Protein AF-A0A0U0WDC9-F1 (afdb_monomer)

Radius of gyration: 28.51 Å; Cα contacts (8 Å, |Δi|>4): 1586; chains: 1; bounding box: 62×77×86 Å

Nearest PDB structures (foldseek):
  2x40-assembly1_A  TM=8.647E-01  e=2.430E-45  Thermotoga neapolitana DSM 4359
  2x41-assembly1_A  TM=8.535E-01  e=6.423E-45  Thermotoga neapolitana DSM 4359
  2x42-assembly1_A  TM=8.583E-01  e=1.787E-44  Thermotoga neapolitana DSM 4359
  8va7-assembly1_B  TM=8.628E-01  e=2.831E-44  gut metagenome
  8idz-assembly1_A  TM=8.373E-01  e=2.072E-37  Segatella copri

Sequence (750 aa):
MTDDKMLARIAALLRQAEGTDNPHEADAFMTAAQRLATAASIDLAVARSHAADRSPAQAPTQRTITVGAAGTKGLRTYVQLFVLIAAANDVKCDVASNSTFLYAYGFPEDIDATHALYASLVVQMVRASDAYLASGAHRPTPTITARLNFQLAFGARVGQRLAEARAAGEVIGREARSRGFNVQLAGAMNLARDPRNGRNFEYLSEDPLLTATMAAESVNGIQDNGVISTVKHYSLNCNETNRHFLDAVIDPAAHRESDLLAFEIAIERSRPGAVMTAYNKVNGHYAAANHVLLNEVLKGAWGYRGWVMSDWGATPTWECAPAGLDQECGAQIDAMLWQSEAFGAPLRAAHADGRFADERLSDMVRRILRSIYAVGIDKSRGAVEFDSAAHNEVALRVARQGIVLLTNRGALPIAPESTARIAVIGGYAQLGVPAGFGSSAVVPPGGYAAVIPIGGTGLEAGMRKLYLLPSSPLEELRTRLPHAQIEFDPGASPAEAASAARRADLAIVFAIRAEGEGFDGADLSLPWGQDAVIAAVAAANANTVVVLETGNPVTMPWLDSVNAVLQAWYPGQAGGRAIAEVLTGQVNPSGRLPMTFPVDLAGAPRPRLPGGDEPWGTPTTIAYTEGAEVGYRWFAATGEVPLFAFGHGLSYTGFSYRDLTVTGTDTVTVTFEVVNVGQRFGADVPQLYLTDAPDGPRLRLLGFRRVELAPGESRRVSIEAMGSHPRLDTAVIQTVGAKHWDGFAIASVR

Mean predicted aligned error: 13.14 Å

Structure (mmCIF, N/CA/C/O backbone):
data_AF-A0A0U0WDC9-F1
#
_entry.id   AF-A0A0U0WDC9-F1
#
loop_
_atom_site.group_PDB
_atom_site.id
_atom_site.type_symbol
_atom_site.label_atom_id
_atom_site.label_alt_id
_atom_site.label_comp_id
_atom_site.label_asym_id
_atom_site.label_entity_id
_atom_site.label_seq_id
_atom_site.pdbx_PDB_ins_code
_atom_site.Cartn_x
_atom_site.Cartn_y
_atom_site.Cartn_z
_atom_site.occupancy
_atom_site.B_iso_or_equiv
_atom_site.auth_seq_id
_atom_site.auth_comp_id
_atom_site.auth_asym_id
_atom_site.auth_atom_id
_atom_site.pdbx_PDB_model_num
ATOM 1 N N . MET A 1 1 ? -1.404 -8.280 -48.744 1.00 48.00 1 MET A N 1
ATOM 2 C CA . MET A 1 1 ? -0.611 -7.158 -49.308 1.00 48.00 1 MET A CA 1
ATOM 3 C C . MET A 1 1 ? 0.529 -6.930 -48.330 1.00 48.00 1 MET A C 1
ATOM 5 O O . MET A 1 1 ? 0.253 -7.047 -47.151 1.00 48.00 1 MET A O 1
ATOM 9 N N . THR A 1 2 ? 1.768 -6.699 -48.770 1.00 49.75 2 THR A N 1
ATOM 10 C CA . THR A 1 2 ? 2.880 -6.378 -47.849 1.00 49.75 2 THR A CA 1
ATOM 11 C C . THR A 1 2 ? 2.535 -5.135 -47.021 1.00 49.75 2 THR A C 1
ATOM 13 O O . THR A 1 2 ? 1.951 -4.207 -47.591 1.00 49.75 2 THR A O 1
ATOM 16 N N . ASP A 1 3 ? 2.885 -5.108 -45.732 1.00 62.19 3 ASP A N 1
ATOM 17 C CA . ASP A 1 3 ? 2.488 -4.044 -44.789 1.00 62.19 3 ASP A CA 1
ATOM 18 C C . ASP A 1 3 ? 2.840 -2.638 -45.305 1.00 62.19 3 ASP A C 1
ATOM 20 O O . ASP A 1 3 ? 1.986 -1.752 -45.294 1.00 62.19 3 ASP A O 1
ATOM 24 N N . ASP A 1 4 ? 4.001 -2.473 -45.948 1.00 65.38 4 ASP A N 1
ATOM 25 C CA . ASP A 1 4 ? 4.429 -1.208 -46.572 1.00 65.38 4 ASP A CA 1
ATOM 26 C C . ASP A 1 4 ? 3.496 -0.700 -47.682 1.00 65.38 4 ASP A C 1
ATOM 28 O O . ASP A 1 4 ? 3.264 0.502 -47.823 1.00 65.38 4 ASP A O 1
ATOM 32 N N . LYS A 1 5 ? 2.914 -1.600 -48.488 1.00 68.88 5 LYS A N 1
ATOM 33 C CA . LYS A 1 5 ? 1.978 -1.198 -49.555 1.00 68.88 5 LYS A CA 1
ATOM 34 C C . LYS A 1 5 ? 0.633 -0.768 -48.978 1.00 68.88 5 LYS A C 1
ATOM 36 O O . LYS A 1 5 ? -0.045 0.061 -49.585 1.00 68.88 5 LYS A O 1
ATOM 41 N N . MET A 1 6 ? 0.244 -1.334 -47.835 1.00 76.00 6 MET A N 1
ATOM 42 C CA . MET A 1 6 ? -0.984 -0.958 -47.141 1.00 76.00 6 MET A CA 1
ATOM 43 C C . MET A 1 6 ? -0.809 0.381 -46.419 1.00 76.00 6 MET A C 1
ATOM 45 O O . MET A 1 6 ? -1.636 1.274 -46.593 1.00 76.00 6 MET A O 1
ATOM 49 N N . LEU A 1 7 ? 0.319 0.560 -45.731 1.00 69.62 7 LEU A N 1
ATOM 50 C CA . LEU A 1 7 ? 0.750 1.821 -45.125 1.00 69.62 7 LEU A CA 1
ATOM 51 C C . LEU A 1 7 ? 0.794 2.966 -46.143 1.00 69.62 7 LEU A C 1
ATOM 53 O O . LEU A 1 7 ? 0.174 4.005 -45.922 1.00 69.62 7 LEU A O 1
ATOM 57 N N . ALA A 1 8 ? 1.431 2.764 -47.301 1.00 76.19 8 ALA A N 1
ATOM 58 C CA . ALA A 1 8 ? 1.500 3.778 -48.356 1.00 76.19 8 ALA A CA 1
ATOM 59 C C . ALA A 1 8 ? 0.112 4.171 -48.895 1.00 76.19 8 ALA A C 1
ATOM 61 O O . ALA A 1 8 ? -0.126 5.330 -49.246 1.00 76.19 8 ALA A O 1
ATOM 62 N N . ARG A 1 9 ? -0.818 3.211 -48.944 1.00 74.38 9 ARG A N 1
ATOM 63 C CA . ARG A 1 9 ? -2.188 3.423 -49.420 1.00 74.38 9 ARG A CA 1
ATOM 64 C C . ARG A 1 9 ? -3.047 4.167 -48.399 1.00 74.38 9 ARG A C 1
ATOM 66 O O . ARG A 1 9 ? -3.785 5.066 -48.790 1.00 74.38 9 ARG A O 1
ATOM 73 N N . ILE A 1 10 ? -2.919 3.839 -47.113 1.00 73.88 10 ILE A N 1
ATOM 74 C CA . ILE A 1 10 ? -3.576 4.566 -46.017 1.00 73.88 10 ILE A CA 1
ATOM 75 C C . ILE A 1 10 ? -3.041 6.003 -45.961 1.00 73.88 10 ILE A C 1
ATOM 77 O O . ILE A 1 10 ? -3.824 6.948 -45.953 1.00 73.88 10 ILE A O 1
ATOM 81 N N . ALA A 1 11 ? -1.720 6.185 -46.043 1.00 70.62 11 ALA A N 1
ATOM 82 C CA . ALA A 1 11 ? -1.089 7.502 -46.065 1.00 70.62 11 ALA A CA 1
ATOM 83 C C . ALA A 1 11 ? -1.533 8.360 -47.267 1.00 70.62 11 ALA A C 1
ATOM 85 O O . ALA A 1 11 ? -1.704 9.570 -47.139 1.00 70.62 11 ALA A O 1
ATOM 86 N N . ALA A 1 12 ? -1.757 7.753 -48.438 1.00 76.75 12 ALA A N 1
ATOM 87 C CA . ALA A 1 12 ? -2.273 8.464 -49.608 1.00 76.75 12 ALA A CA 1
ATOM 88 C C . ALA A 1 12 ? -3.714 8.962 -49.413 1.00 76.75 12 ALA A C 1
ATOM 90 O O . ALA A 1 12 ? -4.012 10.089 -49.800 1.00 76.75 12 ALA A O 1
ATOM 91 N N . LEU A 1 13 ? -4.577 8.161 -48.780 1.00 79.81 13 LEU A N 1
ATOM 92 C CA . LEU A 1 13 ? -5.954 8.558 -48.464 1.00 79.81 13 LEU A CA 1
ATOM 93 C C . LEU A 1 13 ? -5.993 9.691 -47.433 1.00 79.81 13 LEU A C 1
ATOM 95 O O . LEU A 1 13 ? -6.772 10.623 -47.587 1.00 79.81 13 LEU A O 1
ATOM 99 N N . LEU A 1 14 ? -5.107 9.657 -46.433 1.00 69.81 14 LEU A N 1
ATOM 100 C CA . LEU A 1 14 ? -4.993 10.735 -45.445 1.00 69.81 14 LEU A CA 1
ATOM 101 C C . LEU A 1 14 ? -4.521 12.047 -46.080 1.00 69.81 14 LEU A C 1
ATOM 103 O O . LEU A 1 14 ? -5.109 13.089 -45.819 1.00 69.81 14 LEU A O 1
ATOM 107 N N . ARG A 1 15 ? -3.554 11.996 -47.006 1.00 78.25 15 ARG A N 1
ATOM 108 C CA . ARG A 1 15 ? -3.148 13.185 -47.779 1.00 78.25 15 ARG A CA 1
ATOM 109 C C . ARG A 1 15 ? -4.271 13.737 -48.658 1.00 78.25 15 ARG A C 1
ATOM 111 O O . ARG A 1 15 ? -4.370 14.945 -48.823 1.00 78.25 15 ARG A O 1
ATOM 118 N N . GLN A 1 16 ? -5.104 12.872 -49.238 1.00 77.94 16 GLN A N 1
ATOM 119 C CA . GLN A 1 16 ? -6.259 13.305 -50.031 1.00 77.94 16 GLN A CA 1
ATOM 120 C C . GLN A 1 16 ? -7.346 13.938 -49.160 1.00 77.94 16 GLN A C 1
ATOM 122 O O . GLN A 1 16 ? -7.944 14.925 -49.578 1.00 77.94 16 GLN A O 1
ATOM 127 N N . ALA A 1 17 ? -7.559 13.417 -47.949 1.00 78.75 17 ALA A N 1
ATOM 128 C CA . ALA A 1 17 ? -8.468 14.016 -46.980 1.00 78.75 17 ALA A CA 1
ATOM 129 C C . ALA A 1 17 ? -8.001 15.401 -46.514 1.00 78.75 17 ALA A C 1
ATOM 131 O O . ALA A 1 17 ? -8.804 16.317 -46.401 1.00 78.75 17 ALA A O 1
ATOM 132 N N . GLU A 1 18 ? -6.701 15.550 -46.264 1.00 78.44 18 GLU A N 1
ATOM 133 C CA . GLU A 1 18 ? -6.097 16.794 -45.775 1.00 78.44 18 GLU A CA 1
ATOM 134 C C . GLU A 1 18 ? -5.911 17.843 -46.889 1.00 78.44 18 GLU A C 1
ATOM 136 O O . GLU A 1 18 ? -5.768 19.027 -46.599 1.00 78.44 18 GLU A O 1
ATOM 141 N N . GLY A 1 19 ? -5.915 17.422 -48.159 1.00 69.12 19 GLY A N 1
ATOM 142 C CA . GLY A 1 19 ? -5.667 18.281 -49.321 1.00 69.12 19 GLY A CA 1
ATOM 143 C C . GLY A 1 19 ? -6.905 18.722 -50.111 1.00 69.12 19 GLY A C 1
ATOM 144 O O . GLY A 1 19 ? -6.735 19.402 -51.122 1.00 69.12 19 GLY A O 1
ATOM 145 N N . THR A 1 20 ? -8.119 18.320 -49.717 1.00 72.31 20 THR A N 1
ATOM 146 C CA . THR A 1 20 ? -9.369 18.739 -50.381 1.00 72.31 20 THR A CA 1
ATOM 147 C C . THR A 1 20 ? -10.113 19.790 -49.558 1.00 72.31 20 THR A C 1
ATOM 149 O O . THR A 1 20 ? -10.287 19.640 -48.352 1.00 72.31 20 THR A O 1
ATOM 152 N N . ASP A 1 21 ? -10.605 20.838 -50.223 1.00 79.00 21 ASP A N 1
ATOM 153 C CA . ASP A 1 21 ? -11.432 21.883 -49.599 1.00 79.00 21 ASP A CA 1
ATOM 154 C C . ASP A 1 21 ? -12.920 21.477 -49.508 1.00 79.00 21 ASP A C 1
ATOM 156 O O . ASP A 1 21 ? -13.745 22.216 -48.964 1.00 79.00 21 ASP A O 1
ATOM 160 N N . ASN A 1 22 ? -13.292 20.311 -50.060 1.00 86.06 22 ASN A N 1
ATOM 161 C CA . ASN A 1 22 ? -14.654 19.784 -50.012 1.00 86.06 22 ASN A CA 1
ATOM 162 C C . ASN A 1 22 ? -14.847 18.890 -48.768 1.00 86.06 22 ASN A C 1
ATOM 164 O O . ASN A 1 22 ? -14.311 17.779 -48.726 1.00 86.06 22 ASN A O 1
ATOM 168 N N . PRO A 1 23 ? -15.660 19.305 -47.777 1.00 69.88 23 PRO A N 1
ATOM 169 C CA . PRO A 1 23 ? -15.787 18.593 -46.504 1.00 69.88 23 PRO A CA 1
ATOM 170 C C . PRO A 1 23 ? -16.372 17.181 -46.651 1.00 69.88 23 PRO A C 1
ATOM 172 O O . PRO A 1 23 ? -16.001 16.280 -45.905 1.00 69.88 23 PRO A O 1
ATOM 175 N N . HIS A 1 24 ? -17.229 16.944 -47.650 1.00 73.69 24 HIS A N 1
ATOM 176 C CA . HIS A 1 24 ? -17.786 15.610 -47.889 1.00 73.69 24 HIS A CA 1
ATOM 177 C C . HIS A 1 24 ? -16.763 14.641 -48.495 1.00 73.69 24 HIS A C 1
ATOM 179 O O . HIS A 1 24 ? -16.823 13.439 -48.237 1.00 73.69 24 HIS A O 1
ATOM 185 N N . GLU A 1 25 ? -15.816 15.148 -49.286 1.00 72.38 25 GLU A N 1
ATOM 186 C CA . GLU A 1 25 ? -14.708 14.343 -49.806 1.00 72.38 25 GLU A CA 1
ATOM 187 C C . GLU A 1 25 ? -13.666 14.075 -48.721 1.00 72.38 25 GLU A C 1
ATOM 189 O O . GLU A 1 25 ? -13.200 12.941 -48.605 1.00 72.38 25 GLU A O 1
ATOM 194 N N . ALA A 1 26 ? -13.359 15.075 -47.887 1.00 73.69 26 ALA A N 1
ATOM 195 C CA . ALA A 1 26 ? -12.461 14.920 -46.746 1.00 73.69 26 ALA A CA 1
ATOM 196 C C . ALA A 1 26 ? -12.947 13.806 -45.803 1.00 73.69 26 ALA A C 1
ATOM 198 O O . ALA A 1 26 ? -12.190 12.883 -45.492 1.00 73.69 26 ALA A O 1
ATOM 199 N N . ASP A 1 27 ? -14.234 13.818 -45.445 1.00 76.44 27 ASP A N 1
ATOM 200 C CA . ASP A 1 27 ? -14.841 12.784 -44.602 1.00 76.44 27 ASP A CA 1
ATOM 201 C C . ASP A 1 27 ? -14.844 11.401 -45.271 1.00 76.44 27 ASP A C 1
ATOM 203 O O . ASP A 1 27 ? -14.582 10.384 -44.616 1.00 76.44 27 ASP A O 1
ATOM 207 N N . ALA A 1 28 ? -15.095 11.334 -46.583 1.00 77.94 28 ALA A N 1
ATOM 208 C CA . ALA A 1 28 ? -15.075 10.077 -47.329 1.00 77.94 28 ALA A CA 1
ATOM 209 C C . ALA A 1 28 ? -13.666 9.459 -47.376 1.00 77.94 28 ALA A C 1
ATOM 211 O O . ALA A 1 28 ? -13.514 8.250 -47.160 1.00 77.94 28 ALA A O 1
ATOM 212 N N . PHE A 1 29 ? -12.629 10.273 -47.600 1.00 84.25 29 PHE A N 1
ATOM 213 C CA . PHE A 1 29 ? -11.236 9.826 -47.599 1.00 84.25 29 PHE A CA 1
ATOM 214 C C . PHE A 1 29 ? -10.748 9.447 -46.194 1.00 84.25 29 PHE A C 1
ATOM 216 O O . PHE A 1 29 ? -10.114 8.398 -46.049 1.00 84.25 29 PHE A O 1
ATOM 223 N N . MET A 1 30 ? -11.109 10.211 -45.154 1.00 80.69 30 MET A N 1
ATOM 224 C CA . MET A 1 30 ? -10.804 9.868 -43.756 1.00 80.69 30 MET A CA 1
ATOM 225 C C . MET A 1 30 ? -11.450 8.548 -43.336 1.00 80.69 30 MET A C 1
ATOM 227 O O . MET A 1 30 ? -10.781 7.680 -42.775 1.00 80.69 30 MET A O 1
ATOM 231 N N . THR A 1 31 ? -12.727 8.353 -43.670 1.00 82.00 31 THR A N 1
ATOM 232 C CA . THR A 1 31 ? -13.459 7.119 -43.349 1.00 82.00 31 THR A CA 1
ATOM 233 C C . THR A 1 31 ? -12.864 5.913 -44.080 1.00 82.00 31 THR A C 1
ATOM 235 O O . THR A 1 31 ? -12.739 4.825 -43.510 1.00 82.00 31 THR A O 1
ATOM 238 N N . ALA A 1 32 ? -12.458 6.087 -45.343 1.00 72.56 32 ALA A N 1
ATOM 239 C CA . ALA A 1 32 ? -11.782 5.044 -46.108 1.00 72.56 32 ALA A CA 1
ATOM 240 C C . ALA A 1 32 ? -10.402 4.700 -45.518 1.00 72.56 32 ALA A C 1
ATOM 242 O O . ALA A 1 32 ? -10.065 3.518 -45.416 1.00 72.56 32 ALA A O 1
ATOM 243 N N . ALA A 1 33 ? -9.634 5.707 -45.086 1.00 73.38 33 ALA A N 1
ATOM 244 C CA . ALA A 1 33 ? -8.344 5.522 -44.427 1.00 73.38 33 ALA A CA 1
ATOM 245 C C . ALA A 1 33 ? -8.488 4.791 -43.085 1.00 73.38 33 ALA A C 1
ATOM 247 O O . ALA A 1 33 ? -7.758 3.834 -42.844 1.00 73.38 33 ALA A O 1
ATOM 248 N N . GLN A 1 34 ? -9.466 5.170 -42.257 1.00 68.31 34 GLN A N 1
ATOM 249 C CA . GLN A 1 34 ? -9.759 4.503 -40.984 1.00 68.31 34 GLN A CA 1
ATOM 250 C C . GLN A 1 34 ? -10.184 3.050 -41.171 1.00 68.31 34 GLN A C 1
ATOM 252 O O . GLN A 1 34 ? -9.642 2.173 -40.508 1.00 68.31 34 GLN A O 1
ATOM 257 N N . ARG A 1 35 ? -11.080 2.756 -42.121 1.00 75.75 35 ARG A N 1
ATOM 258 C CA . ARG A 1 35 ? -11.479 1.366 -42.399 1.00 75.75 35 ARG A CA 1
ATOM 259 C C . ARG A 1 35 ? -10.301 0.495 -42.830 1.00 75.75 35 ARG A C 1
ATOM 261 O O . ARG A 1 35 ? -10.202 -0.645 -42.384 1.00 75.75 35 ARG A O 1
ATOM 268 N N . LEU A 1 36 ? -9.418 1.017 -43.683 1.00 67.00 36 LEU A N 1
ATOM 269 C CA . LEU A 1 36 ? -8.221 0.296 -44.126 1.00 67.00 36 LEU A CA 1
ATOM 270 C C . LEU A 1 36 ? -7.189 0.136 -43.002 1.00 67.00 36 LEU A C 1
ATOM 272 O O . LEU A 1 36 ? -6.607 -0.937 -42.878 1.00 67.00 36 LEU A O 1
ATOM 276 N N . ALA A 1 37 ? -7.004 1.163 -42.172 1.00 62.66 37 ALA A N 1
ATOM 277 C CA . ALA A 1 37 ? -6.127 1.147 -41.004 1.00 62.66 37 ALA A CA 1
ATOM 278 C C . ALA A 1 37 ? -6.579 0.110 -39.964 1.00 62.66 37 ALA A C 1
ATOM 280 O O . ALA A 1 37 ? -5.784 -0.728 -39.544 1.00 62.66 37 ALA A O 1
ATOM 281 N N . THR A 1 38 ? -7.873 0.076 -39.632 1.00 64.06 38 THR A N 1
ATOM 282 C CA . THR A 1 38 ? -8.449 -0.918 -38.716 1.00 64.06 38 THR A CA 1
ATOM 283 C C . THR A 1 38 ? -8.366 -2.335 -39.280 1.00 64.06 38 THR A C 1
ATOM 285 O O . THR A 1 38 ? -7.958 -3.247 -38.568 1.00 64.06 38 THR A O 1
ATOM 288 N N . ALA A 1 39 ? -8.702 -2.534 -40.560 1.00 63.16 39 ALA A N 1
ATOM 289 C CA . ALA A 1 39 ? -8.668 -3.859 -41.187 1.00 63.16 39 ALA A CA 1
ATOM 290 C C . ALA A 1 39 ? -7.250 -4.444 -41.311 1.00 63.16 39 ALA A C 1
ATOM 292 O O . ALA A 1 39 ? -7.102 -5.657 -41.444 1.00 63.16 39 ALA A O 1
ATOM 293 N N . ALA A 1 40 ? -6.225 -3.591 -41.289 1.00 67.56 40 ALA A N 1
ATOM 294 C CA . ALA A 1 40 ? -4.824 -3.983 -41.377 1.00 67.56 40 ALA A CA 1
ATOM 295 C C . ALA A 1 40 ? -4.057 -3.828 -40.051 1.00 67.56 40 ALA A C 1
ATOM 297 O O . ALA A 1 40 ? -2.850 -4.035 -40.042 1.00 67.56 40 ALA A O 1
ATOM 298 N N . SER A 1 41 ? -4.730 -3.458 -38.953 1.00 67.12 41 SER A N 1
ATOM 299 C CA . SER A 1 41 ? -4.109 -3.207 -37.640 1.00 67.12 41 SER A CA 1
ATOM 300 C C . SER A 1 41 ? -2.955 -2.186 -37.672 1.00 67.12 41 SER A C 1
ATOM 302 O O . SER A 1 41 ? 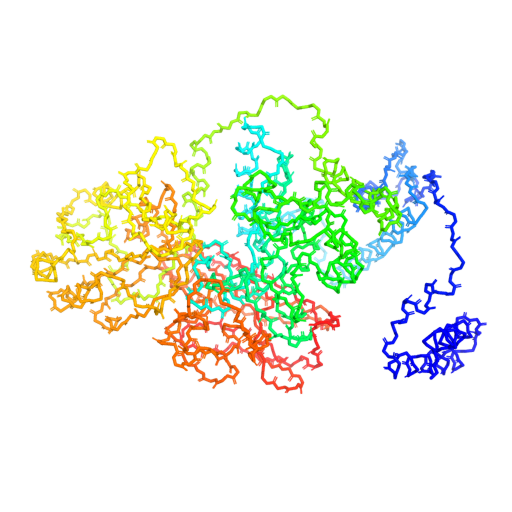-1.994 -2.301 -36.918 1.00 67.12 41 SER A O 1
ATOM 304 N N . ILE A 1 42 ? -3.051 -1.175 -38.541 1.00 64.00 42 ILE A N 1
ATOM 305 C CA . ILE A 1 42 ? -2.052 -0.108 -38.708 1.00 64.00 42 ILE A CA 1
ATOM 306 C C . ILE A 1 42 ? -2.571 1.164 -38.034 1.00 64.00 42 ILE A C 1
ATOM 308 O O . ILE A 1 42 ? -3.665 1.629 -38.346 1.00 64.00 42 ILE A O 1
ATOM 312 N N . ASP A 1 43 ? -1.782 1.755 -37.138 1.00 62.69 43 ASP A N 1
ATOM 313 C CA . ASP A 1 43 ? -2.134 3.006 -36.461 1.00 62.69 43 ASP A CA 1
ATOM 314 C C . ASP A 1 43 ? -2.100 4.210 -37.432 1.00 62.69 43 ASP A C 1
ATOM 316 O O . ASP A 1 43 ? -1.178 4.367 -38.241 1.00 62.69 43 ASP A O 1
ATOM 320 N N . LEU A 1 44 ? -3.110 5.087 -37.366 1.00 54.09 44 LEU A N 1
ATOM 321 C CA . LEU A 1 44 ? -3.208 6.257 -38.248 1.00 54.09 44 LEU A CA 1
ATOM 322 C C . LEU A 1 44 ? -2.079 7.273 -38.035 1.00 54.09 44 LEU A C 1
ATOM 324 O O . LEU A 1 44 ? -1.677 7.931 -38.993 1.00 54.09 44 LEU A O 1
ATOM 328 N N . ALA A 1 45 ? -1.555 7.409 -36.819 1.00 50.09 45 ALA A N 1
ATOM 329 C CA . ALA A 1 45 ? -0.402 8.249 -36.527 1.00 50.09 45 ALA A CA 1
ATOM 330 C C . ALA A 1 45 ? 0.880 7.654 -37.124 1.00 50.09 45 ALA A C 1
ATOM 332 O O . ALA A 1 45 ? 1.701 8.406 -37.645 1.00 50.09 45 ALA A O 1
ATOM 333 N N . VAL A 1 46 ? 1.017 6.322 -37.160 1.00 51.28 46 VAL A N 1
ATOM 334 C CA . VAL A 1 46 ? 2.120 5.649 -37.872 1.00 51.28 46 VAL A CA 1
ATOM 335 C C . VAL A 1 46 ? 2.014 5.910 -39.377 1.00 51.28 46 VAL A C 1
ATOM 337 O O . VAL A 1 46 ? 2.990 6.345 -39.987 1.00 51.28 46 VAL A O 1
ATOM 340 N N . ALA A 1 47 ? 0.822 5.778 -39.970 1.00 57.41 47 ALA A N 1
ATOM 341 C CA . ALA A 1 47 ? 0.596 6.108 -41.383 1.00 57.41 47 ALA A CA 1
ATOM 342 C C . ALA A 1 47 ? 0.831 7.599 -41.705 1.00 57.41 47 ALA A C 1
ATOM 344 O O . ALA A 1 47 ? 1.370 7.919 -42.767 1.00 57.41 47 ALA A O 1
ATOM 345 N N . ARG A 1 48 ? 0.486 8.511 -40.784 1.00 55.22 48 ARG A N 1
ATOM 346 C CA . ARG A 1 48 ? 0.786 9.953 -40.886 1.00 55.22 48 ARG A CA 1
ATOM 347 C C . ARG A 1 48 ? 2.274 10.246 -40.763 1.00 55.22 48 ARG A C 1
ATOM 349 O O . ARG A 1 48 ? 2.805 11.019 -41.551 1.00 55.22 48 ARG A O 1
ATOM 356 N N . SER A 1 49 ? 2.963 9.595 -39.829 1.00 53.19 49 SER A N 1
ATOM 357 C CA . SER A 1 49 ? 4.410 9.747 -39.653 1.00 53.19 49 SER A CA 1
ATOM 358 C C . SER A 1 49 ? 5.184 9.228 -40.866 1.00 53.19 49 SER A C 1
ATOM 360 O O . SER A 1 49 ? 6.199 9.803 -41.241 1.00 53.19 49 SER A O 1
ATOM 362 N N . HIS A 1 50 ? 4.653 8.210 -41.553 1.00 58.12 50 HIS A N 1
ATOM 363 C CA . HIS A 1 50 ? 5.225 7.698 -42.794 1.00 58.12 50 HIS A CA 1
ATOM 364 C C . HIS A 1 50 ? 5.012 8.634 -44.001 1.00 58.12 50 HIS A C 1
ATOM 366 O O . HIS A 1 50 ? 5.673 8.470 -45.025 1.00 58.12 50 HIS A O 1
ATOM 372 N N . ALA A 1 51 ? 4.111 9.620 -43.891 1.00 49.44 51 ALA A N 1
ATOM 373 C CA . ALA A 1 51 ? 3.918 10.687 -44.875 1.00 49.44 51 ALA A CA 1
ATOM 374 C C . ALA A 1 51 ? 4.795 11.926 -44.615 1.00 49.44 51 ALA A C 1
ATOM 376 O O . ALA A 1 51 ? 4.888 12.783 -45.493 1.00 49.44 51 ALA A O 1
ATOM 377 N N . ALA A 1 52 ? 5.417 12.030 -43.438 1.00 48.34 52 ALA A N 1
ATOM 378 C CA . ALA A 1 52 ? 6.288 13.138 -43.085 1.00 48.34 52 ALA A CA 1
ATOM 379 C C . ALA A 1 52 ? 7.734 12.799 -43.472 1.00 48.34 52 ALA A C 1
ATOM 381 O O . ALA A 1 52 ? 8.374 11.949 -42.850 1.00 48.34 52 ALA A O 1
ATOM 382 N N . ASP A 1 53 ? 8.261 13.467 -44.502 1.00 42.75 53 ASP A N 1
ATOM 383 C CA . ASP A 1 53 ? 9.704 13.478 -44.740 1.00 42.75 53 ASP A CA 1
ATOM 384 C C . ASP A 1 53 ? 10.410 13.937 -43.457 1.00 42.75 53 ASP A C 1
ATOM 386 O O . ASP A 1 53 ? 10.014 14.923 -42.832 1.00 42.75 53 ASP A O 1
ATOM 390 N N . ARG A 1 54 ? 11.435 13.181 -43.042 1.00 43.84 54 ARG A N 1
ATOM 391 C CA . ARG A 1 54 ? 12.220 13.428 -41.825 1.00 43.84 54 ARG A CA 1
ATOM 392 C C . ARG A 1 54 ? 12.696 14.882 -41.790 1.00 43.84 54 ARG A C 1
ATOM 394 O O . ARG A 1 54 ? 13.642 15.243 -42.490 1.00 43.84 54 ARG A O 1
ATOM 401 N N . SER A 1 55 ? 12.079 15.697 -40.941 1.00 43.19 55 SER A N 1
ATOM 402 C CA . SER A 1 55 ? 12.550 17.053 -40.679 1.00 43.19 55 SER A CA 1
ATOM 403 C C . SER A 1 55 ? 13.928 17.007 -40.000 1.00 43.19 55 SER A C 1
ATOM 405 O O . SER A 1 55 ? 14.141 16.175 -39.111 1.00 43.19 55 SER A O 1
ATOM 407 N N . PRO A 1 56 ? 14.875 17.883 -40.383 1.00 46.12 56 PRO A N 1
ATOM 408 C CA . PRO A 1 56 ? 16.160 17.978 -39.705 1.00 46.12 56 PRO A CA 1
ATOM 409 C C . PRO A 1 56 ? 15.972 18.352 -38.230 1.00 46.12 56 PRO A C 1
ATOM 411 O O . PRO A 1 56 ? 15.004 19.026 -37.874 1.00 46.12 56 PRO A O 1
ATOM 414 N N . ALA A 1 57 ? 16.921 17.936 -37.383 1.00 46.84 57 ALA A N 1
ATOM 415 C CA . ALA A 1 57 ? 16.948 18.281 -35.963 1.00 46.84 57 ALA A CA 1
ATOM 416 C C . ALA A 1 57 ? 16.747 19.794 -35.772 1.00 46.84 57 ALA A C 1
ATOM 418 O O . ALA A 1 57 ? 17.536 20.601 -36.271 1.00 46.84 57 ALA A O 1
ATOM 419 N N . GLN A 1 58 ? 15.670 20.173 -35.081 1.00 55.12 58 GLN A N 1
ATOM 420 C CA . GLN A 1 58 ? 15.360 21.576 -34.835 1.00 55.12 58 GLN A CA 1
ATOM 421 C C . GLN A 1 58 ? 16.406 22.183 -33.901 1.00 55.12 58 GLN A C 1
ATOM 423 O O . GLN A 1 58 ? 16.876 21.535 -32.969 1.00 55.12 58 GLN A O 1
ATOM 428 N N . ALA A 1 59 ? 16.770 23.437 -34.150 1.00 64.62 59 ALA A N 1
ATOM 429 C CA . ALA A 1 59 ? 17.569 24.230 -33.228 1.00 64.62 59 ALA A CA 1
ATOM 430 C C . ALA A 1 59 ? 16.636 25.068 -32.337 1.00 64.62 59 ALA A C 1
ATOM 432 O O . ALA A 1 59 ? 15.581 25.499 -32.812 1.00 64.62 59 ALA A O 1
ATOM 433 N N . PRO A 1 60 ? 16.997 25.330 -31.069 1.00 72.38 60 PRO A N 1
ATOM 434 C CA . PRO A 1 60 ? 16.242 26.250 -30.230 1.00 72.38 60 PRO A CA 1
ATOM 435 C C . PRO A 1 60 ? 16.233 27.652 -30.852 1.00 72.38 60 PRO A C 1
ATOM 437 O O . PRO A 1 60 ? 17.238 28.129 -31.380 1.00 72.38 60 PRO A O 1
ATOM 440 N N . THR A 1 61 ? 15.082 28.313 -30.787 1.00 87.38 61 THR A N 1
ATOM 441 C CA . THR A 1 61 ? 14.840 29.636 -31.371 1.00 87.38 61 THR A CA 1
ATOM 442 C C . THR A 1 61 ? 14.337 30.610 -30.314 1.00 87.38 61 THR A C 1
ATOM 444 O O . THR A 1 61 ? 13.904 30.207 -29.234 1.00 87.38 61 THR A O 1
ATOM 447 N N . GLN A 1 62 ? 14.398 31.902 -30.631 1.00 92.81 62 GLN A N 1
ATOM 448 C CA . GLN A 1 62 ? 13.778 32.963 -29.847 1.00 92.81 62 GLN A CA 1
ATOM 449 C C . GLN A 1 62 ? 12.572 33.514 -30.613 1.00 92.81 62 GLN A C 1
ATOM 451 O O . GLN A 1 62 ? 12.699 33.858 -31.790 1.00 92.81 62 GLN A O 1
ATOM 456 N N . ARG A 1 63 ? 11.422 33.660 -29.949 1.00 93.00 63 ARG A N 1
ATOM 457 C CA . ARG A 1 63 ? 10.240 34.338 -30.504 1.00 93.00 63 ARG A CA 1
ATOM 458 C C . ARG A 1 63 ? 9.710 35.392 -29.545 1.00 93.00 63 ARG A C 1
ATOM 460 O O . ARG A 1 63 ? 9.668 35.189 -28.336 1.00 93.00 63 ARG A O 1
ATOM 467 N N . THR A 1 64 ? 9.275 36.522 -30.088 1.00 93.81 64 THR A N 1
ATOM 468 C CA . THR A 1 64 ? 8.568 37.543 -29.312 1.00 93.81 64 THR A CA 1
ATOM 469 C C . THR A 1 64 ? 7.085 37.214 -29.287 1.00 93.81 64 THR A C 1
ATOM 471 O O . THR A 1 64 ? 6.454 37.145 -30.339 1.00 93.81 64 THR A O 1
ATOM 474 N N . ILE A 1 65 ? 6.525 37.044 -28.092 1.00 90.56 65 ILE A N 1
ATOM 475 C CA . ILE A 1 65 ? 5.104 36.766 -27.899 1.00 90.56 65 ILE A CA 1
ATOM 476 C C . ILE A 1 65 ? 4.436 37.978 -27.266 1.00 90.56 65 ILE A C 1
ATOM 478 O O . ILE A 1 65 ? 4.772 38.383 -26.152 1.00 90.56 65 ILE A O 1
ATOM 482 N N . THR A 1 66 ? 3.497 38.581 -27.990 1.00 89.31 66 THR A N 1
ATOM 483 C CA . THR A 1 66 ? 2.716 39.719 -27.502 1.00 89.31 66 THR A CA 1
ATOM 484 C C . THR A 1 66 ? 1.561 39.225 -26.641 1.00 89.31 66 THR A C 1
ATOM 486 O O . THR A 1 66 ? 0.692 38.500 -27.108 1.00 89.31 66 THR A O 1
ATOM 489 N N . VAL A 1 67 ? 1.550 39.648 -25.380 1.00 81.50 67 VAL A N 1
ATOM 490 C CA . VAL A 1 67 ? 0.570 39.236 -24.365 1.00 81.50 67 VAL A CA 1
ATOM 491 C C . VAL A 1 67 ? -0.601 40.227 -24.298 1.00 81.50 67 VAL A C 1
ATOM 493 O O . VAL A 1 67 ? -1.725 39.853 -23.975 1.00 81.50 67 VAL A O 1
ATOM 496 N N . GLY A 1 68 ? -0.367 41.504 -24.620 1.00 78.44 68 GLY A N 1
ATOM 497 C CA . GLY A 1 68 ? -1.423 42.516 -24.697 1.00 78.44 68 GLY A CA 1
ATOM 498 C C . GLY A 1 68 ? -0.896 43.948 -24.813 1.00 78.44 68 GLY A C 1
ATOM 499 O O . GLY A 1 68 ? 0.304 44.198 -24.721 1.00 78.44 68 GLY A O 1
ATOM 500 N N . ALA A 1 69 ? -1.798 44.913 -25.013 1.00 77.00 69 ALA A N 1
ATOM 501 C CA . ALA A 1 69 ? -1.436 46.325 -25.148 1.00 77.00 69 ALA A CA 1
ATOM 502 C C . ALA A 1 69 ? -1.028 46.961 -23.802 1.00 77.00 69 ALA A C 1
ATOM 504 O O . ALA A 1 69 ? -1.551 46.601 -22.740 1.00 77.00 69 ALA A O 1
ATOM 505 N N . ALA A 1 70 ? -0.123 47.945 -23.843 1.00 71.44 70 ALA A N 1
ATOM 506 C CA . ALA A 1 70 ? 0.334 48.672 -22.656 1.00 71.44 70 ALA A CA 1
ATOM 507 C C . ALA A 1 70 ? -0.843 49.324 -21.910 1.00 71.44 70 ALA A C 1
ATOM 509 O O . ALA A 1 70 ? -1.717 49.928 -22.524 1.00 71.44 70 ALA A O 1
ATOM 510 N N . GLY A 1 71 ? -0.859 49.210 -20.578 1.00 61.84 71 GLY A N 1
ATOM 511 C CA . GLY A 1 71 ? -1.909 49.796 -19.733 1.00 61.84 71 GLY A CA 1
ATOM 512 C C . GLY A 1 71 ? -3.187 48.957 -19.589 1.00 61.84 71 GLY A C 1
ATOM 513 O O . GLY A 1 71 ? -4.098 49.367 -18.870 1.00 61.84 71 GLY A O 1
ATOM 514 N N . THR A 1 72 ? -3.263 47.770 -20.204 1.00 69.50 72 THR A N 1
ATOM 515 C CA . THR A 1 72 ? -4.438 46.888 -20.093 1.00 69.50 72 THR A CA 1
ATOM 516 C C . THR A 1 72 ? -4.579 46.300 -18.682 1.00 69.50 72 THR A C 1
ATOM 518 O O . THR A 1 72 ? -3.630 45.768 -18.096 1.00 69.50 72 THR A O 1
ATOM 521 N N . LYS A 1 73 ? -5.788 46.364 -18.113 1.00 56.31 73 LYS A N 1
ATOM 522 C CA . LYS A 1 73 ? -6.092 45.838 -16.773 1.00 56.31 73 LYS A CA 1
ATOM 523 C C . LYS A 1 73 ? -5.959 44.306 -16.763 1.00 56.31 73 LYS A C 1
ATOM 525 O O . LYS A 1 73 ? -6.599 43.629 -17.556 1.00 56.31 73 LYS A O 1
ATOM 530 N N . GLY A 1 74 ? -5.137 43.760 -15.861 1.00 62.34 74 GLY A N 1
ATOM 531 C CA . GLY A 1 74 ? -4.884 42.310 -15.753 1.00 62.34 74 GLY A CA 1
ATOM 532 C C . GLY A 1 74 ? -3.698 41.786 -16.575 1.00 62.34 74 GLY A C 1
ATOM 533 O O . GLY A 1 74 ? -3.402 40.597 -16.511 1.00 62.34 74 GLY A O 1
ATOM 534 N N . LEU A 1 75 ? -2.970 42.655 -17.287 1.00 75.25 75 LEU A N 1
ATOM 535 C CA . LEU A 1 75 ? -1.843 42.272 -18.151 1.00 75.25 75 LEU A CA 1
ATOM 536 C C . LEU A 1 75 ? -0.754 41.461 -17.427 1.00 75.25 75 LEU A C 1
ATOM 538 O O . LEU A 1 75 ? -0.272 40.469 -17.960 1.00 75.25 75 LEU A O 1
ATOM 542 N N . ARG A 1 76 ? -0.423 41.806 -16.174 1.00 71.44 76 ARG A N 1
ATOM 543 C CA . ARG A 1 76 ? 0.532 41.023 -15.364 1.00 71.44 76 ARG A CA 1
ATOM 544 C C . ARG A 1 76 ? 0.085 39.577 -15.147 1.00 71.44 76 ARG A C 1
ATOM 546 O O . ARG A 1 76 ? 0.926 38.690 -15.148 1.00 71.44 76 ARG A O 1
ATOM 553 N N . THR A 1 77 ? -1.215 39.337 -14.991 1.00 68.69 77 THR A N 1
ATOM 554 C CA . THR A 1 77 ? -1.774 37.989 -14.818 1.00 68.69 77 THR A CA 1
ATOM 555 C C . THR A 1 77 ? -1.666 37.186 -16.108 1.00 68.69 77 THR A C 1
ATOM 557 O O . THR A 1 77 ? -1.292 36.021 -16.064 1.00 68.69 77 THR A O 1
ATOM 560 N N . TYR A 1 78 ? -1.908 37.817 -17.258 1.00 79.06 78 TYR A N 1
ATOM 561 C CA . TYR A 1 78 ? -1.702 37.188 -18.562 1.00 79.06 78 TYR A CA 1
ATOM 562 C C . TYR A 1 78 ? -0.230 36.846 -18.819 1.00 79.06 78 TYR A C 1
ATOM 564 O O . TYR A 1 78 ? 0.066 35.752 -19.289 1.00 79.06 78 TYR A O 1
ATOM 572 N N . VAL A 1 79 ? 0.695 37.736 -18.450 1.00 82.38 79 VAL A N 1
ATOM 573 C CA . VAL A 1 79 ? 2.138 37.465 -18.549 1.00 82.38 79 VAL A CA 1
ATOM 574 C C . VAL A 1 79 ? 2.540 36.313 -17.632 1.00 82.38 79 VAL A C 1
ATOM 576 O O . VAL A 1 79 ? 3.244 35.409 -18.064 1.00 82.38 79 VAL A O 1
ATOM 579 N N . GLN A 1 80 ? 2.074 36.309 -16.380 1.00 77.50 80 GLN A N 1
ATOM 580 C CA . GLN A 1 80 ? 2.355 35.226 -15.434 1.00 77.50 80 GLN A CA 1
ATOM 581 C C . GLN A 1 80 ? 1.798 33.887 -15.915 1.00 77.50 80 GLN A C 1
ATOM 583 O O . GLN A 1 80 ? 2.492 32.880 -15.822 1.00 77.50 80 GLN A O 1
ATOM 588 N N . LEU A 1 81 ? 0.583 33.880 -16.467 1.00 75.94 81 LEU A N 1
ATOM 589 C CA . LEU A 1 81 ? -0.010 32.690 -17.066 1.00 75.94 81 LEU A CA 1
ATOM 590 C C . LEU A 1 81 ? 0.857 32.168 -18.215 1.00 75.94 81 LEU A C 1
ATOM 592 O O . LEU A 1 81 ? 1.175 30.984 -18.233 1.00 75.94 81 LEU A O 1
ATOM 596 N N . PHE A 1 82 ? 1.293 33.045 -19.126 1.00 84.25 82 PHE A N 1
ATOM 597 C CA . PHE A 1 82 ? 2.179 32.641 -20.216 1.00 84.25 82 PHE A CA 1
ATOM 598 C C . PHE A 1 82 ? 3.492 32.055 -19.690 1.00 84.25 82 PHE A C 1
ATOM 600 O O . PHE A 1 82 ? 3.890 30.982 -20.121 1.00 84.25 82 PHE A O 1
ATOM 607 N N . VAL A 1 83 ? 4.148 32.717 -18.731 1.00 80.06 83 VAL A N 1
ATOM 608 C CA . VAL A 1 83 ? 5.425 32.257 -18.156 1.00 80.06 83 VAL A CA 1
ATOM 609 C C . VAL A 1 83 ? 5.281 30.899 -17.461 1.00 80.06 83 VAL A C 1
ATOM 611 O O . VAL A 1 83 ? 6.175 30.066 -17.569 1.00 80.06 83 VAL A O 1
ATOM 614 N N . LEU A 1 84 ? 4.159 30.649 -16.780 1.00 68.25 84 LEU A N 1
ATOM 615 C CA . LEU A 1 84 ? 3.881 29.357 -16.146 1.00 68.25 84 LEU A CA 1
ATOM 616 C C . LEU A 1 84 ? 3.669 28.244 -17.176 1.00 68.25 84 LEU A C 1
ATOM 618 O O . LEU A 1 84 ? 4.205 27.151 -17.008 1.00 68.25 84 LEU A O 1
ATOM 622 N N . ILE A 1 85 ? 2.925 28.523 -18.249 1.00 64.69 85 ILE A N 1
ATOM 623 C CA . ILE A 1 85 ? 2.726 27.567 -19.345 1.00 64.69 85 ILE A CA 1
ATOM 624 C C . ILE A 1 85 ? 4.059 27.311 -20.052 1.00 64.69 85 ILE A C 1
ATOM 626 O O . ILE A 1 85 ? 4.398 26.162 -20.307 1.00 64.69 85 ILE A O 1
ATOM 630 N N . ALA A 1 86 ? 4.847 28.354 -20.303 1.00 69.12 86 ALA A N 1
ATOM 631 C CA . ALA A 1 86 ? 6.154 28.245 -20.936 1.00 69.12 86 ALA A CA 1
ATOM 632 C C . ALA A 1 86 ? 7.111 27.377 -20.108 1.00 69.12 86 ALA A C 1
ATOM 634 O O . ALA A 1 86 ? 7.712 26.449 -20.638 1.00 69.12 86 ALA A O 1
ATOM 635 N N . ALA A 1 87 ? 7.163 27.590 -18.789 1.00 65.25 87 ALA A N 1
ATOM 636 C CA . ALA A 1 87 ? 7.954 26.763 -17.882 1.00 65.25 87 ALA A CA 1
ATOM 637 C C . ALA A 1 87 ? 7.511 25.289 -17.879 1.00 65.25 87 ALA A C 1
ATOM 639 O O . ALA A 1 87 ? 8.343 24.402 -17.719 1.00 65.25 87 ALA A O 1
ATOM 640 N N . ALA A 1 88 ? 6.217 25.020 -18.076 1.00 50.06 88 ALA A N 1
ATOM 641 C CA . ALA A 1 88 ? 5.682 23.663 -18.170 1.00 50.06 88 ALA A CA 1
ATOM 642 C C . ALA A 1 88 ? 5.980 22.968 -19.513 1.00 50.06 88 ALA A C 1
ATOM 644 O O . ALA A 1 88 ? 5.832 21.751 -19.597 1.00 50.06 88 ALA A O 1
ATOM 645 N N . ASN A 1 89 ? 6.396 23.724 -20.532 1.00 63.28 89 ASN A N 1
ATOM 646 C CA . ASN A 1 89 ? 6.724 23.243 -21.876 1.00 63.28 89 ASN A CA 1
ATOM 647 C C . ASN A 1 89 ? 8.208 23.486 -22.219 1.00 63.28 89 ASN A C 1
ATOM 649 O O . ASN A 1 89 ? 8.550 23.649 -23.380 1.00 63.28 89 ASN A O 1
ATOM 653 N N . ASP A 1 90 ? 9.091 23.578 -21.215 1.00 70.19 90 ASP A N 1
ATOM 654 C CA . ASP A 1 90 ? 10.539 23.797 -21.388 1.00 70.19 90 ASP A CA 1
ATOM 655 C C . ASP A 1 90 ? 10.927 25.065 -22.192 1.00 70.19 90 ASP A C 1
ATOM 657 O O . ASP A 1 90 ? 12.058 25.215 -22.663 1.00 70.19 90 ASP A O 1
ATOM 661 N N . VAL A 1 91 ? 10.019 26.043 -22.275 1.00 76.19 91 VAL A N 1
ATOM 662 C CA . VAL A 1 91 ? 10.242 27.353 -22.894 1.00 76.19 91 VAL A CA 1
ATOM 663 C C . VAL A 1 91 ? 10.644 28.367 -21.824 1.00 76.19 91 VAL A C 1
ATOM 665 O O . VAL A 1 91 ? 9.882 28.703 -20.913 1.00 76.19 91 VAL A O 1
ATOM 668 N N . LYS A 1 92 ? 11.850 28.924 -21.943 1.00 87.69 92 LYS A N 1
ATOM 669 C CA . LYS A 1 92 ? 12.299 30.024 -21.074 1.00 87.69 92 LYS A CA 1
ATOM 670 C C . LYS A 1 92 ? 11.715 31.344 -21.552 1.00 87.69 92 LYS A C 1
ATOM 672 O O . LYS A 1 92 ? 11.542 31.538 -22.748 1.00 87.69 92 LYS A O 1
ATOM 677 N N . CYS A 1 93 ? 11.448 32.264 -20.629 1.00 89.69 93 CYS A N 1
ATOM 678 C CA . CYS A 1 93 ? 10.862 33.560 -20.957 1.00 89.69 93 CYS A CA 1
ATOM 679 C C . CYS A 1 93 ? 11.616 34.717 -20.300 1.00 89.69 93 CYS A C 1
ATOM 681 O O . CYS A 1 93 ? 11.800 34.701 -19.085 1.00 89.69 93 CYS A O 1
ATOM 683 N N . ASP A 1 94 ? 11.925 35.759 -21.075 1.00 90.75 94 ASP A N 1
ATOM 684 C CA . ASP A 1 94 ? 12.284 37.080 -20.549 1.00 90.75 94 ASP A CA 1
ATOM 685 C C . ASP A 1 94 ? 11.111 38.040 -20.736 1.00 90.75 94 ASP A C 1
ATOM 687 O O . ASP A 1 94 ? 10.640 38.279 -21.851 1.00 90.75 94 ASP A O 1
ATOM 691 N N . VAL A 1 95 ? 10.622 38.607 -19.637 1.00 85.00 95 VAL A N 1
ATOM 692 C CA . VAL A 1 95 ? 9.474 39.518 -19.652 1.00 85.00 95 VAL A CA 1
ATOM 693 C C . VAL A 1 95 ? 9.949 40.935 -19.962 1.00 85.00 95 VAL A C 1
ATOM 695 O O . VAL A 1 95 ? 10.813 41.468 -19.265 1.00 85.00 95 VAL A O 1
ATOM 698 N N . ALA A 1 96 ? 9.359 41.580 -20.973 1.00 81.88 96 ALA A N 1
ATOM 699 C CA . ALA A 1 96 ? 9.663 42.978 -21.261 1.00 81.88 96 ALA A CA 1
ATOM 700 C C . ALA A 1 96 ? 9.287 43.878 -20.071 1.00 81.88 96 ALA A C 1
ATOM 702 O O . ALA A 1 96 ? 8.298 43.640 -19.374 1.00 81.88 96 ALA A O 1
ATOM 703 N N . SER A 1 97 ? 10.039 44.959 -19.853 1.00 77.25 97 SER A N 1
ATOM 704 C CA . SER A 1 97 ? 9.863 45.862 -18.701 1.00 77.25 97 SER A CA 1
ATOM 705 C C . SER A 1 97 ? 8.470 46.501 -18.609 1.00 77.25 97 SER A C 1
ATOM 707 O O . SER A 1 97 ? 8.007 46.838 -17.521 1.00 77.25 97 SER A O 1
ATOM 709 N N . ASN A 1 98 ? 7.771 46.626 -19.737 1.00 77.25 98 ASN A N 1
ATOM 710 C CA . ASN A 1 98 ? 6.395 47.117 -19.839 1.00 77.25 98 ASN A CA 1
ATOM 711 C C . ASN A 1 98 ? 5.328 46.001 -19.777 1.00 77.25 98 ASN A C 1
ATOM 713 O O . ASN A 1 98 ? 4.136 46.303 -19.812 1.00 77.25 98 ASN A O 1
ATOM 717 N N . SER A 1 99 ? 5.741 44.733 -19.677 1.00 78.00 99 SER A N 1
ATOM 718 C CA . SER A 1 99 ? 4.888 43.539 -19.586 1.00 78.00 99 SER A CA 1
ATOM 719 C C . SER A 1 99 ? 3.916 43.343 -20.762 1.00 78.00 99 SER A C 1
ATOM 721 O O . SER A 1 99 ? 2.924 42.636 -20.617 1.00 78.00 99 SER A O 1
ATOM 723 N N . THR A 1 100 ? 4.161 43.959 -21.922 1.00 81.75 100 THR A N 1
ATOM 724 C CA . THR A 1 100 ? 3.277 43.834 -23.100 1.00 81.75 100 THR A CA 1
ATOM 725 C C . THR A 1 100 ? 3.640 42.668 -24.007 1.00 81.75 100 THR A C 1
ATOM 727 O O . THR A 1 100 ? 2.790 42.136 -24.721 1.00 81.75 100 THR A O 1
ATOM 730 N N . PHE A 1 101 ? 4.896 42.242 -23.963 1.00 86.38 101 PHE A N 1
ATOM 731 C CA . PHE A 1 101 ? 5.396 41.072 -24.661 1.00 86.38 101 PHE A CA 1
ATOM 732 C C . PHE A 1 101 ? 6.493 40.397 -23.836 1.00 86.38 101 PHE A C 1
ATOM 734 O O . PHE A 1 101 ? 7.024 40.964 -22.877 1.00 86.38 101 PHE A O 1
ATOM 741 N N . LEU A 1 102 ? 6.821 39.172 -24.213 1.00 91.50 102 LEU A N 1
ATOM 742 C CA . LEU A 1 102 ? 7.925 38.400 -23.660 1.00 91.50 102 LEU A CA 1
ATOM 743 C C . LEU A 1 102 ? 8.744 37.789 -24.793 1.00 91.50 102 LEU A C 1
ATOM 745 O O . LEU A 1 102 ? 8.235 37.578 -25.895 1.00 91.50 102 LEU A O 1
ATOM 749 N N . TYR A 1 103 ? 10.012 37.520 -24.521 1.00 93.56 103 TYR A N 1
ATOM 750 C CA . TYR A 1 103 ? 10.870 36.737 -25.399 1.00 93.56 103 TYR A CA 1
ATOM 751 C C . TYR A 1 103 ? 10.858 35.293 -24.915 1.00 93.56 103 TYR A C 1
ATOM 753 O O . TYR A 1 103 ? 11.297 35.027 -23.802 1.00 93.56 103 TYR A O 1
ATOM 761 N N . ALA A 1 104 ? 10.327 34.389 -25.731 1.00 91.81 104 ALA A N 1
ATOM 762 C CA . ALA A 1 104 ? 10.281 32.955 -25.489 1.00 91.81 104 ALA A CA 1
ATOM 763 C C . ALA A 1 104 ? 11.476 32.273 -26.171 1.00 91.81 104 ALA A C 1
ATOM 765 O O . ALA A 1 104 ? 11.721 32.523 -27.351 1.00 91.81 104 ALA A O 1
ATOM 766 N N . TYR A 1 105 ? 12.190 31.411 -25.449 1.00 92.88 105 TYR A N 1
ATOM 767 C CA . TYR A 1 105 ? 13.353 30.662 -25.924 1.00 92.88 105 TYR A CA 1
ATOM 768 C C . TYR A 1 105 ? 13.107 29.161 -25.750 1.00 92.88 105 TYR A C 1
ATOM 770 O O . TYR A 1 105 ? 12.855 28.711 -24.634 1.00 92.88 105 TYR A O 1
ATOM 778 N N . GLY A 1 106 ? 13.206 28.388 -26.827 1.00 85.00 106 GLY A N 1
ATOM 779 C CA . GLY A 1 106 ? 12.903 26.952 -26.828 1.00 85.00 106 GLY A CA 1
ATOM 780 C C . GLY A 1 106 ? 12.837 26.389 -28.245 1.00 85.00 106 GLY A C 1
ATOM 781 O O . GLY A 1 106 ? 13.098 27.114 -29.212 1.00 85.00 106 GLY A O 1
ATOM 782 N N . PHE A 1 107 ? 12.505 25.107 -28.403 1.00 83.56 107 PHE A N 1
ATOM 783 C CA . PHE A 1 107 ? 12.253 24.578 -29.743 1.00 83.56 107 PHE A CA 1
ATOM 784 C C . PHE A 1 107 ? 10.990 25.224 -30.338 1.00 83.56 107 PHE A C 1
ATOM 786 O O . PHE A 1 107 ? 10.066 25.556 -29.592 1.00 83.56 107 PHE A O 1
ATOM 793 N N . PRO A 1 108 ? 10.943 25.449 -31.666 1.00 79.62 108 PRO A N 1
ATOM 794 C CA . PRO A 1 108 ? 9.789 26.048 -32.336 1.00 79.62 108 PRO A CA 1
ATOM 795 C C . PRO A 1 108 ? 8.446 25.430 -31.929 1.00 79.62 108 PRO A C 1
ATOM 797 O O . PRO A 1 108 ? 7.514 26.168 -31.625 1.00 79.62 108 PRO A O 1
ATOM 800 N N . GLU A 1 109 ? 8.382 24.100 -31.855 1.00 67.56 109 GLU A N 1
ATOM 801 C CA . GLU A 1 109 ? 7.170 23.351 -31.506 1.00 67.56 109 GLU A CA 1
ATOM 802 C C . GLU A 1 109 ? 6.731 23.573 -30.053 1.00 67.56 109 GLU A C 1
ATOM 804 O O . GLU A 1 109 ? 5.545 23.770 -29.800 1.00 67.56 109 GLU A O 1
ATOM 809 N N . ASP A 1 110 ? 7.673 23.646 -29.110 1.00 65.00 110 ASP A N 1
ATOM 810 C CA . ASP A 1 110 ? 7.381 23.911 -27.696 1.00 65.00 110 ASP A CA 1
ATOM 811 C C . ASP A 1 110 ? 6.884 25.348 -27.482 1.00 65.00 110 ASP A C 1
ATOM 813 O O . ASP A 1 110 ? 5.969 25.600 -26.690 1.00 65.00 110 ASP A O 1
ATOM 817 N N . ILE A 1 111 ? 7.453 26.311 -28.222 1.00 82.44 111 ILE A N 1
ATOM 818 C CA . ILE A 1 111 ? 6.989 27.705 -28.217 1.00 82.44 111 ILE A CA 1
ATOM 819 C C . ILE A 1 111 ? 5.577 27.796 -28.809 1.00 82.44 111 ILE A C 1
ATOM 821 O O . ILE A 1 111 ? 4.732 28.511 -28.263 1.00 82.44 111 ILE A O 1
ATOM 825 N N . ASP A 1 112 ? 5.301 27.065 -29.889 1.00 78.75 112 ASP A N 1
ATOM 826 C CA . ASP A 1 112 ? 3.988 27.044 -30.534 1.00 78.75 112 ASP A CA 1
ATOM 827 C C . ASP A 1 112 ? 2.928 26.358 -29.661 1.00 78.75 112 ASP A C 1
ATOM 829 O O . ASP A 1 112 ? 1.839 26.909 -29.477 1.00 78.75 112 ASP A O 1
ATOM 833 N N . ALA A 1 113 ? 3.264 25.236 -29.021 1.00 60.38 113 ALA A N 1
ATOM 834 C CA . ALA A 1 113 ? 2.406 24.567 -28.046 1.00 60.38 113 ALA A CA 1
ATOM 835 C C . ALA A 1 113 ? 2.115 25.468 -26.835 1.00 60.38 113 ALA A C 1
ATOM 837 O O . ALA A 1 113 ? 0.956 25.630 -26.441 1.00 60.38 113 ALA A O 1
ATOM 838 N N . THR A 1 114 ? 3.144 26.130 -26.295 1.00 69.56 114 THR A N 1
ATOM 839 C CA . THR A 1 114 ? 3.010 27.116 -25.212 1.00 69.56 114 THR A CA 1
ATOM 840 C C . THR A 1 114 ? 2.039 28.228 -25.598 1.00 69.56 114 THR A C 1
ATOM 842 O O . THR A 1 114 ? 1.144 28.581 -24.826 1.00 69.56 114 THR A O 1
ATOM 845 N N . HIS A 1 115 ? 2.194 28.783 -26.801 1.00 79.56 115 HIS A N 1
ATOM 846 C CA . HIS A 1 115 ? 1.375 29.891 -27.269 1.00 79.56 115 HIS A CA 1
ATOM 847 C C . HIS A 1 115 ? -0.078 29.466 -27.532 1.00 79.56 115 HIS A C 1
ATOM 849 O O . HIS A 1 115 ? -1.001 30.182 -27.138 1.00 79.56 115 HIS A O 1
ATOM 855 N N . ALA A 1 116 ? -0.295 28.285 -28.115 1.00 63.22 116 ALA A N 1
ATOM 856 C CA . ALA A 1 116 ? -1.626 27.730 -28.352 1.00 63.22 116 ALA A CA 1
ATOM 857 C C . ALA A 1 116 ? -2.374 27.434 -27.039 1.00 63.22 116 ALA A C 1
ATOM 859 O O . ALA A 1 116 ? -3.540 27.811 -26.884 1.00 63.22 116 ALA A O 1
ATOM 860 N N . LEU A 1 117 ? -1.694 26.825 -26.061 1.00 53.25 117 LEU A N 1
ATOM 861 C CA . LEU A 1 117 ? -2.244 26.564 -24.728 1.00 53.25 117 LEU A CA 1
ATOM 862 C C . LEU A 1 117 ? -2.584 27.862 -23.996 1.00 53.25 117 LEU A C 1
ATOM 864 O O . LEU A 1 117 ? -3.669 27.987 -23.428 1.00 53.25 117 LEU A O 1
ATOM 868 N N . TYR A 1 118 ? -1.692 28.851 -24.058 1.00 83.56 118 TYR A N 1
ATOM 869 C CA . TYR A 1 118 ? -1.949 30.179 -23.515 1.00 83.56 118 TYR A CA 1
ATOM 870 C C . TYR A 1 118 ? -3.192 30.820 -24.141 1.00 83.56 118 TYR A C 1
ATOM 872 O O . TYR A 1 118 ? -4.084 31.249 -23.409 1.00 83.56 118 TYR A O 1
ATOM 880 N N . ALA A 1 119 ? -3.301 30.838 -25.472 1.00 75.38 119 ALA A N 1
ATOM 881 C CA . ALA A 1 119 ? -4.449 31.419 -26.164 1.00 75.38 119 ALA A CA 1
ATOM 882 C C . ALA A 1 119 ? -5.766 30.723 -25.772 1.00 75.38 119 ALA A C 1
ATOM 884 O O . ALA A 1 119 ? -6.758 31.393 -25.474 1.00 75.38 119 ALA A O 1
ATOM 885 N N . SER A 1 120 ? -5.761 29.389 -25.689 1.00 60.81 120 SER A N 1
ATOM 886 C CA . SER A 1 120 ? -6.919 28.599 -25.253 1.00 60.81 120 SER A CA 1
ATOM 887 C C . SER A 1 120 ? -7.337 28.933 -23.818 1.00 60.81 120 SER A C 1
ATOM 889 O O . SER A 1 120 ? -8.504 29.237 -23.559 1.00 60.81 120 SER A O 1
ATOM 891 N N . LEU A 1 121 ? -6.385 28.954 -22.883 1.00 55.34 121 LEU A N 1
ATOM 892 C CA . LEU A 1 121 ? -6.653 29.235 -21.471 1.00 55.34 121 LEU A CA 1
ATOM 893 C C . LEU A 1 121 ? -7.114 30.676 -21.240 1.00 55.34 121 LEU A C 1
ATOM 895 O O . LEU A 1 121 ? -7.976 30.916 -20.396 1.00 55.34 121 LEU A O 1
ATOM 899 N N . VAL A 1 122 ? -6.610 31.634 -22.019 1.00 71.94 122 VAL A N 1
ATOM 900 C CA . VAL A 1 122 ? -7.097 33.019 -21.995 1.00 71.94 122 VAL A CA 1
ATOM 901 C C . VAL A 1 122 ? -8.551 33.103 -22.447 1.00 71.94 122 VAL A C 1
ATOM 903 O O . VAL A 1 122 ? -9.358 33.733 -21.763 1.00 71.94 122 VAL A O 1
ATOM 906 N N . VAL A 1 123 ? -8.920 32.437 -23.544 1.00 66.38 123 VAL A N 1
ATOM 907 C CA . VAL A 1 123 ? -10.310 32.410 -24.026 1.00 66.38 123 VAL A CA 1
ATOM 908 C C . VAL A 1 123 ? -11.236 31.762 -22.998 1.00 66.38 123 VAL A C 1
ATOM 910 O O . VAL A 1 123 ? -12.315 32.289 -22.726 1.00 66.38 123 VAL A O 1
ATOM 913 N N . GLN A 1 124 ? -10.814 30.660 -22.379 1.00 55.41 124 GLN A N 1
ATOM 914 C CA . GLN A 1 124 ? -11.572 30.004 -21.312 1.00 55.41 124 GLN A CA 1
ATOM 915 C C . GLN A 1 124 ? -11.724 30.908 -20.083 1.00 55.41 124 GLN A C 1
ATOM 917 O O . GLN A 1 124 ? -12.817 31.018 -19.532 1.00 55.41 124 GLN A O 1
ATOM 922 N N . MET A 1 125 ? -10.662 31.616 -19.691 1.00 59.41 125 MET A N 1
ATOM 923 C CA . MET A 1 125 ? -10.688 32.552 -18.567 1.00 59.41 125 MET A CA 1
ATOM 924 C C . MET A 1 125 ? -11.634 33.732 -18.822 1.00 59.41 125 MET A C 1
ATOM 926 O O . MET A 1 125 ? -12.384 34.119 -17.924 1.00 59.41 125 MET A O 1
ATOM 930 N N . VAL A 1 126 ? -11.632 34.287 -20.038 1.00 62.78 126 VAL A N 1
ATOM 931 C CA . VAL A 1 126 ? -12.557 35.356 -20.441 1.00 62.78 126 VAL A CA 1
ATOM 932 C C . VAL A 1 126 ? -13.994 34.841 -20.439 1.00 62.78 126 VAL A C 1
ATOM 934 O O . VAL A 1 126 ? -14.834 35.429 -19.767 1.00 62.78 126 VAL A O 1
ATOM 937 N N . ARG A 1 127 ? -14.269 33.689 -21.065 1.00 53.94 127 ARG A N 1
ATOM 938 C CA . ARG A 1 127 ? -15.614 33.083 -21.093 1.00 53.94 127 ARG A CA 1
ATOM 939 C C . ARG A 1 127 ? -16.145 32.753 -19.699 1.00 53.94 127 ARG A C 1
ATOM 941 O O . ARG A 1 127 ? -17.310 33.013 -19.415 1.00 53.94 127 ARG A O 1
ATOM 948 N N . ALA A 1 128 ? -15.300 32.227 -18.815 1.00 48.41 128 ALA A N 1
ATOM 949 C CA . ALA A 1 128 ? -15.663 31.963 -17.426 1.00 48.41 128 ALA A CA 1
ATOM 950 C C . ALA A 1 128 ? -15.938 33.264 -16.653 1.00 48.41 128 ALA A C 1
ATOM 952 O O . ALA A 1 128 ? -16.860 33.323 -15.839 1.00 48.41 128 ALA A O 1
ATOM 953 N N . SER A 1 129 ? -15.171 34.325 -16.926 1.00 51.31 129 SER A N 1
ATOM 954 C CA . SER A 1 129 ? -15.407 35.647 -16.344 1.00 51.31 129 SER A CA 1
ATOM 955 C C . SER A 1 129 ? -16.707 36.274 -16.857 1.00 51.31 129 SER A C 1
ATOM 957 O O . SER A 1 129 ? -17.451 36.837 -16.057 1.00 51.31 129 SER A O 1
ATOM 959 N N . ASP A 1 130 ? -17.010 36.149 -18.147 1.00 55.38 130 ASP A N 1
ATOM 960 C CA . ASP A 1 130 ? -18.236 36.670 -18.757 1.00 55.38 130 ASP A CA 1
ATOM 961 C C . ASP A 1 130 ? -19.470 35.905 -18.272 1.00 55.38 130 ASP A C 1
ATOM 963 O O . ASP A 1 130 ? -20.460 36.524 -17.888 1.00 55.38 130 ASP A O 1
ATOM 967 N N . ALA A 1 131 ? -19.393 34.573 -18.177 1.00 51.56 131 ALA A N 1
ATOM 968 C CA . ALA A 1 131 ? -20.448 33.740 -17.596 1.00 51.56 131 ALA A CA 1
ATOM 969 C C . ALA A 1 131 ? -20.710 34.097 -16.121 1.00 51.56 131 ALA A C 1
ATOM 971 O O . ALA A 1 131 ? -21.857 34.186 -15.680 1.00 51.56 131 ALA A O 1
ATOM 972 N N . TYR A 1 132 ? -19.646 34.374 -15.363 1.00 50.00 132 TYR A N 1
ATOM 973 C CA . TYR A 1 132 ? -19.751 34.833 -13.982 1.00 50.00 132 TYR A CA 1
ATOM 974 C C . TYR A 1 132 ? -20.382 36.230 -13.876 1.00 50.00 132 TYR A C 1
ATOM 976 O O . TYR A 1 132 ? -21.234 36.451 -13.016 1.00 50.00 132 TYR A O 1
ATOM 984 N N . LEU A 1 133 ? -20.025 37.169 -14.756 1.00 51.41 133 LEU A N 1
ATOM 985 C CA . LEU A 1 133 ? -20.627 38.508 -14.792 1.00 51.41 133 LEU A CA 1
ATOM 986 C C . LEU A 1 133 ? -22.106 38.463 -15.208 1.00 51.41 133 LEU A C 1
ATOM 988 O O . LEU A 1 133 ? -22.935 39.124 -14.576 1.00 51.41 133 LEU A O 1
ATOM 992 N N . ALA A 1 134 ? -22.443 37.637 -16.202 1.00 55.03 134 ALA A N 1
ATOM 993 C CA . ALA A 1 134 ? -23.801 37.435 -16.705 1.00 55.03 134 ALA A CA 1
ATOM 994 C C . ALA A 1 134 ? -24.744 36.795 -15.671 1.00 55.03 134 ALA A C 1
ATOM 996 O O . ALA A 1 134 ? -25.954 36.990 -15.744 1.00 55.03 134 ALA A O 1
ATOM 997 N N . SER A 1 135 ? -24.205 36.087 -14.671 1.00 65.31 135 SER A N 1
ATOM 998 C CA . SER A 1 135 ? -24.994 35.471 -13.593 1.00 65.31 135 SER A CA 1
ATOM 999 C C . SER A 1 135 ? -25.652 36.471 -12.628 1.00 65.31 135 SER A C 1
ATOM 1001 O O . SER A 1 135 ? -26.465 36.078 -11.795 1.00 65.31 135 SER A O 1
ATOM 1003 N N . GLY A 1 136 ? -25.277 37.757 -12.675 1.00 48.78 136 GLY A N 1
ATOM 1004 C CA . GLY A 1 136 ? -25.801 38.786 -11.767 1.00 48.78 136 GLY A CA 1
ATOM 1005 C C . GLY A 1 136 ? -25.316 38.678 -10.312 1.00 48.78 136 GLY A C 1
ATOM 1006 O O . GLY A 1 136 ? -25.633 39.543 -9.501 1.00 48.78 136 GLY A O 1
ATOM 1007 N N . ALA A 1 137 ? -24.493 37.680 -9.972 1.00 52.25 137 ALA A N 1
ATOM 1008 C CA . ALA A 1 137 ? -23.973 37.457 -8.617 1.00 52.25 137 ALA A CA 1
ATOM 1009 C C . ALA A 1 137 ? -22.846 38.429 -8.194 1.00 52.25 137 ALA A C 1
ATOM 1011 O O . ALA A 1 137 ? -22.281 38.299 -7.105 1.00 52.25 137 ALA A O 1
ATOM 1012 N N . HIS A 1 138 ? -22.489 39.408 -9.030 1.00 47.09 138 HIS A N 1
ATOM 1013 C CA . HIS A 1 138 ? -21.403 40.343 -8.747 1.00 47.09 138 HIS A CA 1
ATOM 1014 C C . HIS A 1 138 ? -21.902 41.548 -7.926 1.00 47.09 138 HIS A C 1
ATOM 1016 O O . HIS A 1 138 ? -22.726 42.337 -8.380 1.00 47.09 138 HIS A O 1
ATOM 1022 N N . ARG A 1 139 ? -21.382 41.727 -6.703 1.00 39.81 139 ARG A N 1
ATOM 1023 C CA . ARG A 1 139 ? -21.546 42.976 -5.934 1.00 39.81 139 ARG A CA 1
ATOM 1024 C C . ARG A 1 139 ? -20.373 43.930 -6.201 1.00 39.81 139 ARG A C 1
ATOM 1026 O O . ARG A 1 139 ? -19.237 43.465 -6.312 1.00 39.81 139 ARG A O 1
ATOM 1033 N N . PRO A 1 140 ? -20.600 45.256 -6.261 1.00 48.91 140 PRO A N 1
ATOM 1034 C CA . PRO A 1 140 ? -19.539 46.221 -6.499 1.00 48.91 140 PRO A CA 1
ATOM 1035 C C . PRO A 1 140 ? -18.831 46.544 -5.181 1.00 48.91 140 PRO A C 1
ATOM 1037 O O . PRO A 1 140 ? -19.287 47.389 -4.417 1.00 48.91 140 PRO A O 1
ATOM 1040 N N . THR A 1 141 ? -17.722 45.873 -4.874 1.00 36.28 141 THR A N 1
ATOM 1041 C CA . THR A 1 141 ? -16.688 46.419 -3.969 1.00 36.28 141 THR A CA 1
ATOM 1042 C C . THR A 1 141 ? -15.365 45.651 -4.124 1.00 36.28 141 THR A C 1
ATOM 1044 O O . THR A 1 141 ? -15.358 44.496 -4.553 1.00 36.28 141 THR A O 1
ATOM 1047 N N . PRO A 1 142 ? -14.219 46.311 -3.876 1.00 46.91 142 PRO A N 1
ATOM 1048 C CA . PRO A 1 142 ? -12.930 45.928 -4.423 1.00 46.91 142 PRO A CA 1
ATOM 1049 C C . PRO A 1 142 ? -12.185 45.000 -3.471 1.00 46.91 142 PRO A C 1
ATOM 1051 O O . PRO A 1 142 ? -11.823 45.415 -2.377 1.00 46.91 142 PRO A O 1
ATOM 1054 N N . THR A 1 143 ? -11.874 43.774 -3.886 1.00 37.56 143 THR A N 1
ATOM 1055 C CA . THR A 1 143 ? -10.610 43.121 -3.498 1.00 37.56 143 THR A CA 1
ATOM 1056 C C . THR A 1 143 ? -10.383 41.840 -4.296 1.00 37.56 143 THR A C 1
ATOM 1058 O O . THR A 1 143 ? -11.139 40.875 -4.236 1.00 37.56 143 THR A O 1
ATOM 1061 N N . ILE A 1 144 ? -9.269 41.833 -5.025 1.00 39.41 144 ILE A N 1
ATOM 1062 C CA . ILE A 1 144 ? -8.681 40.709 -5.770 1.00 39.41 144 ILE A CA 1
ATOM 1063 C C . ILE A 1 144 ? -8.342 39.495 -4.865 1.00 39.41 144 ILE A C 1
ATOM 1065 O O . ILE A 1 144 ? -8.075 38.402 -5.357 1.00 39.41 144 ILE A O 1
ATOM 1069 N N . THR A 1 145 ? -8.441 39.646 -3.543 1.00 37.78 145 THR A N 1
ATOM 1070 C CA . THR A 1 145 ? -8.098 38.647 -2.520 1.00 37.78 145 THR A CA 1
ATOM 1071 C C . THR A 1 145 ? -9.064 37.451 -2.457 1.00 37.78 145 THR A C 1
ATOM 1073 O O . THR A 1 145 ? -8.645 36.347 -2.122 1.00 37.78 145 THR A O 1
ATOM 1076 N N . ALA A 1 146 ? -10.333 37.599 -2.861 1.00 32.38 146 ALA A N 1
ATOM 1077 C CA . ALA A 1 146 ? -11.284 36.475 -2.871 1.00 32.38 146 ALA A CA 1
ATOM 1078 C C . ALA A 1 146 ? -11.019 35.457 -4.005 1.00 32.38 146 ALA A C 1
ATOM 1080 O O . ALA A 1 146 ? -11.314 34.271 -3.850 1.00 32.38 146 ALA A O 1
ATOM 1081 N N . ARG A 1 147 ? -10.407 35.889 -5.122 1.00 34.97 147 ARG A N 1
ATOM 1082 C CA . ARG A 1 147 ? -10.045 35.003 -6.250 1.00 34.97 147 ARG A CA 1
ATOM 1083 C C . ARG A 1 147 ? -8.829 34.123 -5.947 1.00 34.97 147 ARG A C 1
ATOM 1085 O O . ARG A 1 147 ? -8.830 32.958 -6.331 1.00 34.97 147 ARG A O 1
ATOM 1092 N N . LEU A 1 148 ? -7.852 34.636 -5.196 1.00 32.59 148 LEU A N 1
ATOM 1093 C CA . LEU A 1 148 ? -6.698 33.855 -4.727 1.00 32.59 148 LEU A CA 1
ATOM 1094 C C . LEU A 1 148 ? -7.092 32.808 -3.673 1.00 32.59 148 LEU A C 1
ATOM 1096 O O . LEU A 1 148 ? -6.599 31.683 -3.719 1.00 32.59 148 LEU A O 1
ATOM 1100 N N . ASN A 1 149 ? -8.044 33.120 -2.789 1.00 31.09 149 ASN A N 1
ATOM 1101 C CA . ASN A 1 149 ? -8.501 32.180 -1.759 1.00 31.09 149 ASN A CA 1
ATOM 1102 C C . ASN A 1 149 ? -9.295 30.990 -2.321 1.00 31.09 149 ASN A C 1
ATOM 1104 O O . ASN A 1 149 ? -9.226 29.904 -1.755 1.00 31.09 149 ASN A O 1
ATOM 1108 N N . PHE A 1 150 ? -10.001 31.136 -3.447 1.00 32.28 150 PHE A N 1
ATOM 1109 C CA . PHE A 1 150 ? -10.687 30.004 -4.082 1.00 32.28 150 PHE A CA 1
ATOM 1110 C C . PHE A 1 150 ? -9.706 29.025 -4.753 1.00 32.28 150 PHE A C 1
ATOM 1112 O O . PHE A 1 150 ? -9.905 27.813 -4.674 1.00 32.28 150 PHE A O 1
ATOM 1119 N N . GLN A 1 151 ? -8.623 29.535 -5.348 1.00 28.91 151 GLN A N 1
ATOM 1120 C CA . GLN A 1 151 ? -7.581 28.729 -5.998 1.00 28.91 151 GLN A CA 1
ATOM 1121 C C . GLN A 1 151 ? -6.645 28.062 -4.974 1.00 28.91 151 GLN A C 1
ATOM 1123 O O . GLN A 1 151 ? -6.380 26.865 -5.087 1.00 28.91 151 GLN A O 1
ATOM 1128 N N . LEU A 1 152 ? -6.260 28.776 -3.906 1.00 29.27 152 LEU A N 1
ATOM 1129 C CA . LEU A 1 152 ? -5.544 28.203 -2.755 1.00 29.27 152 LEU A CA 1
ATOM 1130 C C . LEU A 1 152 ? -6.394 27.159 -2.021 1.00 29.27 152 LEU A C 1
ATOM 1132 O O . LEU A 1 152 ? -5.891 26.102 -1.649 1.00 29.27 152 LEU A O 1
ATOM 1136 N N . ALA A 1 153 ? -7.705 27.386 -1.894 1.00 28.12 153 ALA A N 1
ATOM 1137 C CA . ALA A 1 153 ? -8.600 26.384 -1.337 1.00 28.12 153 ALA A CA 1
ATOM 1138 C C . ALA A 1 153 ? -8.781 25.185 -2.286 1.00 28.12 153 ALA A C 1
ATOM 1140 O O . ALA A 1 153 ? -8.955 24.070 -1.817 1.00 28.12 153 ALA A O 1
ATOM 1141 N N . PHE A 1 154 ? -8.749 25.337 -3.616 1.00 26.53 154 PHE A N 1
ATOM 1142 C CA . PHE A 1 154 ? -8.903 24.197 -4.539 1.00 26.53 154 PHE A CA 1
ATOM 1143 C C . PHE A 1 154 ? -7.727 23.210 -4.427 1.00 26.53 154 PHE A C 1
ATOM 1145 O O . PHE A 1 154 ? -7.974 22.011 -4.278 1.00 26.53 154 PHE A O 1
ATOM 1152 N N . GLY A 1 155 ? -6.492 23.724 -4.334 1.00 25.89 155 GLY A N 1
ATOM 1153 C CA . GLY A 1 155 ? -5.291 22.938 -4.018 1.00 25.89 155 GLY A CA 1
ATOM 1154 C C . GLY A 1 155 ? -5.292 22.361 -2.596 1.00 25.89 155 GLY A C 1
ATOM 1155 O O . GLY A 1 155 ? -5.005 21.181 -2.412 1.00 25.89 155 GLY A O 1
ATOM 1156 N N . ALA A 1 156 ? -5.738 23.133 -1.595 1.00 29.55 156 ALA A N 1
ATOM 1157 C CA . ALA A 1 156 ? -5.865 22.647 -0.216 1.00 29.55 156 ALA A CA 1
ATOM 1158 C C . ALA A 1 156 ? -6.910 21.528 -0.058 1.00 29.55 156 ALA A C 1
ATOM 1160 O O . ALA A 1 156 ? -6.821 20.709 0.851 1.00 29.55 156 ALA A O 1
ATOM 1161 N N . ARG A 1 157 ? -7.920 21.477 -0.937 1.00 39.19 157 ARG A N 1
ATOM 1162 C CA . ARG A 1 157 ? -9.065 20.578 -0.771 1.00 39.19 157 ARG A CA 1
ATOM 1163 C C . ARG A 1 157 ? -8.799 19.168 -1.348 1.00 39.19 157 ARG A C 1
ATOM 1165 O O . ARG A 1 157 ? -9.431 18.244 -0.864 1.00 39.19 157 ARG A O 1
ATOM 1172 N N . VAL A 1 158 ? -7.979 18.990 -2.398 1.00 35.22 158 VAL A N 1
ATOM 1173 C CA . VAL A 1 158 ? -7.576 17.654 -2.942 1.00 35.22 158 VAL A CA 1
ATOM 1174 C C . VAL A 1 158 ? -6.396 17.097 -2.134 1.00 35.22 158 VAL A C 1
ATOM 1176 O O . VAL A 1 158 ? -6.166 15.894 -2.054 1.00 35.22 158 VAL A O 1
ATOM 1179 N N . GLY A 1 159 ? -5.658 18.012 -1.512 1.00 38.84 159 GLY A N 1
ATOM 1180 C CA . GLY A 1 159 ? -4.277 17.817 -1.146 1.00 38.84 159 GLY A CA 1
ATOM 1181 C C . GLY A 1 159 ? -4.005 17.001 0.099 1.00 38.84 159 GLY A C 1
ATOM 1182 O O . GLY A 1 159 ? -2.848 16.722 0.286 1.00 38.84 159 GLY A O 1
ATOM 1183 N N . GLN A 1 160 ? -4.938 16.600 0.966 1.00 50.22 160 GLN A N 1
ATOM 1184 C CA . GLN A 1 160 ? -4.485 16.101 2.278 1.00 50.22 160 GLN A CA 1
ATOM 1185 C C . GLN A 1 160 ? -3.820 14.709 2.238 1.00 50.22 160 GLN A C 1
ATOM 1187 O O . GLN A 1 160 ? -2.657 14.601 2.614 1.00 50.22 160 GLN A O 1
ATOM 1192 N N . ARG A 1 161 ? -4.476 13.671 1.687 1.00 53.44 161 ARG A N 1
ATOM 1193 C CA . ARG A 1 161 ? -3.818 12.354 1.486 1.00 53.44 161 ARG A CA 1
ATOM 1194 C C . ARG A 1 161 ? -2.677 12.418 0.470 1.00 53.44 161 ARG A C 1
ATOM 1196 O O . ARG A 1 161 ? -1.676 11.728 0.620 1.00 53.44 161 ARG A O 1
ATOM 1203 N N . LEU A 1 162 ? -2.824 13.261 -0.552 1.00 52.94 162 LEU A N 1
ATOM 1204 C CA . LEU A 1 162 ? -1.795 13.466 -1.572 1.00 52.94 162 LEU A CA 1
ATOM 1205 C C . LEU A 1 162 ? -0.555 14.159 -0.997 1.00 52.94 162 LEU A C 1
ATOM 1207 O O . LEU A 1 162 ? 0.562 13.731 -1.248 1.00 52.94 162 LEU A O 1
ATOM 1211 N N . ALA A 1 163 ? -0.739 15.172 -0.155 1.00 57.00 163 ALA A N 1
ATOM 1212 C CA . ALA A 1 163 ? 0.332 15.871 0.543 1.00 57.00 163 ALA A CA 1
ATOM 1213 C C . ALA A 1 163 ? 0.979 14.988 1.601 1.00 57.00 163 ALA A C 1
ATOM 1215 O O . ALA A 1 163 ? 2.150 15.176 1.880 1.00 57.00 163 ALA A O 1
ATOM 1216 N N . GLU A 1 164 ? 0.268 14.026 2.185 1.00 67.06 164 GLU A N 1
ATOM 1217 C CA . GLU A 1 164 ? 0.880 13.045 3.085 1.00 67.06 164 GLU A CA 1
ATOM 1218 C C . GLU A 1 164 ? 1.744 12.040 2.334 1.00 67.06 164 GLU A C 1
ATOM 1220 O O . GLU A 1 164 ? 2.874 11.800 2.750 1.00 67.06 164 GLU A O 1
ATOM 1225 N N . ALA A 1 165 ? 1.264 11.508 1.205 1.00 57.09 165 ALA A N 1
ATOM 1226 C CA . ALA A 1 165 ? 2.079 10.673 0.324 1.00 57.09 165 ALA A CA 1
ATOM 1227 C C . ALA A 1 165 ? 3.310 11.442 -0.188 1.00 57.09 165 ALA A C 1
ATOM 1229 O O . ALA A 1 165 ? 4.423 10.912 -0.173 1.00 57.09 165 ALA A O 1
ATOM 1230 N N . ARG A 1 166 ? 3.132 12.720 -0.548 1.00 70.62 166 ARG A N 1
ATOM 1231 C CA . ARG A 1 166 ? 4.227 13.621 -0.921 1.00 70.62 166 ARG A CA 1
ATOM 1232 C C . ARG A 1 166 ? 5.177 13.883 0.241 1.00 70.62 166 ARG A C 1
ATOM 1234 O O . ARG A 1 166 ? 6.373 13.734 0.058 1.00 70.62 166 ARG A O 1
ATOM 1241 N N . ALA A 1 167 ? 4.678 14.199 1.434 1.00 71.62 167 ALA A N 1
ATOM 1242 C CA . ALA A 1 167 ? 5.499 14.448 2.619 1.00 71.62 167 ALA A CA 1
ATOM 1243 C C . ALA A 1 167 ? 6.299 13.203 3.029 1.00 71.62 167 ALA A C 1
ATOM 1245 O O . ALA A 1 167 ? 7.465 13.316 3.401 1.00 71.62 167 ALA A O 1
ATOM 1246 N N . ALA A 1 168 ? 5.713 12.007 2.918 1.00 69.75 168 ALA A N 1
ATOM 1247 C CA . ALA A 1 168 ? 6.441 10.753 3.096 1.00 69.75 168 ALA A CA 1
ATOM 1248 C C . ALA A 1 168 ? 7.547 10.597 2.036 1.00 69.75 168 ALA A C 1
ATOM 1250 O O . ALA A 1 168 ? 8.682 10.261 2.370 1.00 69.75 168 ALA A O 1
ATOM 1251 N N . GLY A 1 169 ? 7.249 10.916 0.771 1.00 65.12 169 GLY A N 1
ATOM 1252 C CA . GLY A 1 169 ? 8.248 10.987 -0.295 1.00 65.12 169 GLY A CA 1
ATOM 1253 C C . GLY A 1 169 ? 9.352 12.018 -0.025 1.00 65.12 169 GLY A C 1
ATOM 1254 O O . GLY A 1 169 ? 10.521 11.737 -0.265 1.00 65.12 169 GLY A O 1
ATOM 1255 N N . GLU A 1 170 ? 9.018 13.184 0.526 1.00 84.50 170 GLU A N 1
ATOM 1256 C CA . GLU A 1 170 ? 9.975 14.237 0.881 1.00 84.50 170 GLU A CA 1
ATOM 1257 C C . GLU A 1 170 ? 10.922 13.795 1.997 1.00 84.50 170 GLU A C 1
ATOM 1259 O O . GLU A 1 170 ? 12.124 14.042 1.902 1.00 84.50 170 GLU A O 1
ATOM 1264 N N . VAL A 1 171 ? 10.404 13.100 3.017 1.00 84.75 171 VAL A N 1
ATOM 1265 C CA . VAL A 1 171 ? 11.212 12.469 4.073 1.00 84.75 171 VAL A CA 1
ATOM 1266 C C . VAL A 1 171 ? 12.208 11.487 3.454 1.00 84.75 171 VAL A C 1
ATOM 1268 O O . VAL A 1 171 ? 13.413 11.614 3.678 1.00 84.75 171 VAL A O 1
ATOM 1271 N N . ILE A 1 172 ? 11.726 10.566 2.611 1.00 83.44 172 ILE A N 1
ATOM 1272 C CA . ILE A 1 172 ? 12.567 9.568 1.933 1.00 83.44 172 ILE A CA 1
ATOM 1273 C C . ILE A 1 172 ? 13.627 10.252 1.064 1.00 83.44 172 ILE A C 1
ATOM 1275 O O . ILE A 1 172 ? 14.811 9.945 1.180 1.00 83.44 172 ILE A O 1
ATOM 1279 N N . GLY A 1 173 ? 13.225 11.199 0.214 1.00 84.31 173 GLY A N 1
ATOM 1280 C CA . GLY A 1 173 ? 14.123 11.906 -0.696 1.00 84.31 173 GLY A CA 1
ATOM 1281 C C . GLY A 1 173 ? 15.182 12.719 0.045 1.00 84.31 173 GLY A C 1
ATOM 1282 O O . GLY A 1 173 ? 16.351 12.704 -0.337 1.00 84.31 173 GLY A O 1
ATOM 1283 N N . ARG A 1 174 ? 14.807 13.391 1.138 1.00 87.88 174 ARG A N 1
ATOM 1284 C CA . ARG A 1 174 ? 15.732 14.185 1.953 1.00 87.88 174 ARG A CA 1
ATOM 1285 C C . ARG A 1 174 ? 16.757 13.317 2.673 1.00 87.88 174 ARG A C 1
ATOM 1287 O O . ARG A 1 174 ? 17.940 13.649 2.642 1.00 87.88 174 ARG A O 1
ATOM 1294 N N . GLU A 1 175 ? 16.336 12.207 3.275 1.00 87.56 175 GLU A N 1
ATOM 1295 C CA . GLU A 1 175 ? 17.262 11.268 3.921 1.00 87.56 175 GLU A CA 1
ATOM 1296 C C . GLU A 1 175 ? 18.147 10.521 2.919 1.00 87.56 175 GLU A C 1
ATOM 1298 O O . GLU A 1 175 ? 19.333 10.297 3.166 1.00 87.56 175 GLU A O 1
ATOM 1303 N N . ALA A 1 176 ? 17.596 10.141 1.764 1.00 87.12 176 ALA A N 1
ATOM 1304 C CA . ALA A 1 176 ? 18.377 9.559 0.681 1.00 87.12 176 ALA A CA 1
ATOM 1305 C C . ALA A 1 176 ? 19.470 10.544 0.241 1.00 87.12 176 ALA A C 1
ATOM 1307 O O . ALA A 1 176 ? 20.652 10.191 0.170 1.00 87.12 176 ALA A O 1
ATOM 1308 N N . ARG A 1 177 ? 19.098 11.816 0.050 1.00 86.00 177 ARG A N 1
ATOM 1309 C CA . ARG A 1 177 ? 20.029 12.876 -0.332 1.00 86.00 177 ARG A CA 1
ATOM 1310 C C . ARG A 1 177 ? 21.093 13.133 0.732 1.00 86.00 177 ARG A C 1
ATOM 1312 O O . ARG A 1 177 ? 22.258 13.287 0.368 1.00 86.00 177 ARG A O 1
ATOM 1319 N N . SER A 1 178 ? 20.728 13.161 2.016 1.00 85.75 178 SER A N 1
ATOM 1320 C CA . SER A 1 178 ? 21.682 13.380 3.113 1.00 85.75 178 SER A CA 1
ATOM 1321 C C . SER A 1 178 ? 22.735 12.271 3.202 1.00 85.75 178 SER A C 1
ATOM 1323 O O . SER A 1 178 ? 23.847 12.510 3.663 1.00 85.75 178 SER A O 1
ATOM 1325 N N . ARG A 1 179 ? 22.407 11.064 2.725 1.00 85.00 179 ARG A N 1
ATOM 1326 C CA . ARG A 1 179 ? 23.303 9.897 2.675 1.00 85.00 179 ARG A CA 1
ATOM 1327 C C . ARG A 1 179 ? 24.038 9.743 1.335 1.00 85.00 179 ARG A C 1
ATOM 1329 O O . ARG A 1 179 ? 24.788 8.789 1.162 1.00 85.00 179 ARG A O 1
ATOM 1336 N N . GLY A 1 180 ? 23.849 10.674 0.398 1.00 85.44 180 GLY A N 1
ATOM 1337 C CA . GLY A 1 180 ? 24.515 10.664 -0.908 1.00 85.44 180 GLY A CA 1
ATOM 1338 C C . GLY A 1 180 ? 23.866 9.758 -1.959 1.00 85.44 180 GLY A C 1
ATOM 1339 O O . GLY A 1 180 ? 24.455 9.559 -3.019 1.00 85.44 180 GLY A O 1
ATOM 1340 N N . PHE A 1 181 ? 22.660 9.234 -1.717 1.00 87.94 181 PHE A N 1
ATOM 1341 C CA . PHE A 1 181 ? 21.931 8.468 -2.726 1.00 87.94 181 PHE A CA 1
ATOM 1342 C C . PHE A 1 181 ? 21.381 9.388 -3.823 1.00 87.94 181 PHE A C 1
ATOM 1344 O O . PHE A 1 181 ? 20.840 10.465 -3.561 1.00 87.94 181 PHE A O 1
ATOM 1351 N N . ASN A 1 182 ? 21.512 8.948 -5.075 1.00 90.19 182 ASN A N 1
ATOM 1352 C CA . ASN A 1 182 ? 21.015 9.671 -6.250 1.00 90.19 182 ASN A CA 1
ATOM 1353 C C . ASN A 1 182 ? 19.741 9.060 -6.834 1.00 90.19 182 ASN A C 1
ATOM 1355 O O . ASN A 1 182 ? 18.990 9.756 -7.514 1.00 90.19 182 ASN A O 1
ATOM 1359 N N . VAL A 1 183 ? 19.502 7.779 -6.563 1.00 91.94 183 VAL A N 1
ATOM 1360 C CA . VAL A 1 183 ? 18.348 7.021 -7.038 1.00 91.94 183 VAL A CA 1
ATOM 1361 C C . VAL A 1 183 ? 17.766 6.269 -5.852 1.00 91.94 183 VAL A C 1
ATOM 1363 O O . VAL A 1 183 ? 18.486 5.546 -5.166 1.00 91.94 183 VAL A O 1
ATOM 1366 N N . GLN A 1 184 ? 16.469 6.438 -5.630 1.00 90.19 184 GLN A N 1
ATOM 1367 C CA . GLN A 1 184 ? 15.683 5.648 -4.705 1.00 90.19 184 GLN A CA 1
ATOM 1368 C C . GLN A 1 184 ? 14.805 4.691 -5.514 1.00 90.19 184 GLN A C 1
ATOM 1370 O O . GLN A 1 184 ? 14.012 5.104 -6.363 1.00 90.19 184 GLN A O 1
ATOM 1375 N N . LEU A 1 185 ? 14.911 3.398 -5.220 1.00 91.62 185 LEU A N 1
ATOM 1376 C CA . LEU A 1 185 ? 14.082 2.356 -5.831 1.00 91.62 185 LEU A CA 1
ATOM 1377 C C . LEU A 1 185 ? 12.718 2.263 -5.136 1.00 91.62 185 LEU A C 1
ATOM 1379 O O . LEU A 1 185 ? 12.311 1.191 -4.686 1.00 91.62 185 LEU A O 1
ATOM 1383 N N . ALA A 1 186 ? 12.054 3.409 -4.997 1.00 80.50 186 ALA A N 1
ATOM 1384 C CA . ALA A 1 186 ? 10.762 3.575 -4.345 1.00 80.50 186 ALA A CA 1
ATOM 1385 C C . ALA A 1 186 ? 9.713 4.024 -5.366 1.00 80.50 186 ALA A C 1
ATOM 1387 O O . ALA A 1 186 ? 9.998 4.831 -6.245 1.00 80.50 186 ALA A O 1
ATOM 1388 N N . GLY A 1 187 ? 8.502 3.492 -5.229 1.00 80.81 187 GLY A N 1
ATOM 1389 C CA . GLY A 1 187 ? 7.459 3.554 -6.257 1.00 80.81 187 GLY A CA 1
ATOM 1390 C C . GLY A 1 187 ? 6.925 2.172 -6.633 1.00 80.81 187 GLY A C 1
ATOM 1391 O O . GLY A 1 187 ? 6.494 1.975 -7.765 1.00 80.81 187 GLY A O 1
ATOM 1392 N N . ALA A 1 188 ? 6.996 1.208 -5.709 1.00 87.62 188 ALA A N 1
ATOM 1393 C CA . ALA A 1 188 ? 6.399 -0.109 -5.874 1.00 87.62 188 ALA A CA 1
ATOM 1394 C C . ALA A 1 188 ? 4.868 0.030 -5.973 1.00 87.62 188 ALA A C 1
ATOM 1396 O O . ALA A 1 188 ? 4.233 0.611 -5.095 1.00 87.62 188 ALA A O 1
ATOM 1397 N N . MET A 1 189 ? 4.292 -0.410 -7.091 1.00 93.19 189 MET A N 1
ATOM 1398 C CA . MET A 1 189 ? 2.923 -0.064 -7.480 1.00 93.19 189 MET A CA 1
ATOM 1399 C C . MET A 1 189 ? 2.252 -1.112 -8.381 1.00 93.19 189 MET A C 1
ATOM 1401 O O . MET A 1 189 ? 1.345 -0.785 -9.145 1.00 93.19 189 MET A O 1
ATOM 1405 N N . ASN A 1 190 ? 2.691 -2.371 -8.319 1.00 97.44 190 ASN A N 1
ATOM 1406 C CA . ASN A 1 190 ? 1.899 -3.465 -8.882 1.00 97.44 190 ASN A CA 1
ATOM 1407 C C . ASN A 1 190 ? 0.540 -3.530 -8.171 1.00 97.44 190 ASN A C 1
ATOM 1409 O O . ASN A 1 190 ? 0.433 -3.177 -6.995 1.00 97.44 190 ASN A O 1
ATOM 1413 N N . LEU A 1 191 ? -0.504 -3.966 -8.878 1.00 96.19 191 LEU A N 1
ATOM 1414 C CA . LEU A 1 191 ? -1.804 -4.142 -8.240 1.00 96.19 191 LEU A CA 1
ATOM 1415 C C . LEU A 1 191 ? -1.752 -5.325 -7.270 1.00 96.19 191 LEU A C 1
ATOM 1417 O O . LEU A 1 191 ? -1.152 -6.361 -7.578 1.00 96.19 191 LEU A O 1
ATOM 1421 N N . ALA A 1 192 ? -2.424 -5.187 -6.125 1.00 93.06 192 ALA A N 1
ATOM 1422 C CA . ALA A 1 192 ? -2.644 -6.271 -5.167 1.00 93.06 192 ALA A CA 1
ATOM 1423 C C . ALA A 1 192 ? -3.640 -7.303 -5.738 1.00 93.06 192 ALA A C 1
ATOM 1425 O O . ALA A 1 192 ? -4.790 -7.395 -5.320 1.00 93.06 192 ALA A O 1
ATOM 1426 N N . ARG A 1 193 ? -3.207 -8.032 -6.774 1.00 94.75 193 ARG A N 1
ATOM 1427 C CA . ARG A 1 193 ? -4.050 -8.904 -7.607 1.00 94.75 193 ARG A CA 1
ATOM 1428 C C . ARG A 1 193 ? -4.335 -10.261 -6.968 1.00 94.75 193 ARG A C 1
ATOM 1430 O O . ARG A 1 193 ? -5.398 -10.833 -7.199 1.00 94.75 193 ARG A O 1
ATOM 1437 N N . ASP A 1 194 ? -3.395 -10.788 -6.191 1.00 95.06 194 ASP A N 1
ATOM 1438 C CA . ASP A 1 194 ? -3.595 -11.981 -5.369 1.00 95.06 194 ASP A CA 1
ATOM 1439 C C . ASP A 1 194 ? -3.395 -11.594 -3.896 1.00 95.06 194 ASP A C 1
ATOM 1441 O O . ASP A 1 194 ? -2.344 -11.037 -3.565 1.00 95.06 194 ASP A O 1
ATOM 1445 N N . PRO A 1 195 ? -4.362 -11.858 -2.995 1.00 93.56 195 PRO A N 1
ATOM 1446 C CA . PRO A 1 195 ? -4.262 -11.467 -1.587 1.00 93.56 195 PRO A CA 1
ATOM 1447 C C . PRO A 1 195 ? -3.186 -12.249 -0.819 1.00 93.56 195 PRO A C 1
ATOM 1449 O O . PRO A 1 195 ? -2.920 -11.943 0.338 1.00 93.56 195 PRO A O 1
ATOM 1452 N N . ARG A 1 196 ? -2.567 -13.263 -1.439 1.00 95.50 196 ARG A N 1
ATOM 1453 C CA . ARG A 1 196 ? -1.434 -14.001 -0.869 1.00 95.50 196 ARG A CA 1
ATOM 1454 C C . ARG A 1 196 ? -0.077 -13.419 -1.235 1.00 95.50 196 ARG A C 1
ATOM 1456 O O . ARG A 1 196 ? 0.914 -13.872 -0.666 1.00 95.50 196 ARG A O 1
ATOM 1463 N N . ASN A 1 197 ? -0.011 -12.489 -2.187 1.00 95.12 197 ASN A N 1
ATOM 1464 C CA . ASN A 1 197 ? 1.261 -11.988 -2.689 1.00 95.12 197 ASN A CA 1
ATOM 1465 C C . ASN A 1 197 ? 2.131 -11.448 -1.546 1.00 95.12 197 ASN A C 1
ATOM 1467 O O . ASN A 1 197 ? 1.713 -10.554 -0.799 1.00 95.12 197 ASN A O 1
ATOM 1471 N N . GLY A 1 198 ? 3.351 -11.977 -1.439 1.00 92.19 198 GLY A N 1
ATOM 1472 C CA . GLY A 1 198 ? 4.300 -11.643 -0.378 1.00 92.19 198 GLY A CA 1
ATOM 1473 C C . GLY A 1 198 ? 4.634 -10.158 -0.278 1.00 92.19 198 GLY A C 1
ATOM 1474 O O . GLY A 1 198 ? 4.973 -9.677 0.801 1.00 92.19 198 GLY A O 1
ATOM 1475 N N . ARG A 1 199 ? 4.499 -9.415 -1.384 1.00 94.12 199 ARG A N 1
ATOM 1476 C CA . ARG A 1 199 ? 4.871 -7.994 -1.494 1.00 94.12 199 ARG A CA 1
ATOM 1477 C C . ARG A 1 199 ? 3.702 -7.019 -1.505 1.00 94.12 199 ARG A C 1
ATOM 1479 O O . ARG A 1 199 ? 3.919 -5.822 -1.646 1.00 94.12 199 ARG A O 1
ATOM 1486 N N . ASN A 1 200 ? 2.471 -7.468 -1.285 1.00 91.75 200 ASN A N 1
ATOM 1487 C CA . ASN A 1 200 ? 1.345 -6.532 -1.194 1.00 91.75 200 ASN A CA 1
ATOM 1488 C C . ASN A 1 200 ? 1.526 -5.481 -0.083 1.00 91.75 200 ASN A C 1
ATOM 1490 O O . ASN A 1 200 ? 1.031 -4.370 -0.236 1.00 91.75 200 ASN A O 1
ATOM 1494 N N . PHE A 1 201 ? 2.284 -5.783 0.982 1.00 88.12 201 PHE A N 1
ATOM 1495 C CA . PHE A 1 201 ? 2.600 -4.826 2.053 1.00 88.12 201 PHE A CA 1
ATOM 1496 C C . PHE A 1 201 ? 3.382 -3.589 1.572 1.00 88.12 201 PHE A C 1
ATOM 1498 O O . PHE A 1 201 ? 3.349 -2.549 2.227 1.00 88.12 201 PHE A O 1
ATOM 1505 N N . GLU A 1 202 ? 4.123 -3.708 0.466 1.00 85.06 202 GLU A N 1
ATOM 1506 C CA . GLU A 1 202 ? 4.870 -2.610 -0.160 1.00 85.06 202 GLU A CA 1
ATOM 1507 C C . GLU A 1 202 ? 4.181 -2.077 -1.425 1.00 85.06 202 GLU A C 1
ATOM 1509 O O . GLU A 1 202 ? 4.693 -1.154 -2.059 1.00 85.06 202 GLU A O 1
ATOM 1514 N N . TYR A 1 203 ? 3.026 -2.640 -1.793 1.00 88.81 203 TYR A N 1
ATOM 1515 C CA . TYR A 1 203 ? 2.155 -2.139 -2.852 1.00 88.81 203 TYR A CA 1
ATOM 1516 C C . TYR A 1 203 ? 1.003 -1.331 -2.252 1.00 88.81 203 TYR A C 1
ATOM 1518 O O . TYR A 1 203 ? 0.780 -1.304 -1.044 1.00 88.81 203 TYR A O 1
ATOM 1526 N N . LEU A 1 204 ? 0.291 -0.598 -3.106 1.00 87.06 204 LEU A N 1
ATOM 1527 C CA . LEU A 1 204 ? -0.631 0.436 -2.641 1.00 87.06 204 LEU A CA 1
ATOM 1528 C C . LEU A 1 204 ? -2.081 -0.027 -2.588 1.00 87.06 204 LEU A C 1
ATOM 1530 O O . LEU A 1 204 ? -2.774 0.299 -1.629 1.00 87.06 204 LEU A O 1
ATOM 1534 N N . SER A 1 205 ? -2.564 -0.714 -3.625 1.00 93.00 205 SER A N 1
ATOM 1535 C CA . SER A 1 205 ? -3.974 -1.080 -3.754 1.00 93.00 205 SER A CA 1
ATOM 1536 C C . SER A 1 205 ? -4.204 -2.119 -4.855 1.00 93.00 205 SER A C 1
ATOM 1538 O O . SER A 1 205 ? -3.367 -2.328 -5.734 1.00 93.00 205 SER A O 1
ATOM 1540 N N . GLU A 1 206 ? -5.376 -2.747 -4.830 1.00 93.69 206 GLU A N 1
ATOM 1541 C CA . GLU A 1 206 ? -5.936 -3.506 -5.954 1.00 93.69 206 GLU A CA 1
ATOM 1542 C C . GLU A 1 206 ? -6.548 -2.613 -7.056 1.00 93.69 206 GLU A C 1
ATOM 1544 O O . GLU A 1 206 ? -6.817 -3.097 -8.153 1.00 93.69 206 GLU A O 1
ATOM 1549 N N . ASP A 1 207 ? -6.752 -1.313 -6.793 1.00 94.38 207 ASP A N 1
ATOM 1550 C CA . ASP A 1 207 ? -7.327 -0.358 -7.745 1.00 94.38 207 ASP A CA 1
ATOM 1551 C C . ASP A 1 207 ? -6.243 0.484 -8.454 1.00 94.38 207 ASP A C 1
ATOM 1553 O O . ASP A 1 207 ? -5.417 1.118 -7.786 1.00 94.38 207 ASP A O 1
ATOM 1557 N N . PRO A 1 208 ? -6.256 0.574 -9.798 1.00 93.56 208 PRO A N 1
ATOM 1558 C CA . PRO A 1 208 ? -5.247 1.318 -10.547 1.00 93.56 208 PRO A CA 1
ATOM 1559 C C . PRO A 1 208 ? -5.253 2.825 -10.286 1.00 93.56 208 PRO A C 1
ATOM 1561 O O . PRO A 1 208 ? -4.180 3.428 -10.259 1.00 93.56 208 PRO A O 1
ATOM 1564 N N . LEU A 1 209 ? -6.414 3.451 -10.059 1.00 88.69 209 LEU A N 1
ATOM 1565 C CA . LEU A 1 209 ? -6.480 4.891 -9.813 1.00 88.69 209 LEU A CA 1
ATOM 1566 C C . LEU A 1 209 ? -5.896 5.228 -8.441 1.00 88.69 209 LEU A C 1
ATOM 1568 O O . LEU A 1 209 ? -5.106 6.172 -8.332 1.00 88.69 209 LEU A O 1
ATOM 1572 N N . LEU A 1 210 ? -6.260 4.468 -7.403 1.00 84.75 210 LEU A N 1
ATOM 1573 C CA . LEU A 1 210 ? -5.707 4.656 -6.060 1.00 84.75 210 LEU A CA 1
ATOM 1574 C C . LEU A 1 210 ? -4.195 4.401 -6.047 1.00 84.75 210 LEU A C 1
ATOM 1576 O O . LEU A 1 210 ? -3.441 5.260 -5.580 1.00 84.75 210 LEU A O 1
ATOM 1580 N N . THR A 1 211 ? -3.755 3.276 -6.617 1.00 89.56 211 THR A N 1
ATOM 1581 C CA . THR A 1 211 ? -2.336 2.915 -6.724 1.00 89.56 211 THR A CA 1
ATOM 1582 C C . THR A 1 211 ? -1.533 4.000 -7.435 1.00 89.56 211 THR A C 1
ATOM 1584 O O . THR A 1 211 ? -0.572 4.525 -6.874 1.00 89.56 211 THR A O 1
ATOM 1587 N N . ALA A 1 212 ? -1.954 4.415 -8.630 1.00 90.88 212 ALA A N 1
ATOM 1588 C CA . ALA A 1 212 ? -1.226 5.415 -9.403 1.00 90.88 212 ALA A CA 1
ATOM 1589 C C . ALA A 1 212 ? -1.170 6.778 -8.713 1.00 90.88 212 ALA A C 1
ATOM 1591 O O . ALA A 1 212 ? -0.134 7.441 -8.704 1.00 90.88 212 ALA A O 1
ATOM 1592 N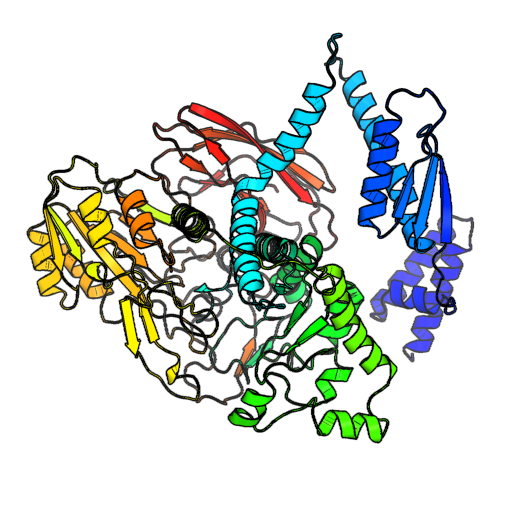 N . THR A 1 213 ? -2.289 7.198 -8.121 1.00 85.12 213 THR A N 1
ATOM 1593 C CA . THR A 1 213 ? -2.403 8.500 -7.464 1.00 85.12 213 THR A CA 1
ATOM 1594 C C . THR A 1 213 ? -1.481 8.594 -6.248 1.00 85.12 213 THR A C 1
ATOM 1596 O O . THR A 1 213 ? -0.793 9.599 -6.080 1.00 85.12 213 THR A O 1
ATOM 1599 N N . MET A 1 214 ? -1.430 7.549 -5.419 1.00 82.56 214 MET A N 1
ATOM 1600 C CA . MET A 1 214 ? -0.564 7.521 -4.237 1.00 82.56 214 MET A CA 1
ATOM 1601 C C . MET A 1 214 ? 0.917 7.368 -4.619 1.00 82.56 214 MET A C 1
ATOM 1603 O O . MET A 1 214 ? 1.766 8.073 -4.067 1.00 82.56 214 MET A O 1
ATOM 1607 N N . ALA A 1 215 ? 1.231 6.513 -5.602 1.00 85.88 215 ALA A N 1
ATOM 1608 C CA . ALA A 1 215 ? 2.596 6.336 -6.104 1.00 85.88 215 ALA A CA 1
ATOM 1609 C C . ALA A 1 215 ? 3.158 7.639 -6.691 1.00 85.88 215 ALA A C 1
ATOM 1611 O O . ALA A 1 215 ? 4.291 8.013 -6.386 1.00 85.88 215 ALA A O 1
ATOM 1612 N N . ALA A 1 216 ? 2.356 8.358 -7.483 1.00 88.75 216 ALA A N 1
ATOM 1613 C CA . ALA A 1 216 ? 2.759 9.605 -8.123 1.00 88.75 216 ALA A CA 1
ATOM 1614 C C . ALA A 1 216 ? 3.188 10.679 -7.112 1.00 88.75 216 ALA A C 1
ATOM 1616 O O . ALA A 1 216 ? 4.198 11.352 -7.311 1.00 88.75 216 ALA A O 1
ATOM 1617 N N . GLU A 1 217 ? 2.459 10.832 -6.007 1.00 86.81 217 GLU A N 1
ATOM 1618 C CA . GLU A 1 217 ? 2.815 11.821 -4.986 1.00 86.81 217 GLU A CA 1
ATOM 1619 C C . GLU A 1 217 ? 4.068 11.433 -4.204 1.00 86.81 217 GLU A C 1
ATOM 1621 O O . GLU A 1 217 ? 4.909 12.293 -3.942 1.00 86.81 217 GLU A O 1
ATOM 1626 N N . SER A 1 218 ? 4.249 10.143 -3.903 1.00 84.25 218 SER A N 1
ATOM 1627 C CA . SER A 1 218 ? 5.496 9.653 -3.306 1.00 84.25 218 SER A CA 1
ATOM 1628 C C . SER A 1 218 ? 6.697 9.923 -4.222 1.00 84.25 218 SER A C 1
ATOM 1630 O O . SER A 1 218 ? 7.705 10.476 -3.777 1.00 84.25 218 SER A O 1
ATOM 1632 N N . VAL A 1 219 ? 6.565 9.629 -5.522 1.00 92.00 219 VAL A N 1
ATOM 1633 C CA . VAL A 1 219 ? 7.577 9.942 -6.544 1.00 92.00 219 VAL A CA 1
ATOM 1634 C C . VAL A 1 219 ? 7.880 11.438 -6.578 1.00 92.00 219 VAL A C 1
ATOM 1636 O O . VAL A 1 219 ? 9.050 11.816 -6.541 1.00 92.00 219 VAL A O 1
ATOM 1639 N N . ASN A 1 220 ? 6.853 12.290 -6.609 1.00 90.94 220 ASN A N 1
ATOM 1640 C CA . ASN A 1 220 ? 7.035 13.740 -6.615 1.00 90.94 220 ASN A CA 1
ATOM 1641 C C . ASN A 1 220 ? 7.802 14.222 -5.375 1.00 90.94 220 ASN A C 1
ATOM 1643 O O . ASN A 1 220 ? 8.772 14.964 -5.515 1.00 90.94 220 ASN A O 1
ATOM 1647 N N . GLY A 1 221 ? 7.428 13.756 -4.179 1.00 85.25 221 GLY A N 1
ATOM 1648 C CA . GLY A 1 221 ? 8.111 14.125 -2.937 1.00 85.25 221 GLY A CA 1
ATOM 1649 C C . GLY A 1 221 ? 9.593 13.733 -2.920 1.00 85.25 221 GLY A C 1
ATOM 1650 O O . GLY A 1 221 ? 10.444 14.517 -2.493 1.00 85.25 221 GLY A O 1
ATOM 1651 N N . ILE A 1 222 ? 9.929 12.551 -3.447 1.00 85.75 222 ILE A N 1
ATOM 1652 C CA . ILE A 1 222 ? 11.324 12.096 -3.564 1.00 85.75 222 ILE A CA 1
ATOM 1653 C C . ILE A 1 222 ? 12.100 12.987 -4.545 1.00 85.75 222 ILE A C 1
ATOM 1655 O O . ILE A 1 222 ? 13.185 13.481 -4.222 1.00 85.75 222 ILE A O 1
ATOM 1659 N N . GLN A 1 223 ? 11.529 13.236 -5.727 1.00 93.19 223 GLN A N 1
ATOM 1660 C CA . GLN A 1 223 ? 12.192 13.974 -6.807 1.00 93.19 223 GLN A CA 1
ATOM 1661 C C . GLN A 1 223 ? 12.406 15.453 -6.506 1.00 93.19 223 GLN A C 1
ATOM 1663 O O . GLN A 1 223 ? 13.452 15.998 -6.867 1.00 93.19 223 GLN A O 1
ATOM 1668 N N . ASP A 1 224 ? 11.499 16.084 -5.763 1.00 91.00 224 ASP A N 1
ATOM 1669 C CA . ASP A 1 224 ? 11.655 17.468 -5.301 1.00 91.00 224 ASP A CA 1
ATOM 1670 C C . ASP A 1 224 ? 12.912 17.676 -4.439 1.00 91.00 224 ASP A C 1
ATOM 1672 O O . ASP A 1 224 ? 13.468 18.776 -4.377 1.00 91.00 224 ASP A O 1
ATOM 1676 N N . ASN A 1 225 ? 13.416 16.609 -3.812 1.00 87.31 225 ASN A N 1
ATOM 1677 C CA . ASN A 1 225 ? 14.625 16.634 -2.991 1.00 87.31 225 ASN A CA 1
ATOM 1678 C C . ASN A 1 225 ? 15.906 16.321 -3.787 1.00 87.31 225 ASN A C 1
ATOM 1680 O O . ASN A 1 225 ? 16.990 16.180 -3.217 1.00 87.31 225 ASN A O 1
ATOM 1684 N N . GLY A 1 226 ? 15.823 16.280 -5.120 1.00 89.75 226 GLY A N 1
ATOM 1685 C CA . GLY A 1 226 ? 16.979 16.040 -5.977 1.00 89.75 226 GLY 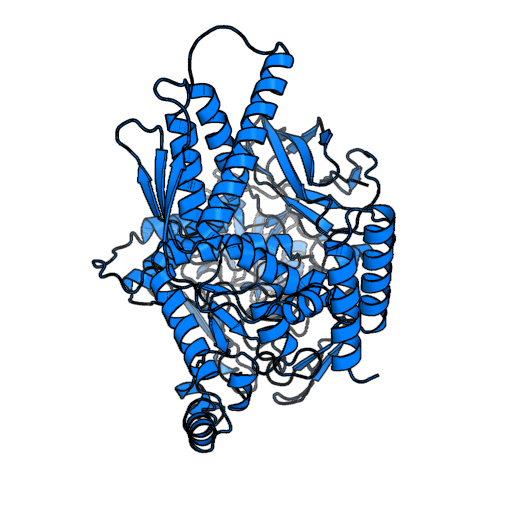A CA 1
ATOM 1686 C C . GLY A 1 226 ? 17.454 14.585 -5.947 1.00 89.75 226 GLY A C 1
ATOM 1687 O O . GLY A 1 226 ? 18.663 14.350 -6.001 1.00 89.75 226 GLY A O 1
ATOM 1688 N N . VAL A 1 227 ? 16.526 13.633 -5.821 1.00 91.25 227 VAL A N 1
ATOM 1689 C CA . VAL A 1 227 ? 16.762 12.181 -5.870 1.00 91.25 227 VAL A CA 1
ATOM 1690 C C . VAL A 1 227 ? 15.823 11.571 -6.905 1.00 91.25 227 VAL A C 1
ATOM 1692 O O . VAL A 1 227 ? 14.637 11.870 -6.911 1.00 91.25 227 VAL A O 1
ATOM 1695 N N . ILE A 1 228 ? 16.321 10.735 -7.811 1.00 94.44 228 ILE A N 1
ATOM 1696 C CA . ILE A 1 228 ? 15.461 10.063 -8.792 1.00 94.44 228 ILE A CA 1
ATOM 1697 C C . ILE A 1 228 ? 14.615 9.006 -8.082 1.00 94.44 228 ILE A C 1
ATOM 1699 O O . ILE A 1 228 ? 15.153 8.203 -7.326 1.00 94.44 228 ILE A O 1
ATOM 1703 N N . SER A 1 229 ? 13.313 8.978 -8.362 1.00 93.44 229 SER A N 1
ATOM 1704 C CA . SER A 1 229 ? 12.422 7.901 -7.925 1.00 93.44 229 SER A CA 1
ATOM 1705 C C . SER A 1 229 ? 12.153 6.904 -9.057 1.00 93.44 229 SER A C 1
ATOM 1707 O O . SER A 1 229 ? 12.335 7.238 -10.234 1.00 93.44 229 SER A O 1
ATOM 1709 N N . THR A 1 230 ? 11.706 5.694 -8.706 1.00 95.06 230 THR A N 1
ATOM 1710 C CA . THR A 1 230 ? 11.580 4.569 -9.645 1.00 95.06 230 THR A CA 1
ATOM 1711 C C . THR A 1 230 ? 10.240 3.861 -9.491 1.00 95.06 230 THR A C 1
ATOM 1713 O O . THR A 1 230 ? 10.035 3.120 -8.528 1.00 95.06 230 THR A O 1
ATOM 1716 N N . VAL A 1 231 ? 9.337 4.026 -10.463 1.00 97.62 231 VAL A N 1
ATOM 1717 C CA . VAL A 1 231 ? 8.100 3.228 -10.474 1.00 97.62 231 VAL A CA 1
ATOM 1718 C C . VAL A 1 231 ? 8.425 1.775 -10.825 1.00 97.62 231 VAL A C 1
ATOM 1720 O O . VAL A 1 231 ? 9.178 1.516 -11.769 1.00 97.62 231 VAL A O 1
ATOM 1723 N N . LYS A 1 232 ? 7.902 0.825 -10.043 1.00 97.00 232 LYS A N 1
ATOM 1724 C CA . LYS A 1 232 ? 8.247 -0.600 -10.152 1.00 97.00 232 LYS A CA 1
ATOM 1725 C C . LYS A 1 232 ? 7.099 -1.521 -9.719 1.00 97.00 232 LYS A C 1
ATOM 1727 O O . LYS A 1 232 ? 6.227 -1.099 -8.974 1.00 97.00 232 LYS A O 1
ATOM 1732 N N . HIS A 1 233 ? 7.034 -2.772 -10.151 1.00 98.44 233 HIS A N 1
ATOM 1733 C CA . HIS A 1 233 ? 7.865 -3.431 -11.161 1.00 98.44 233 HIS A CA 1
ATOM 1734 C C . HIS A 1 233 ? 7.027 -3.581 -12.428 1.00 98.44 233 HIS A C 1
ATOM 1736 O O . HIS A 1 233 ? 5.934 -4.139 -12.387 1.00 98.44 233 HIS A O 1
ATOM 1742 N N . TYR A 1 234 ? 7.504 -3.040 -13.541 1.00 98.50 234 TYR A N 1
ATOM 1743 C CA . TYR A 1 234 ? 6.766 -2.927 -14.794 1.00 98.50 234 TYR A CA 1
ATOM 1744 C C . TYR A 1 234 ? 6.887 -4.221 -15.622 1.00 98.50 234 TYR A C 1
ATOM 1746 O O . TYR A 1 234 ? 7.960 -4.496 -16.156 1.00 98.50 234 TYR A O 1
ATOM 1754 N N . SER A 1 235 ? 5.856 -5.063 -15.748 1.00 96.62 235 SER A N 1
ATOM 1755 C CA . SER A 1 235 ? 4.536 -5.042 -15.085 1.00 96.62 235 SER A CA 1
ATOM 1756 C C . SER A 1 235 ? 4.117 -6.452 -14.618 1.00 96.62 235 SER A C 1
ATOM 1758 O O . SER A 1 235 ? 4.814 -7.430 -14.884 1.00 96.62 235 SER A O 1
ATOM 1760 N N . LEU A 1 236 ? 2.972 -6.560 -13.924 1.00 97.25 236 LEU A N 1
ATOM 1761 C CA . LEU A 1 236 ? 2.346 -7.824 -13.481 1.00 97.25 236 LEU A CA 1
ATOM 1762 C C . LEU A 1 236 ? 3.172 -8.694 -12.515 1.00 97.25 236 LEU A C 1
ATOM 1764 O O . LEU A 1 236 ? 2.930 -9.899 -12.421 1.00 97.25 236 LEU A O 1
ATOM 1768 N N . ASN A 1 237 ? 4.090 -8.092 -11.755 1.00 97.12 237 ASN A N 1
ATOM 1769 C CA . ASN A 1 237 ? 4.810 -8.773 -10.678 1.00 97.12 237 ASN A CA 1
ATOM 1770 C C . ASN A 1 237 ? 3.911 -8.924 -9.438 1.00 97.12 237 ASN A C 1
ATOM 1772 O O . ASN A 1 237 ? 4.061 -8.211 -8.448 1.00 97.12 237 ASN A O 1
ATOM 1776 N N . CYS A 1 238 ? 2.896 -9.778 -9.546 1.00 93.31 238 CYS A N 1
ATOM 1777 C CA . CYS A 1 238 ? 1.835 -9.937 -8.546 1.00 93.31 238 CYS A CA 1
ATOM 1778 C C . CYS A 1 238 ? 1.947 -11.245 -7.746 1.00 93.31 238 CYS A C 1
ATOM 1780 O O . CYS A 1 238 ? 1.018 -11.587 -7.017 1.00 93.31 238 CYS A O 1
ATOM 1782 N N . ASN A 1 239 ? 3.048 -11.979 -7.905 1.00 94.75 239 ASN A N 1
ATOM 1783 C CA . ASN A 1 239 ? 3.332 -13.244 -7.239 1.00 94.75 239 ASN A CA 1
ATOM 1784 C C . ASN A 1 239 ? 4.841 -13.362 -7.038 1.00 94.75 239 ASN A C 1
ATOM 1786 O O . ASN A 1 239 ? 5.602 -13.173 -7.987 1.00 94.75 239 ASN A O 1
ATOM 1790 N N . GLU A 1 240 ? 5.265 -13.737 -5.838 1.00 94.62 240 GLU A N 1
ATOM 1791 C CA . GLU A 1 240 ? 6.673 -14.007 -5.554 1.00 94.62 240 GLU A CA 1
ATOM 1792 C C . GLU A 1 240 ? 7.071 -15.437 -5.933 1.00 94.62 240 GLU A C 1
ATOM 1794 O O . GLU A 1 240 ? 8.206 -15.692 -6.347 1.00 94.62 240 GLU A O 1
ATOM 1799 N N . THR A 1 241 ? 6.124 -16.373 -5.844 1.00 93.69 241 THR A N 1
ATOM 1800 C CA . THR A 1 241 ? 6.343 -17.785 -6.164 1.00 93.69 241 THR A CA 1
ATOM 1801 C C . THR A 1 241 ? 6.824 -17.940 -7.602 1.00 93.69 241 THR A C 1
ATOM 1803 O O . THR A 1 241 ? 6.110 -17.629 -8.553 1.00 93.69 241 THR A O 1
ATOM 1806 N N . ASN A 1 242 ? 8.053 -18.440 -7.768 1.00 92.75 242 ASN A N 1
ATOM 1807 C CA . ASN A 1 242 ? 8.697 -18.620 -9.070 1.00 92.75 242 ASN A CA 1
ATOM 1808 C C . ASN A 1 242 ? 8.705 -17.352 -9.951 1.00 92.75 242 ASN A C 1
ATOM 1810 O O . ASN A 1 242 ? 8.753 -17.470 -11.173 1.00 92.75 242 ASN A O 1
ATOM 1814 N N . ARG A 1 243 ? 8.733 -16.140 -9.372 1.00 94.69 243 ARG A N 1
ATOM 1815 C CA . ARG A 1 243 ? 8.671 -14.857 -10.110 1.00 94.69 243 ARG A CA 1
ATOM 1816 C C . ARG A 1 243 ? 9.665 -14.719 -11.275 1.00 94.69 243 ARG A C 1
ATOM 1818 O O . ARG A 1 243 ? 9.334 -14.125 -12.293 1.00 94.69 243 ARG A O 1
ATOM 1825 N N . HIS A 1 244 ? 10.848 -15.334 -11.184 1.00 92.94 244 HIS A N 1
ATOM 1826 C CA . HIS A 1 244 ? 11.868 -15.350 -12.253 1.00 92.94 244 HIS A CA 1
ATOM 1827 C C . HIS A 1 244 ? 11.551 -16.301 -13.428 1.00 92.94 244 HIS A C 1
ATOM 1829 O O . HIS A 1 244 ? 12.195 -16.254 -14.477 1.00 92.94 244 HIS A O 1
ATOM 1835 N N . PHE A 1 245 ? 10.582 -17.196 -13.260 1.00 94.56 245 PHE A N 1
ATOM 1836 C CA . PHE A 1 245 ? 10.206 -18.238 -14.225 1.00 94.56 245 PHE A CA 1
ATOM 1837 C C . PHE A 1 245 ? 8.713 -18.194 -14.577 1.00 94.56 245 PHE A C 1
ATOM 1839 O O . PHE A 1 245 ? 8.245 -18.981 -15.402 1.00 94.56 245 PHE A O 1
ATOM 1846 N N . LEU A 1 246 ? 7.981 -17.272 -13.955 1.00 96.81 246 LEU A N 1
ATOM 1847 C CA . LEU A 1 246 ? 6.558 -17.066 -14.132 1.00 96.81 246 LEU A CA 1
ATOM 1848 C C . LEU A 1 246 ? 6.269 -16.380 -15.470 1.00 96.81 246 LEU A C 1
ATOM 1850 O O . LEU A 1 246 ? 6.971 -15.449 -15.858 1.00 96.81 246 LEU A O 1
ATOM 1854 N N . ASP A 1 247 ? 5.220 -16.821 -16.160 1.00 98.31 247 ASP A N 1
ATOM 1855 C CA . ASP A 1 247 ? 4.646 -16.159 -17.331 1.00 98.31 247 ASP A CA 1
ATOM 1856 C C . ASP A 1 247 ? 3.208 -15.725 -17.052 1.00 98.31 247 ASP A C 1
ATOM 1858 O O . ASP A 1 247 ? 2.311 -16.559 -16.910 1.00 98.31 247 ASP A O 1
ATOM 1862 N N . ALA A 1 248 ? 3.011 -14.410 -16.945 1.00 98.25 248 ALA A N 1
ATOM 1863 C CA . ALA A 1 248 ? 1.711 -13.790 -16.753 1.00 98.25 248 ALA A CA 1
ATOM 1864 C C . ALA A 1 248 ? 1.044 -13.582 -18.118 1.00 98.25 248 ALA A C 1
ATOM 1866 O O . ALA A 1 248 ? 1.464 -12.735 -18.912 1.00 98.25 248 ALA A O 1
ATOM 1867 N N . VAL A 1 249 ? -0.005 -14.357 -18.383 1.00 98.50 249 VAL A N 1
ATOM 1868 C CA . VAL A 1 249 ? -0.778 -14.300 -19.624 1.00 98.50 249 VAL A CA 1
ATOM 1869 C C . VAL A 1 249 ? -2.047 -13.491 -19.386 1.00 98.50 249 VAL A C 1
ATOM 1871 O O . VAL A 1 249 ? -2.907 -13.892 -18.601 1.00 98.50 249 VAL A O 1
ATOM 1874 N N . ILE A 1 250 ? -2.174 -12.358 -20.072 1.00 98.19 250 ILE A N 1
ATOM 1875 C CA . ILE A 1 250 ? -3.304 -11.433 -19.935 1.00 98.19 250 ILE A CA 1
ATOM 1876 C C . ILE A 1 250 ? -3.718 -10.870 -21.298 1.00 98.19 250 ILE A C 1
ATOM 1878 O O . ILE A 1 250 ? -2.877 -10.580 -22.156 1.00 98.19 250 ILE A O 1
ATOM 1882 N N . ASP A 1 251 ? -5.025 -10.679 -21.477 1.00 97.69 251 ASP A N 1
ATOM 1883 C CA . ASP A 1 251 ? -5.575 -9.965 -22.628 1.00 97.69 251 ASP A CA 1
ATOM 1884 C C . ASP A 1 251 ? -5.018 -8.519 -22.707 1.00 97.69 251 ASP A C 1
ATOM 1886 O O . ASP A 1 251 ? -4.986 -7.816 -21.691 1.00 97.69 251 ASP A O 1
ATOM 1890 N N . PRO A 1 252 ? -4.573 -8.034 -23.883 1.00 93.69 252 PRO A N 1
ATOM 1891 C CA . PRO A 1 252 ? -3.990 -6.698 -24.006 1.00 93.69 252 PRO A CA 1
ATOM 1892 C C . PRO A 1 252 ? -4.914 -5.543 -23.597 1.00 93.69 252 PRO A C 1
ATOM 1894 O O . PRO A 1 252 ? -4.416 -4.549 -23.063 1.00 93.69 252 PRO A O 1
ATOM 1897 N N . ALA A 1 253 ? -6.230 -5.639 -23.823 1.00 90.94 253 ALA A N 1
ATOM 1898 C CA . ALA A 1 253 ? -7.170 -4.601 -23.398 1.00 90.94 253 ALA A CA 1
ATOM 1899 C C . ALA A 1 253 ? -7.325 -4.621 -21.873 1.00 90.94 253 ALA A C 1
ATOM 1901 O O . ALA A 1 253 ? -7.178 -3.589 -21.218 1.00 90.94 253 ALA A O 1
ATOM 1902 N N . ALA A 1 254 ? -7.468 -5.812 -21.291 1.00 94.56 254 ALA A N 1
ATOM 1903 C CA . ALA A 1 254 ? -7.501 -5.977 -19.844 1.00 94.56 254 ALA A CA 1
ATOM 1904 C C . ALA A 1 254 ? -6.229 -5.449 -19.156 1.00 94.56 254 ALA A C 1
ATOM 1906 O O . ALA A 1 254 ? -6.304 -4.779 -18.124 1.00 94.56 254 ALA A O 1
ATOM 1907 N N . HIS A 1 255 ? -5.053 -5.700 -19.738 1.00 96.88 255 HIS A N 1
ATOM 1908 C CA . HIS A 1 255 ? -3.782 -5.192 -19.221 1.00 96.88 255 HIS A CA 1
ATOM 1909 C C . HIS A 1 255 ? -3.723 -3.656 -19.268 1.00 96.88 255 HIS A C 1
ATOM 1911 O O . HIS A 1 255 ? -3.267 -3.031 -18.308 1.00 96.88 255 HIS A O 1
ATOM 1917 N N . ARG A 1 256 ? -4.239 -3.047 -20.349 1.00 93.75 256 ARG A N 1
ATOM 1918 C CA . ARG A 1 256 ? -4.365 -1.588 -20.504 1.00 93.75 256 ARG A CA 1
ATOM 1919 C C . ARG A 1 256 ? -5.325 -0.943 -19.512 1.00 93.75 256 ARG A C 1
ATOM 1921 O O . ARG A 1 256 ? -5.105 0.209 -19.175 1.00 93.75 256 ARG A O 1
ATOM 1928 N N . GLU A 1 257 ? -6.344 -1.655 -19.039 1.00 90.38 257 GLU A N 1
ATOM 1929 C CA . GLU A 1 257 ? -7.347 -1.137 -18.093 1.00 90.38 257 GLU A CA 1
ATOM 1930 C C . GLU A 1 257 ? -7.047 -1.451 -16.613 1.00 90.38 257 GLU A C 1
ATOM 1932 O O . GLU A 1 257 ? -7.785 -1.028 -15.716 1.00 90.38 257 GLU A O 1
ATOM 1937 N N . SER A 1 258 ? -5.960 -2.181 -16.344 1.00 94.69 258 SER A N 1
ATOM 1938 C CA . SER A 1 258 ? -5.527 -2.570 -14.996 1.00 94.69 258 SER A CA 1
ATOM 1939 C C . SER A 1 258 ? -4.097 -2.118 -14.700 1.00 94.69 258 SER A C 1
ATOM 1941 O O . SER A 1 258 ? -3.877 -0.948 -14.393 1.00 94.69 258 SER A O 1
ATOM 1943 N N . ASP A 1 259 ? -3.113 -3.012 -14.773 1.00 97.00 259 ASP A N 1
ATOM 1944 C CA . ASP A 1 259 ? -1.747 -2.732 -14.330 1.00 97.00 259 ASP A CA 1
ATOM 1945 C C . ASP A 1 259 ? -1.080 -1.633 -15.163 1.00 97.00 259 ASP A C 1
ATOM 1947 O O . ASP A 1 259 ? -0.488 -0.715 -14.594 1.00 97.00 259 ASP A O 1
ATOM 1951 N N . LEU A 1 260 ? -1.216 -1.655 -16.496 1.00 97.69 260 LEU A N 1
ATOM 1952 C CA . LEU A 1 260 ? -0.647 -0.593 -17.332 1.00 97.69 260 LEU A CA 1
ATOM 1953 C C . LEU A 1 260 ? -1.331 0.750 -17.086 1.00 97.69 260 LEU A C 1
ATOM 1955 O O . LEU A 1 260 ? -0.637 1.762 -17.087 1.00 97.69 260 LEU A O 1
ATOM 1959 N N . LEU A 1 261 ? -2.642 0.766 -16.811 1.00 95.06 261 LEU A N 1
ATOM 1960 C CA . LEU A 1 261 ? -3.355 1.997 -16.462 1.00 95.06 261 LEU A CA 1
ATOM 1961 C C . LEU A 1 261 ? -2.742 2.650 -15.222 1.00 95.06 261 LEU A C 1
ATOM 1963 O O . LEU A 1 261 ? -2.561 3.866 -15.186 1.00 95.06 261 LEU A O 1
ATOM 1967 N N . ALA A 1 262 ? -2.391 1.844 -14.214 1.00 93.94 262 ALA A N 1
ATOM 1968 C CA . ALA A 1 262 ? -1.760 2.358 -13.008 1.00 93.94 262 ALA A CA 1
ATOM 1969 C C . ALA A 1 262 ? -0.419 3.040 -13.335 1.00 93.94 262 ALA A C 1
ATOM 1971 O O . ALA A 1 262 ? -0.205 4.198 -12.966 1.00 93.94 262 ALA A O 1
ATOM 1972 N N . PHE A 1 263 ? 0.469 2.355 -14.066 1.00 98.19 263 PHE A N 1
ATOM 1973 C CA . PHE A 1 263 ? 1.770 2.912 -14.457 1.00 98.19 263 PHE A CA 1
ATOM 1974 C C . PHE A 1 263 ? 1.636 4.154 -15.342 1.00 98.19 263 PHE A C 1
ATOM 1976 O O . PHE A 1 263 ? 2.348 5.131 -15.113 1.00 98.19 263 PHE A O 1
ATOM 1983 N N . GLU A 1 264 ? 0.718 4.146 -16.307 1.00 96.50 264 GLU A N 1
ATOM 1984 C CA . GLU A 1 264 ? 0.465 5.279 -17.199 1.00 96.50 264 GLU A CA 1
ATOM 1985 C C . GLU A 1 264 ? 0.057 6.524 -16.404 1.00 96.50 264 GLU A C 1
ATOM 1987 O O . GLU A 1 264 ? 0.726 7.555 -16.488 1.00 96.50 264 GLU A O 1
ATOM 1992 N N . ILE A 1 265 ? -0.963 6.406 -15.542 1.00 89.69 265 ILE A N 1
ATOM 1993 C CA . ILE A 1 265 ? -1.437 7.514 -14.701 1.00 89.69 265 ILE A CA 1
ATOM 1994 C C . ILE A 1 265 ? -0.309 8.025 -13.791 1.00 89.69 265 ILE A C 1
ATOM 1996 O O . ILE A 1 265 ? -0.149 9.237 -13.619 1.00 89.69 265 ILE A O 1
ATOM 2000 N N . ALA A 1 266 ? 0.491 7.132 -13.198 1.00 90.19 266 ALA A N 1
ATOM 2001 C CA . ALA A 1 266 ? 1.594 7.542 -12.330 1.00 90.19 266 ALA A CA 1
ATOM 2002 C C . ALA A 1 266 ? 2.693 8.286 -13.102 1.00 90.19 266 ALA A C 1
ATOM 2004 O O . ALA A 1 266 ? 3.216 9.294 -12.612 1.00 90.19 266 ALA A O 1
ATOM 2005 N N . ILE A 1 267 ? 3.021 7.829 -14.314 1.00 95.69 267 ILE A N 1
ATOM 2006 C CA . ILE A 1 267 ? 4.009 8.458 -15.196 1.00 95.69 267 ILE A CA 1
ATOM 2007 C C . ILE A 1 267 ? 3.532 9.834 -15.660 1.00 95.69 267 ILE A C 1
ATOM 2009 O O . ILE A 1 267 ? 4.302 10.794 -15.581 1.00 95.69 267 ILE A O 1
ATOM 2013 N N . GLU A 1 268 ? 2.276 9.957 -16.084 1.00 90.88 268 GLU A N 1
ATOM 2014 C CA . GLU A 1 268 ? 1.683 11.231 -16.507 1.00 90.88 268 GLU A CA 1
ATOM 2015 C C . GLU A 1 268 ? 1.706 12.266 -15.370 1.00 90.88 268 GLU A C 1
ATOM 2017 O O . GLU A 1 268 ? 2.034 13.435 -15.590 1.00 90.88 268 GLU A O 1
ATOM 2022 N N . ARG A 1 269 ? 1.413 11.832 -14.136 1.00 87.50 269 ARG A N 1
ATOM 2023 C CA . ARG A 1 269 ? 1.307 12.715 -12.962 1.00 87.50 269 ARG A CA 1
ATOM 2024 C C . ARG A 1 269 ? 2.637 13.086 -12.318 1.00 87.50 269 ARG A C 1
ATOM 2026 O O . ARG A 1 269 ? 2.735 14.170 -11.745 1.00 87.50 269 ARG A O 1
ATOM 2033 N N . SER A 1 270 ? 3.631 12.200 -12.356 1.00 89.19 270 SER A N 1
ATOM 2034 C CA . SER A 1 270 ? 4.868 12.378 -11.576 1.00 89.19 270 SER A CA 1
ATOM 2035 C C . SER A 1 270 ? 6.161 12.335 -12.382 1.00 89.19 270 SER A C 1
ATOM 2037 O O . SER A 1 270 ? 7.212 12.727 -11.876 1.00 89.19 270 SER A O 1
ATOM 2039 N N . ARG A 1 271 ? 6.097 11.910 -13.653 1.00 95.62 271 ARG A N 1
ATOM 2040 C CA . ARG A 1 271 ? 7.240 11.832 -14.579 1.00 95.62 271 ARG A CA 1
ATOM 2041 C C . ARG A 1 271 ? 8.479 11.218 -13.900 1.00 95.62 271 ARG A C 1
ATOM 2043 O O . ARG A 1 271 ? 9.510 11.893 -13.818 1.00 95.62 271 ARG A O 1
ATOM 2050 N N . PRO A 1 272 ? 8.386 9.973 -13.388 1.00 96.62 272 PRO A N 1
ATOM 2051 C CA . PRO A 1 272 ? 9.464 9.348 -12.633 1.00 96.62 272 PRO A CA 1
ATOM 2052 C C . PRO A 1 272 ? 10.745 9.308 -13.466 1.00 96.62 272 PRO A C 1
ATOM 2054 O O . PRO A 1 272 ? 10.706 9.052 -14.673 1.00 96.62 272 PRO A O 1
ATOM 2057 N N . GLY A 1 273 ? 11.892 9.552 -12.838 1.00 96.94 273 GLY A N 1
ATOM 2058 C CA . GLY A 1 273 ? 13.183 9.546 -13.519 1.00 96.94 273 GLY A CA 1
ATOM 2059 C C . GLY A 1 273 ? 13.562 8.162 -14.047 1.00 96.94 273 GLY A C 1
ATOM 2060 O O . GLY A 1 273 ? 14.237 8.097 -15.078 1.00 96.94 273 GLY A O 1
ATOM 2061 N N . ALA A 1 274 ? 13.073 7.096 -13.406 1.00 98.25 274 ALA A N 1
ATOM 2062 C CA . ALA A 1 274 ? 13.259 5.721 -13.850 1.00 98.25 274 ALA A CA 1
ATOM 2063 C C . ALA A 1 274 ? 11.990 4.853 -13.753 1.00 98.25 274 ALA A C 1
ATOM 2065 O O . ALA A 1 274 ? 11.094 5.102 -12.942 1.00 98.25 274 ALA A O 1
ATOM 2066 N N . VAL A 1 275 ? 11.964 3.792 -14.559 1.00 98.75 275 VAL A N 1
ATOM 2067 C CA . VAL A 1 275 ? 11.039 2.652 -14.463 1.00 98.75 275 VAL A CA 1
ATOM 2068 C C . VAL A 1 275 ? 11.875 1.392 -14.271 1.00 98.75 275 VAL A C 1
ATOM 2070 O O . VAL A 1 275 ? 12.834 1.183 -15.011 1.00 98.75 275 VAL A O 1
ATOM 2073 N N . MET A 1 276 ? 11.513 0.537 -13.318 1.00 98.81 276 MET A N 1
ATOM 2074 C CA . MET A 1 276 ? 12.135 -0.780 -13.154 1.00 98.81 276 MET A CA 1
ATOM 2075 C C . MET A 1 276 ? 11.218 -1.864 -13.703 1.00 98.81 276 MET A C 1
ATOM 2077 O O . MET A 1 276 ? 10.033 -1.897 -13.370 1.00 98.81 276 MET A O 1
ATOM 2081 N N . THR A 1 277 ? 11.763 -2.740 -14.541 1.00 98.56 277 THR A N 1
ATOM 2082 C CA . THR A 1 277 ? 11.030 -3.884 -15.104 1.00 98.56 277 THR A CA 1
ATOM 2083 C C . THR A 1 277 ? 10.794 -4.976 -14.067 1.00 98.56 277 THR A C 1
ATOM 2085 O O . THR A 1 277 ? 11.509 -5.062 -13.078 1.00 98.56 277 THR A O 1
ATOM 2088 N N . ALA A 1 278 ? 9.760 -5.785 -14.274 1.00 98.25 278 ALA A N 1
ATOM 2089 C CA . ALA A 1 278 ? 9.478 -6.961 -13.461 1.00 98.25 278 ALA A CA 1
ATOM 2090 C C . ALA A 1 278 ? 10.413 -8.144 -13.764 1.00 98.25 278 ALA A C 1
ATOM 2092 O O . ALA A 1 278 ? 11.054 -8.198 -14.814 1.00 98.25 278 ALA A O 1
ATOM 2093 N N . TYR A 1 279 ? 10.441 -9.121 -12.853 1.00 97.25 279 TYR A N 1
ATOM 2094 C CA . TYR A 1 279 ? 11.142 -10.394 -13.048 1.00 97.25 279 TYR A CA 1
ATOM 2095 C C . TYR A 1 279 ? 10.470 -11.301 -14.074 1.00 97.25 279 TYR A C 1
ATOM 2097 O O . TYR A 1 279 ? 11.142 -11.951 -14.874 1.00 97.25 279 TYR A O 1
ATOM 2105 N N . ASN A 1 280 ? 9.144 -11.376 -14.013 1.00 98.12 280 ASN A N 1
ATOM 2106 C CA . ASN A 1 280 ? 8.360 -12.351 -14.750 1.00 98.12 280 ASN A CA 1
ATOM 2107 C C . ASN A 1 280 ? 8.322 -12.062 -16.253 1.00 98.12 280 ASN A C 1
ATOM 2109 O O . ASN A 1 280 ? 8.633 -10.972 -16.750 1.00 98.12 280 ASN A O 1
ATOM 2113 N N . LYS A 1 281 ? 7.880 -13.073 -16.994 1.00 98.62 281 LYS A N 1
ATOM 2114 C CA . LYS A 1 281 ? 7.410 -12.903 -18.360 1.00 98.62 281 LYS A CA 1
ATOM 2115 C C . LYS A 1 281 ? 5.997 -12.331 -18.356 1.00 98.62 281 LYS A C 1
ATOM 2117 O O . LYS A 1 281 ? 5.215 -12.560 -17.430 1.00 98.62 281 LYS A O 1
ATOM 2122 N N . VAL A 1 282 ? 5.691 -11.583 -19.405 1.00 98.50 282 VAL A N 1
ATOM 2123 C CA . VAL A 1 282 ? 4.349 -11.117 -19.738 1.00 98.50 282 VAL A CA 1
ATOM 2124 C C . VAL A 1 282 ? 4.074 -11.539 -21.171 1.00 98.50 282 VAL A C 1
ATOM 2126 O O . VAL A 1 282 ? 4.804 -11.132 -22.081 1.00 98.50 282 VAL A O 1
ATOM 2129 N N . ASN A 1 283 ? 3.035 -12.351 -21.364 1.00 98.19 283 ASN A N 1
ATOM 2130 C CA . ASN A 1 283 ? 2.654 -12.907 -22.662 1.00 98.19 283 ASN A CA 1
ATOM 2131 C C . ASN A 1 283 ? 3.852 -13.538 -23.411 1.00 98.19 283 ASN A C 1
ATOM 2133 O O . ASN A 1 283 ? 4.083 -13.260 -24.587 1.00 98.19 283 ASN A O 1
ATOM 2137 N N . GLY A 1 284 ? 4.640 -14.365 -22.714 1.00 97.19 284 GLY A N 1
ATOM 2138 C CA . GLY A 1 284 ? 5.730 -15.162 -23.288 1.00 97.19 284 GLY A CA 1
ATOM 2139 C C . GLY A 1 284 ? 7.119 -14.511 -23.293 1.00 97.19 284 GLY A C 1
ATOM 2140 O O . GLY A 1 284 ? 8.113 -15.212 -23.501 1.00 97.19 284 GLY A O 1
ATOM 2141 N N . HIS A 1 285 ? 7.234 -13.210 -23.008 1.00 97.81 285 HIS A N 1
ATOM 2142 C CA . HIS A 1 285 ? 8.514 -12.487 -23.004 1.00 97.81 285 HIS A CA 1
ATOM 2143 C C . HIS A 1 285 ? 8.845 -11.922 -21.626 1.00 97.81 285 HIS A C 1
ATOM 2145 O O . HIS A 1 285 ? 8.001 -11.268 -21.017 1.00 97.81 285 HIS A O 1
ATOM 2151 N N . TYR A 1 286 ? 10.086 -12.111 -21.161 1.00 98.25 286 TYR A N 1
ATOM 2152 C CA . TYR A 1 286 ? 10.600 -11.458 -19.948 1.00 98.25 286 TYR A CA 1
ATOM 2153 C C . TYR A 1 286 ? 10.385 -9.951 -20.022 1.00 98.25 286 TYR A C 1
ATOM 2155 O O . TYR A 1 286 ? 10.667 -9.370 -21.068 1.00 98.25 286 TYR A O 1
ATOM 2163 N N . ALA A 1 287 ? 9.922 -9.313 -18.944 1.00 98.25 287 ALA A N 1
ATOM 2164 C CA . ALA A 1 287 ? 9.584 -7.889 -18.976 1.00 98.25 287 ALA A CA 1
ATOM 2165 C C . ALA A 1 287 ? 10.764 -7.007 -19.436 1.00 98.25 287 ALA A C 1
ATOM 2167 O O . ALA A 1 287 ? 10.577 -6.112 -20.258 1.00 98.25 287 ALA A O 1
ATOM 2168 N N . ALA A 1 288 ? 11.991 -7.329 -19.010 1.00 97.62 288 ALA A N 1
ATOM 2169 C CA . ALA A 1 288 ? 13.224 -6.668 -19.452 1.00 97.62 288 ALA A CA 1
ATOM 2170 C C . ALA A 1 288 ? 13.563 -6.866 -20.947 1.00 97.62 288 ALA A C 1
ATOM 2172 O O . ALA A 1 288 ? 14.299 -6.071 -21.528 1.00 97.62 288 ALA A O 1
ATOM 2173 N N . ALA A 1 289 ? 13.016 -7.906 -21.581 1.00 97.62 289 ALA A N 1
ATOM 2174 C CA . ALA A 1 289 ? 13.201 -8.242 -22.993 1.00 97.62 289 ALA A CA 1
ATOM 2175 C C . ALA A 1 289 ? 11.918 -8.052 -23.829 1.00 97.62 289 ALA A C 1
ATOM 2177 O O . ALA A 1 289 ? 11.850 -8.496 -24.978 1.00 97.62 289 ALA A O 1
ATOM 2178 N N . ASN A 1 290 ? 10.878 -7.426 -23.271 1.00 98.38 290 ASN A N 1
ATOM 2179 C CA . ASN A 1 290 ? 9.577 -7.313 -23.919 1.00 98.38 290 ASN A CA 1
ATOM 2180 C C . ASN A 1 290 ? 9.492 -6.025 -24.754 1.00 98.38 290 ASN A C 1
ATOM 2182 O O . ASN A 1 290 ? 9.177 -4.951 -24.241 1.00 98.38 290 ASN A O 1
ATOM 2186 N N . HIS A 1 291 ? 9.755 -6.148 -26.059 1.00 97.69 291 HIS A N 1
ATOM 2187 C CA . HIS A 1 291 ? 9.745 -5.025 -27.005 1.00 97.69 291 HIS A CA 1
ATOM 2188 C C . HIS A 1 291 ? 8.419 -4.251 -27.013 1.00 97.69 291 HIS A C 1
ATOM 2190 O O . HIS A 1 291 ? 8.426 -3.019 -27.035 1.00 97.69 291 HIS A O 1
ATOM 2196 N N . VAL A 1 292 ? 7.290 -4.961 -26.944 1.00 97.12 292 VAL A N 1
ATOM 2197 C CA . VAL A 1 292 ? 5.957 -4.346 -26.944 1.00 97.12 292 VAL A CA 1
ATOM 2198 C C . VAL A 1 292 ? 5.776 -3.482 -25.697 1.00 97.12 292 VAL A C 1
ATOM 2200 O O . VAL A 1 292 ? 5.385 -2.322 -25.798 1.00 97.12 292 VAL A O 1
ATOM 2203 N N . LEU A 1 293 ? 6.116 -3.999 -24.513 1.00 98.00 293 LEU A N 1
ATOM 2204 C CA . LEU A 1 293 ? 5.981 -3.230 -23.273 1.00 98.00 293 LEU A CA 1
ATOM 2205 C C . LEU A 1 293 ? 6.931 -2.028 -23.230 1.00 98.00 293 LEU A C 1
ATOM 2207 O O . LEU A 1 293 ? 6.510 -0.918 -22.908 1.00 98.00 293 LEU A O 1
ATOM 2211 N N . LEU A 1 294 ? 8.212 -2.227 -23.544 1.00 98.62 294 LEU A N 1
ATOM 2212 C CA . LEU A 1 294 ? 9.222 -1.195 -23.312 1.00 98.62 294 LEU A CA 1
ATOM 2213 C C . LEU A 1 294 ? 9.291 -0.162 -24.439 1.00 98.62 294 LEU A C 1
ATOM 2215 O O . LEU A 1 294 ? 9.319 1.039 -24.168 1.00 98.62 294 LEU A O 1
ATOM 2219 N N . ASN A 1 295 ? 9.333 -0.601 -25.697 1.00 97.69 295 ASN A N 1
ATOM 2220 C CA . ASN A 1 295 ? 9.497 0.306 -26.829 1.00 97.69 295 ASN A CA 1
ATOM 2221 C C . ASN A 1 295 ? 8.156 0.803 -27.365 1.00 97.69 295 ASN A C 1
ATOM 2223 O O . ASN A 1 295 ? 7.998 2.011 -27.519 1.00 97.69 295 ASN A O 1
ATOM 2227 N N . GLU A 1 296 ? 7.196 -0.085 -27.633 1.00 96.88 296 GLU A N 1
ATOM 2228 C CA . GLU A 1 296 ? 5.932 0.321 -28.262 1.00 96.88 296 GLU A CA 1
ATOM 2229 C C . GLU A 1 296 ? 5.006 1.046 -27.280 1.00 96.88 296 GLU A C 1
ATOM 2231 O O . GLU A 1 296 ? 4.503 2.122 -27.599 1.00 96.88 296 GLU A O 1
ATOM 2236 N N . VAL A 1 297 ? 4.813 0.506 -26.072 1.00 97.12 297 VAL A N 1
ATOM 2237 C CA . VAL A 1 297 ? 3.911 1.088 -25.065 1.00 97.12 297 VAL A CA 1
ATOM 2238 C C . VAL A 1 297 ? 4.603 2.199 -24.276 1.00 97.12 297 VAL A C 1
ATOM 2240 O O . VAL A 1 297 ? 4.237 3.366 -24.411 1.00 97.12 297 VAL A O 1
ATOM 2243 N N . LEU A 1 298 ? 5.617 1.866 -23.471 1.00 98.00 298 LEU A N 1
ATOM 2244 C CA . LEU A 1 298 ? 6.208 2.811 -22.521 1.00 98.00 298 LEU A CA 1
ATOM 2245 C C . LEU A 1 298 ? 6.921 3.980 -23.221 1.00 98.00 298 LEU A C 1
ATOM 2247 O O . LEU A 1 298 ? 6.648 5.147 -22.940 1.00 98.00 298 LEU A O 1
ATOM 2251 N N . LYS A 1 299 ? 7.858 3.694 -24.130 1.00 96.31 299 LYS A N 1
ATOM 2252 C CA . LYS A 1 299 ? 8.656 4.738 -24.798 1.00 96.31 299 LYS A CA 1
ATOM 2253 C C . LYS A 1 299 ? 7.942 5.367 -25.994 1.00 96.31 299 LYS A C 1
ATOM 2255 O O . LYS A 1 299 ? 8.139 6.557 -26.235 1.00 96.31 299 LYS A O 1
ATOM 2260 N N . GLY A 1 300 ? 7.159 4.577 -26.726 1.00 95.31 300 GLY A N 1
ATOM 2261 C CA . GLY A 1 300 ? 6.406 4.985 -27.906 1.00 95.31 300 GLY A CA 1
ATOM 2262 C C . GLY A 1 300 ? 5.099 5.672 -27.532 1.00 95.31 300 GLY A C 1
ATOM 2263 O O . GLY A 1 300 ? 5.039 6.898 -27.497 1.00 95.31 300 GLY A O 1
ATOM 2264 N N . ALA A 1 301 ? 4.066 4.884 -27.233 1.00 89.81 301 ALA A N 1
ATOM 2265 C CA . ALA A 1 301 ? 2.704 5.364 -27.012 1.00 89.81 301 ALA A CA 1
ATOM 2266 C C . ALA A 1 301 ? 2.592 6.362 -25.848 1.00 89.81 301 ALA A C 1
ATOM 2268 O O . ALA A 1 301 ? 1.907 7.373 -25.981 1.00 89.81 301 ALA A O 1
ATOM 2269 N N . TRP A 1 302 ? 3.280 6.119 -24.729 1.00 93.06 302 TRP A N 1
ATOM 2270 C CA . TRP A 1 302 ? 3.262 7.028 -23.572 1.00 93.06 302 TRP A CA 1
ATOM 2271 C C . TRP A 1 302 ? 4.317 8.134 -23.652 1.00 93.06 302 TRP A C 1
ATOM 2273 O O . TRP A 1 302 ? 4.317 9.058 -22.839 1.00 93.06 302 TRP A O 1
ATOM 2283 N N . GLY A 1 303 ? 5.255 8.044 -24.601 1.00 94.12 303 GLY A N 1
ATOM 2284 C CA . GLY A 1 303 ? 6.329 9.023 -24.748 1.00 94.12 303 GLY A CA 1
ATOM 2285 C C . GLY A 1 303 ? 7.237 9.139 -23.518 1.00 94.12 303 GLY A C 1
ATOM 2286 O O . GLY A 1 303 ? 7.796 10.214 -23.277 1.00 94.12 303 GLY A O 1
ATOM 2287 N N . TYR A 1 304 ? 7.387 8.074 -22.717 1.00 97.00 304 TYR A N 1
ATOM 2288 C CA . TYR A 1 304 ? 8.169 8.116 -21.482 1.00 97.00 304 TYR A CA 1
ATOM 2289 C C . TYR A 1 304 ? 9.620 8.536 -21.747 1.00 97.00 304 TYR A C 1
ATOM 2291 O O . TYR A 1 304 ? 10.323 7.966 -22.590 1.00 97.00 304 TYR A O 1
ATOM 2299 N N . ARG A 1 305 ? 10.081 9.558 -21.015 1.00 94.50 305 ARG A N 1
ATOM 2300 C CA . ARG A 1 305 ? 11.383 10.213 -21.239 1.00 94.50 305 ARG A CA 1
ATOM 2301 C C . ARG A 1 305 ? 12.492 9.766 -20.289 1.00 94.50 305 ARG A C 1
ATOM 2303 O O . ARG A 1 305 ? 13.649 10.077 -20.560 1.00 94.50 305 ARG A O 1
ATOM 2310 N N . GLY A 1 306 ? 12.159 9.093 -19.188 1.00 95.81 306 GLY A N 1
ATOM 2311 C CA . GLY A 1 306 ? 13.161 8.530 -18.284 1.00 95.81 306 GLY A CA 1
ATOM 2312 C C . GLY A 1 306 ? 13.816 7.271 -18.856 1.00 95.81 306 GLY A C 1
ATOM 2313 O O . GLY A 1 306 ? 13.622 6.934 -20.034 1.00 95.81 306 GLY A O 1
ATOM 2314 N N . TRP A 1 307 ? 14.607 6.590 -18.027 1.00 98.12 307 TRP A N 1
ATOM 2315 C CA . TRP A 1 307 ? 15.262 5.339 -18.413 1.00 98.12 307 TRP A CA 1
ATOM 2316 C C . TRP A 1 307 ? 14.584 4.124 -17.785 1.00 98.12 307 TRP A C 1
ATOM 2318 O O . TRP A 1 307 ? 13.917 4.218 -16.755 1.00 98.12 307 TRP A O 1
ATOM 2328 N N . VAL A 1 308 ? 14.768 2.981 -18.434 1.00 98.75 308 VAL A N 1
ATOM 2329 C CA . VAL A 1 308 ? 14.280 1.684 -17.976 1.00 98.75 308 VAL A CA 1
ATOM 2330 C C . VAL A 1 308 ? 15.442 0.885 -17.399 1.00 98.75 308 VAL A C 1
ATOM 2332 O O . VAL A 1 308 ? 16.435 0.655 -18.090 1.00 98.75 308 VAL A O 1
ATOM 2335 N N . MET A 1 309 ? 15.314 0.442 -16.154 1.00 98.38 309 MET A N 1
ATOM 2336 C CA . MET A 1 309 ? 16.271 -0.445 -15.496 1.00 98.38 309 MET A CA 1
ATOM 2337 C C . MET A 1 309 ? 15.694 -1.844 -15.263 1.00 98.38 309 MET A C 1
ATOM 2339 O O . MET A 1 309 ? 14.473 -2.030 -15.233 1.00 98.38 309 MET A O 1
ATOM 2343 N N . SER A 1 310 ? 16.566 -2.837 -15.110 1.00 97.56 310 SER A N 1
ATOM 2344 C CA . SER A 1 310 ? 16.154 -4.190 -14.744 1.00 97.56 310 SER A CA 1
ATOM 2345 C C . SER A 1 310 ? 15.909 -4.288 -13.244 1.00 97.56 310 SER A C 1
ATOM 2347 O O . SER A 1 310 ? 16.432 -3.488 -12.468 1.00 97.56 310 SER A O 1
ATOM 2349 N N . ASP A 1 311 ? 15.141 -5.288 -12.832 1.00 95.75 311 ASP A N 1
ATOM 2350 C CA . ASP A 1 311 ? 15.289 -5.824 -11.481 1.00 95.75 311 ASP A CA 1
ATOM 2351 C C . ASP A 1 311 ? 16.575 -6.686 -11.383 1.00 95.75 311 ASP A C 1
ATOM 2353 O O . ASP A 1 311 ? 17.235 -6.949 -12.400 1.00 95.75 311 ASP A O 1
ATOM 2357 N N . TRP A 1 312 ? 16.955 -7.106 -10.175 1.00 91.94 312 TRP A N 1
ATOM 2358 C CA . TRP A 1 312 ? 18.208 -7.834 -9.894 1.00 91.94 312 TRP A CA 1
ATOM 2359 C C . TRP A 1 312 ? 18.191 -9.279 -10.409 1.00 91.94 312 TRP A C 1
ATOM 2361 O O . TRP A 1 312 ? 17.557 -10.159 -9.829 1.00 91.94 312 TRP A O 1
ATOM 2371 N N . GLY A 1 313 ? 18.916 -9.566 -11.486 1.00 90.12 313 GLY A N 1
ATOM 2372 C CA . GLY A 1 313 ? 18.877 -10.867 -12.157 1.00 90.12 313 GLY A CA 1
ATOM 2373 C C . GLY A 1 313 ? 17.751 -10.986 -13.178 1.00 90.12 313 GLY A C 1
ATOM 2374 O O . GLY A 1 313 ? 17.470 -12.079 -13.666 1.00 90.12 313 GLY A O 1
ATOM 2375 N N . ALA A 1 314 ? 17.099 -9.872 -13.524 1.00 94.25 314 ALA A N 1
ATOM 2376 C CA . ALA A 1 314 ? 16.045 -9.829 -14.537 1.00 94.25 314 ALA A CA 1
ATOM 2377 C C . ALA A 1 314 ? 16.572 -9.570 -15.962 1.00 94.25 314 ALA A C 1
ATOM 2379 O O . ALA A 1 314 ? 15.772 -9.390 -16.877 1.00 94.25 314 ALA A O 1
ATOM 2380 N N . THR A 1 315 ? 17.895 -9.555 -16.173 1.00 94.75 315 THR A N 1
ATOM 2381 C CA . THR A 1 315 ? 18.516 -9.336 -17.493 1.00 94.75 315 THR A CA 1
ATOM 2382 C C . THR A 1 315 ? 19.112 -10.643 -18.030 1.00 94.75 315 THR A C 1
ATOM 2384 O O . THR A 1 315 ? 20.308 -10.892 -17.880 1.00 94.75 315 THR A O 1
ATOM 2387 N N . PRO A 1 316 ? 18.308 -11.521 -18.661 1.00 89.62 316 PRO A N 1
ATOM 2388 C CA . PRO A 1 316 ? 18.783 -12.842 -19.070 1.00 89.62 316 PRO A CA 1
ATOM 2389 C C . PRO A 1 316 ? 19.828 -12.791 -20.191 1.00 89.62 316 PRO A C 1
ATOM 2391 O O . PRO A 1 316 ? 20.639 -13.704 -20.315 1.00 89.62 316 PRO A O 1
ATOM 2394 N N . THR A 1 317 ? 19.785 -11.767 -21.049 1.00 94.25 317 THR A N 1
ATOM 2395 C CA . THR A 1 317 ? 20.627 -11.673 -22.251 1.00 94.25 317 THR A CA 1
ATOM 2396 C C . THR A 1 317 ? 20.874 -10.216 -22.662 1.00 94.25 317 THR A C 1
ATOM 2398 O O . THR A 1 317 ? 20.137 -9.315 -22.252 1.00 94.25 317 THR A O 1
ATOM 2401 N N . TRP A 1 318 ? 21.899 -9.960 -23.486 1.00 95.75 318 TRP A N 1
ATOM 2402 C CA . TRP A 1 318 ? 22.210 -8.602 -23.967 1.00 95.75 318 TRP A CA 1
ATOM 2403 C C . TRP A 1 318 ? 21.120 -8.065 -24.909 1.00 95.75 318 TRP A C 1
ATOM 2405 O O . TRP A 1 318 ? 20.960 -6.852 -25.040 1.00 95.75 318 TRP A O 1
ATOM 2415 N N . GLU A 1 319 ? 20.320 -8.954 -25.505 1.00 96.69 319 GLU A N 1
ATOM 2416 C CA . GLU A 1 319 ? 19.172 -8.652 -26.359 1.00 96.69 319 GLU A CA 1
ATOM 2417 C C . GLU A 1 319 ? 18.061 -7.871 -25.624 1.00 96.69 319 GLU A C 1
ATOM 2419 O O . GLU A 1 319 ? 17.200 -7.268 -26.268 1.00 96.69 319 GLU A O 1
ATOM 2424 N N . CYS A 1 320 ? 18.115 -7.766 -24.290 1.00 97.62 320 CYS A N 1
ATOM 2425 C CA . CYS A 1 320 ? 17.274 -6.829 -23.536 1.00 97.62 320 CYS A CA 1
ATOM 2426 C C . CYS A 1 320 ? 17.537 -5.361 -23.941 1.00 97.62 320 CYS A C 1
ATOM 2428 O O . CYS A 1 320 ? 16.613 -4.545 -23.962 1.00 97.62 320 CYS A O 1
ATOM 2430 N N . ALA A 1 321 ? 18.774 -5.011 -24.325 1.00 97.94 321 ALA A N 1
ATOM 2431 C CA . ALA A 1 321 ? 19.136 -3.653 -24.741 1.00 97.94 321 ALA A CA 1
ATOM 2432 C C . ALA A 1 321 ? 18.342 -3.176 -25.973 1.00 97.94 321 ALA A C 1
ATOM 2434 O O . ALA A 1 321 ? 17.657 -2.148 -25.874 1.00 97.94 321 ALA A O 1
ATOM 2435 N N . PRO A 1 322 ? 18.360 -3.882 -27.127 1.00 97.44 322 PRO A N 1
ATOM 2436 C CA . PRO A 1 322 ? 17.521 -3.516 -28.267 1.00 97.44 322 PRO A CA 1
ATOM 2437 C C . PRO A 1 322 ? 16.015 -3.675 -27.985 1.00 97.44 322 PRO A C 1
ATOM 2439 O O . PRO A 1 322 ? 15.215 -2.954 -28.582 1.00 97.44 322 PRO A O 1
ATOM 2442 N N . ALA A 1 323 ? 15.610 -4.533 -27.040 1.00 97.62 323 ALA A N 1
ATOM 2443 C CA . ALA A 1 323 ? 14.211 -4.653 -26.617 1.00 97.62 323 ALA A CA 1
ATOM 2444 C C . ALA A 1 323 ? 13.690 -3.451 -25.805 1.00 97.62 323 ALA A C 1
ATOM 2446 O O . ALA A 1 323 ? 12.484 -3.327 -25.629 1.00 97.62 323 ALA A O 1
ATOM 2447 N N . GLY A 1 324 ? 14.566 -2.541 -25.366 1.00 97.94 324 GLY A N 1
ATOM 2448 C CA . GLY A 1 324 ? 14.181 -1.280 -24.727 1.00 97.94 324 GLY A CA 1
ATOM 2449 C C . GLY A 1 324 ? 14.720 -1.085 -23.311 1.00 97.94 324 GLY A C 1
ATOM 2450 O O . GLY A 1 324 ? 14.506 -0.012 -22.748 1.00 97.94 324 GLY A O 1
ATOM 2451 N N . LEU A 1 325 ? 15.459 -2.042 -22.746 1.00 98.62 325 LEU A N 1
ATOM 2452 C CA . LEU A 1 325 ? 16.126 -1.886 -21.451 1.00 98.62 325 LEU A CA 1
ATOM 2453 C C . LEU A 1 325 ? 17.326 -0.934 -21.562 1.00 98.62 325 LEU A C 1
ATOM 2455 O O . LEU A 1 325 ? 18.161 -1.102 -22.449 1.00 98.62 325 LEU A O 1
ATOM 2459 N N . ASP A 1 326 ? 17.423 0.067 -20.684 1.00 98.56 326 ASP A N 1
ATOM 2460 C CA . ASP A 1 326 ? 18.500 1.070 -20.703 1.00 98.56 326 ASP A CA 1
ATOM 2461 C C . ASP A 1 326 ? 19.632 0.777 -19.712 1.00 98.56 326 ASP A C 1
ATOM 2463 O O . ASP A 1 326 ? 20.757 1.228 -19.921 1.00 98.56 326 ASP A O 1
ATOM 2467 N N . GLN A 1 327 ? 19.351 0.024 -18.649 1.00 97.56 327 GLN A N 1
ATOM 2468 C CA . GLN A 1 327 ? 20.316 -0.303 -17.605 1.00 97.56 327 GLN A CA 1
ATOM 2469 C C . GLN A 1 327 ? 20.072 -1.712 -17.053 1.00 97.56 327 GLN A C 1
ATOM 2471 O O . GLN A 1 327 ? 18.972 -2.017 -16.598 1.00 97.56 327 GLN A O 1
ATOM 2476 N N . GLU A 1 328 ? 21.115 -2.539 -17.037 1.00 95.12 328 GLU A N 1
ATOM 2477 C CA . GLU A 1 328 ? 21.175 -3.732 -16.189 1.00 95.12 328 GLU A CA 1
ATOM 2478 C C . GLU A 1 328 ? 21.531 -3.290 -14.762 1.00 95.12 328 GLU A C 1
ATOM 2480 O O . GLU A 1 328 ? 22.542 -2.614 -14.539 1.00 95.12 328 GLU A O 1
ATOM 2485 N N . CYS A 1 329 ? 20.680 -3.630 -13.799 1.00 92.56 329 CYS A N 1
ATOM 2486 C CA . CYS A 1 329 ? 20.916 -3.408 -12.378 1.00 92.56 329 CYS A CA 1
ATOM 2487 C C . CYS A 1 329 ? 21.371 -4.701 -11.713 1.00 92.56 329 CYS A C 1
ATOM 2489 O O . CYS A 1 329 ? 20.940 -5.780 -12.087 1.00 92.56 329 CYS A O 1
ATOM 2491 N N . GLY A 1 330 ? 22.222 -4.570 -10.696 1.00 84.56 330 GLY A N 1
ATOM 2492 C CA . GLY A 1 330 ? 22.640 -5.708 -9.887 1.00 84.56 330 GLY A CA 1
ATOM 2493 C C . GLY A 1 330 ? 23.823 -6.510 -10.406 1.00 84.56 330 GLY A C 1
ATOM 2494 O O . GLY A 1 330 ? 24.190 -7.457 -9.729 1.00 84.56 330 GLY A O 1
ATOM 2495 N N . ALA A 1 331 ? 24.479 -6.094 -11.495 1.00 78.81 331 ALA A N 1
ATOM 2496 C CA . ALA A 1 331 ? 25.588 -6.793 -12.164 1.00 78.81 331 ALA A CA 1
ATOM 2497 C C . ALA A 1 331 ? 26.545 -7.598 -11.252 1.00 78.81 331 ALA A C 1
ATOM 2499 O O . ALA A 1 331 ? 26.857 -8.745 -11.556 1.00 78.81 331 ALA A O 1
ATOM 2500 N N . GLN A 1 332 ? 27.004 -7.055 -10.115 1.00 77.31 332 GLN A N 1
ATOM 2501 C CA . GLN A 1 332 ? 27.885 -7.800 -9.197 1.00 77.31 332 GLN A CA 1
ATOM 2502 C C . GLN A 1 332 ? 27.177 -8.950 -8.466 1.00 77.31 332 GLN A C 1
ATOM 2504 O O . GLN A 1 332 ? 27.742 -10.031 -8.302 1.00 77.31 332 GLN A O 1
ATOM 2509 N N . ILE A 1 333 ? 25.955 -8.703 -7.993 1.00 79.06 333 ILE A N 1
ATOM 2510 C CA . ILE A 1 333 ? 25.109 -9.719 -7.360 1.00 79.06 333 ILE A CA 1
ATOM 2511 C C . ILE A 1 333 ? 24.649 -10.720 -8.419 1.00 79.06 333 ILE A C 1
ATOM 2513 O O . ILE A 1 333 ? 24.630 -11.917 -8.148 1.00 79.06 333 ILE A O 1
ATOM 2517 N N . ASP A 1 334 ? 24.379 -10.258 -9.635 1.00 83.00 334 ASP A N 1
ATOM 2518 C CA . ASP A 1 334 ? 23.927 -11.100 -10.733 1.00 83.00 334 ASP A CA 1
ATOM 2519 C C . ASP A 1 334 ? 25.027 -12.036 -11.220 1.00 83.00 334 ASP A C 1
ATOM 2521 O O . ASP A 1 334 ? 24.795 -13.231 -11.390 1.00 83.00 334 ASP A O 1
ATOM 2525 N N . ALA A 1 335 ? 26.265 -11.557 -11.305 1.00 81.06 335 ALA A N 1
ATOM 2526 C CA . ALA A 1 335 ? 27.414 -12.414 -11.559 1.00 81.06 335 ALA A CA 1
ATOM 2527 C C . ALA A 1 335 ? 27.586 -13.489 -10.468 1.00 81.06 335 ALA A C 1
ATOM 2529 O O . ALA A 1 335 ? 27.983 -14.616 -10.764 1.00 81.06 335 ALA A O 1
ATOM 2530 N N . MET A 1 336 ? 27.270 -13.168 -9.209 1.00 80.38 336 MET A N 1
ATOM 2531 C CA . MET A 1 336 ? 27.385 -14.105 -8.088 1.00 80.38 336 MET A CA 1
ATOM 2532 C C . MET A 1 336 ? 26.247 -15.136 -8.051 1.00 80.38 336 MET A C 1
ATOM 2534 O O . MET A 1 336 ? 26.509 -16.319 -7.836 1.00 80.38 336 MET A O 1
ATOM 2538 N N . LEU A 1 337 ? 24.998 -14.699 -8.218 1.00 78.81 337 LEU A N 1
ATOM 2539 C CA . LEU A 1 337 ? 23.803 -15.533 -8.048 1.00 78.81 337 LEU A CA 1
ATOM 2540 C C . LEU A 1 337 ? 23.354 -16.202 -9.350 1.00 78.81 337 LEU A C 1
ATOM 2542 O O . LEU A 1 337 ? 22.907 -17.346 -9.328 1.00 78.81 337 LEU A O 1
ATOM 2546 N N . TRP A 1 338 ? 23.496 -15.501 -10.472 1.00 80.94 338 TRP A N 1
ATOM 2547 C CA . TRP A 1 338 ? 22.976 -15.891 -11.785 1.00 80.94 338 TRP A CA 1
ATOM 2548 C C . TRP A 1 338 ? 24.077 -16.198 -12.803 1.00 80.94 338 TRP A C 1
ATOM 2550 O O . TRP A 1 338 ? 23.775 -16.665 -13.898 1.00 80.94 338 TRP A O 1
ATOM 2560 N N . GLN A 1 339 ? 25.346 -15.952 -12.455 1.00 82.31 339 GLN A N 1
ATOM 2561 C CA . GLN A 1 339 ? 26.501 -16.114 -13.348 1.00 82.31 339 GLN A CA 1
ATOM 2562 C C . GLN A 1 339 ? 26.323 -15.369 -14.681 1.00 82.31 339 GLN A C 1
ATOM 2564 O O . GLN A 1 339 ? 26.793 -15.817 -15.727 1.00 82.31 339 GLN A O 1
ATOM 2569 N N . SER A 1 340 ? 25.640 -14.222 -14.630 1.00 80.56 340 SER A N 1
ATOM 2570 C CA . SER A 1 340 ? 25.300 -13.401 -15.790 1.00 80.56 340 SER A CA 1
ATOM 2571 C C . SER A 1 340 ? 25.643 -11.935 -15.534 1.00 80.56 340 SER A C 1
ATOM 2573 O O . SER A 1 340 ? 25.412 -11.416 -14.447 1.00 80.56 340 SER A O 1
ATOM 2575 N N . GLU A 1 341 ? 26.198 -11.287 -16.556 1.00 89.00 341 GLU A N 1
ATOM 2576 C CA . GLU A 1 341 ? 26.384 -9.834 -16.653 1.00 89.00 341 GLU A CA 1
ATOM 2577 C C . GLU A 1 341 ? 26.155 -9.458 -18.123 1.00 89.00 341 GLU A C 1
ATOM 2579 O O . GLU A 1 341 ? 27.088 -9.358 -18.931 1.00 89.00 341 GLU A O 1
ATOM 2584 N N . ALA A 1 342 ? 24.887 -9.369 -18.513 1.00 92.62 342 ALA A N 1
ATOM 2585 C CA . ALA A 1 342 ? 24.472 -9.304 -19.908 1.00 92.62 342 ALA A CA 1
ATOM 2586 C C . ALA A 1 342 ? 24.956 -8.024 -20.609 1.00 92.62 342 ALA A C 1
ATOM 2588 O O . ALA A 1 342 ? 25.370 -8.064 -21.772 1.00 92.62 342 ALA A O 1
ATOM 2589 N N . PHE A 1 343 ? 24.955 -6.890 -19.907 1.00 94.75 343 PHE A N 1
ATOM 2590 C CA . PHE A 1 343 ? 25.433 -5.597 -20.406 1.00 94.75 343 PHE A CA 1
ATOM 2591 C C . PHE A 1 343 ? 26.941 -5.393 -20.177 1.00 94.75 343 PHE A C 1
ATOM 2593 O O . PHE A 1 343 ? 27.494 -4.348 -20.526 1.00 94.75 343 PHE A O 1
ATOM 2600 N N . GLY A 1 344 ? 27.628 -6.414 -19.656 1.00 92.56 344 GLY A N 1
ATOM 2601 C CA . GLY A 1 344 ? 29.078 -6.483 -19.545 1.00 92.56 344 GLY A CA 1
ATOM 2602 C C . GLY A 1 344 ? 29.749 -6.914 -20.853 1.00 92.56 344 GLY A C 1
ATOM 2603 O O . GLY A 1 344 ? 29.667 -6.250 -21.889 1.00 92.56 344 GLY A O 1
ATOM 2604 N N . ALA A 1 345 ? 30.489 -8.025 -20.806 1.00 93.94 345 ALA A N 1
ATOM 2605 C CA . ALA A 1 345 ? 31.204 -8.553 -21.971 1.00 93.94 345 ALA A CA 1
ATOM 2606 C C . ALA A 1 345 ? 30.292 -8.926 -23.165 1.00 93.94 345 ALA A C 1
ATOM 2608 O O . ALA A 1 345 ? 30.683 -8.612 -24.293 1.00 93.94 345 ALA A O 1
ATOM 2609 N N . PRO A 1 346 ? 29.096 -9.527 -22.975 1.00 95.56 346 PRO A N 1
ATOM 2610 C CA . PRO A 1 346 ? 28.226 -9.907 -24.089 1.00 95.56 346 PRO A CA 1
ATOM 2611 C C . PRO A 1 346 ? 27.742 -8.712 -24.922 1.00 95.56 346 PRO A C 1
ATOM 2613 O O . PRO A 1 346 ? 27.893 -8.730 -26.143 1.00 95.56 346 PRO A O 1
ATOM 2616 N N . LEU A 1 347 ? 27.242 -7.643 -24.287 1.00 96.12 347 LEU A N 1
ATOM 2617 C CA . LEU A 1 347 ? 26.824 -6.430 -25.002 1.00 96.12 347 LEU A CA 1
ATOM 2618 C C . LEU A 1 347 ? 28.001 -5.735 -25.701 1.00 96.12 347 LEU A C 1
ATOM 2620 O O . LEU A 1 347 ? 27.851 -5.285 -26.836 1.00 96.12 347 LEU A O 1
ATOM 2624 N N . ARG A 1 348 ? 29.188 -5.695 -25.073 1.00 96.44 348 ARG A N 1
ATOM 2625 C CA . ARG A 1 348 ? 30.405 -5.166 -25.718 1.00 96.44 348 ARG A CA 1
ATOM 2626 C C . ARG A 1 348 ? 30.779 -5.950 -26.978 1.00 96.44 348 ARG A C 1
ATOM 2628 O O . ARG A 1 348 ? 31.134 -5.336 -27.978 1.00 96.44 348 ARG A O 1
ATOM 2635 N N . ALA A 1 349 ? 30.679 -7.278 -26.947 1.00 97.44 349 ALA A N 1
ATOM 2636 C CA . ALA A 1 349 ? 30.925 -8.113 -28.122 1.00 97.44 349 ALA A CA 1
ATOM 2637 C C . ALA A 1 349 ? 29.859 -7.891 -29.208 1.00 97.44 349 ALA A C 1
ATOM 2639 O O . ALA A 1 349 ? 30.193 -7.708 -30.373 1.00 97.44 349 ALA A O 1
ATOM 2640 N N . ALA A 1 350 ? 28.578 -7.827 -28.830 1.00 97.19 350 ALA A N 1
ATOM 2641 C CA . ALA A 1 350 ? 27.495 -7.539 -29.769 1.00 97.19 350 ALA A CA 1
ATOM 2642 C C . ALA A 1 350 ? 27.653 -6.169 -30.449 1.00 97.19 350 ALA A C 1
ATOM 2644 O O . ALA A 1 350 ? 27.381 -6.048 -31.642 1.00 97.19 350 ALA A O 1
ATOM 2645 N N . HIS A 1 351 ? 28.127 -5.158 -29.718 1.00 96.62 351 HIS A N 1
ATOM 2646 C CA . HIS A 1 351 ? 28.468 -3.845 -30.268 1.00 96.62 351 HIS A CA 1
ATOM 2647 C C . HIS A 1 351 ? 29.659 -3.914 -31.232 1.00 96.62 351 HIS A C 1
ATOM 2649 O O . HIS A 1 351 ? 29.536 -3.476 -32.373 1.00 96.62 351 HIS A O 1
ATOM 2655 N N . ALA A 1 352 ? 30.770 -4.540 -30.825 1.00 96.81 352 ALA A N 1
ATOM 2656 C CA . ALA A 1 352 ? 31.972 -4.671 -31.654 1.00 96.81 352 ALA A CA 1
ATOM 2657 C C . ALA A 1 352 ? 31.724 -5.429 -32.974 1.00 96.81 352 ALA A C 1
ATOM 2659 O O . ALA A 1 352 ? 32.302 -5.079 -34.002 1.00 96.81 352 ALA A O 1
ATOM 2660 N N . ASP A 1 353 ? 30.830 -6.421 -32.955 1.00 96.31 353 ASP A N 1
ATOM 2661 C CA . ASP A 1 353 ? 30.456 -7.220 -34.128 1.00 96.31 353 ASP A CA 1
ATOM 2662 C C . ASP A 1 353 ? 29.328 -6.579 -34.971 1.00 96.31 353 ASP A C 1
ATOM 2664 O O . ASP A 1 353 ? 28.839 -7.194 -35.920 1.00 96.31 353 ASP A O 1
ATOM 2668 N N . GLY A 1 354 ? 28.864 -5.370 -34.623 1.00 94.88 354 GLY A N 1
ATOM 2669 C CA . GLY A 1 354 ? 27.824 -4.636 -35.360 1.00 94.88 354 GLY A CA 1
ATOM 2670 C C . GLY A 1 354 ? 26.388 -5.142 -35.158 1.00 94.88 354 GLY A C 1
ATOM 2671 O O . GLY A 1 354 ? 25.487 -4.750 -35.897 1.00 94.88 354 GLY A O 1
ATOM 2672 N N . ARG A 1 355 ? 26.145 -6.005 -34.162 1.00 96.25 355 ARG A N 1
ATOM 2673 C CA . ARG A 1 355 ? 24.808 -6.527 -33.803 1.00 96.25 355 ARG A CA 1
ATOM 2674 C C . ARG A 1 355 ? 24.021 -5.597 -32.874 1.00 96.25 355 ARG A C 1
ATOM 2676 O O . ARG A 1 355 ? 22.827 -5.811 -32.676 1.00 96.25 355 ARG A O 1
ATOM 2683 N N . PHE A 1 356 ? 24.666 -4.576 -32.312 1.00 97.38 356 PHE A N 1
ATOM 2684 C CA . PHE A 1 356 ? 24.042 -3.568 -31.460 1.00 97.38 356 PHE A CA 1
ATOM 2685 C C . PHE A 1 356 ? 24.385 -2.153 -31.943 1.00 97.38 356 PHE A C 1
ATOM 2687 O O . PHE A 1 356 ? 25.555 -1.825 -32.113 1.00 97.38 356 PHE A O 1
ATOM 2694 N N . ALA A 1 357 ? 23.359 -1.332 -32.176 1.00 94.94 357 ALA A N 1
ATOM 2695 C CA . ALA A 1 357 ? 23.488 -0.042 -32.852 1.00 94.94 357 ALA A CA 1
ATOM 2696 C C . ALA A 1 357 ? 23.939 1.103 -31.923 1.00 94.94 357 ALA A C 1
ATOM 2698 O O . ALA A 1 357 ? 23.453 1.228 -30.792 1.00 94.94 357 ALA A O 1
ATOM 2699 N N . ASP A 1 358 ? 24.787 1.998 -32.442 1.00 94.62 358 ASP A N 1
ATOM 2700 C CA . ASP A 1 358 ? 25.274 3.197 -31.741 1.00 94.62 358 ASP A CA 1
ATOM 2701 C C . ASP A 1 358 ? 24.137 4.141 -31.330 1.00 94.62 358 ASP A C 1
ATOM 2703 O O . ASP A 1 358 ? 24.174 4.759 -30.259 1.00 94.62 358 ASP A O 1
ATOM 2707 N N . GLU A 1 359 ? 23.089 4.240 -32.151 1.00 96.19 359 GLU A N 1
ATOM 2708 C CA . GLU A 1 359 ? 21.918 5.068 -31.872 1.00 96.19 359 GLU A CA 1
ATOM 2709 C C . GLU A 1 359 ? 21.179 4.576 -30.630 1.00 96.19 359 GLU A C 1
ATOM 2711 O O . GLU A 1 359 ? 20.742 5.387 -29.807 1.00 96.19 359 GLU A O 1
ATOM 2716 N N . ARG A 1 360 ? 21.069 3.250 -30.465 1.00 96.19 360 ARG A N 1
ATOM 2717 C CA . ARG A 1 360 ? 20.409 2.656 -29.304 1.00 96.19 360 ARG A CA 1
ATOM 2718 C C . ARG A 1 360 ? 21.238 2.878 -28.046 1.00 96.19 360 ARG A C 1
ATOM 2720 O O . ARG A 1 360 ? 20.676 3.325 -27.051 1.00 96.19 360 ARG A O 1
ATOM 2727 N N . LEU A 1 361 ? 22.554 2.660 -28.103 1.00 95.50 361 LEU A N 1
ATOM 2728 C CA . LEU A 1 361 ? 23.454 2.965 -26.985 1.00 95.50 361 LEU A CA 1
ATOM 2729 C C . LEU A 1 361 ? 23.362 4.444 -26.574 1.00 95.50 361 LEU A C 1
ATOM 2731 O O . LEU A 1 361 ? 23.238 4.769 -25.392 1.00 95.50 361 LEU A O 1
ATOM 2735 N N . SER A 1 362 ? 23.360 5.345 -27.558 1.00 96.50 362 SER A N 1
ATOM 2736 C CA . SER A 1 362 ? 23.230 6.787 -27.332 1.00 96.50 362 SER A CA 1
ATOM 2737 C C . SER A 1 362 ? 21.890 7.157 -26.692 1.00 96.50 362 SER A C 1
ATOM 2739 O O . SER A 1 362 ? 21.850 8.024 -25.821 1.00 96.50 362 SER A O 1
ATOM 2741 N N . ASP A 1 363 ? 20.790 6.512 -27.093 1.00 97.31 363 ASP A N 1
ATOM 2742 C CA . ASP A 1 363 ? 19.476 6.693 -26.466 1.00 97.31 363 ASP A CA 1
ATOM 2743 C C . ASP A 1 363 ? 19.463 6.230 -25.000 1.00 97.31 363 ASP A C 1
ATOM 2745 O O . ASP A 1 363 ? 18.999 6.982 -24.141 1.00 97.31 363 ASP A O 1
ATOM 2749 N N . MET A 1 364 ? 20.038 5.058 -24.695 1.00 97.94 364 MET A N 1
ATOM 2750 C CA . MET A 1 364 ? 20.154 4.539 -23.319 1.00 97.94 364 MET A CA 1
ATOM 2751 C C . MET A 1 364 ? 20.844 5.554 -22.406 1.00 97.94 364 MET A C 1
ATOM 2753 O O . MET A 1 364 ? 20.299 5.963 -21.378 1.00 97.94 364 MET A O 1
ATOM 2757 N N . VAL A 1 365 ? 22.023 6.024 -22.823 1.00 97.12 365 VAL A N 1
ATOM 2758 C CA . VAL A 1 365 ? 22.816 6.992 -22.057 1.00 97.12 365 VAL A CA 1
ATOM 2759 C C . VAL A 1 365 ? 22.090 8.335 -21.951 1.00 97.12 365 VAL A C 1
ATOM 2761 O O . VAL A 1 365 ? 22.045 8.928 -20.871 1.00 97.12 365 VAL A O 1
ATOM 2764 N N . ARG A 1 366 ? 21.469 8.813 -23.038 1.00 97.44 366 ARG A N 1
ATOM 2765 C CA . ARG A 1 366 ? 20.717 10.077 -23.039 1.00 97.44 366 ARG A CA 1
ATOM 2766 C C . ARG A 1 366 ? 19.567 10.053 -22.037 1.00 97.44 366 ARG A C 1
ATOM 2768 O O . ARG A 1 366 ? 19.373 11.053 -21.352 1.00 97.44 366 ARG A O 1
ATOM 2775 N N . ARG A 1 367 ? 18.824 8.950 -21.927 1.00 97.94 367 ARG A N 1
ATOM 2776 C CA . ARG A 1 367 ? 17.709 8.807 -20.973 1.00 97.94 367 ARG A CA 1
ATOM 2777 C C . ARG A 1 367 ? 18.178 8.888 -19.524 1.00 97.94 367 ARG A C 1
ATOM 2779 O O . ARG A 1 367 ? 17.583 9.621 -18.736 1.00 97.94 367 ARG A O 1
ATOM 2786 N N . ILE A 1 368 ? 19.283 8.214 -19.201 1.00 96.75 368 ILE A N 1
ATOM 2787 C CA . ILE A 1 368 ? 19.897 8.266 -17.866 1.00 96.75 368 ILE A CA 1
ATOM 2788 C C . ILE A 1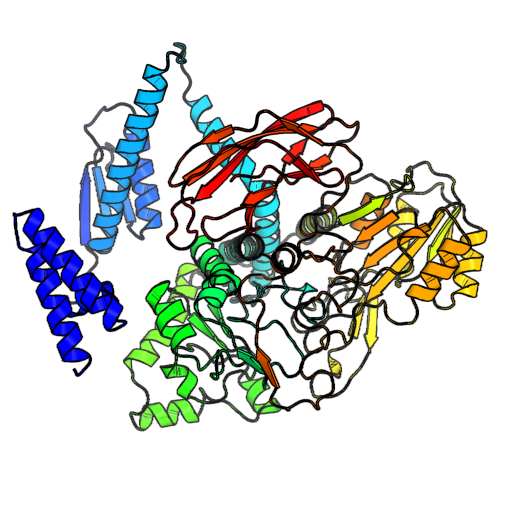 368 ? 20.331 9.702 -17.543 1.00 96.75 368 ILE A C 1
ATOM 2790 O O . ILE A 1 368 ? 19.912 10.274 -16.534 1.00 96.75 368 ILE A O 1
ATOM 2794 N N . LEU A 1 369 ? 21.112 10.325 -18.433 1.00 94.69 369 LEU A N 1
ATOM 2795 C CA . LEU A 1 369 ? 21.593 11.695 -18.244 1.00 94.69 369 LEU A CA 1
ATOM 2796 C C . LEU A 1 369 ? 20.435 12.693 -18.145 1.00 94.69 369 LEU A C 1
ATOM 2798 O O . LEU A 1 369 ? 20.434 13.543 -17.258 1.00 94.69 369 LEU A O 1
ATOM 2802 N N . ARG A 1 370 ? 19.413 12.570 -19.000 1.00 95.50 370 ARG A N 1
ATOM 2803 C CA . ARG A 1 370 ? 18.214 13.416 -18.952 1.00 95.50 370 ARG A CA 1
ATOM 2804 C C . ARG A 1 370 ? 17.577 13.377 -17.572 1.00 95.50 370 ARG A C 1
ATOM 2806 O O . ARG A 1 370 ? 17.240 14.434 -17.050 1.00 95.50 370 ARG A O 1
ATOM 2813 N N . SER A 1 371 ? 17.396 12.196 -16.982 1.00 93.69 371 SER A N 1
ATOM 2814 C CA . SER A 1 371 ? 16.775 12.078 -15.660 1.00 93.69 371 SER A CA 1
ATOM 2815 C C . SER A 1 371 ? 17.639 12.681 -14.551 1.00 93.69 371 SER A C 1
ATOM 2817 O O . SER A 1 371 ? 17.104 13.350 -13.667 1.00 93.69 371 SER A O 1
ATOM 2819 N N . ILE A 1 372 ? 18.966 12.539 -14.641 1.00 90.75 372 ILE A N 1
ATOM 2820 C CA . ILE A 1 372 ? 19.928 13.199 -13.740 1.00 90.75 372 ILE A CA 1
ATOM 2821 C C . ILE A 1 372 ? 19.767 14.727 -13.798 1.00 90.75 372 ILE A C 1
ATOM 2823 O O . ILE A 1 372 ? 19.632 15.369 -12.753 1.00 90.75 372 ILE A O 1
ATOM 2827 N N . TYR A 1 373 ? 19.724 15.306 -15.003 1.00 93.19 373 TYR A N 1
ATOM 2828 C CA . TYR A 1 373 ? 19.555 16.751 -15.199 1.00 93.19 373 TYR A CA 1
ATOM 2829 C C . TYR A 1 373 ? 18.159 17.247 -14.803 1.00 93.19 373 TYR A C 1
ATOM 2831 O O . TYR A 1 373 ? 18.034 18.303 -14.184 1.00 93.19 373 TYR A O 1
ATOM 2839 N N . ALA A 1 374 ? 17.106 16.488 -15.119 1.00 90.81 374 ALA A N 1
ATOM 2840 C CA . ALA A 1 374 ? 15.722 16.860 -14.824 1.00 90.81 374 ALA A CA 1
ATOM 2841 C C . ALA A 1 374 ? 15.468 16.996 -13.315 1.00 90.81 374 ALA A C 1
ATOM 2843 O O . ALA A 1 374 ? 14.782 17.919 -12.883 1.00 90.81 374 ALA A O 1
ATOM 2844 N N . VAL A 1 375 ? 16.070 16.117 -12.510 1.00 88.94 375 VAL A N 1
ATOM 2845 C CA . VAL A 1 375 ? 15.994 16.155 -11.038 1.00 88.94 375 VAL A CA 1
ATOM 2846 C C . VAL A 1 375 ? 17.071 17.084 -10.432 1.00 88.94 375 VAL A C 1
ATOM 2848 O O . VAL A 1 375 ? 17.050 17.435 -9.248 1.00 88.94 375 VAL A O 1
ATOM 2851 N N . GLY A 1 376 ? 18.006 17.568 -11.255 1.00 89.06 376 GLY A N 1
ATOM 2852 C CA . GLY A 1 376 ? 19.041 18.524 -10.868 1.00 89.06 376 GLY A CA 1
ATOM 2853 C C . GLY A 1 376 ? 20.106 17.922 -9.954 1.00 89.06 376 GLY A C 1
ATOM 2854 O O . GLY A 1 376 ? 20.541 18.596 -9.011 1.00 89.06 376 GLY A O 1
ATOM 2855 N N . ILE A 1 377 ? 20.461 16.654 -10.190 1.00 88.06 377 ILE A N 1
ATOM 2856 C CA . ILE A 1 377 ? 21.537 15.927 -9.496 1.00 88.06 377 ILE A CA 1
ATOM 2857 C C . ILE A 1 377 ? 22.913 16.452 -9.919 1.00 88.06 377 ILE A C 1
ATOM 2859 O O . ILE A 1 377 ? 23.820 16.505 -9.095 1.00 88.06 377 ILE A O 1
ATOM 2863 N N . ASP A 1 378 ? 23.044 16.901 -11.168 1.00 87.38 378 ASP A N 1
ATOM 2864 C CA . ASP A 1 378 ? 24.249 17.503 -11.755 1.00 87.38 378 ASP A CA 1
ATOM 2865 C C . ASP A 1 378 ? 24.698 18.799 -11.061 1.00 87.38 378 ASP A C 1
ATOM 2867 O O . ASP A 1 378 ? 25.858 19.203 -11.146 1.00 87.38 378 ASP A O 1
ATOM 2871 N N . LYS A 1 379 ? 23.778 19.468 -10.364 1.00 84.94 379 LYS A N 1
ATOM 2872 C CA . LYS A 1 379 ? 24.052 20.721 -9.667 1.00 84.94 379 LYS A CA 1
ATOM 2873 C C . LYS A 1 379 ? 24.720 20.434 -8.327 1.00 84.94 379 LYS A C 1
ATOM 2875 O O . LYS A 1 379 ? 24.181 19.690 -7.505 1.00 84.94 379 LYS A O 1
ATOM 2880 N N . SER A 1 380 ? 25.846 21.104 -8.070 1.00 72.62 380 SER A N 1
ATOM 2881 C CA . SER A 1 380 ? 26.455 21.125 -6.738 1.00 72.62 380 SER A CA 1
ATOM 2882 C C . SER A 1 380 ? 25.458 21.696 -5.729 1.00 72.62 380 SER A C 1
ATOM 2884 O O . SER A 1 380 ? 24.926 22.794 -5.910 1.00 72.62 380 SER A O 1
ATOM 2886 N N . ARG A 1 381 ? 25.178 20.928 -4.677 1.00 70.50 381 ARG A N 1
ATOM 2887 C CA . ARG A 1 381 ? 24.343 21.334 -3.545 1.00 70.50 381 ARG A CA 1
ATOM 2888 C C . ARG A 1 381 ? 25.122 21.036 -2.268 1.00 70.50 381 ARG A C 1
ATOM 2890 O O . ARG A 1 381 ? 25.841 20.040 -2.217 1.00 70.50 381 ARG A O 1
ATOM 2897 N N . GLY A 1 382 ? 24.991 21.900 -1.263 1.00 70.25 382 GLY A N 1
ATOM 2898 C CA . GLY A 1 382 ? 25.585 21.664 0.054 1.00 70.25 382 GLY A CA 1
ATOM 2899 C C . GLY A 1 382 ? 25.028 20.402 0.719 1.00 70.25 382 GLY A C 1
ATOM 2900 O O . GLY A 1 382 ? 24.013 19.858 0.274 1.00 70.25 382 GLY A O 1
ATOM 2901 N N . ALA A 1 383 ? 25.691 19.950 1.785 1.00 72.75 383 ALA A N 1
ATOM 2902 C CA . ALA A 1 383 ? 25.184 18.862 2.616 1.00 72.75 383 ALA A CA 1
ATOM 2903 C C . ALA A 1 383 ? 23.757 19.180 3.093 1.00 72.75 383 ALA A C 1
ATOM 2905 O O . ALA A 1 383 ? 23.458 20.313 3.479 1.00 72.75 383 ALA A O 1
ATOM 2906 N N . VAL A 1 384 ? 22.876 18.183 3.019 1.00 78.62 384 VAL A N 1
ATOM 2907 C CA . VAL A 1 384 ? 21.484 18.306 3.452 1.00 78.62 384 VAL A CA 1
ATOM 2908 C C . VAL A 1 384 ? 21.368 17.649 4.815 1.00 78.62 384 VAL A C 1
ATOM 2910 O O . VAL A 1 384 ? 21.449 16.431 4.917 1.00 78.62 384 VAL A O 1
ATOM 2913 N N . GLU A 1 385 ? 21.174 18.457 5.850 1.00 83.38 385 GLU A N 1
ATOM 2914 C CA . GLU A 1 385 ? 20.775 17.972 7.170 1.00 83.38 385 GLU A CA 1
ATOM 2915 C C . GLU A 1 385 ? 19.261 17.722 7.204 1.00 83.38 385 GLU A C 1
ATOM 2917 O O . GLU A 1 385 ? 18.486 18.339 6.456 1.00 83.38 385 GLU A O 1
ATOM 2922 N N . PHE A 1 386 ? 18.826 16.832 8.094 1.00 82.88 386 PHE A N 1
ATOM 2923 C CA . PHE A 1 386 ? 17.410 16.570 8.326 1.00 82.88 386 PHE A CA 1
ATOM 2924 C C . PHE A 1 386 ? 17.085 16.446 9.813 1.00 82.88 386 PHE A C 1
ATOM 2926 O O . PHE A 1 386 ? 17.916 16.041 10.622 1.00 82.88 386 PHE A O 1
ATOM 2933 N N . ASP A 1 387 ? 15.848 16.792 10.165 1.00 87.81 387 ASP A N 1
ATOM 2934 C CA . ASP A 1 387 ? 15.327 16.650 11.521 1.00 87.81 387 ASP A CA 1
ATOM 2935 C C . ASP A 1 387 ? 14.633 15.289 11.655 1.00 87.81 387 ASP A C 1
ATOM 2937 O O . ASP A 1 387 ? 13.523 15.076 11.160 1.00 87.81 387 ASP A O 1
ATOM 2941 N N . SER A 1 388 ? 15.304 14.361 12.340 1.00 85.25 388 SER A N 1
ATOM 2942 C CA . SER A 1 388 ? 14.787 13.010 12.575 1.00 85.25 388 SER A CA 1
ATOM 2943 C C . SER A 1 388 ? 13.473 13.007 13.365 1.00 85.25 388 SER A C 1
ATOM 2945 O O . SER A 1 388 ? 12.624 12.148 13.128 1.00 85.25 388 SER A O 1
ATOM 2947 N N . ALA A 1 389 ? 13.269 13.960 14.281 1.00 88.19 389 ALA A N 1
ATOM 2948 C CA . ALA A 1 389 ? 12.034 14.049 15.054 1.00 88.19 389 ALA A CA 1
ATOM 2949 C C . ALA A 1 389 ? 10.873 14.530 14.172 1.00 88.19 389 ALA A C 1
ATOM 2951 O O . ALA A 1 389 ? 9.789 13.946 14.211 1.00 88.19 389 ALA A O 1
ATOM 2952 N N . ALA A 1 390 ? 11.112 15.528 13.317 1.00 88.00 390 ALA A N 1
ATOM 2953 C CA . ALA A 1 390 ? 10.112 15.995 12.356 1.00 88.00 390 ALA A CA 1
ATOM 2954 C C . ALA A 1 390 ? 9.718 14.899 11.350 1.00 88.00 390 ALA A C 1
ATOM 2956 O O . ALA A 1 390 ? 8.534 14.722 11.059 1.00 88.00 390 ALA A O 1
ATOM 2957 N N . HIS A 1 391 ? 10.689 14.123 10.858 1.00 88.25 391 HIS A N 1
ATOM 2958 C CA . HIS A 1 391 ? 10.430 12.973 9.986 1.00 88.25 391 HIS A CA 1
ATOM 2959 C C . HIS A 1 391 ? 9.607 11.892 10.704 1.00 88.25 391 HIS A C 1
ATOM 2961 O O . HIS A 1 391 ? 8.642 11.367 10.146 1.00 88.25 391 HIS A O 1
ATOM 2967 N N . ASN A 1 392 ? 9.925 11.609 11.971 1.00 86.31 392 ASN A N 1
ATOM 2968 C CA . ASN A 1 392 ? 9.170 10.653 12.776 1.00 86.31 392 ASN A CA 1
ATOM 2969 C C . ASN A 1 392 ? 7.710 11.090 13.003 1.00 86.31 392 ASN A C 1
ATOM 2971 O O . ASN A 1 392 ? 6.813 10.250 13.007 1.00 86.31 392 ASN A O 1
ATOM 2975 N N . GLU A 1 393 ? 7.436 12.391 13.128 1.00 89.12 393 GLU A N 1
ATOM 2976 C CA . GLU A 1 393 ? 6.061 12.906 13.218 1.00 89.12 393 GLU A CA 1
ATOM 2977 C C . GLU A 1 393 ? 5.279 12.766 11.897 1.00 89.12 393 GLU A C 1
ATOM 2979 O O . GLU A 1 393 ? 4.054 12.608 11.917 1.00 89.12 393 GLU A O 1
ATOM 2984 N N . VAL A 1 394 ? 5.953 12.772 10.739 1.00 84.56 394 VAL A N 1
ATOM 2985 C CA . VAL A 1 394 ? 5.322 12.397 9.458 1.00 84.56 394 VAL A CA 1
ATOM 2986 C C . VAL A 1 394 ? 4.978 10.908 9.459 1.00 84.56 394 VAL A C 1
ATOM 2988 O O . VAL A 1 394 ? 3.828 10.566 9.188 1.00 84.56 394 VAL A O 1
ATOM 2991 N N . ALA A 1 395 ? 5.917 10.036 9.843 1.00 82.50 395 ALA A N 1
ATOM 2992 C CA . ALA A 1 395 ? 5.676 8.592 9.934 1.00 82.50 395 ALA A CA 1
ATOM 2993 C C . ALA A 1 395 ? 4.505 8.261 10.878 1.00 82.50 395 ALA A C 1
ATOM 2995 O O . ALA A 1 395 ? 3.602 7.505 10.523 1.00 82.50 395 ALA A O 1
ATOM 2996 N N . LEU A 1 396 ? 4.463 8.902 12.048 1.00 89.00 396 LEU A N 1
ATOM 2997 C CA . LEU A 1 396 ? 3.376 8.760 13.014 1.00 89.00 396 LEU A CA 1
ATOM 2998 C C . LEU A 1 396 ? 2.023 9.196 12.438 1.00 89.00 396 LEU A C 1
ATOM 3000 O O . LEU A 1 396 ? 1.007 8.538 12.656 1.00 89.00 396 LEU A O 1
ATOM 3004 N N . ARG A 1 397 ? 1.989 10.305 11.694 1.00 89.06 397 ARG A N 1
ATOM 3005 C CA . ARG A 1 397 ? 0.766 10.791 11.044 1.00 89.06 397 ARG A CA 1
ATOM 3006 C C . ARG A 1 397 ? 0.270 9.825 9.974 1.00 89.06 397 ARG A C 1
ATOM 3008 O O . ARG A 1 397 ? -0.927 9.556 9.942 1.00 89.06 397 ARG A O 1
ATOM 3015 N N . VAL A 1 398 ? 1.168 9.283 9.152 1.00 84.12 398 VAL A N 1
ATOM 3016 C CA . VAL A 1 398 ? 0.826 8.267 8.145 1.00 84.12 398 VAL A CA 1
ATOM 3017 C C . VAL A 1 398 ? 0.253 7.021 8.823 1.00 84.12 398 VAL A C 1
ATOM 3019 O O . VAL A 1 398 ? -0.827 6.578 8.444 1.00 84.12 398 VAL A O 1
ATOM 3022 N N . ALA A 1 399 ? 0.890 6.522 9.888 1.00 85.88 399 ALA A N 1
ATOM 3023 C CA . ALA A 1 399 ? 0.390 5.374 10.647 1.00 85.88 399 ALA A CA 1
ATOM 3024 C C . ALA A 1 399 ? -1.016 5.628 11.226 1.00 85.88 399 ALA A C 1
ATOM 3026 O O . ALA A 1 399 ? -1.938 4.851 10.983 1.00 85.88 399 ALA A O 1
ATOM 3027 N N . ARG A 1 400 ? -1.225 6.767 11.904 1.00 91.81 400 ARG A N 1
ATOM 3028 C CA . ARG A 1 400 ? -2.536 7.184 12.449 1.00 91.81 400 ARG A CA 1
ATOM 3029 C C . ARG A 1 400 ? -3.652 7.176 11.402 1.00 91.81 400 ARG A C 1
ATOM 3031 O O . ARG A 1 400 ? -4.792 6.841 11.715 1.00 91.81 400 ARG A O 1
ATOM 3038 N N . GLN A 1 401 ? -3.340 7.593 10.178 1.00 89.56 401 GLN A N 1
ATOM 3039 C CA . GLN A 1 401 ? -4.320 7.720 9.101 1.00 89.56 401 GLN A CA 1
ATOM 3040 C C . GLN A 1 401 ? -4.479 6.461 8.248 1.00 89.56 401 GLN A C 1
ATOM 3042 O O . GLN A 1 401 ? -5.496 6.327 7.565 1.00 89.56 401 GLN A O 1
ATOM 3047 N N . GLY A 1 402 ? -3.495 5.560 8.281 1.00 86.69 402 GLY A N 1
ATOM 3048 C CA . GLY A 1 402 ? -3.528 4.260 7.616 1.00 86.69 402 GLY A CA 1
ATOM 3049 C C . GLY A 1 402 ? -4.269 3.186 8.412 1.00 86.69 402 GLY A C 1
ATOM 3050 O O . GLY A 1 402 ? -4.855 2.289 7.808 1.00 86.69 402 GLY A O 1
ATOM 3051 N N . ILE A 1 403 ? -4.300 3.296 9.746 1.00 95.19 403 ILE A N 1
ATOM 3052 C CA . ILE A 1 403 ? -5.033 2.369 10.619 1.00 95.19 403 ILE A CA 1
ATOM 3053 C C . ILE A 1 403 ? -6.533 2.370 10.270 1.00 95.19 403 ILE A C 1
ATOM 3055 O O . ILE A 1 403 ? -7.193 3.418 10.263 1.00 95.19 403 ILE A O 1
ATOM 3059 N N . VAL A 1 404 ? -7.082 1.178 10.017 1.00 95.69 404 VAL A N 1
ATOM 3060 C CA . VAL A 1 404 ? -8.488 0.962 9.646 1.00 95.69 404 VAL A CA 1
ATOM 3061 C C . VAL A 1 404 ? -9.221 0.270 10.788 1.00 95.69 404 VAL A C 1
ATOM 3063 O O . VAL A 1 404 ? -8.857 -0.828 11.201 1.00 95.69 404 VAL A O 1
ATOM 3066 N N . LEU A 1 405 ? -10.295 0.881 11.285 1.00 98.38 405 LEU A N 1
ATOM 3067 C CA . LEU A 1 405 ? -11.213 0.207 12.200 1.00 98.38 405 LEU A CA 1
ATOM 3068 C C . LEU A 1 405 ? -12.183 -0.647 11.375 1.00 98.38 405 LEU A C 1
ATOM 3070 O O . LEU A 1 405 ? -13.010 -0.100 10.653 1.00 98.38 405 LEU A O 1
ATOM 3074 N N . LEU A 1 406 ? -12.067 -1.972 11.440 1.00 95.19 406 LEU A N 1
ATOM 3075 C CA . LEU A 1 406 ? -12.861 -2.886 10.611 1.00 95.19 406 LEU A CA 1
ATOM 3076 C C . LEU A 1 406 ? -14.238 -3.156 11.217 1.00 95.19 406 LEU A C 1
ATOM 3078 O O . LEU A 1 406 ? -15.251 -3.083 10.527 1.00 95.19 406 LEU A O 1
ATOM 3082 N N . THR A 1 407 ? -14.289 -3.419 12.518 1.00 97.19 407 THR A N 1
ATOM 3083 C CA . THR A 1 407 ? -15.540 -3.580 13.265 1.00 97.19 407 THR A CA 1
ATOM 3084 C C . THR A 1 407 ? -15.399 -2.966 14.649 1.00 97.19 407 THR A C 1
ATOM 3086 O O . THR A 1 407 ? -14.298 -2.923 15.202 1.00 97.19 407 THR A O 1
ATOM 3089 N N . ASN A 1 408 ? -16.502 -2.459 15.199 1.00 97.88 408 ASN A N 1
ATOM 3090 C CA . ASN A 1 408 ? -16.567 -1.947 16.564 1.00 97.88 408 ASN A CA 1
ATOM 3091 C C . ASN A 1 408 ? -18.003 -2.007 17.103 1.00 97.88 408 ASN A C 1
ATOM 3093 O O . ASN A 1 408 ? -18.863 -1.220 16.717 1.00 97.88 408 ASN A O 1
ATOM 3097 N N . ARG A 1 409 ? -18.240 -2.920 18.041 1.00 96.44 409 ARG A N 1
ATOM 3098 C CA . ARG A 1 409 ? -19.500 -3.174 18.751 1.00 96.44 409 ARG A CA 1
ATOM 3099 C C . ARG A 1 409 ? -19.508 -2.485 20.125 1.00 96.44 409 ARG A C 1
ATOM 3101 O O . ARG A 1 409 ? -20.041 -3.015 21.092 1.00 96.44 409 ARG A O 1
ATOM 3108 N N . GLY A 1 410 ? -18.879 -1.308 20.213 1.00 92.75 410 GLY A N 1
ATOM 3109 C CA . GLY A 1 410 ? -18.849 -0.459 21.411 1.00 92.75 410 GLY A CA 1
ATOM 3110 C C . GLY A 1 410 ? -17.675 -0.693 22.367 1.00 92.75 410 GLY A C 1
ATOM 3111 O O . GLY A 1 410 ? -17.662 -0.100 23.441 1.00 92.75 410 GLY A O 1
ATOM 3112 N N . ALA A 1 411 ? -16.687 -1.517 21.998 1.00 95.12 411 ALA A N 1
ATOM 3113 C CA . ALA A 1 411 ? -15.501 -1.754 22.830 1.00 95.12 411 ALA A CA 1
ATOM 3114 C C . ALA A 1 411 ? -14.450 -0.635 22.732 1.00 95.12 411 ALA A C 1
ATOM 3116 O O . ALA A 1 411 ? -13.666 -0.450 23.661 1.00 95.12 411 ALA A O 1
ATOM 3117 N N . LEU A 1 412 ? -14.424 0.105 21.619 1.00 97.75 412 LEU A N 1
ATOM 3118 C CA . LEU A 1 412 ? -13.494 1.212 21.394 1.00 97.75 412 LEU A CA 1
ATOM 3119 C C . LEU A 1 412 ? -14.231 2.551 21.209 1.00 97.75 412 LEU A C 1
ATOM 3121 O O . LEU A 1 412 ? -15.336 2.565 20.655 1.00 97.75 412 LEU A O 1
ATOM 3125 N N . PRO A 1 413 ? -13.610 3.687 21.584 1.00 97.94 413 PRO A N 1
ATOM 3126 C CA . PRO A 1 413 ? -12.286 3.799 22.204 1.00 97.94 413 PRO A CA 1
ATOM 3127 C C . PRO A 1 413 ? -12.288 3.505 23.712 1.00 97.94 413 PRO A C 1
ATOM 3129 O O . PRO A 1 413 ? -13.284 3.718 24.400 1.00 97.94 413 PRO A O 1
ATOM 3132 N N . ILE A 1 414 ? -11.133 3.096 24.237 1.00 98.06 414 ILE A N 1
ATOM 3133 C CA . ILE A 1 414 ? -10.882 2.954 25.674 1.00 98.06 414 ILE A CA 1
ATOM 3134 C C . ILE A 1 414 ? -10.770 4.353 26.285 1.00 98.06 414 ILE A C 1
ATOM 3136 O O . ILE A 1 414 ? -9.981 5.175 25.822 1.00 98.06 414 ILE A O 1
ATOM 3140 N N . ALA A 1 415 ? -11.547 4.636 27.331 1.00 95.00 415 ALA A N 1
ATOM 3141 C CA . ALA A 1 415 ? -11.475 5.925 28.011 1.00 95.00 415 ALA A CA 1
ATOM 3142 C C . ALA A 1 415 ? -10.080 6.135 28.646 1.00 95.00 415 ALA A C 1
ATOM 3144 O O . ALA A 1 415 ? -9.611 5.231 29.337 1.00 95.00 415 ALA A O 1
ATOM 3145 N N . PRO A 1 416 ? -9.438 7.311 28.486 1.00 90.38 416 PRO A N 1
ATOM 3146 C CA . PRO A 1 416 ? -8.134 7.597 29.101 1.00 90.38 416 PRO A CA 1
ATOM 3147 C C . PRO A 1 416 ? -8.110 7.420 30.628 1.00 90.38 416 PRO A C 1
ATOM 3149 O O . PRO A 1 416 ? -7.134 6.934 31.187 1.00 90.38 416 PRO A O 1
ATOM 3152 N N . GLU A 1 417 ? -9.229 7.739 31.286 1.00 93.88 417 GLU A N 1
ATOM 3153 C CA . GLU A 1 417 ? -9.424 7.613 32.739 1.00 93.88 417 GLU A CA 1
ATOM 3154 C C . GLU A 1 417 ? -9.897 6.216 33.177 1.00 93.88 417 GLU A C 1
ATOM 3156 O O . GLU A 1 417 ? -10.384 6.029 34.292 1.00 93.88 417 GLU A O 1
ATOM 3161 N N . SER A 1 418 ? -9.828 5.224 32.286 1.00 95.25 418 SER A N 1
ATOM 3162 C CA . SER A 1 418 ? -10.250 3.862 32.597 1.00 95.25 418 SER A CA 1
ATOM 3163 C C . SER A 1 418 ? -9.412 3.275 33.732 1.00 95.25 418 SER A C 1
ATOM 3165 O O . SER A 1 418 ? -8.184 3.287 33.689 1.00 95.25 418 SER A O 1
ATOM 3167 N N . THR A 1 419 ? -10.087 2.695 34.722 1.00 97.19 419 THR A N 1
ATOM 3168 C CA . THR A 1 419 ? -9.479 1.892 35.793 1.00 97.19 419 THR A CA 1
ATOM 3169 C C . THR A 1 419 ? -9.559 0.390 35.511 1.00 97.19 419 THR A C 1
ATOM 3171 O O . THR A 1 419 ? -9.293 -0.428 36.394 1.00 97.19 419 THR A O 1
ATOM 3174 N N . ALA A 1 420 ? -9.950 0.020 34.285 1.00 97.19 420 ALA A N 1
ATOM 3175 C CA . ALA A 1 420 ? -10.137 -1.362 33.872 1.00 97.19 420 ALA A CA 1
ATOM 3176 C C . ALA A 1 420 ? -8.852 -2.182 34.019 1.00 97.19 420 ALA A C 1
ATOM 3178 O O . ALA A 1 420 ? -7.735 -1.698 33.806 1.00 97.19 420 ALA A O 1
ATOM 3179 N N . ARG A 1 421 ? -9.025 -3.467 34.311 1.00 98.62 421 ARG A N 1
ATOM 3180 C CA . ARG A 1 421 ? -7.984 -4.475 34.124 1.00 98.62 421 ARG A CA 1
ATOM 3181 C C . ARG A 1 421 ? -7.945 -4.840 32.649 1.00 98.62 421 ARG A C 1
ATOM 3183 O O . ARG A 1 421 ? -8.960 -5.256 32.094 1.00 98.62 421 ARG A O 1
ATOM 3190 N N . ILE A 1 422 ? -6.794 -4.673 32.016 1.00 98.81 422 ILE A N 1
ATOM 3191 C CA . ILE A 1 422 ? -6.606 -4.913 30.587 1.00 98.81 422 ILE A CA 1
ATOM 3192 C C . ILE A 1 422 ? -5.574 -6.023 30.423 1.00 98.81 422 ILE A C 1
ATOM 3194 O O . ILE A 1 422 ? -4.455 -5.903 30.918 1.00 98.81 422 ILE A O 1
ATOM 3198 N N . ALA A 1 423 ? -5.940 -7.087 29.714 1.00 98.88 423 ALA A N 1
ATOM 3199 C CA . ALA A 1 423 ? -4.992 -8.100 29.267 1.00 98.88 423 ALA A CA 1
ATOM 3200 C C . ALA A 1 423 ? -4.532 -7.756 27.846 1.00 98.88 423 ALA A C 1
ATOM 3202 O O . ALA A 1 423 ? -5.340 -7.782 26.919 1.00 98.88 423 ALA A O 1
ATOM 3203 N N . VAL A 1 424 ? -3.250 -7.437 27.672 1.00 98.94 424 VAL A N 1
ATOM 3204 C CA . VAL A 1 424 ? -2.613 -7.309 26.353 1.00 98.94 424 VAL A CA 1
ATOM 3205 C C . VAL A 1 424 ? -1.971 -8.646 26.010 1.00 98.94 424 VAL A C 1
ATOM 3207 O O . VAL A 1 424 ? -1.156 -9.150 26.778 1.00 98.94 424 VAL A O 1
ATOM 3210 N N . ILE A 1 425 ? -2.356 -9.235 24.883 1.00 98.94 425 ILE A N 1
ATOM 3211 C CA . ILE A 1 425 ? -2.036 -10.623 24.553 1.00 98.94 425 ILE A CA 1
ATOM 3212 C C . ILE A 1 425 ? -1.381 -10.690 23.175 1.00 98.94 425 ILE A C 1
ATOM 3214 O O . ILE A 1 425 ? -1.970 -10.236 22.201 1.00 98.94 425 ILE A O 1
ATOM 3218 N N . GLY A 1 426 ? -0.214 -11.323 23.069 1.00 98.44 426 GLY A N 1
ATOM 3219 C CA . GLY A 1 426 ? 0.355 -11.715 21.777 1.00 98.44 426 GLY A CA 1
ATOM 3220 C C . GLY A 1 426 ? 1.133 -10.640 21.017 1.00 98.44 426 GLY A C 1
ATOM 3221 O O . GLY A 1 426 ? 1.482 -9.578 21.538 1.00 98.44 426 GLY A O 1
ATOM 3222 N N . GLY A 1 427 ? 1.470 -10.988 19.773 1.00 95.88 427 GLY A N 1
ATOM 3223 C CA . GLY A 1 427 ? 2.024 -10.096 18.749 1.00 95.88 427 GLY A CA 1
ATOM 3224 C C . GLY A 1 427 ? 3.380 -9.458 19.036 1.00 95.88 427 GLY A C 1
ATOM 3225 O O . GLY A 1 427 ? 3.783 -8.556 18.317 1.00 95.88 427 GLY A O 1
ATOM 3226 N N . TYR A 1 428 ? 4.093 -9.900 20.076 1.00 98.25 428 TYR A N 1
ATOM 3227 C CA . TYR A 1 428 ? 5.273 -9.199 20.595 1.00 98.25 428 TYR A CA 1
ATOM 3228 C C . TYR A 1 428 ? 4.992 -7.736 20.992 1.00 98.25 428 TYR A C 1
ATOM 3230 O O . TYR A 1 428 ? 5.902 -6.903 20.964 1.00 98.25 428 TYR A O 1
ATOM 3238 N N . ALA A 1 429 ? 3.761 -7.431 21.425 1.00 98.50 429 ALA A N 1
ATOM 3239 C CA . ALA A 1 429 ? 3.323 -6.076 21.768 1.00 98.50 429 ALA A CA 1
ATOM 3240 C C . ALA A 1 429 ? 4.151 -5.409 22.887 1.00 98.50 429 ALA A C 1
ATOM 3242 O O . ALA A 1 429 ? 4.112 -4.193 23.045 1.00 98.50 429 ALA A O 1
ATOM 3243 N N . GLN A 1 430 ? 4.899 -6.186 23.674 1.00 98.38 430 GLN A N 1
ATOM 3244 C CA . GLN A 1 430 ? 5.856 -5.704 24.669 1.00 98.38 430 GLN A CA 1
ATOM 3245 C C . GLN A 1 430 ? 7.185 -5.224 24.068 1.00 98.38 430 GLN A C 1
ATOM 3247 O O . GLN A 1 430 ? 7.858 -4.399 24.682 1.00 98.38 430 GLN A O 1
ATOM 3252 N N . LEU A 1 431 ? 7.573 -5.730 22.893 1.00 97.69 431 LEU A N 1
ATOM 3253 C CA . LEU A 1 431 ? 8.837 -5.402 22.229 1.00 97.69 431 LEU A CA 1
ATOM 3254 C C . LEU A 1 431 ? 8.674 -4.310 21.172 1.00 97.69 431 LEU A C 1
ATOM 3256 O O . LEU A 1 431 ? 9.497 -3.398 21.108 1.00 97.69 431 LEU A O 1
ATOM 3260 N N . GLY A 1 432 ? 7.654 -4.417 20.320 1.00 96.56 432 GLY A N 1
ATOM 3261 C CA . GLY A 1 432 ? 7.601 -3.613 19.107 1.00 96.56 432 GLY A CA 1
ATOM 3262 C C . GLY A 1 432 ? 6.472 -3.972 18.154 1.00 96.56 432 GLY A C 1
ATOM 3263 O O . GLY A 1 432 ? 5.602 -4.766 18.491 1.00 96.56 432 GLY A O 1
ATOM 3264 N N . VAL A 1 433 ? 6.543 -3.400 16.954 1.00 95.44 433 VAL A N 1
ATOM 3265 C CA . VAL A 1 433 ? 5.614 -3.650 15.838 1.00 95.44 433 VAL A CA 1
ATOM 3266 C C . VAL A 1 433 ? 6.347 -4.319 14.671 1.00 95.44 433 VAL A C 1
ATOM 3268 O O . VAL A 1 433 ? 7.534 -4.028 14.464 1.00 95.44 433 VAL A O 1
ATOM 3271 N N . PRO A 1 434 ? 5.696 -5.203 13.897 1.00 94.81 434 PRO A N 1
ATOM 3272 C CA . PRO A 1 434 ? 6.321 -5.859 12.763 1.00 94.81 434 PRO A CA 1
ATOM 3273 C C . PRO A 1 434 ? 6.531 -4.917 11.571 1.00 94.81 434 PRO A C 1
ATOM 3275 O O . PRO A 1 434 ? 5.824 -3.924 11.382 1.00 94.81 434 PRO A O 1
ATOM 3278 N N . ALA A 1 435 ? 7.509 -5.270 10.741 1.00 87.62 435 ALA A N 1
ATOM 3279 C CA . ALA A 1 435 ? 7.739 -4.694 9.422 1.00 87.62 435 ALA A CA 1
ATOM 3280 C C . ALA A 1 435 ? 7.885 -5.807 8.379 1.00 87.62 435 ALA A C 1
ATOM 3282 O O . ALA A 1 435 ? 8.315 -6.918 8.707 1.00 87.62 435 ALA A O 1
ATOM 3283 N N . GLY A 1 436 ? 7.567 -5.493 7.122 1.00 83.50 436 GLY A N 1
ATOM 3284 C CA . GLY A 1 436 ? 7.798 -6.419 6.020 1.00 83.50 436 GLY A CA 1
ATOM 3285 C C . GLY A 1 436 ? 9.290 -6.677 5.797 1.00 83.50 436 GLY A C 1
ATOM 3286 O O . GLY A 1 436 ? 10.136 -5.820 6.075 1.00 83.50 436 GLY A O 1
ATOM 3287 N N . PHE A 1 437 ? 9.619 -7.876 5.322 1.00 87.44 437 PHE A N 1
ATOM 3288 C CA . PHE A 1 437 ? 10.995 -8.267 5.007 1.00 87.44 437 PHE A CA 1
ATOM 3289 C C . PHE A 1 437 ? 11.290 -8.170 3.501 1.00 87.44 437 PHE A C 1
ATOM 3291 O O . PHE A 1 437 ? 10.396 -7.952 2.686 1.00 87.44 437 PHE A O 1
ATOM 3298 N N . GLY A 1 438 ? 12.558 -8.349 3.124 1.00 87.31 438 GLY A N 1
ATOM 3299 C CA . GLY A 1 438 ? 13.020 -8.210 1.740 1.00 87.31 438 GLY A CA 1
ATOM 3300 C C . GLY A 1 438 ? 13.716 -6.878 1.488 1.00 87.31 438 GLY A C 1
ATOM 3301 O O . GLY A 1 438 ? 14.191 -6.233 2.425 1.00 87.31 438 GLY A O 1
ATOM 3302 N N . SER A 1 439 ? 13.772 -6.454 0.226 1.00 85.12 439 SER A N 1
ATOM 3303 C CA . SER A 1 439 ? 14.437 -5.210 -0.188 1.00 85.12 439 SER A CA 1
ATOM 3304 C C . SER A 1 439 ? 13.825 -3.942 0.420 1.00 85.12 439 SER A C 1
ATOM 3306 O O . SER A 1 439 ? 14.524 -2.939 0.555 1.00 85.12 439 SER A O 1
ATOM 3308 N N . SER A 1 440 ? 12.557 -3.988 0.840 1.00 82.19 440 SER A N 1
ATOM 3309 C CA . SER A 1 440 ? 11.869 -2.876 1.513 1.00 82.19 440 SER A CA 1
ATOM 3310 C C . SER A 1 440 ? 12.091 -2.816 3.031 1.00 82.19 440 SER A C 1
ATOM 3312 O O . SER A 1 440 ? 11.580 -1.905 3.684 1.00 82.19 440 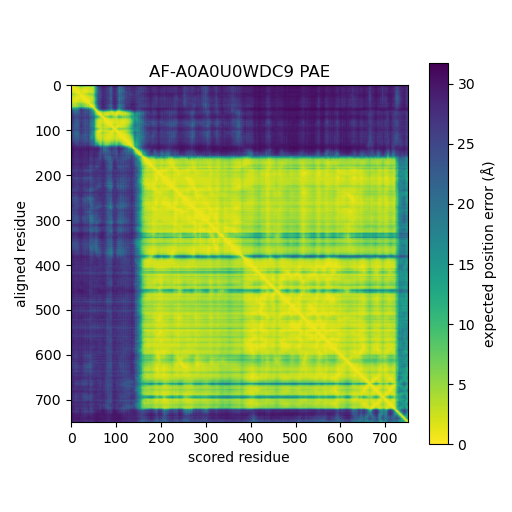SER A O 1
ATOM 3314 N N . ALA A 1 441 ? 12.852 -3.746 3.619 1.00 82.00 441 ALA A N 1
ATOM 3315 C CA . ALA A 1 441 ? 13.177 -3.702 5.042 1.00 82.00 441 ALA A CA 1
ATOM 3316 C C . ALA A 1 441 ? 14.142 -2.544 5.354 1.00 82.00 441 ALA A C 1
ATOM 3318 O O . ALA A 1 441 ? 15.220 -2.433 4.767 1.00 82.00 441 ALA A O 1
ATOM 3319 N N . VAL A 1 442 ? 13.785 -1.705 6.330 1.00 81.56 442 VAL A N 1
ATOM 3320 C CA . VAL A 1 442 ? 14.592 -0.551 6.756 1.00 81.56 442 VAL A CA 1
ATOM 3321 C C . VAL A 1 442 ? 15.016 -0.720 8.209 1.00 81.56 442 VAL A C 1
ATOM 3323 O O . VAL A 1 442 ? 14.188 -0.952 9.088 1.00 81.56 442 VAL A O 1
ATOM 3326 N N . VAL A 1 443 ? 16.313 -0.552 8.471 1.00 82.88 443 VAL A N 1
ATOM 3327 C CA . VAL A 1 443 ? 16.851 -0.547 9.835 1.00 82.88 443 VAL A CA 1
ATOM 3328 C C . VAL A 1 443 ? 16.505 0.794 10.494 1.00 82.88 443 VAL A C 1
ATOM 3330 O O . VAL A 1 443 ? 16.983 1.827 10.017 1.00 82.88 443 VAL A O 1
ATOM 3333 N N . PRO A 1 444 ? 15.704 0.820 11.575 1.00 81.94 444 PRO A N 1
ATOM 3334 C CA . PRO A 1 444 ? 15.362 2.067 12.250 1.00 81.94 444 PRO A CA 1
ATOM 3335 C C . PRO A 1 444 ? 16.574 2.623 13.023 1.00 81.94 444 PRO A C 1
ATOM 3337 O O . PRO A 1 444 ? 17.508 1.873 13.339 1.00 81.94 444 PRO A O 1
ATOM 3340 N N . PRO A 1 445 ? 16.573 3.918 13.389 1.00 80.38 445 PRO A N 1
ATOM 3341 C CA . PRO A 1 445 ? 17.567 4.467 14.306 1.00 80.38 445 PRO A CA 1
ATOM 3342 C C . PRO A 1 445 ? 17.656 3.634 15.594 1.00 80.38 445 PRO A C 1
ATOM 3344 O O . PRO A 1 445 ? 16.640 3.333 16.213 1.00 80.38 445 PRO A O 1
ATOM 3347 N N . GLY A 1 446 ? 18.870 3.243 15.989 1.00 84.50 446 GLY A N 1
ATOM 3348 C CA . GLY A 1 446 ? 19.093 2.374 17.153 1.00 84.50 446 GLY A CA 1
ATOM 3349 C C . GLY A 1 446 ? 18.933 0.868 16.892 1.00 84.50 446 GLY A C 1
ATOM 3350 O O . GLY A 1 446 ? 19.269 0.077 17.768 1.00 84.50 446 GLY A O 1
ATOM 3351 N N . GLY A 1 447 ? 18.517 0.462 15.688 1.00 89.06 447 GLY A N 1
ATOM 3352 C CA . GLY A 1 447 ? 18.373 -0.941 15.293 1.00 89.06 447 GLY A CA 1
ATOM 3353 C C . GLY A 1 447 ? 17.016 -1.558 15.647 1.00 89.06 447 GLY A C 1
ATOM 3354 O O . GLY A 1 447 ? 16.166 -0.945 16.288 1.00 89.06 447 GLY A O 1
ATOM 3355 N N . TYR A 1 448 ? 16.796 -2.788 15.182 1.00 92.44 448 TYR A N 1
ATOM 3356 C CA . TYR A 1 448 ? 15.578 -3.548 15.478 1.00 92.44 448 TYR A CA 1
ATOM 3357 C C . TYR A 1 448 ? 15.495 -3.920 16.964 1.00 92.44 448 TYR A C 1
ATOM 3359 O O . TYR A 1 448 ? 16.510 -4.251 17.575 1.00 92.44 448 TYR A O 1
ATOM 3367 N N . ALA A 1 449 ? 14.280 -3.962 17.519 1.00 95.19 449 ALA A N 1
ATOM 3368 C CA . ALA A 1 449 ? 14.041 -4.511 18.856 1.00 95.19 449 ALA A CA 1
ATOM 3369 C C . ALA A 1 449 ? 14.316 -6.020 18.902 1.00 95.19 449 ALA A C 1
ATOM 3371 O O . ALA A 1 449 ? 14.856 -6.532 19.881 1.00 95.19 449 ALA A O 1
ATOM 3372 N N . ALA A 1 450 ? 13.959 -6.729 17.830 1.00 96.50 450 ALA A N 1
ATOM 3373 C CA . ALA A 1 450 ? 14.307 -8.127 17.626 1.00 96.50 450 ALA A CA 1
ATOM 3374 C C . ALA A 1 450 ? 14.257 -8.494 16.139 1.00 96.50 450 ALA A C 1
ATOM 3376 O O . ALA A 1 450 ? 13.547 -7.876 15.341 1.00 96.50 450 ALA A O 1
ATOM 3377 N N . VAL A 1 451 ? 15.004 -9.539 15.784 1.00 95.81 451 VAL A N 1
ATOM 3378 C CA . VAL A 1 451 ? 14.968 -10.177 14.466 1.00 95.81 451 VAL A CA 1
ATOM 3379 C C . VAL A 1 451 ? 14.820 -11.673 14.681 1.00 95.81 451 VAL A C 1
ATOM 3381 O O . VAL A 1 451 ? 15.704 -12.303 15.261 1.00 95.81 451 VAL A O 1
ATOM 3384 N N . ILE A 1 452 ? 13.711 -12.241 14.218 1.00 95.94 452 ILE A N 1
ATOM 3385 C CA . ILE A 1 452 ? 13.391 -13.656 14.411 1.00 95.94 452 ILE A CA 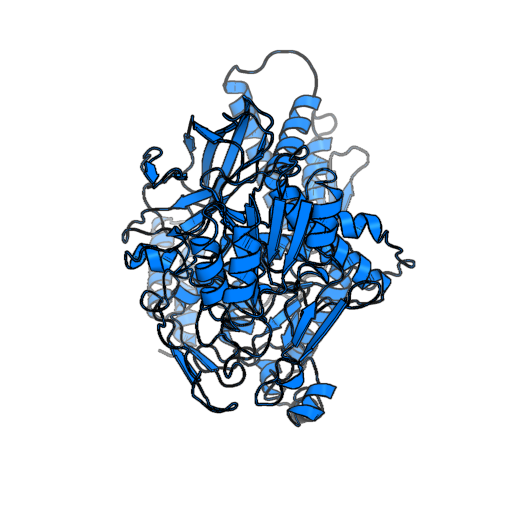1
ATOM 3386 C C . ILE A 1 452 ? 13.461 -14.358 13.049 1.00 95.94 452 ILE A C 1
ATOM 3388 O O . ILE A 1 452 ? 12.654 -14.056 12.165 1.00 95.94 452 ILE A O 1
ATOM 3392 N N . PRO A 1 453 ? 14.433 -15.264 12.831 1.00 94.94 453 PRO A N 1
ATOM 3393 C CA . PRO A 1 453 ? 14.501 -16.049 11.604 1.00 94.94 453 PRO A CA 1
ATOM 3394 C C . PRO A 1 453 ? 13.270 -16.948 11.464 1.00 94.94 453 PRO A C 1
ATOM 3396 O O . PRO A 1 453 ? 12.990 -17.745 12.356 1.00 94.94 453 PRO A O 1
ATOM 3399 N N . ILE A 1 454 ? 12.560 -16.834 10.338 1.00 93.50 454 ILE A N 1
ATOM 3400 C CA . ILE A 1 454 ? 11.461 -17.745 9.983 1.00 93.50 454 ILE A CA 1
ATOM 3401 C C . ILE A 1 454 ? 11.996 -18.892 9.118 1.00 93.50 454 ILE A C 1
ATOM 3403 O O . ILE A 1 454 ? 11.619 -20.044 9.312 1.00 93.50 454 ILE A O 1
ATOM 3407 N N . GLY A 1 455 ? 12.926 -18.583 8.208 1.00 87.25 455 GLY A N 1
ATOM 3408 C CA . GLY A 1 455 ? 13.551 -19.563 7.319 1.00 87.25 455 GLY A CA 1
ATOM 3409 C C . GLY A 1 455 ? 12.670 -19.963 6.133 1.00 87.25 455 GLY A C 1
ATOM 3410 O O . GLY A 1 455 ? 11.612 -19.391 5.888 1.00 87.25 455 GLY A O 1
ATOM 3411 N N . GLY A 1 456 ? 13.122 -20.938 5.352 1.00 83.56 456 GLY A N 1
ATOM 3412 C CA . GLY A 1 456 ? 12.453 -21.366 4.125 1.00 83.56 456 GLY A CA 1
ATOM 3413 C C . GLY A 1 456 ? 13.385 -22.183 3.238 1.00 83.56 456 GLY A C 1
ATOM 3414 O O . GLY A 1 456 ? 14.448 -22.620 3.679 1.00 83.56 456 GLY A O 1
ATOM 3415 N N . THR A 1 457 ? 12.993 -22.365 1.982 1.00 76.38 457 THR A N 1
ATOM 3416 C CA . THR A 1 457 ? 13.783 -23.051 0.951 1.00 76.38 457 THR A CA 1
ATOM 3417 C C . THR A 1 457 ? 14.255 -22.072 -0.122 1.00 76.38 457 THR A C 1
ATOM 3419 O O . THR A 1 457 ? 13.619 -21.047 -0.350 1.00 76.38 457 THR A O 1
ATOM 3422 N N . GLY A 1 458 ? 15.345 -22.406 -0.814 1.00 76.06 458 GLY A N 1
ATOM 3423 C CA . GLY A 1 458 ? 15.864 -21.609 -1.929 1.00 76.06 458 GLY A CA 1
ATOM 3424 C C . GLY A 1 458 ? 16.776 -20.453 -1.509 1.00 76.06 458 GLY A C 1
ATOM 3425 O O . GLY A 1 458 ? 17.101 -20.281 -0.333 1.00 76.06 458 GLY A O 1
ATOM 3426 N N . LEU A 1 459 ? 17.211 -19.672 -2.502 1.00 73.44 459 LEU A N 1
ATOM 3427 C CA . LEU A 1 459 ? 18.203 -18.598 -2.342 1.00 73.44 459 LEU A CA 1
ATOM 3428 C C . LEU A 1 459 ? 17.724 -17.468 -1.416 1.00 73.44 459 LEU A C 1
ATOM 3430 O O . LEU A 1 459 ? 18.535 -16.800 -0.778 1.00 73.44 459 LEU A O 1
ATOM 3434 N N . GLU A 1 460 ? 16.409 -17.294 -1.289 1.00 80.69 460 GLU A N 1
ATOM 3435 C CA . GLU A 1 460 ? 15.791 -16.196 -0.542 1.00 80.69 460 GLU A CA 1
ATOM 3436 C C . GLU A 1 460 ? 15.423 -16.582 0.905 1.00 80.69 460 GLU A C 1
ATOM 3438 O O . GLU A 1 460 ? 15.039 -15.729 1.704 1.00 80.69 460 GLU A O 1
ATOM 3443 N N . ALA A 1 461 ? 15.622 -17.847 1.307 1.00 83.31 461 ALA A N 1
ATOM 3444 C CA . ALA A 1 461 ? 15.283 -18.356 2.644 1.00 83.31 461 ALA A CA 1
ATOM 3445 C C . ALA A 1 461 ? 15.903 -17.546 3.795 1.00 83.31 461 ALA A C 1
ATOM 3447 O O . ALA A 1 461 ? 15.282 -17.365 4.844 1.00 83.31 461 ALA A O 1
ATOM 3448 N N . GLY A 1 462 ? 17.122 -17.032 3.596 1.00 84.44 462 GLY A N 1
ATOM 3449 C CA . GLY A 1 462 ? 17.828 -16.208 4.580 1.00 84.44 462 GLY A CA 1
ATOM 3450 C C . GLY A 1 462 ? 17.230 -14.809 4.785 1.00 84.44 462 GLY A C 1
ATOM 3451 O O . GLY A 1 462 ? 17.550 -14.153 5.784 1.00 84.44 462 GLY A O 1
ATOM 3452 N N . MET A 1 463 ? 16.370 -14.351 3.869 1.00 82.69 463 MET A N 1
ATOM 3453 C CA . MET A 1 463 ? 15.674 -13.063 3.957 1.00 82.69 463 MET A CA 1
ATOM 3454 C C . MET A 1 463 ? 14.359 -13.159 4.734 1.00 82.69 463 MET A C 1
ATOM 3456 O O . MET A 1 463 ? 13.925 -12.155 5.298 1.00 82.69 463 MET A O 1
ATOM 3460 N N . ARG A 1 464 ? 13.757 -14.354 4.836 1.00 91.31 464 ARG A N 1
ATOM 3461 C CA . ARG A 1 464 ? 12.480 -14.556 5.531 1.00 91.31 464 ARG A CA 1
ATOM 3462 C C . ARG A 1 464 ? 12.648 -14.446 7.048 1.00 91.31 464 ARG A C 1
ATOM 3464 O O . ARG A 1 464 ? 13.012 -15.405 7.742 1.00 91.31 464 ARG A O 1
ATOM 3471 N N . LYS A 1 465 ? 12.393 -13.249 7.565 1.00 92.81 465 LYS A N 1
ATOM 3472 C CA . LYS A 1 465 ? 12.561 -12.868 8.971 1.00 92.81 465 LYS A CA 1
ATOM 3473 C C . LYS A 1 465 ? 11.361 -12.058 9.435 1.00 92.81 465 LYS A C 1
ATOM 3475 O O . LYS A 1 465 ? 10.808 -11.274 8.674 1.00 92.81 465 LYS A O 1
ATOM 3480 N N . LEU A 1 466 ? 11.005 -12.213 10.703 1.00 94.75 466 LEU A N 1
ATOM 3481 C CA . LEU A 1 466 ? 10.142 -11.267 11.394 1.00 94.75 466 LEU A CA 1
ATOM 3482 C C . LEU A 1 466 ? 11.030 -10.174 11.998 1.00 94.75 466 LEU A C 1
ATOM 3484 O O . LEU A 1 466 ? 11.818 -10.437 12.912 1.00 94.75 466 LEU A O 1
ATOM 3488 N N . TYR A 1 467 ? 10.920 -8.963 11.457 1.00 92.38 467 TYR A N 1
ATOM 3489 C CA . TYR A 1 467 ? 11.576 -7.770 11.985 1.00 92.38 467 TYR A CA 1
ATOM 3490 C C . TYR A 1 467 ? 10.630 -7.040 12.929 1.00 92.38 467 TYR A C 1
ATOM 3492 O O . TYR A 1 467 ? 9.507 -6.736 12.537 1.00 92.38 467 TYR A O 1
ATOM 3500 N N . LEU A 1 468 ? 11.089 -6.733 14.144 1.00 96.25 468 LEU A N 1
ATOM 3501 C CA . LEU A 1 468 ? 10.344 -5.918 15.104 1.00 96.25 468 LEU A CA 1
ATOM 3502 C C . LEU A 1 468 ? 11.018 -4.554 15.266 1.00 96.25 468 LEU A C 1
ATOM 3504 O O . LEU A 1 468 ? 12.179 -4.460 15.675 1.00 96.25 468 LEU A O 1
ATOM 3508 N N . LEU A 1 469 ? 10.286 -3.490 14.943 1.00 92.62 469 LEU A N 1
ATOM 3509 C CA . LEU A 1 469 ? 10.707 -2.107 15.160 1.00 92.62 469 LEU A CA 1
ATOM 3510 C C . LEU A 1 469 ? 10.500 -1.732 16.638 1.00 92.62 469 LEU A C 1
ATOM 3512 O O . LEU A 1 469 ? 9.487 -2.139 17.207 1.00 92.62 469 LEU A O 1
ATOM 3516 N N . PRO A 1 470 ? 11.401 -0.952 17.268 1.00 95.12 470 PRO A N 1
ATOM 3517 C CA . PRO A 1 470 ? 11.360 -0.637 18.701 1.00 95.12 470 PRO A CA 1
ATOM 3518 C C . PRO A 1 470 ? 10.276 0.398 19.058 1.00 95.12 470 PRO A C 1
ATOM 3520 O O . PRO A 1 470 ? 10.563 1.501 19.513 1.00 95.12 470 PRO A O 1
ATOM 3523 N N . SER A 1 471 ? 9.012 0.040 18.840 1.00 93.25 471 SER A N 1
ATOM 3524 C CA . SER A 1 471 ? 7.828 0.859 19.105 1.00 93.25 471 SER A CA 1
ATOM 3525 C C . SER A 1 471 ? 6.775 -0.007 19.790 1.00 93.25 471 SER A C 1
ATOM 3527 O O . SER A 1 471 ? 5.911 -0.555 19.126 1.00 93.25 471 SER A O 1
ATOM 3529 N N . SER A 1 472 ? 6.898 -0.213 21.101 1.00 98.50 472 SER A N 1
ATOM 3530 C CA . SER A 1 472 ? 6.076 -1.165 21.869 1.00 98.50 472 SER A CA 1
ATOM 3531 C C . SER A 1 472 ? 4.641 -0.652 22.090 1.00 98.50 472 SER A C 1
ATOM 3533 O O . SER A 1 472 ? 4.467 0.324 22.829 1.00 98.50 472 SER A O 1
ATOM 3535 N N . PRO A 1 473 ? 3.591 -1.287 21.516 1.00 98.62 473 PRO A N 1
ATOM 3536 C CA . PRO A 1 473 ? 2.206 -0.920 21.818 1.00 98.62 473 PRO A CA 1
ATOM 3537 C C . PRO A 1 473 ? 1.858 -1.021 23.311 1.00 98.62 473 PRO A C 1
ATOM 3539 O O . PRO A 1 473 ? 1.095 -0.200 23.819 1.00 98.62 473 PRO A O 1
ATOM 3542 N N . LEU A 1 474 ? 2.424 -1.995 24.033 1.00 98.75 474 LEU A N 1
ATOM 3543 C CA . LEU A 1 474 ? 2.175 -2.189 25.464 1.00 98.75 474 LEU A CA 1
ATOM 3544 C C . LEU A 1 474 ? 2.632 -0.982 26.294 1.00 98.75 474 LEU A C 1
ATOM 3546 O O . LEU A 1 474 ? 1.882 -0.499 27.144 1.00 98.75 474 LEU A O 1
ATOM 3550 N N . GLU A 1 475 ? 3.844 -0.484 26.047 1.00 98.69 475 GLU A N 1
ATOM 3551 C CA . GLU A 1 475 ? 4.385 0.669 26.778 1.00 98.69 475 GLU A CA 1
ATOM 3552 C C . GLU A 1 475 ? 3.622 1.961 26.445 1.00 98.69 475 GLU A C 1
ATOM 3554 O O . GLU A 1 475 ? 3.334 2.783 27.322 1.00 98.69 475 GLU A O 1
ATOM 3559 N N . GLU A 1 476 ? 3.198 2.115 25.190 1.00 98.62 476 GLU A N 1
ATOM 3560 C CA . GLU A 1 476 ? 2.401 3.261 24.744 1.00 98.62 476 GLU A CA 1
ATOM 3561 C C . GLU A 1 476 ? 0.976 3.243 25.328 1.00 98.62 476 GLU A C 1
ATOM 3563 O O . GLU A 1 476 ? 0.420 4.308 25.628 1.00 98.62 476 GLU A O 1
ATOM 3568 N N . LEU A 1 477 ? 0.397 2.055 25.548 1.00 98.69 477 LEU A N 1
ATOM 3569 C CA . LEU A 1 477 ? -0.870 1.874 26.265 1.00 98.69 477 LEU A CA 1
ATOM 3570 C C . LEU A 1 477 ? -0.726 2.195 27.757 1.00 98.69 477 LEU A C 1
ATOM 3572 O O . LEU A 1 477 ? -1.539 2.953 28.281 1.00 98.69 477 LEU A O 1
ATOM 3576 N N . ARG A 1 478 ? 0.322 1.699 28.430 1.00 98.44 478 ARG A N 1
ATOM 3577 C CA . ARG A 1 478 ? 0.612 2.024 29.844 1.00 98.44 478 ARG A CA 1
ATOM 3578 C C . ARG A 1 478 ? 0.768 3.523 30.069 1.00 98.44 478 ARG A C 1
ATOM 3580 O O . ARG A 1 478 ? 0.255 4.058 31.046 1.00 98.44 478 ARG A O 1
ATOM 3587 N N . THR A 1 479 ? 1.419 4.205 29.131 1.00 98.06 479 THR A N 1
ATOM 3588 C CA . THR A 1 479 ? 1.595 5.662 29.171 1.00 98.06 479 THR A CA 1
ATOM 3589 C C . THR A 1 479 ? 0.262 6.412 29.066 1.00 98.06 479 THR A C 1
ATOM 3591 O O . THR A 1 479 ? 0.086 7.453 29.695 1.00 98.06 479 THR A O 1
ATOM 3594 N N . ARG A 1 480 ? -0.691 5.902 28.275 1.00 97.75 480 ARG A N 1
ATOM 3595 C CA . ARG A 1 480 ? -1.977 6.576 27.998 1.00 97.75 480 ARG A CA 1
ATOM 3596 C C . ARG A 1 480 ? -3.112 6.189 28.927 1.00 97.75 480 ARG A C 1
ATOM 3598 O O . ARG A 1 480 ? -4.106 6.906 28.975 1.00 97.75 480 ARG A O 1
ATOM 3605 N N . LEU A 1 481 ? -2.969 5.070 29.624 1.00 98.25 481 LEU A N 1
ATOM 3606 C CA . LEU A 1 481 ? -3.945 4.530 30.561 1.00 98.25 481 LEU A CA 1
ATOM 3607 C C . LEU A 1 481 ? -3.284 4.360 31.939 1.00 98.25 481 LEU A C 1
ATOM 3609 O O . LEU A 1 481 ? -3.188 3.238 32.436 1.00 98.25 481 LEU A O 1
ATOM 3613 N N . PRO A 1 482 ? -2.815 5.454 32.574 1.00 97.25 482 PRO A N 1
ATOM 3614 C CA . PRO A 1 482 ? -2.033 5.385 33.812 1.00 97.25 482 PRO A CA 1
ATOM 3615 C C . PRO A 1 482 ? -2.827 4.831 35.005 1.00 97.25 482 PRO A C 1
ATOM 3617 O O . PRO A 1 482 ? -2.241 4.451 36.018 1.00 97.25 482 PRO A O 1
ATOM 3620 N N . HIS A 1 483 ? -4.158 4.806 34.903 1.00 97.62 483 HIS A N 1
ATOM 3621 C CA . HIS A 1 483 ? -5.062 4.300 35.933 1.00 97.62 483 HIS A CA 1
ATOM 3622 C C . HIS A 1 483 ? -5.546 2.867 35.669 1.00 97.62 483 HIS A C 1
ATOM 3624 O O . HIS A 1 483 ? -6.126 2.251 36.567 1.00 97.62 483 HIS A O 1
ATOM 3630 N N . ALA A 1 484 ? -5.285 2.320 34.478 1.00 98.19 484 ALA A N 1
ATOM 3631 C CA . ALA A 1 484 ? -5.633 0.950 34.131 1.00 98.19 484 ALA A CA 1
ATOM 3632 C C . ALA A 1 484 ? -4.599 -0.038 34.685 1.00 98.19 484 ALA A C 1
ATOM 3634 O O . ALA A 1 484 ? -3.410 0.260 34.814 1.00 98.19 484 ALA A O 1
ATOM 3635 N N . GLN A 1 485 ? -5.043 -1.258 34.972 1.00 98.31 485 GLN A N 1
ATOM 3636 C CA . GLN A 1 485 ? -4.162 -2.349 35.390 1.00 98.31 485 GLN A CA 1
ATOM 3637 C C . GLN A 1 485 ? -3.846 -3.218 34.173 1.00 98.31 485 GLN A C 1
ATOM 3639 O O . GLN A 1 485 ? -4.675 -4.033 33.773 1.00 98.31 485 GLN A O 1
ATOM 3644 N N . ILE A 1 486 ? -2.673 -3.023 33.563 1.00 98.56 486 ILE A N 1
ATOM 3645 C CA . ILE A 1 486 ? -2.308 -3.696 32.308 1.00 98.56 486 ILE A CA 1
ATOM 3646 C C . ILE A 1 486 ? -1.370 -4.882 32.564 1.00 98.56 486 ILE A C 1
ATOM 3648 O O . ILE A 1 486 ? -0.187 -4.702 32.880 1.00 98.56 486 ILE A O 1
ATOM 3652 N N . GLU A 1 487 ? -1.898 -6.091 32.373 1.00 97.94 487 GLU A N 1
ATOM 3653 C CA . GLU A 1 487 ? -1.143 -7.348 32.345 1.00 97.94 487 GLU A CA 1
ATOM 3654 C C . GLU A 1 487 ? -0.777 -7.703 30.896 1.00 97.94 487 GLU A C 1
ATOM 3656 O O . GLU A 1 487 ? -1.529 -7.404 29.967 1.00 97.94 487 GLU A O 1
ATOM 3661 N N . PHE A 1 488 ? 0.381 -8.336 30.704 1.00 98.69 488 PHE A N 1
ATOM 3662 C CA . PHE A 1 488 ? 0.817 -8.834 29.404 1.00 98.69 488 PHE A CA 1
ATOM 3663 C C . PHE A 1 488 ? 0.937 -10.359 29.420 1.00 98.69 488 PHE A C 1
ATOM 3665 O O . PHE A 1 488 ? 1.563 -10.914 30.323 1.00 98.69 488 PHE A O 1
ATOM 3672 N N . ASP A 1 489 ? 0.395 -11.005 28.392 1.00 98.69 489 ASP A N 1
ATOM 3673 C CA . ASP A 1 489 ? 0.580 -12.423 28.086 1.00 98.69 489 ASP A CA 1
ATOM 3674 C C . ASP A 1 489 ? 1.168 -12.564 26.668 1.00 98.69 489 ASP A C 1
ATOM 3676 O O . ASP A 1 489 ? 0.730 -11.873 25.747 1.00 98.69 489 ASP A O 1
ATOM 3680 N N . PRO A 1 490 ? 2.160 -13.440 26.432 1.00 97.88 490 PRO A N 1
ATOM 3681 C CA . PRO A 1 490 ? 2.789 -13.561 25.118 1.00 97.88 490 PRO A CA 1
ATOM 3682 C C . PRO A 1 490 ? 1.895 -14.207 24.051 1.00 97.88 490 PRO A C 1
ATOM 3684 O O . PRO A 1 490 ? 2.307 -14.263 22.895 1.00 97.88 490 PRO A O 1
ATOM 3687 N N . GLY A 1 491 ? 0.713 -14.726 24.399 1.00 97.69 491 GLY A N 1
ATOM 3688 C CA . GLY A 1 491 ? -0.187 -15.399 23.463 1.00 97.69 491 GLY A CA 1
ATOM 3689 C C . GLY A 1 491 ? 0.358 -16.729 22.937 1.00 97.69 491 GLY A C 1
ATOM 3690 O O . GLY A 1 491 ? -0.110 -17.214 21.914 1.00 97.69 491 GLY A O 1
ATOM 3691 N N . ALA A 1 492 ? 1.352 -17.324 23.604 1.00 96.00 492 ALA A N 1
ATOM 3692 C CA . ALA A 1 492 ? 1.997 -18.563 23.159 1.00 96.00 492 ALA A CA 1
ATOM 3693 C C . ALA A 1 492 ? 1.125 -19.814 23.384 1.00 96.00 492 ALA A C 1
ATOM 3695 O O . ALA A 1 492 ? 1.327 -20.841 22.737 1.00 96.00 492 ALA A O 1
ATOM 3696 N N . SER A 1 493 ? 0.158 -19.733 24.303 1.00 97.38 493 SER A N 1
ATOM 3697 C CA . SER A 1 493 ? -0.761 -20.814 24.653 1.00 97.38 493 SER A CA 1
ATOM 3698 C C . SER A 1 493 ? -2.191 -20.278 24.753 1.00 97.38 493 SER A C 1
ATOM 3700 O O . SER A 1 493 ? -2.442 -19.376 25.557 1.00 97.38 493 SER A O 1
ATOM 3702 N N . PRO A 1 494 ? -3.168 -20.853 24.021 1.00 98.62 494 PRO A N 1
ATOM 3703 C CA . PRO A 1 494 ? -4.569 -20.449 24.134 1.00 98.62 494 PRO A CA 1
ATOM 3704 C C . PRO A 1 494 ? -5.117 -20.528 25.568 1.00 98.62 494 PRO A C 1
ATOM 3706 O O . PRO A 1 494 ? -5.926 -19.696 25.972 1.00 98.62 494 PRO A O 1
ATOM 3709 N N . ALA A 1 495 ? -4.670 -21.507 26.364 1.00 98.44 495 ALA A N 1
ATOM 3710 C CA . ALA A 1 495 ? -5.151 -21.697 27.733 1.00 98.44 495 ALA A CA 1
ATOM 3711 C C . ALA A 1 495 ? -4.648 -20.609 28.698 1.00 98.44 495 ALA A C 1
ATOM 3713 O O . ALA A 1 495 ? -5.406 -20.158 29.564 1.00 98.44 495 ALA A O 1
ATOM 3714 N N . GLU A 1 496 ? -3.391 -20.183 28.542 1.00 98.38 496 GLU A N 1
ATOM 3715 C CA . GLU A 1 496 ? -2.773 -19.121 29.348 1.00 98.38 496 GLU A CA 1
ATOM 3716 C C . GLU A 1 496 ? -3.358 -17.757 28.973 1.00 98.38 496 GLU A C 1
ATOM 3718 O O . GLU A 1 496 ? -3.873 -17.056 29.848 1.00 98.38 496 GLU A O 1
ATOM 3723 N N . ALA A 1 497 ? -3.451 -17.470 27.671 1.00 98.75 497 ALA A N 1
ATOM 3724 C CA . ALA A 1 497 ? -4.093 -16.272 27.139 1.00 98.75 497 ALA A CA 1
ATOM 3725 C C . ALA A 1 497 ? -5.551 -16.135 27.611 1.00 98.75 497 ALA A C 1
ATOM 3727 O O . ALA A 1 497 ? -5.958 -15.093 28.126 1.00 98.75 497 ALA A O 1
ATOM 3728 N N . ALA A 1 498 ? -6.340 -17.213 27.533 1.00 98.81 498 ALA A N 1
ATOM 3729 C CA . ALA A 1 498 ? -7.707 -17.231 28.052 1.00 98.81 498 ALA A CA 1
ATOM 3730 C C . ALA A 1 498 ? -7.760 -17.024 29.578 1.00 98.81 498 ALA A C 1
ATOM 3732 O O . ALA A 1 498 ? -8.715 -16.451 30.102 1.00 98.81 498 ALA A O 1
ATOM 3733 N N . SER A 1 499 ? -6.747 -17.489 30.318 1.00 98.56 499 SER A N 1
ATOM 3734 C CA . SER A 1 499 ? -6.635 -17.260 31.762 1.00 98.56 499 SER A CA 1
ATOM 3735 C C . SER A 1 499 ? -6.395 -15.790 32.090 1.00 98.56 499 SER A C 1
ATOM 3737 O O . SER A 1 499 ? -7.063 -15.265 32.984 1.00 98.56 499 SER A O 1
ATOM 3739 N N . ALA A 1 500 ? -5.497 -15.121 31.362 1.00 98.56 500 ALA A N 1
ATOM 3740 C CA . ALA A 1 500 ? -5.287 -13.679 31.471 1.00 98.56 500 ALA A CA 1
ATOM 3741 C C . ALA A 1 500 ? -6.568 -12.907 31.114 1.00 98.56 500 ALA A C 1
ATOM 3743 O O . ALA A 1 500 ? -7.033 -12.078 31.896 1.00 98.56 500 ALA A O 1
ATOM 3744 N N . ALA A 1 501 ? -7.214 -13.268 30.002 1.00 98.75 501 ALA A N 1
ATOM 3745 C CA . ALA A 1 501 ? -8.453 -12.643 29.548 1.00 98.75 501 ALA A CA 1
ATOM 3746 C C . ALA A 1 501 ? -9.597 -12.743 30.574 1.00 98.75 501 ALA A C 1
ATOM 3748 O O . ALA A 1 501 ? -10.290 -11.754 30.796 1.00 98.75 501 ALA A O 1
ATOM 3749 N N . ARG A 1 502 ? -9.765 -13.889 31.259 1.00 98.62 502 ARG A N 1
ATOM 3750 C CA . ARG A 1 502 ? -10.783 -14.066 32.322 1.00 98.62 502 ARG A CA 1
ATOM 3751 C C . ARG A 1 502 ? -10.594 -13.137 33.523 1.00 98.62 502 ARG A C 1
ATOM 3753 O O . ARG A 1 502 ? -11.558 -12.862 34.233 1.00 98.62 502 ARG A O 1
ATOM 3760 N N . ARG A 1 503 ? -9.358 -12.718 33.809 1.00 98.00 503 ARG A N 1
ATOM 3761 C CA . ARG A 1 503 ? -9.047 -11.818 34.934 1.00 98.00 503 ARG A CA 1
ATOM 3762 C C . ARG A 1 503 ? -9.207 -10.341 34.574 1.00 98.00 503 ARG A C 1
ATOM 3764 O O . ARG A 1 503 ? -9.204 -9.508 35.481 1.00 98.00 503 ARG A O 1
ATOM 3771 N N . ALA A 1 504 ? -9.323 -10.034 33.286 1.00 98.69 504 ALA A N 1
ATOM 3772 C CA . ALA A 1 504 ? -9.406 -8.685 32.756 1.00 98.69 504 ALA A CA 1
ATOM 3773 C C . ALA A 1 504 ? -10.856 -8.269 32.475 1.00 98.69 504 ALA A C 1
ATOM 3775 O O . ALA A 1 504 ? -11.725 -9.097 32.217 1.00 98.69 504 ALA A O 1
ATOM 3776 N N . ASP A 1 505 ? -11.105 -6.965 32.486 1.00 98.44 505 ASP A N 1
ATOM 3777 C CA . ASP A 1 505 ? -12.373 -6.370 32.063 1.00 98.44 505 ASP A CA 1
ATOM 3778 C C . ASP A 1 505 ? -12.396 -6.148 30.533 1.00 98.44 505 ASP A C 1
ATOM 3780 O O . ASP A 1 505 ? -13.467 -6.107 29.928 1.00 98.44 505 ASP A O 1
ATOM 3784 N N . LEU A 1 506 ? -11.210 -6.058 29.911 1.00 98.69 506 LEU A N 1
ATOM 3785 C CA . LEU A 1 506 ? -10.965 -5.924 28.470 1.00 98.69 506 LEU A CA 1
ATOM 3786 C C . LEU A 1 506 ? -9.751 -6.778 28.065 1.00 98.69 506 LEU A C 1
ATOM 3788 O O . LEU A 1 506 ? -8.704 -6.710 28.711 1.00 98.69 506 LEU A O 1
ATOM 3792 N N . ALA A 1 507 ? -9.857 -7.526 26.969 1.00 98.88 507 ALA A N 1
ATOM 3793 C CA . ALA A 1 507 ? -8.728 -8.221 26.353 1.00 98.88 507 ALA A CA 1
ATOM 3794 C C . ALA A 1 507 ? -8.378 -7.577 25.004 1.00 98.88 507 ALA A C 1
ATOM 3796 O O . ALA A 1 507 ? -9.256 -7.364 24.171 1.00 98.88 507 ALA A O 1
ATOM 3797 N N . ILE A 1 508 ? -7.098 -7.275 24.785 1.00 98.94 508 ILE A N 1
ATOM 3798 C CA . ILE A 1 508 ? -6.566 -6.743 23.526 1.00 98.94 508 ILE A CA 1
ATOM 3799 C C . ILE A 1 508 ? -5.569 -7.762 22.979 1.00 98.94 508 ILE A C 1
ATOM 3801 O O . ILE A 1 508 ? -4.477 -7.914 23.524 1.00 98.94 508 ILE A O 1
ATOM 3805 N N . VAL A 1 509 ? -5.947 -8.465 21.916 1.00 98.94 509 VAL A N 1
ATOM 3806 C CA . VAL A 1 509 ? -5.112 -9.485 21.275 1.00 98.94 509 VAL A CA 1
ATOM 3807 C C . VAL A 1 509 ? -4.423 -8.881 20.058 1.00 98.94 509 VAL A C 1
ATOM 3809 O O . VAL A 1 509 ? -5.091 -8.437 19.129 1.00 98.94 509 VAL A O 1
ATOM 3812 N N . PHE A 1 510 ? -3.096 -8.871 20.052 1.00 98.94 510 PHE A N 1
ATOM 3813 C CA . PHE A 1 510 ? -2.283 -8.511 18.898 1.00 98.94 510 PHE A CA 1
ATOM 3814 C C . PHE A 1 510 ? -1.978 -9.770 18.091 1.00 98.94 510 PHE A C 1
ATOM 3816 O O . PHE A 1 510 ? -1.431 -10.738 18.628 1.00 98.94 510 PHE A O 1
ATOM 3823 N N . ALA A 1 511 ? -2.324 -9.752 16.807 1.00 98.81 511 ALA A N 1
ATOM 3824 C CA . ALA A 1 511 ? -2.035 -10.837 15.886 1.00 98.81 511 ALA A CA 1
ATOM 3825 C C . ALA A 1 511 ? -1.231 -10.339 14.687 1.00 98.81 511 ALA A C 1
ATOM 3827 O O . ALA A 1 511 ? -1.522 -9.292 14.110 1.00 98.81 511 ALA A O 1
ATOM 3828 N N . ILE A 1 512 ? -0.203 -11.099 14.328 1.00 98.00 512 ILE A N 1
ATOM 3829 C CA . ILE A 1 512 ? 0.833 -10.673 13.388 1.00 98.00 512 ILE A CA 1
ATOM 3830 C C . ILE A 1 512 ? 1.098 -11.743 12.329 1.00 98.00 512 ILE A C 1
ATOM 3832 O O . ILE A 1 512 ? 0.822 -12.930 12.527 1.00 98.00 512 ILE A O 1
ATOM 3836 N N . ARG A 1 513 ? 1.709 -11.342 11.216 1.00 94.06 513 ARG A N 1
ATOM 3837 C CA . ARG A 1 513 ? 2.199 -12.256 10.174 1.00 94.06 513 ARG A CA 1
ATOM 3838 C C . ARG A 1 513 ? 3.524 -11.731 9.629 1.00 94.06 513 ARG A C 1
ATOM 3840 O O . ARG A 1 513 ? 3.708 -10.522 9.546 1.00 94.06 513 ARG A O 1
ATOM 3847 N N . ALA A 1 514 ? 4.450 -12.626 9.287 1.00 92.94 514 ALA A N 1
ATOM 3848 C CA . ALA A 1 514 ? 5.701 -12.260 8.622 1.00 92.94 514 ALA A CA 1
ATOM 3849 C C . ALA A 1 514 ? 5.522 -12.373 7.103 1.00 92.94 514 ALA A C 1
ATOM 3851 O O . ALA A 1 514 ? 5.399 -13.485 6.583 1.00 92.94 514 ALA A O 1
ATOM 3852 N N . GLU A 1 515 ? 5.516 -11.236 6.410 1.00 90.56 515 GLU A N 1
ATOM 3853 C CA . GLU A 1 515 ? 5.260 -11.131 4.967 1.00 90.56 515 GLU A CA 1
ATOM 3854 C C . GLU A 1 515 ? 6.336 -10.268 4.305 1.00 90.56 515 GLU A C 1
ATOM 3856 O O . GLU A 1 515 ? 6.893 -9.360 4.931 1.00 90.56 515 GLU A O 1
ATOM 3861 N N . GLY A 1 516 ? 6.700 -10.606 3.072 1.00 88.25 516 GLY A N 1
ATOM 3862 C CA . GLY A 1 516 ? 7.864 -10.016 2.437 1.00 88.25 516 GLY A CA 1
ATOM 3863 C C . GLY A 1 516 ? 8.262 -10.664 1.119 1.00 88.25 516 GLY A C 1
ATOM 3864 O O . GLY A 1 516 ? 7.699 -11.666 0.682 1.00 88.25 516 GLY A O 1
ATOM 3865 N N . GLU A 1 517 ? 9.276 -10.066 0.508 1.00 90.62 517 GLU A N 1
ATOM 3866 C CA . GLU A 1 517 ? 9.836 -10.466 -0.782 1.00 90.62 517 GLU A CA 1
ATOM 3867 C C . GLU A 1 517 ? 10.305 -11.931 -0.838 1.00 90.62 517 GLU A C 1
ATOM 3869 O O . GLU A 1 517 ? 10.977 -12.420 0.070 1.00 90.62 517 GLU A O 1
ATOM 3874 N N . GLY A 1 518 ? 10.001 -12.606 -1.946 1.00 90.31 518 GLY A N 1
ATOM 3875 C CA . GLY A 1 518 ? 10.424 -13.971 -2.254 1.00 90.31 518 GLY A CA 1
ATOM 3876 C C . GLY A 1 518 ? 9.459 -15.070 -1.805 1.00 90.31 518 GLY A C 1
ATOM 3877 O O . GLY A 1 518 ? 9.650 -16.235 -2.148 1.00 90.31 518 GLY A O 1
ATOM 3878 N N . PHE A 1 519 ? 8.405 -14.734 -1.049 1.00 92.12 519 PHE A N 1
ATOM 3879 C CA . PHE A 1 519 ? 7.476 -15.728 -0.503 1.00 92.12 519 PHE A CA 1
ATOM 3880 C C . PHE A 1 519 ? 6.025 -15.257 -0.542 1.00 92.12 519 PHE A C 1
ATOM 3882 O O . PHE A 1 519 ? 5.649 -14.354 0.202 1.00 92.12 519 PHE A O 1
ATOM 3889 N N . ASP A 1 520 ? 5.183 -15.950 -1.308 1.00 94.50 520 ASP A N 1
ATOM 3890 C CA . ASP A 1 520 ? 3.732 -15.808 -1.178 1.00 94.50 520 ASP A CA 1
ATOM 3891 C C . ASP A 1 520 ? 3.207 -16.584 0.040 1.00 94.50 520 ASP A C 1
ATOM 3893 O O . ASP A 1 520 ? 3.783 -17.578 0.497 1.00 94.50 520 ASP A O 1
ATOM 3897 N N . GLY A 1 521 ? 2.071 -16.137 0.568 1.00 92.31 521 GLY A N 1
ATOM 3898 C CA . GLY A 1 521 ? 1.284 -16.904 1.523 1.00 92.31 521 GLY A CA 1
ATOM 3899 C C . GLY A 1 521 ? 0.699 -18.167 0.893 1.00 92.31 521 GLY A C 1
ATOM 3900 O O . GLY A 1 521 ? 0.137 -18.113 -0.194 1.00 92.31 521 GLY A O 1
ATOM 3901 N N . ALA A 1 522 ? 0.752 -19.301 1.592 1.00 90.31 522 ALA A N 1
ATOM 3902 C CA . ALA A 1 522 ? 0.039 -20.505 1.149 1.00 90.31 522 ALA A CA 1
ATOM 3903 C C . ALA A 1 522 ? -1.490 -20.334 1.269 1.00 90.31 522 ALA A C 1
ATOM 3905 O O . ALA A 1 522 ? -2.256 -20.775 0.412 1.00 90.31 522 ALA A O 1
ATOM 3906 N N . ASP A 1 523 ? -1.916 -19.636 2.319 1.00 93.94 523 ASP A N 1
ATOM 3907 C CA . ASP A 1 523 ? -3.297 -19.304 2.650 1.00 93.94 523 ASP A CA 1
ATOM 3908 C C . ASP A 1 523 ? -3.375 -17.897 3.275 1.00 93.94 523 ASP A C 1
ATOM 3910 O O . ASP A 1 523 ? -2.378 -17.164 3.343 1.00 93.94 523 ASP A O 1
ATOM 3914 N N . LEU A 1 524 ? -4.569 -17.536 3.747 1.00 96.31 524 LEU A N 1
ATOM 3915 C CA . LEU A 1 524 ? -4.862 -16.270 4.417 1.00 96.31 524 LEU A CA 1
ATOM 3916 C C . LEU A 1 524 ? -5.001 -16.410 5.946 1.00 96.31 524 LEU A C 1
ATOM 3918 O O . LEU A 1 524 ? -5.456 -15.469 6.590 1.00 96.31 524 LEU A O 1
ATOM 3922 N N . SER A 1 525 ? -4.660 -17.550 6.558 1.00 96.94 525 SER A N 1
ATOM 3923 C CA . SER A 1 525 ? -4.850 -17.722 8.005 1.00 96.94 525 SER A CA 1
ATOM 3924 C C . SER A 1 525 ? -3.786 -16.982 8.815 1.00 96.94 525 SER A C 1
ATOM 3926 O O . SER A 1 525 ? -2.711 -16.626 8.316 1.00 96.94 525 SER A O 1
ATOM 3928 N N . LEU A 1 526 ? -4.043 -16.762 10.104 1.00 97.94 526 LEU A N 1
ATOM 3929 C CA . LEU A 1 526 ? -2.996 -16.252 10.982 1.00 97.94 526 LEU A CA 1
ATOM 3930 C C . LEU A 1 526 ? -2.016 -17.391 11.329 1.00 97.94 526 LEU A C 1
ATOM 3932 O O . LEU A 1 526 ? -2.445 -18.497 11.674 1.00 97.94 526 LEU A O 1
ATOM 3936 N N . PRO A 1 527 ? -0.690 -17.168 11.253 1.00 95.62 527 PRO A N 1
ATOM 3937 C CA . PRO A 1 527 ? 0.285 -18.217 11.537 1.00 95.62 527 PRO A CA 1
ATOM 3938 C C . PRO A 1 527 ? 0.372 -18.521 13.039 1.00 95.62 527 PRO A C 1
ATOM 3940 O O . PRO A 1 527 ? -0.166 -17.800 13.880 1.00 95.62 527 PRO A O 1
ATOM 3943 N N . TRP A 1 528 ? 1.097 -19.587 13.386 1.00 95.50 528 TRP A N 1
ATOM 3944 C CA . TRP A 1 528 ? 1.473 -19.931 14.769 1.00 95.50 528 TRP A CA 1
ATOM 3945 C C . TRP A 1 528 ? 0.294 -20.159 15.730 1.00 95.50 528 TRP A C 1
ATOM 3947 O O . TRP A 1 528 ? 0.426 -19.972 16.935 1.00 95.50 528 TRP A O 1
ATOM 3957 N N . GLY A 1 529 ? -0.862 -20.584 15.207 1.00 97.06 529 GLY A N 1
ATOM 3958 C CA . GLY A 1 529 ? -2.040 -20.915 16.018 1.00 97.06 529 GLY A CA 1
ATOM 3959 C C . GLY A 1 529 ? -2.761 -19.700 16.610 1.00 97.06 529 GLY A C 1
ATOM 3960 O O . GLY A 1 529 ? -3.592 -19.866 17.501 1.00 97.06 529 GLY A O 1
ATOM 3961 N N . GLN A 1 530 ? -2.477 -18.491 16.118 1.00 98.62 530 GLN A N 1
ATOM 3962 C CA . GLN A 1 530 ? -3.058 -17.250 16.638 1.00 98.62 530 GLN A CA 1
ATOM 3963 C C . GLN A 1 530 ? -4.592 -17.222 16.539 1.00 98.62 530 GLN A C 1
ATOM 3965 O O . GLN A 1 530 ? -5.237 -16.738 17.464 1.00 98.62 530 GLN A O 1
ATOM 3970 N N . ASP A 1 531 ? -5.194 -17.827 15.507 1.00 98.69 531 ASP A N 1
ATOM 3971 C CA . ASP A 1 531 ? -6.657 -17.966 15.417 1.00 98.69 531 ASP A CA 1
ATOM 3972 C C . ASP A 1 531 ? -7.248 -18.717 16.625 1.00 98.69 531 ASP A C 1
ATOM 3974 O O . ASP A 1 531 ? -8.284 -18.327 17.164 1.00 98.69 531 ASP A O 1
ATOM 3978 N N . ALA A 1 532 ? -6.562 -19.760 17.108 1.00 98.75 532 ALA A N 1
ATOM 3979 C CA . ALA A 1 532 ? -6.986 -20.512 18.289 1.00 98.75 532 ALA A CA 1
ATOM 3980 C C . ALA A 1 532 ? -6.811 -19.701 19.583 1.00 98.75 532 ALA A C 1
ATOM 3982 O O . ALA A 1 532 ? -7.628 -19.819 20.498 1.00 98.75 532 ALA A O 1
ATOM 3983 N N . VAL A 1 533 ? -5.774 -18.861 19.660 1.00 98.88 533 VAL A N 1
ATOM 3984 C CA . VAL A 1 533 ? -5.567 -17.933 20.782 1.00 98.88 533 VAL A CA 1
ATOM 3985 C C . VAL A 1 533 ? -6.693 -16.903 20.829 1.00 98.88 533 VAL A C 1
ATOM 3987 O O . VAL A 1 533 ? -7.309 -16.734 21.880 1.00 98.88 533 VAL A O 1
ATOM 3990 N N . ILE A 1 534 ? -7.016 -16.270 19.698 1.00 98.88 534 ILE A N 1
ATOM 3991 C CA . ILE A 1 534 ? -8.092 -15.275 19.617 1.00 98.88 534 ILE A CA 1
ATOM 3992 C C . ILE A 1 534 ? -9.433 -15.911 19.987 1.00 98.88 534 ILE A C 1
ATOM 3994 O O . ILE A 1 534 ? -10.154 -15.362 20.817 1.00 98.88 534 ILE A O 1
ATOM 3998 N N . ALA A 1 535 ? -9.744 -17.095 19.450 1.00 98.81 535 ALA A N 1
ATOM 3999 C CA . ALA A 1 535 ? -10.970 -17.813 19.787 1.00 98.81 535 ALA A CA 1
ATOM 4000 C C . ALA A 1 535 ? -11.061 -18.146 21.289 1.00 98.81 535 ALA A C 1
ATOM 4002 O O . ALA A 1 535 ? -12.108 -17.946 21.907 1.00 98.81 535 ALA A O 1
ATOM 4003 N N . ALA A 1 536 ? -9.967 -18.609 21.904 1.00 98.88 536 ALA A N 1
ATOM 4004 C CA . ALA A 1 536 ? -9.936 -18.927 23.332 1.00 98.88 536 ALA A CA 1
ATOM 4005 C C . ALA A 1 536 ? -10.077 -17.678 24.220 1.00 98.88 536 ALA A C 1
ATOM 4007 O O . ALA A 1 536 ? -10.755 -17.730 25.249 1.00 98.88 536 ALA A O 1
ATOM 4008 N N . VAL A 1 537 ? -9.471 -16.556 23.821 1.00 98.94 537 VAL A N 1
ATOM 4009 C CA . VAL A 1 537 ? -9.601 -15.264 24.509 1.00 98.94 537 VAL A CA 1
ATOM 4010 C C . VAL A 1 537 ? -11.024 -14.723 24.392 1.00 98.94 537 VAL A C 1
ATOM 4012 O O . VAL A 1 537 ? -11.618 -14.384 25.412 1.00 98.94 537 VAL A O 1
ATOM 4015 N N . ALA A 1 538 ? -11.598 -14.719 23.189 1.00 98.75 538 ALA A N 1
ATOM 4016 C CA . ALA A 1 538 ? -12.962 -14.260 22.938 1.00 98.75 538 ALA A CA 1
ATOM 4017 C C . ALA A 1 538 ? -14.008 -15.079 23.713 1.00 98.75 538 ALA A C 1
ATOM 4019 O O . ALA A 1 538 ? -14.935 -14.523 24.298 1.00 98.75 538 ALA A O 1
ATOM 4020 N N . ALA A 1 539 ? -13.821 -16.400 23.803 1.00 98.69 539 ALA A N 1
ATOM 4021 C CA . ALA A 1 539 ? -14.670 -17.265 24.622 1.00 98.69 539 ALA A CA 1
ATOM 4022 C C . ALA A 1 539 ? -14.533 -16.990 26.133 1.00 98.69 539 ALA A C 1
ATOM 4024 O O . ALA A 1 539 ? -15.473 -17.204 26.898 1.00 98.69 539 ALA A O 1
ATOM 4025 N N . ALA A 1 540 ? -13.359 -16.537 26.577 1.00 98.75 540 ALA A N 1
ATOM 4026 C CA . ALA A 1 540 ? -13.066 -16.213 27.970 1.00 98.75 540 ALA A CA 1
ATOM 4027 C C . ALA A 1 540 ? -13.493 -14.796 28.380 1.00 98.75 540 ALA A C 1
ATOM 4029 O O . ALA A 1 540 ? -13.769 -14.570 29.560 1.00 98.75 540 ALA A O 1
ATOM 4030 N N . ASN A 1 541 ? -13.514 -13.851 27.440 1.00 98.56 541 ASN A N 1
ATOM 4031 C CA . ASN A 1 541 ? -13.828 -12.452 27.681 1.00 98.56 541 ASN A CA 1
ATOM 4032 C C . ASN A 1 541 ? -14.612 -11.864 26.499 1.00 98.56 541 ASN A C 1
ATOM 4034 O O . ASN A 1 541 ? -14.071 -11.652 25.415 1.00 98.56 541 ASN A O 1
ATOM 4038 N N . ALA A 1 542 ? -15.884 -11.537 26.735 1.00 95.38 542 ALA A N 1
ATOM 4039 C CA . ALA A 1 542 ? -16.754 -10.950 25.717 1.00 95.38 542 ALA A CA 1
ATOM 4040 C C . ALA A 1 542 ? -16.279 -9.562 25.245 1.00 95.38 542 ALA A C 1
ATOM 4042 O O . ALA A 1 542 ? -16.601 -9.148 24.137 1.00 95.38 542 ALA A O 1
ATOM 4043 N N . ASN A 1 543 ? -15.486 -8.846 26.047 1.00 97.56 543 ASN A N 1
ATOM 4044 C CA . ASN A 1 543 ? -14.855 -7.585 25.672 1.00 97.56 543 ASN A CA 1
ATOM 4045 C C . ASN A 1 543 ? -13.481 -7.860 25.053 1.00 97.56 543 ASN A C 1
ATOM 4047 O O . ASN A 1 543 ? -12.448 -7.483 25.606 1.00 97.56 543 ASN A O 1
ATOM 4051 N N . THR A 1 544 ? -13.468 -8.541 23.910 1.00 98.88 544 THR A N 1
ATOM 4052 C CA . THR A 1 544 ? -12.234 -8.809 23.163 1.00 98.88 544 THR A CA 1
ATOM 4053 C C . THR A 1 544 ? -12.087 -7.839 21.994 1.00 98.88 544 THR A C 1
ATOM 4055 O O . THR A 1 544 ? -13.004 -7.663 21.188 1.00 98.88 544 THR A O 1
ATOM 4058 N N . VAL A 1 545 ? -10.915 -7.218 21.903 1.00 98.94 545 VAL A N 1
ATOM 4059 C CA . VAL A 1 545 ? -10.456 -6.378 20.795 1.00 98.94 545 VAL A CA 1
ATOM 4060 C C . VAL A 1 545 ? -9.281 -7.079 20.130 1.00 98.94 545 VAL A C 1
ATOM 4062 O O . VAL A 1 545 ? -8.378 -7.542 20.823 1.00 98.94 545 VAL A O 1
ATOM 4065 N N . VAL A 1 546 ? -9.264 -7.135 18.801 1.00 98.94 546 VAL A N 1
ATOM 4066 C CA . VAL A 1 546 ? -8.131 -7.670 18.037 1.00 98.94 546 VAL A CA 1
ATOM 4067 C C . VAL A 1 546 ? -7.439 -6.545 17.277 1.00 98.94 546 VAL A C 1
ATOM 4069 O O . VAL A 1 546 ? -8.093 -5.747 16.608 1.00 98.94 546 VAL A O 1
ATOM 4072 N N . VAL A 1 547 ? -6.115 -6.482 17.378 1.00 98.94 547 VAL A N 1
ATOM 4073 C CA . VAL A 1 547 ? -5.255 -5.601 16.586 1.00 98.94 547 VAL A CA 1
ATOM 4074 C C . VAL A 1 547 ? -4.453 -6.472 15.627 1.00 98.94 547 VAL A C 1
ATOM 4076 O O . VAL A 1 547 ? -3.695 -7.337 16.058 1.00 98.94 547 VAL A O 1
ATOM 4079 N N . LEU A 1 548 ? -4.645 -6.261 14.330 1.00 98.88 548 LEU A N 1
ATOM 4080 C CA . LEU A 1 548 ? -3.972 -6.994 13.266 1.00 98.88 548 LEU A CA 1
ATOM 4081 C C . LEU A 1 548 ? -2.792 -6.177 12.743 1.00 98.88 548 LEU A C 1
ATOM 4083 O O . LEU A 1 548 ? -2.984 -5.086 12.203 1.00 98.88 548 LEU A O 1
ATOM 4087 N N . GLU A 1 549 ? -1.583 -6.718 12.861 1.00 98.38 549 GLU A N 1
ATOM 4088 C CA . GLU A 1 549 ? -0.377 -6.164 12.243 1.00 98.38 549 GLU A CA 1
ATOM 4089 C C . GLU A 1 549 ? 0.096 -7.101 11.121 1.00 98.38 549 GLU A C 1
ATOM 4091 O O . GLU A 1 549 ? 1.025 -7.903 11.267 1.00 98.38 549 GLU A O 1
ATOM 4096 N N . THR A 1 550 ? -0.635 -7.048 10.004 1.00 95.69 550 THR A N 1
ATOM 4097 C CA . THR A 1 550 ? -0.455 -7.894 8.814 1.00 95.69 550 THR A CA 1
ATOM 4098 C C . THR A 1 550 ? -0.300 -7.033 7.562 1.00 95.69 550 THR A C 1
ATOM 4100 O O . THR A 1 550 ? -0.936 -5.990 7.433 1.00 95.69 550 THR A O 1
ATOM 4103 N N . GLY A 1 551 ? 0.539 -7.454 6.620 1.00 86.94 551 GLY A N 1
ATOM 4104 C CA . GLY A 1 551 ? 0.734 -6.783 5.333 1.00 86.94 551 GLY A CA 1
ATOM 4105 C C . GLY A 1 551 ? -0.346 -7.107 4.295 1.00 86.94 551 GLY A C 1
ATOM 4106 O O . GLY A 1 551 ? -0.503 -6.364 3.331 1.00 86.94 551 GLY A O 1
ATOM 4107 N N . ASN A 1 552 ? -1.099 -8.187 4.510 1.00 92.38 552 ASN A N 1
ATOM 4108 C CA . ASN A 1 552 ? -2.186 -8.661 3.653 1.00 92.38 552 ASN A CA 1
ATOM 4109 C C . ASN A 1 552 ? -3.512 -8.867 4.405 1.00 92.38 552 ASN A C 1
ATOM 4111 O O . ASN A 1 552 ? -3.541 -8.845 5.646 1.00 92.38 552 ASN A O 1
ATOM 4115 N N . PRO A 1 553 ? -4.610 -9.125 3.661 1.00 94.31 553 PRO A N 1
ATOM 4116 C CA . PRO A 1 553 ? -5.840 -9.651 4.227 1.00 94.31 553 PRO A CA 1
ATOM 4117 C C . PRO A 1 553 ? -5.609 -10.991 4.926 1.00 94.31 553 PRO A C 1
ATOM 4119 O O . PRO A 1 553 ? -4.841 -11.829 4.453 1.00 94.31 553 PRO A O 1
ATOM 4122 N N . VAL A 1 554 ? -6.336 -11.212 6.020 1.00 96.88 554 VAL A N 1
ATOM 4123 C CA . VAL A 1 554 ? -6.378 -12.500 6.720 1.00 96.88 554 VAL A CA 1
ATOM 4124 C C . VAL A 1 554 ? -7.815 -12.963 6.919 1.00 96.88 554 VAL A C 1
ATOM 4126 O O . VAL A 1 554 ? -8.724 -12.145 7.075 1.00 96.88 554 VAL A O 1
ATOM 4129 N N . THR A 1 555 ? -8.027 -14.277 6.939 1.00 97.19 555 THR A N 1
ATOM 4130 C CA . THR A 1 555 ? -9.306 -14.871 7.347 1.00 97.19 555 THR A CA 1
ATOM 4131 C C . THR A 1 555 ? -9.548 -14.612 8.830 1.00 97.19 555 THR A C 1
ATOM 4133 O O . THR A 1 555 ? -8.610 -14.650 9.624 1.00 97.19 555 THR A O 1
ATOM 4136 N N . MET A 1 556 ? -10.805 -14.403 9.224 1.00 98.31 556 MET A N 1
ATOM 4137 C CA . MET A 1 556 ? -11.170 -14.110 10.616 1.00 98.31 556 MET A CA 1
ATOM 4138 C C . MET A 1 556 ? -12.312 -15.022 11.087 1.00 98.31 556 MET A C 1
ATOM 4140 O O . MET A 1 556 ? -13.429 -14.549 11.298 1.00 98.31 556 MET A O 1
ATOM 4144 N N . PRO A 1 557 ? -12.078 -16.335 11.277 1.00 97.88 557 PRO A N 1
ATOM 4145 C CA . PRO A 1 557 ? -13.133 -17.267 11.700 1.00 97.88 557 PRO A CA 1
ATOM 4146 C C . PRO A 1 557 ? -13.732 -16.926 13.079 1.00 97.88 557 PRO A C 1
ATOM 4148 O O . PRO A 1 557 ? -14.816 -17.383 13.428 1.00 97.88 557 PRO A O 1
ATOM 4151 N N . TRP A 1 558 ? -13.033 -16.108 13.866 1.00 98.31 558 TRP A N 1
ATOM 4152 C CA . TRP A 1 558 ? -13.418 -15.617 15.190 1.00 98.31 558 TRP A CA 1
ATOM 4153 C C . TRP A 1 558 ? -14.099 -14.237 15.166 1.00 98.31 558 TRP A C 1
ATOM 4155 O O . TRP A 1 558 ? -14.435 -13.724 16.235 1.00 98.31 558 TRP A O 1
ATOM 4165 N N . LEU A 1 559 ? -14.304 -13.620 13.992 1.00 98.31 559 LEU A N 1
ATOM 4166 C CA . LEU A 1 559 ? -14.778 -12.232 13.860 1.00 98.31 559 LEU A CA 1
ATOM 4167 C C . LEU A 1 559 ? -16.061 -11.961 14.654 1.00 98.31 559 LEU A C 1
ATOM 4169 O O . LEU A 1 559 ? -16.184 -10.932 15.317 1.00 98.31 559 LEU A O 1
ATOM 4173 N N . ASP A 1 560 ? -17.003 -12.902 14.635 1.00 97.62 560 ASP A N 1
ATOM 4174 C CA . ASP A 1 560 ? -18.281 -12.736 15.325 1.00 97.62 560 ASP A CA 1
ATOM 4175 C C . ASP A 1 560 ? -18.199 -12.862 16.843 1.00 97.62 560 ASP A C 1
ATOM 4177 O O . ASP A 1 560 ? -19.116 -12.420 17.534 1.00 97.62 560 ASP A O 1
ATOM 4181 N N . SER A 1 561 ? -17.106 -13.411 17.369 1.00 98.06 561 SER A N 1
ATOM 4182 C CA . SER A 1 561 ? -16.883 -13.565 18.809 1.00 98.06 561 SER A CA 1
ATOM 4183 C C . SER A 1 561 ? -16.149 -12.381 19.442 1.00 98.06 561 SER A C 1
ATOM 4185 O O . SER A 1 561 ? -15.985 -12.358 20.658 1.00 98.06 561 SER A O 1
ATOM 4187 N N . VAL A 1 562 ? -15.709 -11.396 18.653 1.00 98.62 562 VAL A N 1
ATOM 4188 C CA . VAL A 1 562 ? -14.985 -10.220 19.156 1.00 98.62 562 VAL A CA 1
ATOM 4189 C C . VAL A 1 562 ? -15.803 -8.940 18.997 1.00 98.62 562 VAL A C 1
ATOM 4191 O O . VAL A 1 562 ? -16.718 -8.847 18.175 1.00 98.62 562 VAL A O 1
ATOM 4194 N N . ASN A 1 563 ? -15.469 -7.924 19.794 1.00 98.12 563 ASN A N 1
ATOM 4195 C CA . ASN A 1 563 ? -16.188 -6.654 19.792 1.00 98.12 563 ASN A CA 1
ATOM 4196 C C . ASN A 1 563 ? -15.543 -5.607 18.896 1.00 98.12 563 ASN A C 1
ATOM 4198 O O . ASN A 1 563 ? -16.252 -4.735 18.406 1.00 98.12 563 ASN A O 1
ATOM 4202 N N . ALA A 1 564 ? -14.233 -5.648 18.673 1.00 98.81 564 ALA A N 1
ATOM 4203 C CA . ALA A 1 564 ? -13.599 -4.745 17.723 1.00 98.81 564 ALA A CA 1
ATOM 4204 C C . ALA A 1 564 ? -12.411 -5.397 17.024 1.00 98.81 564 ALA A C 1
ATOM 4206 O O . ALA A 1 564 ? -11.716 -6.223 17.613 1.00 98.81 564 ALA A O 1
ATOM 4207 N N . VAL A 1 565 ? -12.170 -4.980 15.782 1.00 98.94 565 VAL A N 1
ATOM 4208 C CA . VAL A 1 565 ? -10.981 -5.358 15.013 1.00 98.94 565 VAL A CA 1
ATOM 4209 C C . VAL A 1 565 ? -10.370 -4.106 14.408 1.00 98.94 565 VAL A C 1
ATOM 4211 O O . VAL A 1 565 ? -11.046 -3.349 13.706 1.00 98.94 565 VAL A O 1
ATOM 4214 N N . LEU A 1 566 ? -9.089 -3.899 14.689 1.00 98.56 566 LEU A N 1
ATOM 4215 C CA . LEU A 1 566 ? -8.281 -2.807 14.175 1.00 98.56 566 LEU A CA 1
ATOM 4216 C C . LEU A 1 566 ? -7.213 -3.376 13.238 1.00 98.56 566 LEU A C 1
ATOM 4218 O O . LEU A 1 566 ? -6.363 -4.139 13.682 1.00 98.56 566 LEU A O 1
ATOM 4222 N N . GLN A 1 567 ? -7.228 -2.990 11.965 1.00 98.38 567 GLN A N 1
ATOM 4223 C CA . GLN A 1 567 ? -6.149 -3.286 11.024 1.00 98.38 567 GLN A CA 1
ATOM 4224 C C . GLN A 1 567 ? -5.091 -2.186 11.123 1.00 98.38 567 GLN A C 1
ATOM 4226 O O . GLN A 1 567 ? -5.319 -1.052 10.692 1.00 98.38 567 GLN A O 1
ATOM 4231 N N . ALA A 1 568 ? -3.943 -2.522 11.706 1.00 96.19 568 ALA A N 1
ATOM 4232 C CA . ALA A 1 568 ? -2.813 -1.619 11.897 1.00 96.19 568 ALA A CA 1
ATOM 4233 C C . ALA A 1 568 ? -1.706 -1.772 10.844 1.00 96.19 568 ALA A C 1
ATOM 4235 O O . ALA A 1 568 ? -0.835 -0.906 10.758 1.00 96.19 568 ALA A O 1
ATOM 4236 N N . TRP A 1 569 ? -1.783 -2.808 10.003 1.00 96.44 569 TRP A N 1
ATOM 4237 C CA . TRP A 1 569 ? -0.804 -3.101 8.952 1.00 96.44 569 TRP A CA 1
ATOM 4238 C C . TRP A 1 569 ? 0.612 -3.319 9.504 1.00 96.44 569 TRP A C 1
ATOM 4240 O O . TRP A 1 569 ? 0.774 -3.818 10.611 1.00 96.44 569 TRP A O 1
ATOM 4250 N N . TYR A 1 570 ? 1.644 -2.934 8.753 1.00 93.12 570 TYR A N 1
ATOM 4251 C CA . TYR A 1 570 ? 2.986 -2.697 9.279 1.00 93.12 570 TYR A CA 1
ATOM 4252 C C . TYR A 1 570 ? 3.164 -1.193 9.528 1.00 93.12 570 TYR A C 1
ATOM 4254 O O . TYR A 1 570 ? 3.469 -0.445 8.597 1.00 93.12 570 TYR A O 1
ATOM 4262 N N . PRO A 1 571 ? 2.943 -0.709 10.763 1.00 87.44 571 PRO A N 1
ATOM 4263 C CA . PRO A 1 571 ? 2.738 0.717 11.031 1.00 87.44 571 PRO A CA 1
ATOM 4264 C C . PRO A 1 571 ? 4.037 1.536 11.149 1.00 87.44 571 PRO A C 1
ATOM 4266 O O . PRO A 1 571 ? 3.995 2.746 11.380 1.00 87.44 571 PRO A O 1
ATOM 4269 N N . GLY A 1 572 ? 5.203 0.902 10.998 1.00 87.31 572 GLY A N 1
ATOM 4270 C CA . GLY A 1 572 ? 6.500 1.576 10.999 1.00 87.31 572 GLY A CA 1
ATOM 4271 C C . GLY A 1 572 ? 6.993 2.002 12.388 1.00 87.31 572 GLY A C 1
ATOM 4272 O O . GLY A 1 572 ? 6.456 1.623 13.425 1.00 87.31 572 GLY A O 1
ATOM 4273 N N . GLN A 1 573 ? 8.059 2.806 12.416 1.00 86.12 573 GLN A N 1
ATOM 4274 C CA . GLN A 1 573 ? 8.830 3.118 13.633 1.00 86.12 573 GLN A CA 1
ATOM 4275 C C . GLN A 1 573 ? 8.065 3.886 14.728 1.00 86.12 573 GLN A C 1
ATOM 4277 O O . GLN A 1 573 ? 8.518 3.941 15.867 1.00 86.12 573 GLN A O 1
ATOM 4282 N N . ALA A 1 574 ? 6.913 4.472 14.398 1.00 88.88 574 ALA A N 1
ATOM 4283 C CA . ALA A 1 574 ? 6.030 5.156 15.343 1.00 88.88 574 ALA A CA 1
ATOM 4284 C C . ALA A 1 574 ? 4.708 4.394 15.566 1.00 88.88 574 ALA A C 1
ATOM 4286 O O . ALA A 1 574 ? 3.729 4.953 16.066 1.00 88.88 574 ALA A O 1
ATOM 4287 N N . GLY A 1 575 ? 4.661 3.126 15.156 1.00 91.12 575 GLY A N 1
ATOM 4288 C CA . GLY A 1 575 ? 3.433 2.359 15.048 1.00 91.12 575 GLY A CA 1
ATOM 4289 C C . GLY A 1 575 ? 2.776 2.002 16.373 1.00 91.12 575 GLY A C 1
ATOM 4290 O O . GLY A 1 575 ? 1.564 2.168 16.498 1.00 91.12 575 GLY A O 1
ATOM 4291 N N . GLY A 1 576 ? 3.551 1.617 17.393 1.00 97.62 576 GLY A N 1
ATOM 4292 C CA . GLY A 1 576 ? 3.003 1.319 18.720 1.00 97.62 576 GLY A CA 1
ATOM 4293 C C . GLY A 1 576 ? 2.286 2.527 19.323 1.00 97.62 576 GLY A C 1
ATOM 4294 O O . GLY A 1 576 ? 1.189 2.402 19.873 1.00 97.62 576 GLY A O 1
ATOM 4295 N N . ARG A 1 577 ? 2.847 3.725 19.106 1.00 98.44 577 ARG A N 1
ATOM 4296 C CA . ARG A 1 577 ? 2.229 4.996 19.494 1.00 98.44 577 ARG A CA 1
ATOM 4297 C C . ARG A 1 577 ? 0.923 5.238 18.739 1.00 98.44 577 ARG A C 1
ATOM 4299 O O . ARG A 1 577 ? -0.086 5.554 19.365 1.00 98.44 577 ARG A O 1
ATOM 4306 N N . ALA A 1 578 ? 0.930 5.080 17.414 1.00 96.00 578 ALA A N 1
ATOM 4307 C CA . ALA A 1 578 ? -0.259 5.267 16.582 1.00 96.00 578 ALA A CA 1
ATOM 4308 C C . ALA A 1 578 ? -1.402 4.323 16.991 1.00 96.00 578 ALA A C 1
ATOM 4310 O O . ALA A 1 578 ? -2.540 4.769 17.151 1.00 96.00 578 ALA A O 1
ATOM 4311 N N . ILE A 1 579 ? -1.092 3.043 17.218 1.00 98.62 579 ILE A N 1
ATOM 4312 C CA . ILE A 1 579 ? -2.054 2.033 17.673 1.00 98.62 579 ILE A CA 1
ATOM 4313 C C . ILE A 1 579 ? -2.662 2.447 19.017 1.00 98.62 579 ILE A C 1
ATOM 4315 O O . ILE A 1 579 ? -3.885 2.511 19.141 1.00 98.62 579 ILE A O 1
ATOM 4319 N N . ALA A 1 580 ? -1.835 2.785 20.013 1.00 98.81 580 ALA A N 1
ATOM 4320 C CA . ALA A 1 580 ? -2.318 3.163 21.340 1.00 98.81 580 ALA A CA 1
ATOM 4321 C C . ALA A 1 580 ? -3.196 4.432 21.313 1.00 98.81 580 ALA A C 1
ATOM 4323 O O . ALA A 1 580 ? -4.204 4.512 22.018 1.00 98.81 580 ALA A O 1
ATOM 4324 N N . GLU A 1 581 ? -2.861 5.421 20.482 1.00 98.62 581 GLU A N 1
ATOM 4325 C CA . GLU A 1 581 ? -3.657 6.646 20.324 1.00 98.62 581 GLU A CA 1
ATOM 4326 C C . GLU A 1 581 ? -5.018 6.396 19.670 1.00 98.62 581 GLU A C 1
ATOM 4328 O O . GLU A 1 581 ? -6.005 7.033 20.049 1.00 98.62 581 GLU A O 1
ATOM 4333 N N . VAL A 1 582 ? -5.094 5.455 18.726 1.00 98.31 582 VAL A N 1
ATOM 4334 C CA . VAL A 1 582 ? -6.365 5.041 18.122 1.00 98.31 582 VAL A CA 1
ATOM 4335 C C . VAL A 1 582 ? -7.193 4.218 19.108 1.00 98.31 582 VAL A C 1
ATOM 4337 O O . VAL A 1 582 ? -8.379 4.499 19.281 1.00 98.31 582 VAL A O 1
ATOM 4340 N N . LEU A 1 583 ? -6.594 3.256 19.815 1.00 98.75 583 LEU A N 1
ATOM 4341 C CA . LEU A 1 583 ? -7.296 2.439 20.815 1.00 98.75 583 LEU A CA 1
ATOM 4342 C C . LEU A 1 583 ? -7.900 3.291 21.941 1.00 98.75 583 LEU A C 1
ATOM 4344 O O . LEU A 1 583 ? -9.008 3.018 22.391 1.00 98.75 583 LEU A O 1
ATOM 4348 N N . THR A 1 584 ? -7.209 4.353 22.361 1.00 98.44 584 THR A N 1
ATOM 4349 C CA . THR A 1 584 ? -7.663 5.270 23.428 1.00 98.44 584 THR A CA 1
ATOM 4350 C C . THR A 1 584 ? -8.515 6.440 22.926 1.00 98.44 584 THR A C 1
ATOM 4352 O O . THR A 1 584 ? -8.970 7.280 23.703 1.00 98.44 584 THR A O 1
ATOM 4355 N N . GLY A 1 585 ? -8.748 6.531 21.612 1.00 97.56 585 GLY A N 1
ATOM 4356 C CA . GLY A 1 585 ? -9.560 7.590 21.010 1.00 97.56 585 GLY A CA 1
ATOM 4357 C C . GLY A 1 585 ? -8.950 8.989 21.082 1.00 97.56 585 GLY A C 1
ATOM 4358 O O . GLY A 1 585 ? -9.676 9.958 20.845 1.00 97.56 585 GLY A O 1
ATOM 4359 N N . GLN A 1 586 ? -7.649 9.099 21.381 1.00 97.25 586 GLN A N 1
ATOM 4360 C CA . GLN A 1 586 ? -6.878 10.333 21.178 1.00 97.25 586 GLN A CA 1
ATOM 4361 C C . GLN A 1 586 ? -6.836 10.691 19.690 1.00 97.25 586 GLN A C 1
ATOM 4363 O O . GLN A 1 586 ? -6.900 11.863 19.324 1.00 97.25 586 GLN A O 1
ATOM 4368 N N . VAL A 1 587 ? -6.788 9.666 18.835 1.00 96.19 587 VAL A N 1
ATOM 4369 C CA . VAL A 1 587 ? -6.943 9.775 17.386 1.00 96.19 587 VAL A CA 1
ATOM 4370 C C . VAL A 1 587 ? -8.197 9.017 16.962 1.00 96.19 587 VAL A C 1
ATOM 4372 O O . VAL A 1 587 ? -8.437 7.886 17.380 1.00 96.19 587 VAL A O 1
ATOM 4375 N N . ASN A 1 588 ? -9.009 9.649 16.116 1.00 97.69 588 ASN A N 1
ATOM 4376 C CA . ASN A 1 588 ? -10.152 9.004 15.482 1.00 97.69 588 ASN A CA 1
ATOM 4377 C C . ASN A 1 588 ? -9.676 8.231 14.232 1.00 97.69 588 ASN A C 1
ATOM 4379 O O . ASN A 1 588 ? -9.068 8.862 13.358 1.00 97.69 588 ASN A O 1
ATOM 4383 N N . PRO A 1 589 ? -9.917 6.906 14.124 1.00 95.19 589 PRO A N 1
ATOM 4384 C CA . PRO A 1 589 ? -9.516 6.137 12.954 1.00 95.19 589 PRO A CA 1
ATOM 4385 C C . PRO A 1 589 ? -10.195 6.680 11.694 1.00 95.19 589 PRO A C 1
ATOM 4387 O O . PRO A 1 589 ? -11.363 7.074 11.700 1.00 95.19 589 PRO A O 1
ATOM 4390 N N . SER A 1 590 ? -9.418 6.735 10.614 1.00 91.69 590 SER A N 1
ATOM 4391 C CA . SER A 1 590 ? -9.856 7.282 9.321 1.00 91.69 590 SER A CA 1
ATOM 4392 C C . SER A 1 590 ? -9.231 6.573 8.115 1.00 91.69 590 SER A C 1
ATOM 4394 O O . SER A 1 590 ? -9.340 7.048 6.976 1.00 91.69 590 SER A O 1
ATOM 4396 N N . GLY A 1 591 ? -8.555 5.447 8.355 1.00 88.25 591 GLY A N 1
ATOM 4397 C CA . GLY A 1 591 ? -8.088 4.566 7.301 1.00 88.25 591 GLY A CA 1
ATOM 4398 C C . GLY A 1 591 ? -9.262 3.954 6.544 1.00 88.25 591 GLY A C 1
ATOM 4399 O O . GLY A 1 591 ? -10.353 3.777 7.085 1.00 88.25 591 GLY A O 1
ATOM 4400 N N . ARG A 1 592 ? -9.021 3.653 5.268 1.00 90.88 592 ARG A N 1
ATOM 4401 C CA . ARG A 1 592 ? -9.950 2.941 4.385 1.00 90.88 592 ARG A CA 1
ATOM 4402 C C . ARG A 1 592 ? -9.183 1.796 3.743 1.00 90.88 592 ARG A C 1
ATOM 4404 O O . ARG A 1 592 ? -8.035 2.020 3.360 1.00 90.88 592 ARG A O 1
ATOM 4411 N N . LEU A 1 593 ? -9.793 0.620 3.633 1.00 90.38 593 LEU A N 1
ATOM 4412 C CA . LEU A 1 593 ? -9.159 -0.547 3.031 1.00 90.38 593 LEU A CA 1
ATOM 4413 C C . LEU A 1 593 ? -8.766 -0.258 1.572 1.00 90.38 593 LEU A C 1
ATOM 4415 O O . LEU A 1 593 ? -9.637 0.099 0.779 1.00 90.38 593 LEU A O 1
ATOM 4419 N N . PRO A 1 594 ? -7.486 -0.417 1.195 1.00 90.62 594 PRO A N 1
ATOM 4420 C CA . PRO A 1 594 ? -7.050 -0.277 -0.192 1.00 90.62 594 PRO A CA 1
ATOM 4421 C C . PRO A 1 594 ? -7.178 -1.586 -0.986 1.00 90.62 594 PRO A C 1
ATOM 4423 O O . PRO A 1 594 ? -6.831 -1.629 -2.165 1.00 90.62 594 PRO A O 1
ATOM 4426 N N . MET A 1 595 ? -7.631 -2.656 -0.340 1.00 89.62 595 MET A N 1
ATOM 4427 C CA . MET A 1 595 ? -7.798 -3.985 -0.908 1.00 89.62 595 MET A CA 1
ATOM 4428 C C . MET A 1 595 ? -8.994 -4.674 -0.259 1.00 89.62 595 MET A C 1
ATOM 4430 O O . MET A 1 595 ? -9.310 -4.416 0.905 1.00 89.62 595 MET A O 1
ATOM 4434 N N . THR A 1 596 ? -9.653 -5.535 -1.014 1.00 93.00 596 THR A N 1
ATOM 4435 C CA . THR A 1 596 ? -10.788 -6.327 -0.563 1.00 93.00 596 THR A CA 1
ATOM 4436 C C . THR A 1 596 ? -10.297 -7.467 0.322 1.00 93.00 596 THR A C 1
ATOM 4438 O O . THR A 1 596 ? -9.334 -8.157 -0.007 1.00 93.00 596 THR A O 1
ATOM 4441 N N . PHE A 1 597 ? -10.958 -7.673 1.461 1.00 94.75 597 PHE A N 1
ATOM 4442 C CA . PHE A 1 597 ? -10.680 -8.799 2.346 1.00 94.75 597 PHE A CA 1
ATOM 4443 C C . PHE A 1 597 ? -11.659 -9.917 1.995 1.00 94.75 597 PHE A C 1
ATOM 4445 O O . PHE A 1 597 ? -12.854 -9.772 2.268 1.00 94.75 597 PHE A O 1
ATOM 4452 N N . PRO A 1 598 ? -11.202 -11.012 1.369 1.00 95.12 598 PRO A N 1
ATOM 4453 C CA . PRO A 1 598 ? -12.073 -12.134 1.055 1.00 95.12 598 PRO A CA 1
ATOM 4454 C C . PRO A 1 598 ? -12.484 -12.893 2.329 1.00 95.12 598 PRO A C 1
ATOM 4456 O O . PRO A 1 598 ? -11.758 -12.883 3.323 1.00 95.12 598 PRO A O 1
ATOM 4459 N N . VAL A 1 599 ? -13.632 -13.579 2.292 1.00 94.50 599 VAL A N 1
ATOM 4460 C CA . VAL A 1 599 ? -14.015 -14.535 3.354 1.00 94.50 599 VAL A CA 1
ATOM 4461 C C . VAL A 1 599 ? -13.043 -15.712 3.374 1.00 94.50 599 VAL A C 1
ATOM 4463 O O . VAL A 1 599 ? -12.546 -16.091 4.431 1.00 94.50 599 VAL A O 1
ATOM 4466 N N . ASP A 1 600 ? -12.745 -16.248 2.193 1.00 94.19 600 ASP A N 1
ATOM 4467 C CA . ASP A 1 600 ? -11.753 -17.282 1.937 1.00 94.19 600 ASP A CA 1
ATOM 4468 C C . ASP A 1 600 ? -11.255 -17.187 0.480 1.00 94.19 600 ASP A C 1
ATOM 4470 O O . ASP A 1 600 ? -11.641 -16.302 -0.284 1.00 94.19 600 ASP A O 1
ATOM 4474 N N . LEU A 1 601 ? -10.374 -18.097 0.070 1.00 95.06 601 LEU A N 1
ATOM 4475 C CA . LEU A 1 601 ? -9.837 -18.103 -1.293 1.00 95.06 601 LEU A CA 1
ATOM 4476 C C . LEU A 1 601 ? -10.777 -18.742 -2.328 1.00 95.06 601 LEU A C 1
ATOM 4478 O O . LEU A 1 601 ? -10.477 -18.661 -3.516 1.00 95.06 601 LEU A O 1
ATOM 4482 N N . ALA A 1 602 ? -11.887 -19.374 -1.933 1.00 93.62 602 ALA A N 1
ATOM 4483 C CA . ALA A 1 602 ? -12.759 -20.089 -2.865 1.00 93.62 602 ALA A CA 1
ATOM 4484 C C . ALA A 1 602 ? -13.427 -19.143 -3.874 1.00 93.62 602 ALA A C 1
ATOM 4486 O O . ALA A 1 602 ? -13.549 -19.505 -5.043 1.00 93.62 602 ALA A O 1
ATOM 4487 N N . GLY A 1 603 ? -13.783 -17.929 -3.438 1.00 86.25 603 GLY A N 1
ATOM 4488 C CA . GLY A 1 603 ? -14.343 -16.872 -4.290 1.00 86.25 603 GLY A CA 1
ATOM 4489 C C . GLY A 1 603 ? -13.302 -16.030 -5.044 1.00 86.25 603 GLY A C 1
ATOM 4490 O O . GLY A 1 603 ? -13.664 -15.179 -5.856 1.00 86.25 603 GLY A O 1
ATOM 4491 N N . ALA A 1 604 ? -12.000 -16.230 -4.805 1.00 91.06 604 ALA A N 1
ATOM 4492 C CA . ALA A 1 604 ? -10.945 -15.504 -5.514 1.00 91.06 604 ALA A CA 1
ATOM 4493 C C . ALA A 1 604 ? -10.753 -16.050 -6.947 1.00 91.06 604 ALA A C 1
ATOM 4495 O O . ALA A 1 604 ? -10.997 -17.235 -7.180 1.00 91.06 604 ALA A O 1
ATOM 4496 N N . PRO A 1 605 ? -10.210 -15.260 -7.902 1.00 92.50 605 PRO A N 1
ATOM 4497 C CA . PRO A 1 605 ? -9.931 -15.741 -9.264 1.00 92.50 605 PRO A CA 1
ATOM 4498 C C . PRO A 1 605 ? -9.058 -17.003 -9.308 1.00 92.50 605 PRO A C 1
ATOM 4500 O O . PRO A 1 605 ? -9.108 -17.787 -10.254 1.00 92.50 605 PRO A O 1
ATOM 4503 N N . ARG A 1 606 ? -8.227 -17.189 -8.276 1.00 91.94 606 ARG A N 1
ATOM 4504 C CA . ARG A 1 606 ? -7.297 -18.308 -8.128 1.00 91.94 606 ARG A CA 1
ATOM 4505 C C . ARG A 1 606 ? -7.400 -18.905 -6.724 1.00 91.94 606 ARG A C 1
ATOM 4507 O O . ARG A 1 606 ? -6.622 -18.526 -5.848 1.00 91.94 606 ARG A O 1
ATOM 4514 N N . PRO A 1 607 ? -8.280 -19.891 -6.498 1.00 92.25 607 PRO A N 1
ATOM 4515 C CA . PRO A 1 607 ? -8.411 -20.516 -5.182 1.00 92.25 607 PRO A CA 1
ATOM 4516 C C . PRO A 1 607 ? -7.142 -21.231 -4.709 1.00 92.25 607 PRO A C 1
ATOM 4518 O O . PRO A 1 607 ? -6.836 -21.261 -3.521 1.00 92.25 607 PRO A O 1
ATOM 4521 N N . ARG A 1 608 ? -6.339 -21.752 -5.645 1.00 92.56 608 ARG A N 1
ATOM 4522 C CA . ARG A 1 608 ? -5.022 -22.346 -5.373 1.00 92.56 608 ARG A CA 1
ATOM 4523 C C . ARG A 1 608 ? -3.909 -21.414 -5.829 1.00 92.56 608 ARG A C 1
ATOM 4525 O O . ARG A 1 608 ? -4.072 -20.733 -6.838 1.00 92.56 608 ARG A O 1
ATOM 4532 N N . LEU A 1 609 ? -2.807 -21.396 -5.083 1.00 92.94 609 LEU A N 1
ATOM 4533 C CA . LEU A 1 609 ? -1.637 -20.586 -5.402 1.00 92.94 609 LEU A CA 1
ATOM 4534 C C . LEU A 1 609 ? -0.918 -21.208 -6.610 1.00 92.94 609 LEU A C 1
ATOM 4536 O O . LEU A 1 609 ? -0.464 -22.352 -6.511 1.00 92.94 609 LEU A O 1
ATOM 4540 N N . PRO A 1 610 ? -0.819 -20.514 -7.756 1.00 91.12 610 PRO A N 1
ATOM 4541 C CA . PRO A 1 610 ? -0.140 -21.070 -8.920 1.00 91.12 610 PRO A CA 1
ATOM 4542 C C . PRO A 1 610 ? 1.346 -21.303 -8.632 1.00 91.12 610 PRO A C 1
ATOM 4544 O O . PRO A 1 610 ? 2.034 -20.410 -8.149 1.00 91.12 610 PRO A O 1
ATOM 4547 N N . GLY A 1 611 ? 1.834 -22.512 -8.914 1.00 90.94 611 GLY A N 1
ATOM 4548 C CA . GLY A 1 611 ? 3.228 -22.890 -8.663 1.00 90.94 611 GLY A CA 1
ATOM 4549 C C . GLY A 1 611 ? 3.607 -23.046 -7.185 1.00 90.94 611 GLY A C 1
ATOM 4550 O O . GLY A 1 611 ? 4.774 -23.289 -6.905 1.00 90.94 611 GLY A O 1
ATOM 4551 N N . GLY A 1 612 ? 2.659 -22.927 -6.244 1.00 88.75 612 GLY A N 1
ATOM 4552 C CA . GLY A 1 612 ? 2.934 -22.975 -4.799 1.00 88.75 612 GLY A CA 1
ATOM 4553 C C . GLY A 1 612 ? 3.484 -24.314 -4.297 1.00 88.75 612 GLY A C 1
ATOM 4554 O O . GLY A 1 612 ? 4.233 -24.341 -3.325 1.00 88.75 612 GLY A O 1
ATOM 4555 N N . ASP A 1 613 ? 3.146 -25.405 -4.987 1.00 89.25 613 ASP A N 1
ATOM 4556 C CA . ASP A 1 613 ? 3.627 -26.759 -4.684 1.00 89.25 613 ASP A CA 1
ATOM 4557 C C . ASP A 1 613 ? 4.869 -27.148 -5.509 1.00 89.25 613 ASP A C 1
ATOM 4559 O O . ASP A 1 613 ? 5.401 -28.248 -5.358 1.00 89.25 613 ASP A O 1
ATOM 4563 N N . GLU A 1 614 ? 5.332 -26.263 -6.397 1.00 91.00 614 GLU A N 1
ATOM 4564 C CA . GLU A 1 614 ? 6.427 -26.553 -7.317 1.00 91.00 614 GLU A CA 1
ATOM 4565 C C . GLU A 1 614 ? 7.784 -26.116 -6.743 1.00 91.00 614 GLU A C 1
ATOM 4567 O O . GLU A 1 614 ? 7.882 -25.087 -6.065 1.00 91.00 614 GLU A O 1
ATOM 4572 N N . PRO A 1 615 ? 8.880 -26.840 -7.042 1.00 89.06 615 PRO A N 1
ATOM 4573 C CA . PRO A 1 615 ? 10.220 -26.407 -6.669 1.00 89.06 615 PRO A CA 1
ATOM 4574 C C . PRO A 1 615 ? 10.562 -25.027 -7.240 1.00 89.06 615 PRO A C 1
ATOM 4576 O O . PRO A 1 615 ? 10.134 -24.666 -8.342 1.00 89.06 615 PRO A O 1
ATOM 4579 N N . TRP A 1 616 ? 11.412 -24.283 -6.530 1.00 88.06 616 TRP A N 1
ATOM 4580 C CA . TRP A 1 616 ? 11.999 -23.055 -7.065 1.00 88.06 616 TRP A CA 1
ATOM 4581 C C . TRP A 1 616 ? 12.730 -23.344 -8.381 1.00 88.06 616 TRP A C 1
ATOM 4583 O O . TRP A 1 616 ? 13.470 -24.326 -8.478 1.00 88.06 616 TRP A O 1
ATOM 4593 N N . GLY A 1 617 ? 12.541 -22.488 -9.382 1.00 88.75 617 GLY A N 1
ATOM 4594 C CA . GLY A 1 617 ? 13.102 -22.699 -10.719 1.00 88.75 617 GLY A CA 1
ATOM 4595 C C . GLY A 1 617 ? 12.116 -23.292 -11.718 1.00 88.75 617 GLY A C 1
ATOM 4596 O O . GLY A 1 617 ? 12.445 -23.407 -12.898 1.00 88.75 617 GLY A O 1
ATOM 4597 N N . THR A 1 618 ? 10.914 -23.663 -11.272 1.00 93.44 618 THR A N 1
ATOM 4598 C CA . THR A 1 618 ? 9.913 -24.298 -12.132 1.00 93.44 618 THR A CA 1
ATOM 4599 C C . THR A 1 618 ? 9.157 -23.243 -12.944 1.00 93.44 618 THR A C 1
ATOM 4601 O O . THR A 1 618 ? 8.506 -22.370 -12.358 1.00 93.44 618 THR A O 1
ATOM 4604 N N . PRO A 1 619 ? 9.192 -23.304 -14.292 1.00 95.31 619 PRO A N 1
ATOM 4605 C CA . PRO A 1 619 ? 8.378 -22.433 -15.129 1.00 95.31 619 PRO A CA 1
ATOM 4606 C C . PRO A 1 619 ? 6.895 -22.585 -14.799 1.00 95.31 619 PRO A C 1
ATOM 4608 O O . PRO A 1 619 ? 6.362 -23.691 -14.811 1.00 95.31 619 PRO A O 1
ATOM 4611 N N . THR A 1 620 ? 6.234 -21.466 -14.517 1.00 95.56 620 THR A N 1
ATOM 4612 C CA . THR A 1 620 ? 4.823 -21.437 -14.115 1.00 95.56 620 THR A CA 1
ATOM 4613 C C . THR A 1 620 ? 4.079 -20.459 -15.008 1.00 95.56 620 THR A C 1
ATOM 4615 O O . THR A 1 620 ? 4.470 -19.304 -15.112 1.00 95.56 620 THR A O 1
ATOM 4618 N N . THR A 1 621 ? 2.995 -20.883 -15.648 1.00 96.81 621 THR A N 1
ATOM 4619 C CA . THR A 1 621 ? 2.144 -19.975 -16.429 1.00 96.81 621 THR A CA 1
ATOM 4620 C C . THR A 1 621 ? 0.892 -19.649 -15.633 1.00 96.81 621 THR A C 1
ATOM 4622 O O . THR A 1 621 ? 0.202 -20.556 -15.167 1.00 96.81 621 THR A O 1
ATOM 4625 N N . ILE A 1 622 ? 0.573 -18.361 -15.509 1.00 97.06 622 ILE A N 1
ATOM 4626 C CA . ILE A 1 622 ? -0.673 -17.900 -14.900 1.00 97.06 622 ILE A CA 1
ATOM 4627 C C . ILE A 1 622 ? -1.498 -17.181 -15.961 1.00 97.06 622 ILE A C 1
ATOM 4629 O O . ILE A 1 622 ? -1.082 -16.156 -16.491 1.00 97.06 622 ILE A O 1
ATOM 4633 N N .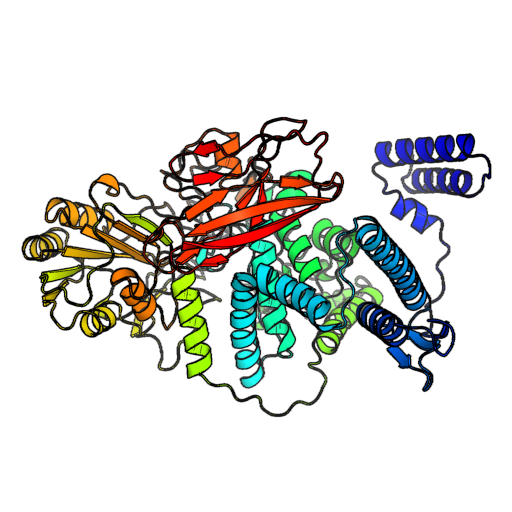 ALA A 1 623 ? -2.688 -17.706 -16.246 1.00 96.19 623 ALA A N 1
ATOM 4634 C CA . ALA A 1 623 ? -3.685 -16.999 -17.037 1.00 96.19 623 ALA A CA 1
ATOM 4635 C C . ALA A 1 623 ? -4.495 -16.068 -16.122 1.00 96.19 623 ALA A C 1
ATOM 4637 O O . ALA A 1 623 ? -5.189 -16.536 -15.216 1.00 96.19 623 ALA A O 1
ATOM 4638 N N . TYR A 1 624 ? -4.417 -14.758 -16.350 1.00 96.81 624 TYR A N 1
ATOM 4639 C CA . TYR A 1 624 ? -5.218 -13.755 -15.645 1.00 96.81 624 TYR A CA 1
ATOM 4640 C C . TYR A 1 624 ? -6.608 -13.654 -16.272 1.00 96.81 624 TYR A C 1
ATOM 4642 O O . TYR A 1 624 ? -6.930 -12.713 -16.998 1.00 96.81 624 TYR A O 1
ATOM 4650 N N . THR A 1 625 ? -7.429 -14.669 -16.004 1.00 95.44 625 THR A N 1
ATOM 4651 C CA . THR A 1 625 ? -8.801 -14.800 -16.515 1.00 95.44 625 THR A CA 1
ATOM 4652 C C . THR A 1 625 ? -9.750 -13.732 -15.983 1.00 95.44 625 THR A C 1
ATOM 4654 O O . THR A 1 625 ? -10.746 -13.433 -16.631 1.00 95.44 625 THR A O 1
ATOM 4657 N N . GLU A 1 626 ? -9.447 -13.139 -14.829 1.00 95.31 626 GLU A N 1
ATOM 4658 C CA . GLU A 1 626 ? -10.160 -11.973 -14.301 1.00 95.31 626 GLU A CA 1
ATOM 4659 C C . GLU A 1 626 ? -9.901 -10.696 -15.116 1.00 95.31 626 GLU A C 1
ATOM 4661 O O . GLU A 1 626 ? -10.626 -9.712 -14.982 1.00 95.31 626 GLU A O 1
ATOM 4666 N N . GLY A 1 627 ? -8.859 -10.685 -15.956 1.00 96.12 627 GLY A N 1
ATOM 4667 C CA . GLY A 1 627 ? -8.503 -9.538 -16.778 1.00 96.12 627 GLY A CA 1
ATOM 4668 C C . GLY A 1 627 ? -8.305 -8.261 -15.951 1.00 96.12 627 GLY A C 1
ATOM 4669 O O . GLY A 1 627 ? -7.424 -8.202 -15.083 1.00 96.12 627 GLY A O 1
ATOM 4670 N N . ALA A 1 628 ? -9.108 -7.235 -16.256 1.00 94.62 628 ALA A N 1
ATOM 4671 C CA . ALA A 1 628 ? -9.076 -5.924 -15.603 1.00 94.62 628 ALA A CA 1
ATOM 4672 C C . ALA A 1 628 ? -9.927 -5.837 -14.327 1.00 94.62 628 ALA A C 1
ATOM 4674 O O . ALA A 1 628 ? -9.846 -4.848 -13.589 1.00 94.62 628 ALA A O 1
ATOM 4675 N N . GLU A 1 629 ? -10.733 -6.861 -14.053 1.00 94.94 629 GLU A N 1
ATOM 4676 C CA . GLU A 1 629 ? -11.642 -6.894 -12.916 1.00 94.94 629 GLU A CA 1
ATOM 4677 C C . GLU A 1 629 ? -10.892 -7.426 -11.685 1.00 94.94 629 GLU A C 1
ATOM 4679 O O . GLU A 1 629 ? -11.180 -8.495 -11.170 1.00 94.94 629 GLU A O 1
ATOM 4684 N N . VAL A 1 630 ? -9.872 -6.691 -11.233 1.00 95.56 630 VAL A N 1
ATOM 4685 C CA . VAL A 1 630 ? -9.040 -7.041 -10.068 1.00 95.56 630 VAL A CA 1
ATOM 4686 C C . VAL A 1 630 ? -9.733 -6.640 -8.760 1.00 95.56 630 VAL A C 1
ATOM 4688 O O . VAL A 1 630 ? -10.344 -5.572 -8.679 1.00 95.56 630 VAL A O 1
ATOM 4691 N N . GLY A 1 631 ? -9.617 -7.470 -7.717 1.00 94.12 631 GLY A N 1
ATOM 4692 C CA . GLY A 1 631 ? -10.073 -7.118 -6.369 1.00 94.12 631 GLY A CA 1
ATOM 4693 C C . GLY A 1 631 ? -11.587 -6.909 -6.290 1.00 94.12 631 GLY A C 1
ATOM 4694 O O . GLY A 1 631 ? -12.345 -7.739 -6.785 1.00 94.12 631 GLY A O 1
ATOM 4695 N N . TYR A 1 632 ? -12.048 -5.790 -5.726 1.00 93.25 632 TYR A N 1
ATOM 4696 C CA . TYR A 1 632 ? -13.477 -5.460 -5.593 1.00 93.25 632 TYR A CA 1
ATOM 4697 C C . TYR A 1 632 ? -14.262 -5.547 -6.906 1.00 93.25 632 TYR A C 1
ATOM 4699 O O . TYR A 1 632 ? -15.465 -5.807 -6.891 1.00 93.25 632 TYR A O 1
ATOM 4707 N N . ARG A 1 633 ? -13.588 -5.342 -8.042 1.00 93.69 633 ARG A N 1
ATOM 4708 C CA . ARG A 1 633 ? -14.189 -5.459 -9.370 1.00 93.69 633 ARG A CA 1
ATOM 4709 C C . ARG A 1 633 ? -14.556 -6.904 -9.699 1.00 93.69 633 ARG A C 1
ATOM 4711 O O . ARG A 1 633 ? -15.669 -7.146 -10.152 1.00 93.69 633 ARG A O 1
ATOM 4718 N N . TRP A 1 634 ? -13.676 -7.858 -9.377 1.00 94.88 634 TRP A N 1
ATOM 4719 C CA . TRP A 1 634 ? -13.969 -9.293 -9.468 1.00 94.88 634 TRP A CA 1
ATOM 4720 C C . TRP A 1 634 ? -15.193 -9.638 -8.630 1.00 94.88 634 TRP A C 1
ATOM 4722 O O . TRP A 1 634 ? -16.150 -10.194 -9.152 1.00 94.88 634 TRP A O 1
ATOM 4732 N N . PHE A 1 635 ? -15.184 -9.237 -7.354 1.00 92.12 635 PHE A N 1
ATOM 4733 C CA . PHE A 1 635 ? -16.271 -9.520 -6.414 1.00 92.12 635 PHE A CA 1
ATOM 4734 C C . PHE A 1 635 ? -17.609 -8.965 -6.913 1.00 92.12 635 PHE A C 1
ATOM 4736 O O . PHE A 1 635 ? -18.625 -9.656 -6.873 1.00 92.12 635 PHE A O 1
ATOM 4743 N N . ALA A 1 636 ? -17.609 -7.745 -7.454 1.00 89.75 636 ALA A N 1
ATOM 4744 C CA . ALA A 1 636 ? -18.799 -7.154 -8.054 1.00 89.75 636 ALA A CA 1
ATOM 4745 C C . ALA A 1 636 ? -19.260 -7.897 -9.320 1.00 89.75 636 ALA A C 1
ATOM 4747 O O . ALA A 1 636 ? -20.461 -8.094 -9.501 1.00 89.75 636 ALA A O 1
ATOM 4748 N N . ALA A 1 637 ? -18.331 -8.317 -10.182 1.00 90.81 637 ALA A N 1
ATOM 4749 C CA . ALA A 1 637 ? -18.636 -9.017 -11.429 1.00 90.81 637 ALA A CA 1
ATOM 4750 C C . ALA A 1 637 ? -19.151 -10.451 -11.205 1.00 90.81 637 ALA A C 1
ATOM 4752 O O . ALA A 1 637 ? -19.976 -10.933 -11.982 1.00 90.81 637 ALA A O 1
ATOM 4753 N N . THR A 1 638 ? -18.690 -11.132 -10.153 1.00 92.44 638 THR A N 1
ATOM 4754 C CA . THR A 1 638 ? -19.072 -12.517 -9.833 1.00 92.44 638 THR A CA 1
ATOM 4755 C C . THR A 1 638 ? -20.172 -12.631 -8.780 1.00 92.44 638 THR A C 1
ATOM 4757 O O . THR A 1 638 ? -20.750 -13.704 -8.623 1.00 92.44 638 THR A O 1
ATOM 4760 N N . GLY A 1 639 ? -20.502 -11.538 -8.086 1.00 90.31 639 GLY A N 1
ATOM 4761 C CA . GLY A 1 639 ? -21.486 -11.532 -7.002 1.00 90.31 639 GLY A CA 1
ATOM 4762 C C . GLY A 1 639 ? -20.966 -12.123 -5.687 1.00 90.31 639 GLY A C 1
ATOM 4763 O O . GLY A 1 639 ? -21.770 -12.449 -4.814 1.00 90.31 639 GLY A O 1
ATOM 4764 N N . GLU A 1 640 ? -19.648 -12.264 -5.539 1.00 90.81 640 GLU A N 1
ATOM 4765 C CA . GLU A 1 640 ? -19.008 -12.718 -4.303 1.00 90.81 640 GLU A CA 1
ATOM 4766 C C . GLU A 1 640 ? -19.105 -11.646 -3.209 1.00 90.81 640 GLU A C 1
ATOM 4768 O O . GLU A 1 640 ? -18.947 -10.448 -3.462 1.00 90.81 640 GLU A O 1
ATOM 4773 N N . VAL A 1 641 ? -19.334 -12.075 -1.966 1.00 91.12 641 VAL A N 1
ATOM 4774 C CA . VAL A 1 641 ? -19.445 -11.168 -0.814 1.00 91.12 641 VAL A CA 1
ATOM 4775 C C . VAL A 1 641 ? -18.121 -11.166 -0.047 1.00 91.12 641 VAL A C 1
ATOM 4777 O O . VAL A 1 641 ? -17.722 -12.207 0.478 1.00 91.12 641 VAL A O 1
ATOM 4780 N N . PRO A 1 642 ? -17.417 -10.025 0.045 1.00 92.88 642 PRO A N 1
ATOM 4781 C CA . PRO A 1 642 ? -16.177 -9.957 0.802 1.00 92.88 642 PRO A CA 1
ATOM 4782 C C . PRO A 1 642 ? -16.438 -9.924 2.312 1.00 92.88 642 PRO A C 1
ATOM 4784 O O . PRO A 1 642 ? -17.484 -9.462 2.765 1.00 92.88 642 PRO A O 1
ATOM 4787 N N . LEU A 1 643 ? -15.443 -10.341 3.099 1.00 94.31 643 LEU A N 1
ATOM 4788 C CA . LEU A 1 643 ? -15.438 -10.156 4.551 1.00 94.31 643 LEU A CA 1
ATOM 4789 C C . LEU A 1 643 ? -15.418 -8.664 4.906 1.00 94.31 643 LEU A C 1
ATOM 4791 O O . LEU A 1 643 ? -16.182 -8.210 5.752 1.00 94.31 643 LEU A O 1
ATOM 4795 N N . PHE A 1 644 ? -14.568 -7.897 4.216 1.00 92.94 644 PHE A N 1
ATOM 4796 C CA . PHE A 1 644 ? -14.602 -6.437 4.215 1.00 92.94 644 PHE A CA 1
ATOM 4797 C C . PHE A 1 644 ? -14.318 -5.915 2.807 1.00 92.94 644 PHE A C 1
ATOM 4799 O O . PHE A 1 644 ? -13.354 -6.326 2.161 1.00 92.94 644 PHE A O 1
ATOM 4806 N N . ALA A 1 645 ? -15.153 -5.000 2.325 1.00 91.75 645 ALA A N 1
ATOM 4807 C CA . ALA A 1 645 ? -15.028 -4.450 0.980 1.00 91.75 645 ALA A CA 1
ATOM 4808 C C . ALA A 1 645 ? -13.866 -3.449 0.855 1.00 91.75 645 ALA A C 1
ATOM 4810 O O . ALA A 1 645 ? -13.484 -2.780 1.820 1.00 91.75 645 ALA A O 1
ATOM 4811 N N . PHE A 1 646 ? -13.359 -3.276 -0.366 1.00 90.62 646 PHE A N 1
ATOM 4812 C CA . PHE A 1 646 ? -12.545 -2.115 -0.724 1.00 90.62 646 PHE A CA 1
ATOM 4813 C C . PHE A 1 646 ? -13.210 -0.805 -0.271 1.00 90.62 646 PHE A C 1
ATOM 4815 O O . PHE A 1 646 ? -14.425 -0.633 -0.370 1.00 90.62 646 PHE A O 1
ATOM 4822 N N . GLY A 1 647 ? -12.415 0.125 0.259 1.00 86.12 647 GLY A N 1
ATOM 4823 C CA . GLY A 1 647 ? -12.906 1.404 0.764 1.00 86.12 647 GLY A CA 1
ATOM 4824 C C . GLY A 1 647 ? -13.586 1.343 2.138 1.00 86.12 647 GLY A C 1
ATOM 4825 O O . GLY A 1 647 ? -13.944 2.400 2.667 1.00 86.12 647 GLY A O 1
ATOM 4826 N N . HIS A 1 648 ? -13.729 0.161 2.752 1.00 88.75 648 HIS A N 1
ATOM 4827 C CA . HIS A 1 648 ? -14.301 -0.012 4.094 1.00 88.75 648 HIS A CA 1
ATOM 4828 C C . HIS A 1 648 ? -13.4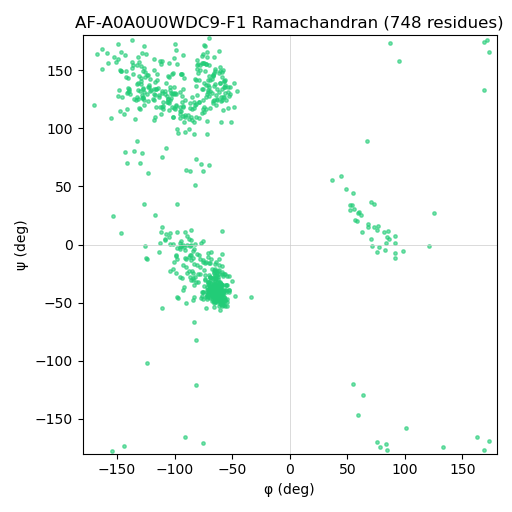34 0.617 5.191 1.00 88.75 648 HIS A C 1
ATOM 4830 O O . HIS A 1 648 ? -12.207 0.638 5.103 1.00 88.75 648 HIS A O 1
ATOM 4836 N N . GLY A 1 649 ? -14.072 1.116 6.249 1.00 91.00 649 GLY A N 1
ATOM 4837 C CA . GLY A 1 649 ? -13.401 1.625 7.446 1.00 91.00 649 GLY A CA 1
ATOM 4838 C C . GLY A 1 649 ? -14.359 2.386 8.357 1.00 91.00 649 GLY A C 1
ATOM 4839 O O . GLY A 1 649 ? -15.146 3.217 7.910 1.00 91.00 649 GLY A O 1
ATOM 4840 N N . LEU A 1 650 ? -14.334 2.105 9.649 1.00 95.50 650 LEU A N 1
ATOM 4841 C CA . LEU A 1 650 ? -15.184 2.773 10.625 1.00 95.50 650 LEU A CA 1
ATOM 4842 C C . LEU A 1 650 ? -14.475 3.985 11.237 1.00 95.50 650 LEU A C 1
ATOM 4844 O O . LEU A 1 650 ? -13.253 4.124 11.180 1.00 95.50 650 LEU A O 1
ATOM 4848 N N . SER A 1 651 ? -15.270 4.852 11.858 1.00 96.25 651 SER A N 1
ATOM 4849 C CA . SER A 1 651 ? -14.820 6.031 12.595 1.00 96.25 651 SER A CA 1
ATOM 4850 C C . SER A 1 651 ? -15.503 6.071 13.964 1.00 96.25 651 SER A C 1
ATOM 4852 O O . SER A 1 651 ? -16.582 5.511 14.148 1.00 96.25 651 SER A O 1
ATOM 4854 N N . TYR A 1 652 ? -14.905 6.768 14.931 1.00 98.00 652 TYR A N 1
ATOM 4855 C CA . TYR A 1 652 ? -15.558 7.093 16.206 1.00 98.00 652 TYR A CA 1
ATOM 4856 C C . TYR A 1 652 ? -16.570 8.246 16.092 1.00 98.00 652 TYR A C 1
ATOM 4858 O O . TYR A 1 652 ? -17.141 8.663 17.101 1.00 98.00 652 TYR A O 1
ATOM 4866 N N . THR A 1 653 ? -16.777 8.795 14.892 1.00 97.12 653 THR A N 1
ATOM 4867 C CA . THR A 1 653 ? -17.825 9.778 14.594 1.00 97.12 653 THR A CA 1
ATOM 4868 C C . THR A 1 653 ? -18.646 9.337 13.381 1.00 97.12 653 THR A C 1
ATOM 4870 O O . THR A 1 653 ? -18.238 8.442 12.645 1.00 97.12 653 THR A O 1
ATOM 4873 N N . GLY A 1 654 ? -19.811 9.953 13.178 1.00 94.44 654 GLY A N 1
ATOM 4874 C CA . GLY A 1 654 ? -20.675 9.697 12.024 1.00 94.44 654 GLY A CA 1
ATOM 4875 C C . GLY A 1 654 ? -20.567 10.799 10.975 1.00 94.44 654 GLY A C 1
ATOM 4876 O O . GLY A 1 654 ? -20.434 11.974 11.325 1.00 94.44 654 GLY A O 1
ATOM 4877 N N . PHE A 1 655 ? -20.697 10.432 9.701 1.00 93.19 655 PHE A N 1
ATOM 4878 C CA . PHE A 1 655 ? -20.748 11.371 8.580 1.00 93.19 655 PHE A CA 1
ATOM 4879 C C . PHE A 1 655 ? -22.024 11.174 7.763 1.00 93.19 655 PHE A C 1
ATOM 4881 O O . PHE A 1 655 ? -22.517 10.057 7.624 1.00 93.19 655 PHE A O 1
ATOM 4888 N N . SER A 1 656 ? -22.558 12.267 7.220 1.00 93.69 656 SER A N 1
ATOM 4889 C CA . SER A 1 656 ? -23.685 12.242 6.284 1.00 93.69 656 SER A CA 1
ATOM 4890 C C . SER A 1 656 ? -23.344 12.991 5.003 1.00 93.69 656 SER A C 1
ATOM 4892 O O . SER A 1 656 ? -22.532 13.919 5.008 1.00 93.69 656 SER A O 1
ATOM 4894 N N . TYR A 1 657 ? -23.982 12.572 3.915 1.00 90.12 657 TYR A N 1
ATOM 4895 C CA . TYR A 1 657 ? -23.754 13.066 2.565 1.00 90.12 657 TYR A CA 1
ATOM 4896 C C . TYR A 1 657 ? -25.063 13.621 2.019 1.00 90.12 657 TYR A C 1
ATOM 4898 O O . TYR A 1 657 ? -26.098 12.958 2.114 1.00 90.12 657 TYR A O 1
ATOM 4906 N N . ARG A 1 658 ? -25.035 14.824 1.444 1.00 90.56 658 ARG A N 1
ATOM 4907 C CA . ARG A 1 658 ? -26.227 15.452 0.853 1.00 90.56 658 ARG A CA 1
ATOM 4908 C C . ARG A 1 658 ? -25.883 16.359 -0.322 1.00 90.56 658 ARG A C 1
ATOM 4910 O O . ARG A 1 658 ? -24.714 16.613 -0.602 1.00 90.56 658 ARG A O 1
ATOM 4917 N N . ASP A 1 659 ? -26.919 16.837 -1.004 1.00 92.38 659 ASP A N 1
ATOM 4918 C CA . ASP A 1 659 ? -26.831 17.802 -2.107 1.00 92.38 659 ASP A CA 1
ATOM 4919 C C . ASP A 1 659 ? -25.899 17.359 -3.247 1.00 92.38 659 ASP A C 1
ATOM 4921 O O . ASP A 1 659 ? -25.074 18.143 -3.728 1.00 92.38 659 ASP A O 1
ATOM 4925 N N . LEU A 1 660 ? -26.016 16.086 -3.643 1.00 89.44 660 LEU A N 1
ATOM 4926 C CA . LEU A 1 660 ? -25.278 15.514 -4.765 1.00 89.44 660 LEU A CA 1
ATOM 4927 C C . LEU A 1 660 ? -25.727 16.152 -6.084 1.00 89.44 660 LEU A C 1
ATOM 4929 O O . LEU A 1 660 ? -26.892 16.056 -6.466 1.00 89.44 660 LEU A O 1
ATOM 4933 N N . THR A 1 661 ? -24.769 16.719 -6.804 1.00 87.69 661 THR A N 1
ATOM 4934 C CA . THR A 1 661 ? -24.947 17.298 -8.133 1.00 87.69 661 THR A CA 1
ATOM 4935 C C . THR A 1 661 ? -23.878 16.747 -9.061 1.00 87.69 661 THR A C 1
ATOM 4937 O O . THR A 1 661 ? -22.694 16.770 -8.727 1.00 87.69 661 THR A O 1
ATOM 4940 N N . VAL A 1 662 ? -24.295 16.297 -10.241 1.00 85.50 662 VAL A N 1
ATOM 4941 C CA . VAL A 1 662 ? -23.418 15.789 -11.301 1.00 85.50 662 VAL A CA 1
ATOM 4942 C C . VAL A 1 662 ? -23.567 16.694 -12.520 1.00 85.50 662 VAL A C 1
ATOM 4944 O O . VAL A 1 662 ? -24.688 16.967 -12.947 1.00 85.50 662 VAL A O 1
ATOM 4947 N N . THR A 1 663 ? -22.455 17.181 -13.065 1.00 83.50 663 THR A N 1
ATOM 4948 C CA . THR A 1 663 ? -22.433 18.056 -14.249 1.00 83.50 663 THR A CA 1
ATOM 4949 C C . THR A 1 663 ? -21.345 17.644 -15.232 1.00 83.50 663 THR A C 1
ATOM 4951 O O . THR A 1 663 ? -20.315 17.130 -14.810 1.00 83.50 663 THR A O 1
ATOM 4954 N N . GLY A 1 664 ? -21.536 17.971 -16.512 1.00 73.75 664 GLY A N 1
ATOM 4955 C CA . GLY A 1 664 ? -20.572 17.706 -17.584 1.00 73.75 664 GLY A CA 1
ATOM 4956 C C . GLY A 1 664 ? -20.849 16.403 -18.337 1.00 73.75 664 GLY A C 1
ATOM 4957 O O . GLY A 1 664 ? -21.561 15.533 -17.843 1.00 73.75 664 GLY A O 1
ATOM 4958 N N . THR A 1 665 ? -20.330 16.316 -19.564 1.00 66.50 665 THR A N 1
ATOM 4959 C CA . THR A 1 665 ? -20.428 15.136 -20.443 1.00 66.50 665 THR A CA 1
ATOM 4960 C C . THR A 1 665 ? -19.059 14.480 -20.592 1.00 66.50 665 THR A C 1
ATOM 4962 O O . THR A 1 665 ? -18.882 13.323 -20.236 1.00 66.50 665 THR A O 1
ATOM 4965 N N . ASP A 1 666 ? -18.076 15.271 -21.018 1.00 65.75 666 ASP A N 1
ATOM 4966 C CA . ASP A 1 666 ? -16.722 14.815 -21.356 1.00 65.75 666 ASP A CA 1
ATOM 4967 C C . ASP A 1 666 ? -15.803 14.781 -20.131 1.00 65.75 666 ASP A C 1
ATOM 4969 O O . ASP A 1 666 ? -14.888 13.973 -20.028 1.00 65.75 666 ASP A O 1
ATOM 4973 N N . THR A 1 667 ? -16.083 15.634 -19.151 1.00 73.00 667 THR A N 1
ATOM 4974 C CA . THR A 1 667 ? -15.524 15.568 -17.802 1.00 73.00 667 THR A CA 1
ATOM 4975 C C . THR A 1 667 ? -16.688 15.679 -16.842 1.00 73.00 667 THR A C 1
ATOM 4977 O O . THR A 1 667 ? -17.395 16.686 -16.828 1.00 73.00 667 THR A O 1
ATOM 4980 N N . VAL A 1 668 ? -16.893 14.631 -16.057 1.00 76.56 668 VAL A N 1
ATOM 4981 C CA . VAL A 1 668 ? -17.920 14.561 -15.030 1.00 76.56 668 VAL A CA 1
ATOM 4982 C C . VAL A 1 668 ? -17.385 15.237 -13.777 1.00 76.56 668 VAL A C 1
ATOM 4984 O O . VAL A 1 668 ? -16.413 14.792 -13.168 1.00 76.56 668 VAL A O 1
ATOM 4987 N N . THR A 1 669 ? -18.038 16.313 -13.363 1.00 83.69 669 THR A N 1
ATOM 4988 C CA . THR A 1 669 ? -17.812 16.940 -12.063 1.00 83.69 669 THR A CA 1
ATOM 4989 C C . THR A 1 669 ? -18.943 16.546 -11.130 1.00 83.69 669 THR A C 1
ATOM 4991 O O . THR A 1 669 ? -20.106 16.875 -11.364 1.00 83.69 669 THR A O 1
ATOM 4994 N N . VAL A 1 670 ? -18.593 15.858 -10.050 1.00 83.50 670 VAL A N 1
ATOM 4995 C CA . VAL A 1 670 ? -19.516 15.463 -8.992 1.00 83.50 670 VAL A CA 1
ATOM 4996 C C . VAL A 1 670 ? -19.259 16.323 -7.768 1.00 83.50 670 VAL A C 1
ATOM 4998 O O . VAL A 1 670 ? -18.150 16.349 -7.238 1.00 83.50 670 VAL A O 1
ATOM 5001 N N . THR A 1 671 ? -20.286 17.021 -7.295 1.00 87.19 671 THR A N 1
ATOM 5002 C CA . THR A 1 671 ? -20.219 17.832 -6.076 1.00 87.19 671 THR A CA 1
ATOM 5003 C C . THR A 1 671 ? -21.254 17.380 -5.064 1.00 87.19 671 THR A C 1
ATOM 5005 O O . THR A 1 671 ? -22.359 17.011 -5.436 1.00 87.19 671 THR A O 1
ATOM 5008 N N . PHE A 1 672 ? -20.904 17.400 -3.784 1.00 86.81 672 PHE A N 1
ATOM 5009 C CA . PHE A 1 672 ? -21.798 17.054 -2.676 1.00 86.81 672 PHE A CA 1
ATOM 5010 C C . PHE A 1 672 ? -21.273 17.679 -1.384 1.00 86.81 672 PHE A C 1
ATOM 5012 O O . PHE A 1 672 ? -20.128 18.132 -1.317 1.00 86.81 672 PHE A O 1
ATOM 5019 N N . GLU A 1 673 ? -22.103 17.736 -0.352 1.00 92.12 673 GLU A N 1
ATOM 5020 C CA . GLU A 1 673 ? -21.701 18.162 0.984 1.00 92.12 673 GLU A CA 1
ATOM 5021 C C . GLU A 1 673 ? -21.480 16.954 1.894 1.00 92.12 673 GLU A C 1
ATOM 5023 O O . GLU A 1 673 ? -22.297 16.034 1.921 1.00 92.12 673 GLU A O 1
ATOM 5028 N N . VAL A 1 674 ? -20.380 16.983 2.649 1.00 91.75 674 VAL A N 1
ATOM 5029 C CA . VAL A 1 674 ? -20.077 16.031 3.723 1.00 91.75 674 VAL A CA 1
ATOM 5030 C C . VAL A 1 674 ? -20.236 16.752 5.050 1.00 91.75 674 VAL A C 1
ATOM 5032 O O . VAL A 1 674 ? -19.663 17.827 5.229 1.00 91.75 674 VAL A O 1
ATOM 5035 N N . VAL A 1 675 ? -20.991 16.169 5.975 1.00 95.69 675 VAL A N 1
ATOM 5036 C CA . VAL A 1 675 ? -21.258 16.741 7.300 1.00 95.69 675 VAL A CA 1
ATOM 5037 C C . VAL A 1 675 ? -20.838 15.751 8.375 1.00 95.69 675 VAL A C 1
ATOM 5039 O O . VAL A 1 675 ? -21.273 14.600 8.340 1.00 95.69 675 VAL A O 1
ATOM 5042 N N . ASN A 1 676 ? -20.046 16.193 9.352 1.00 97.88 676 ASN A N 1
ATOM 5043 C CA . ASN A 1 676 ? -19.792 15.410 10.560 1.00 97.88 676 ASN A CA 1
ATOM 5044 C C . ASN A 1 676 ? -20.988 15.553 11.508 1.00 97.88 676 ASN A C 1
ATOM 5046 O O . ASN A 1 676 ? -21.212 16.613 12.089 1.00 97.88 676 ASN A O 1
ATOM 5050 N N . VAL A 1 677 ? -21.766 14.484 11.643 1.00 98.00 677 VAL A N 1
ATOM 5051 C CA . VAL A 1 677 ? -22.999 14.445 12.447 1.00 98.00 677 VAL A CA 1
ATOM 5052 C C . VAL A 1 677 ? -22.786 13.845 13.836 1.00 98.00 677 VAL A C 1
ATOM 5054 O O . VAL A 1 677 ? -23.722 13.784 14.632 1.00 98.00 677 VAL A O 1
ATOM 5057 N N . GLY A 1 678 ? -21.573 13.378 14.137 1.00 97.00 678 GLY A N 1
ATOM 5058 C CA . GLY A 1 678 ? -21.235 12.862 15.457 1.00 97.00 678 GLY A CA 1
ATOM 5059 C C . GLY A 1 678 ? -20.669 13.929 16.395 1.00 97.00 678 GLY A C 1
ATOM 5060 O O . GLY A 1 678 ? -20.776 15.131 16.165 1.00 97.00 678 GLY A O 1
ATOM 5061 N N . GLN A 1 679 ? -20.078 13.461 17.495 1.00 96.56 679 GLN A N 1
ATOM 5062 C CA . GLN A 1 679 ? -19.610 14.300 18.610 1.00 96.56 679 GLN A CA 1
ATOM 5063 C C . GLN A 1 679 ? -18.081 14.404 18.690 1.00 96.56 679 GLN A C 1
ATOM 5065 O O . GLN A 1 679 ? -17.544 14.990 19.628 1.00 96.56 679 GLN A O 1
ATOM 5070 N N . ARG A 1 680 ? -17.353 13.818 17.732 1.00 96.31 680 ARG A N 1
ATOM 5071 C CA . ARG A 1 680 ? -15.884 13.814 17.707 1.00 96.31 680 ARG A CA 1
ATOM 5072 C C . ARG A 1 680 ? -15.372 14.416 16.410 1.00 96.31 680 ARG A C 1
ATOM 5074 O O . ARG A 1 680 ? -15.973 14.226 15.355 1.00 96.31 680 ARG A O 1
ATOM 5081 N N . PHE A 1 681 ? -14.236 15.106 16.484 1.00 97.00 681 PHE A N 1
ATOM 5082 C CA . PHE A 1 681 ? -13.465 15.424 15.286 1.00 97.00 681 PHE A CA 1
ATOM 5083 C C . PHE A 1 681 ? -13.122 14.124 14.551 1.00 97.00 681 PHE A C 1
ATOM 5085 O O . PHE A 1 681 ? -12.835 13.098 15.178 1.00 97.00 681 PHE A O 1
ATOM 5092 N N . GLY A 1 682 ? -13.166 14.153 13.227 1.00 94.00 682 GLY A N 1
ATOM 5093 C CA . GLY A 1 682 ? -12.839 12.991 12.421 1.00 94.00 682 GLY A CA 1
ATOM 5094 C C . GLY A 1 682 ? -12.555 13.361 10.981 1.00 94.00 682 GLY A C 1
ATOM 5095 O O . GLY A 1 682 ? -12.839 14.476 10.536 1.00 94.00 682 GLY A O 1
ATOM 5096 N N . ALA A 1 683 ? -12.018 12.386 10.260 1.00 89.62 683 ALA A N 1
ATOM 5097 C CA . ALA A 1 683 ? -11.822 12.484 8.831 1.00 89.62 683 ALA A CA 1
ATOM 5098 C C . ALA A 1 683 ? -12.655 11.429 8.113 1.00 89.62 683 ALA A C 1
ATOM 5100 O O . ALA A 1 683 ? -12.710 10.281 8.556 1.00 89.62 683 ALA A O 1
ATOM 5101 N N . ASP A 1 684 ? -13.237 11.818 6.987 1.00 88.44 684 ASP A N 1
ATOM 5102 C CA . ASP A 1 684 ? -13.912 10.909 6.074 1.00 88.44 684 ASP A CA 1
ATOM 5103 C C . ASP A 1 684 ? -13.223 10.902 4.705 1.00 88.44 684 ASP A C 1
ATOM 5105 O O . ASP A 1 684 ? -12.487 11.830 4.353 1.00 88.44 684 ASP A O 1
ATOM 5109 N N . VAL A 1 685 ? -13.450 9.842 3.932 1.00 87.12 685 VAL A N 1
ATOM 5110 C CA . VAL A 1 685 ? -12.934 9.689 2.570 1.00 87.12 685 VAL A CA 1
ATOM 5111 C C . VAL A 1 685 ? -14.083 9.326 1.632 1.00 87.12 685 VAL A C 1
ATOM 5113 O O . VAL A 1 685 ? -14.239 8.153 1.282 1.00 87.12 685 VAL A O 1
ATOM 5116 N N . PRO A 1 686 ? -14.887 10.322 1.223 1.00 86.94 686 PRO A N 1
ATOM 5117 C CA . PRO A 1 686 ? -15.801 10.194 0.103 1.00 86.94 686 PRO A CA 1
ATOM 5118 C C . PRO A 1 686 ? -15.160 9.537 -1.120 1.00 86.94 686 PRO A C 1
ATOM 5120 O O . PRO A 1 686 ? -14.077 9.945 -1.551 1.00 86.94 686 PRO A O 1
ATOM 5123 N N . GLN A 1 687 ? -15.857 8.560 -1.694 1.00 84.00 687 GLN A N 1
ATOM 5124 C CA . GLN A 1 687 ? -15.438 7.801 -2.871 1.00 84.00 687 GLN A CA 1
ATOM 5125 C C . GLN A 1 687 ? -16.552 7.843 -3.920 1.00 84.00 687 GLN A C 1
ATOM 5127 O O . GLN A 1 687 ? -17.729 7.678 -3.595 1.00 84.00 687 GLN A O 1
ATOM 5132 N N . LEU A 1 688 ? -16.175 8.093 -5.171 1.00 85.25 688 LEU A N 1
ATOM 5133 C CA . LEU A 1 688 ? -17.074 8.142 -6.318 1.00 85.25 688 LEU A CA 1
ATOM 5134 C C . LEU A 1 688 ? -16.867 6.899 -7.174 1.00 85.25 688 LEU A C 1
ATOM 5136 O O . LEU A 1 688 ? -15.741 6.634 -7.600 1.00 85.25 688 LEU A O 1
ATOM 5140 N N . TYR A 1 689 ? -17.956 6.196 -7.474 1.00 83.88 689 TYR A N 1
ATOM 5141 C CA . TYR A 1 689 ? -17.925 4.970 -8.259 1.00 83.88 689 TYR A CA 1
ATOM 5142 C C . TYR A 1 689 ? -18.809 5.071 -9.503 1.00 83.88 689 TYR A C 1
ATOM 5144 O O . TYR A 1 689 ? -19.959 5.514 -9.431 1.00 83.88 689 TYR A O 1
ATOM 5152 N N . LEU A 1 690 ? -18.276 4.603 -10.631 1.00 85.25 690 LEU A N 1
ATOM 5153 C CA . LEU A 1 690 ? -19.082 4.116 -11.745 1.00 85.25 690 LEU A CA 1
ATOM 5154 C C . LEU A 1 690 ? -19.706 2.789 -11.319 1.00 85.25 690 LEU A C 1
ATOM 5156 O O . LEU A 1 690 ? -19.015 1.984 -10.693 1.00 85.25 690 LEU A O 1
ATOM 5160 N N . THR A 1 691 ? -20.983 2.577 -11.633 1.00 84.31 691 THR A N 1
ATOM 5161 C CA . THR A 1 691 ? -21.695 1.328 -11.287 1.00 84.31 691 THR A CA 1
ATOM 5162 C C . THR A 1 691 ? -22.320 0.617 -12.485 1.00 84.31 691 THR A C 1
ATOM 5164 O O . THR A 1 691 ? -22.740 -0.532 -12.363 1.00 84.31 691 THR A O 1
ATOM 5167 N N . ASP A 1 692 ? -22.392 1.288 -13.630 1.00 79.06 692 ASP A N 1
ATOM 5168 C CA . ASP A 1 692 ? -23.022 0.791 -14.848 1.00 79.06 692 ASP A CA 1
ATOM 5169 C C . ASP A 1 692 ? -22.270 1.344 -16.063 1.00 79.06 692 ASP A C 1
ATOM 5171 O O . ASP A 1 692 ? -21.678 2.422 -15.988 1.00 79.06 692 ASP A O 1
ATOM 5175 N N . ALA A 1 693 ? -22.266 0.599 -17.160 1.00 74.38 693 ALA A N 1
ATOM 5176 C CA . ALA A 1 693 ? -21.693 0.994 -18.441 1.00 74.38 693 ALA A CA 1
ATOM 5177 C C . ALA A 1 693 ? -22.578 0.445 -19.580 1.00 74.38 693 ALA A C 1
ATOM 5179 O O . ALA A 1 693 ? -23.390 -0.451 -19.346 1.00 74.38 693 ALA A O 1
ATOM 5180 N N . PRO A 1 694 ? -22.467 0.951 -20.826 1.00 74.75 694 PRO A N 1
ATOM 5181 C CA . PRO A 1 694 ? -23.323 0.499 -21.930 1.00 74.75 694 PRO A CA 1
ATOM 5182 C C . PRO A 1 694 ? -23.279 -1.013 -22.209 1.00 74.75 694 PRO A C 1
ATOM 5184 O O . PRO A 1 694 ? -24.232 -1.566 -22.755 1.00 74.75 694 PRO A O 1
ATOM 5187 N N . ASP A 1 695 ? -22.183 -1.676 -21.845 1.00 77.38 695 ASP A N 1
ATOM 5188 C CA . ASP A 1 695 ? -21.952 -3.114 -21.976 1.00 77.38 695 ASP A CA 1
ATOM 5189 C C . ASP A 1 695 ? -22.335 -3.930 -20.724 1.00 77.38 695 ASP A C 1
ATOM 5191 O O . ASP A 1 695 ? -22.247 -5.159 -20.748 1.00 77.38 695 ASP A O 1
ATOM 5195 N N . GLY A 1 696 ? -22.826 -3.280 -19.664 1.00 75.94 696 GLY A N 1
ATOM 5196 C CA . GLY A 1 696 ? -23.377 -3.912 -18.465 1.00 75.94 696 GLY A CA 1
ATOM 5197 C C . GLY A 1 696 ? -22.865 -3.318 -17.145 1.00 75.94 696 GLY A C 1
ATOM 5198 O O . GLY A 1 696 ? -22.118 -2.337 -17.139 1.00 75.94 696 GLY A O 1
ATOM 5199 N N . PRO A 1 697 ? -23.242 -3.930 -16.004 1.00 80.38 697 PRO A N 1
ATOM 5200 C CA . PRO A 1 697 ? -22.800 -3.495 -14.684 1.00 80.38 697 PRO A CA 1
ATOM 5201 C C . PRO A 1 697 ? -21.275 -3.464 -14.578 1.00 80.38 697 PRO A C 1
ATOM 5203 O O . PRO A 1 697 ? -20.599 -4.442 -14.898 1.00 80.38 697 PRO A O 1
ATOM 5206 N N . ARG A 1 698 ? -20.732 -2.347 -14.089 1.00 82.62 698 ARG A N 1
ATOM 5207 C CA . ARG A 1 698 ? -19.288 -2.136 -13.966 1.00 82.62 698 ARG A CA 1
ATOM 5208 C C . ARG A 1 698 ? -18.997 -1.279 -12.751 1.00 82.62 698 ARG A C 1
ATOM 5210 O O . ARG A 1 698 ? -19.368 -0.109 -12.724 1.00 82.62 698 ARG A O 1
ATOM 5217 N N . LEU A 1 699 ? -18.309 -1.847 -11.764 1.00 86.88 699 LEU A N 1
ATOM 5218 C CA . LEU A 1 699 ? -17.912 -1.121 -10.563 1.00 86.88 699 LEU A CA 1
ATOM 5219 C C . LEU A 1 699 ? -16.488 -0.585 -10.730 1.00 86.88 699 LEU A C 1
ATOM 5221 O O . LEU A 1 699 ? -15.542 -1.364 -10.786 1.00 86.88 699 LEU A O 1
ATOM 5225 N N . ARG A 1 700 ? -16.310 0.738 -10.816 1.00 88.56 700 ARG A N 1
ATOM 5226 C CA . ARG A 1 700 ? -14.974 1.359 -10.923 1.00 88.56 700 ARG A CA 1
ATOM 5227 C C . ARG A 1 700 ? -14.861 2.624 -10.092 1.00 88.56 700 ARG A C 1
ATOM 5229 O O . ARG A 1 700 ? -15.709 3.506 -10.191 1.00 88.56 700 ARG A O 1
ATOM 5236 N N . LEU A 1 701 ? -13.791 2.736 -9.310 1.00 85.38 701 LEU A N 1
ATOM 5237 C CA . LEU A 1 701 ? -13.440 3.966 -8.609 1.00 85.38 701 LEU A CA 1
ATOM 5238 C C . LEU A 1 701 ? -13.064 5.049 -9.628 1.00 85.38 701 LEU A C 1
ATOM 5240 O O . LEU A 1 701 ? -12.138 4.884 -10.418 1.00 85.38 701 LEU A O 1
ATOM 5244 N N . LEU A 1 702 ? -13.778 6.171 -9.587 1.00 85.44 702 LEU A N 1
ATOM 5245 C CA . LEU A 1 702 ? -13.536 7.332 -10.448 1.00 85.44 702 LEU A CA 1
ATOM 5246 C C . LEU A 1 702 ? -12.787 8.453 -9.726 1.00 85.44 702 LEU A C 1
ATOM 5248 O O . LEU A 1 702 ? -12.172 9.309 -10.357 1.00 85.44 702 LEU A O 1
ATOM 5252 N N . GLY A 1 703 ? -12.838 8.463 -8.396 1.00 83.62 703 GLY A N 1
ATOM 5253 C CA . GLY A 1 703 ? -12.119 9.433 -7.589 1.00 83.62 703 GLY A CA 1
ATOM 5254 C C . GLY A 1 703 ? -12.473 9.342 -6.116 1.00 83.62 703 GLY A C 1
ATOM 5255 O O . GLY A 1 703 ? -13.461 8.728 -5.719 1.00 83.62 703 GLY A O 1
ATOM 5256 N N . PHE A 1 704 ? -11.651 9.971 -5.290 1.00 82.62 704 PHE A N 1
ATOM 5257 C CA . PHE A 1 704 ? -11.832 10.009 -3.847 1.00 82.62 704 PHE A CA 1
ATOM 5258 C C . PHE A 1 704 ? -11.289 11.317 -3.281 1.00 82.62 704 PHE A C 1
ATOM 5260 O O . PHE A 1 704 ? -10.468 11.994 -3.905 1.00 82.62 704 PHE A O 1
ATOM 5267 N N . ARG A 1 705 ? -11.745 11.691 -2.085 1.00 82.81 705 ARG A N 1
ATOM 5268 C CA . ARG A 1 705 ? -11.291 12.917 -1.421 1.00 82.81 705 ARG A CA 1
ATOM 5269 C C . ARG A 1 705 ? -11.322 12.754 0.084 1.00 82.81 705 ARG A C 1
ATOM 5271 O O . ARG A 1 705 ? -12.359 12.406 0.622 1.00 82.81 705 ARG A O 1
ATOM 5278 N N . ARG A 1 706 ? -10.216 13.052 0.767 1.00 85.06 706 ARG A N 1
ATOM 5279 C CA . ARG A 1 706 ? -10.200 13.131 2.235 1.00 85.06 706 ARG A CA 1
ATOM 5280 C C . ARG A 1 706 ? -10.730 14.489 2.693 1.00 85.06 706 ARG A C 1
ATOM 5282 O O . ARG A 1 706 ? -10.344 15.517 2.137 1.00 85.06 706 ARG A O 1
ATOM 5289 N N . VAL A 1 707 ? -11.579 14.489 3.716 1.00 86.25 707 VAL A N 1
ATOM 5290 C CA . VAL A 1 707 ? -12.051 15.696 4.404 1.00 86.25 707 VAL A CA 1
ATOM 5291 C C . VAL A 1 707 ? -11.952 15.524 5.909 1.00 86.25 707 VAL A C 1
ATOM 5293 O O . VAL A 1 707 ? -12.294 14.474 6.435 1.00 86.25 707 VAL A O 1
ATOM 5296 N N . GLU A 1 708 ? -11.507 16.568 6.597 1.00 92.12 708 GLU A N 1
ATOM 5297 C CA . GLU A 1 708 ? -11.417 16.623 8.056 1.00 92.12 708 GLU A CA 1
ATOM 5298 C C . GLU A 1 708 ? -12.400 17.651 8.589 1.00 92.12 708 GLU A C 1
ATOM 5300 O O . GLU A 1 708 ? -12.424 18.782 8.093 1.00 92.12 708 GLU A O 1
ATOM 5305 N N . LEU A 1 709 ? -13.217 17.235 9.557 1.00 92.19 709 LEU A N 1
ATOM 5306 C CA . LEU A 1 709 ? -14.376 17.987 10.019 1.00 92.19 709 LEU A CA 1
ATOM 5307 C C . LEU A 1 709 ? -14.496 17.926 11.545 1.00 92.19 709 LEU A C 1
ATOM 5309 O O . LEU A 1 709 ? -14.525 16.843 12.145 1.00 92.19 709 LEU A O 1
ATOM 5313 N N . ALA A 1 710 ? -14.639 19.091 12.174 1.00 98.06 710 ALA A N 1
ATOM 5314 C CA . ALA A 1 710 ? -15.097 19.197 13.556 1.00 98.06 710 ALA A CA 1
ATOM 5315 C C . ALA A 1 710 ? -16.564 18.726 13.700 1.00 98.06 710 ALA A C 1
ATOM 5317 O O . ALA A 1 710 ? -17.285 18.664 12.702 1.00 98.06 710 ALA A O 1
ATOM 5318 N N . PRO A 1 711 ? -17.040 18.391 14.917 1.00 98.19 711 PRO A N 1
ATOM 5319 C CA . PRO A 1 711 ? -18.449 18.061 15.149 1.00 98.19 711 PRO A CA 1
ATOM 5320 C C . PRO A 1 711 ? -19.391 19.150 14.617 1.00 98.19 711 PRO A C 1
ATOM 5322 O O . PRO A 1 711 ? -19.220 20.327 14.933 1.00 98.19 711 PRO A O 1
ATOM 5325 N N . GLY A 1 712 ? -20.373 18.768 13.799 1.00 96.75 712 GLY A N 1
ATOM 5326 C CA . GLY A 1 712 ? -21.318 19.688 13.157 1.00 96.75 712 GLY A CA 1
ATOM 5327 C C . GLY A 1 712 ? -20.759 20.479 11.966 1.00 96.75 712 GLY A C 1
ATOM 5328 O O . GLY A 1 712 ? -21.525 21.169 11.292 1.00 96.75 712 GLY A O 1
ATOM 5329 N N . GLU A 1 713 ? -19.456 20.393 11.672 1.00 97.31 713 GLU A N 1
ATOM 5330 C CA . GLU A 1 713 ? -18.865 21.032 10.495 1.00 97.31 713 GLU A CA 1
ATOM 5331 C C . GLU A 1 713 ? -19.324 20.324 9.214 1.00 97.31 713 GLU A C 1
ATOM 5333 O O . GLU A 1 713 ? -19.484 19.101 9.160 1.00 97.31 713 GLU A O 1
ATOM 5338 N N . SER A 1 714 ? -19.502 21.115 8.159 1.00 92.38 714 SER A N 1
ATOM 5339 C CA . SER A 1 714 ? -19.805 20.643 6.815 1.00 92.38 714 SER A CA 1
ATOM 5340 C C . SER A 1 714 ? -18.799 21.184 5.805 1.00 92.38 714 SER A C 1
ATOM 5342 O O . SER A 1 714 ? -18.264 22.286 5.954 1.00 92.38 714 SER A O 1
ATOM 5344 N N . ARG A 1 715 ? -18.527 20.405 4.756 1.00 91.25 715 ARG A N 1
ATOM 5345 C CA . ARG A 1 715 ? -17.650 20.817 3.659 1.00 91.25 715 ARG A CA 1
ATOM 5346 C C . ARG A 1 715 ? -18.181 20.322 2.328 1.00 91.25 715 ARG A C 1
ATOM 5348 O O . ARG A 1 715 ? -18.453 19.137 2.147 1.00 91.25 715 ARG A O 1
ATOM 5355 N N . ARG A 1 716 ? -18.260 21.240 1.364 1.00 89.94 716 ARG A N 1
ATOM 5356 C CA . ARG A 1 716 ? -18.550 20.900 -0.029 1.00 89.94 716 ARG A CA 1
ATOM 5357 C C . ARG A 1 716 ? -17.319 20.279 -0.684 1.00 89.94 716 ARG A C 1
ATOM 5359 O O . ARG A 1 716 ? -16.242 20.880 -0.704 1.00 89.94 716 ARG A O 1
ATOM 5366 N N . VAL A 1 717 ? -17.504 19.084 -1.224 1.00 84.50 717 VAL A N 1
ATOM 5367 C CA . VAL A 1 717 ? -16.516 18.289 -1.948 1.00 84.50 717 VAL A CA 1
ATOM 5368 C C . VAL A 1 717 ? -16.832 18.356 -3.438 1.00 84.50 717 VAL A C 1
ATOM 5370 O O . VAL A 1 717 ? -17.995 18.413 -3.828 1.00 84.50 717 VAL A O 1
ATOM 5373 N N . SER A 1 718 ? -15.783 18.381 -4.258 1.00 86.12 718 SER A N 1
ATOM 5374 C CA . SER A 1 718 ? -15.860 18.251 -5.714 1.00 86.12 718 SER A CA 1
ATOM 5375 C C . SER A 1 718 ? -14.915 17.136 -6.144 1.00 86.12 718 SER A C 1
ATOM 5377 O O . SER A 1 718 ? -13.777 17.096 -5.672 1.00 86.12 718 SER A O 1
ATOM 5379 N N . ILE A 1 719 ? -15.361 16.232 -7.002 1.00 81.12 719 ILE A N 1
ATOM 5380 C CA . ILE A 1 719 ? -14.543 15.184 -7.610 1.00 81.12 719 ILE A CA 1
ATOM 5381 C C . ILE A 1 719 ? -14.739 15.303 -9.115 1.00 81.12 719 ILE A C 1
ATOM 5383 O O . ILE A 1 719 ? -15.869 15.294 -9.596 1.00 81.12 719 ILE A O 1
ATOM 5387 N N . GLU A 1 720 ? -13.638 15.457 -9.838 1.00 82.56 720 GLU A N 1
ATOM 5388 C CA . GLU A 1 720 ? -13.632 15.462 -11.296 1.00 82.56 720 GLU A CA 1
ATOM 5389 C C . GLU A 1 720 ? -13.144 14.102 -11.783 1.00 82.56 720 GLU A C 1
ATOM 5391 O O . GLU A 1 720 ? -12.111 13.609 -11.329 1.00 82.56 720 GLU A O 1
ATOM 5396 N N . ALA A 1 721 ? -13.898 13.514 -12.702 1.00 69.75 721 ALA A N 1
ATOM 5397 C CA . ALA A 1 721 ? -13.549 12.301 -13.419 1.00 69.75 721 ALA A CA 1
ATOM 5398 C C . ALA A 1 721 ? -13.712 12.587 -14.913 1.00 69.75 721 ALA A C 1
ATOM 5400 O O . ALA A 1 721 ? -14.743 13.108 -15.330 1.00 69.75 721 ALA A O 1
ATOM 5401 N N . MET A 1 722 ? -12.705 12.299 -15.735 1.00 57.78 722 MET A N 1
ATOM 5402 C CA . MET A 1 722 ? -12.842 12.490 -17.182 1.00 57.78 722 MET A CA 1
ATOM 5403 C C . MET A 1 722 ? -13.834 11.454 -17.730 1.00 57.78 722 MET A C 1
ATOM 5405 O O . MET A 1 722 ? -13.599 10.258 -17.603 1.00 57.78 722 MET A O 1
ATOM 5409 N N . GLY A 1 723 ? -14.949 11.923 -18.289 1.00 42.69 723 GLY A N 1
ATOM 5410 C CA . GLY A 1 723 ? -16.006 11.119 -18.910 1.00 42.69 723 GLY A CA 1
ATOM 5411 C C . GLY A 1 723 ? -15.716 10.718 -20.362 1.00 42.69 723 GLY A C 1
ATOM 5412 O O . GLY A 1 723 ? -16.326 9.782 -20.852 1.00 42.69 723 GLY A O 1
ATOM 5413 N N . SER A 1 724 ? -14.765 11.370 -21.043 1.00 36.91 724 SER A N 1
ATOM 5414 C CA . SER A 1 724 ? -14.401 11.097 -22.442 1.00 36.91 724 SER A CA 1
ATOM 5415 C C . SER A 1 724 ? -12.909 10.827 -22.641 1.00 36.91 724 SER A C 1
ATOM 5417 O O . SER A 1 724 ? -12.330 11.201 -23.667 1.00 36.91 724 SER A O 1
ATOM 5419 N N . HIS A 1 725 ? -12.242 10.178 -21.684 1.00 38.47 725 HIS A N 1
ATOM 5420 C CA . HIS A 1 725 ? -11.018 9.493 -22.080 1.00 38.47 725 HIS A CA 1
ATOM 5421 C C . HIS A 1 725 ? -11.456 8.331 -22.989 1.00 38.47 725 HIS A C 1
ATOM 5423 O O . HIS A 1 725 ? -12.285 7.547 -22.535 1.00 38.47 725 HIS A O 1
ATOM 5429 N N . PRO A 1 726 ? -10.888 8.106 -24.192 1.00 38.25 726 PRO A N 1
ATOM 5430 C CA . PRO A 1 726 ? -11.128 6.881 -24.985 1.00 38.25 726 PRO A CA 1
ATOM 5431 C C . PRO A 1 726 ? -10.731 5.563 -24.270 1.00 38.25 726 PRO A C 1
ATOM 5433 O O . PRO A 1 726 ? -10.625 4.516 -24.892 1.00 38.25 726 PRO A O 1
ATOM 5436 N N . ARG A 1 727 ? -10.445 5.635 -22.963 1.00 46.38 727 ARG A N 1
ATOM 5437 C CA . ARG A 1 727 ? -10.067 4.576 -22.021 1.00 46.38 727 ARG A CA 1
ATOM 5438 C C . ARG A 1 727 ? -11.161 4.333 -20.955 1.00 46.38 727 ARG A C 1
ATOM 5440 O O . ARG A 1 727 ? -10.962 3.533 -20.050 1.00 46.38 727 ARG A O 1
ATOM 5447 N N . LEU A 1 728 ? -12.280 5.060 -21.026 1.00 41.22 728 LEU A N 1
ATOM 5448 C CA . LEU A 1 728 ? -13.445 4.979 -20.143 1.00 41.22 728 LEU A CA 1
ATOM 5449 C C . LEU A 1 728 ? -14.698 5.154 -21.014 1.00 41.22 728 LEU A C 1
ATOM 5451 O O . LEU A 1 728 ? -15.327 6.206 -20.984 1.00 41.22 728 LEU A O 1
ATOM 5455 N N . ASP A 1 729 ? -15.025 4.168 -21.851 1.00 32.22 729 ASP A N 1
ATOM 5456 C CA . ASP A 1 729 ? -16.256 4.210 -22.648 1.00 32.22 729 ASP A CA 1
ATOM 5457 C C . ASP A 1 729 ? -17.480 4.303 -21.721 1.00 32.22 729 ASP A C 1
ATOM 5459 O O . ASP A 1 729 ? -17.883 3.318 -21.100 1.00 32.22 729 ASP A O 1
ATOM 5463 N N . THR A 1 730 ? -18.100 5.481 -21.635 1.00 32.28 730 THR A N 1
ATOM 5464 C CA . THR A 1 730 ? -19.475 5.625 -21.151 1.00 32.28 730 THR A CA 1
ATOM 5465 C C . THR A 1 730 ? -20.277 6.536 -22.076 1.00 32.28 730 THR A C 1
ATOM 5467 O O . THR A 1 730 ? -19.933 7.684 -22.348 1.00 32.28 730 THR A O 1
ATOM 5470 N N . ALA A 1 731 ? -21.392 5.998 -22.569 1.00 29.73 731 ALA A N 1
ATOM 5471 C CA . ALA A 1 731 ? -22.465 6.755 -23.187 1.00 29.73 731 ALA A CA 1
ATOM 5472 C C . ALA A 1 731 ? -23.632 6.856 -22.194 1.00 29.73 731 ALA A C 1
ATOM 5474 O O . ALA A 1 731 ? -24.070 5.848 -21.651 1.00 29.73 731 ALA A O 1
ATOM 5475 N N . VAL A 1 732 ? -24.155 8.079 -22.060 1.00 28.88 732 VAL A N 1
ATOM 5476 C CA . VAL A 1 732 ? -25.406 8.480 -21.388 1.00 28.88 732 VAL A CA 1
ATOM 5477 C C . VAL A 1 7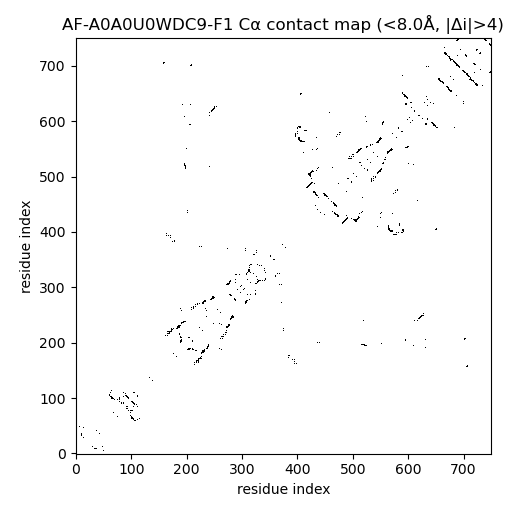32 ? -25.430 8.308 -19.866 1.00 28.88 732 VAL A C 1
ATOM 5479 O O . VAL A 1 732 ? -25.953 7.337 -19.334 1.00 28.88 732 VAL A O 1
ATOM 5482 N N . ILE A 1 733 ? -24.983 9.363 -19.181 1.00 33.22 733 ILE A N 1
ATOM 5483 C CA . ILE A 1 733 ? -25.107 9.510 -17.731 1.00 33.22 733 ILE A CA 1
ATOM 5484 C C . ILE A 1 733 ? -26.565 9.843 -17.352 1.00 33.22 733 ILE A C 1
ATOM 5486 O O . ILE A 1 733 ? -27.083 10.893 -17.745 1.00 33.22 733 ILE A O 1
ATOM 5490 N N . GLN A 1 734 ? -27.231 8.987 -16.572 1.00 26.41 734 GLN A N 1
ATOM 5491 C CA . GLN A 1 734 ? -28.530 9.261 -15.942 1.00 26.41 734 GLN A CA 1
ATOM 5492 C C . GLN A 1 734 ? -28.389 9.325 -14.414 1.00 26.41 734 GLN A C 1
ATOM 5494 O O . GLN A 1 734 ? -27.891 8.427 -13.746 1.00 26.41 734 GLN A O 1
ATOM 5499 N N . THR A 1 735 ? -28.868 10.417 -13.825 1.00 28.73 735 THR A N 1
ATOM 5500 C CA . THR A 1 735 ? -28.770 10.701 -12.387 1.00 28.73 735 THR A CA 1
ATOM 5501 C C . THR A 1 735 ? -29.538 9.666 -11.556 1.00 28.73 735 THR A C 1
ATOM 5503 O O . THR A 1 735 ? -30.745 9.518 -11.738 1.00 28.73 735 THR A O 1
ATOM 5506 N N . VAL A 1 736 ? -28.889 8.999 -10.590 1.00 28.45 736 VAL A N 1
ATOM 5507 C CA . VAL A 1 736 ? -29.586 8.198 -9.563 1.00 28.45 736 VAL A CA 1
ATOM 5508 C C . VAL A 1 736 ? -28.927 8.391 -8.193 1.00 28.45 736 VAL A C 1
ATOM 5510 O O . VAL A 1 736 ? -27.710 8.390 -8.066 1.00 28.45 736 VAL A O 1
ATOM 5513 N N . GLY A 1 737 ? -29.760 8.619 -7.174 1.00 27.78 737 GLY A N 1
ATOM 5514 C CA . GLY A 1 737 ? -29.365 9.050 -5.833 1.00 27.78 737 GLY A CA 1
ATOM 5515 C C . GLY A 1 737 ? -28.617 8.028 -4.971 1.00 27.78 737 GLY A C 1
ATOM 5516 O O . GLY A 1 737 ? -28.416 6.875 -5.343 1.00 27.78 737 GLY A O 1
ATOM 5517 N N . ALA A 1 738 ? -28.240 8.491 -3.775 1.00 27.58 738 ALA A N 1
ATOM 5518 C CA . ALA A 1 738 ? -27.542 7.721 -2.752 1.00 27.58 738 ALA A CA 1
ATOM 5519 C C . ALA A 1 738 ? -28.288 6.420 -2.415 1.00 27.58 738 ALA A C 1
ATOM 5521 O O . ALA A 1 738 ? -29.409 6.454 -1.902 1.00 27.58 738 ALA A O 1
ATOM 5522 N N . LYS A 1 739 ? -27.656 5.268 -2.657 1.00 27.69 739 LYS A N 1
ATOM 5523 C CA . LYS A 1 739 ? -28.109 3.989 -2.102 1.00 27.69 739 LYS A CA 1
ATOM 5524 C C . LYS A 1 739 ? -27.261 3.650 -0.883 1.00 27.69 739 LYS A C 1
ATOM 5526 O O . LYS A 1 739 ? -26.037 3.701 -0.941 1.00 27.69 739 LYS A O 1
ATOM 5531 N N . HIS A 1 740 ? -27.943 3.315 0.209 1.00 26.47 740 HIS A N 1
ATOM 5532 C CA . HIS A 1 740 ? -27.332 2.696 1.377 1.00 26.47 740 HIS A CA 1
ATOM 5533 C C . HIS A 1 740 ? -27.073 1.226 1.043 1.00 26.47 740 HIS A C 1
ATOM 5535 O O . HIS A 1 740 ? -28.022 0.468 0.850 1.00 26.47 740 HIS A O 1
ATOM 5541 N N . TRP A 1 741 ? -25.805 0.841 0.964 1.00 25.61 741 TRP A N 1
ATOM 5542 C CA . TRP A 1 741 ? -25.380 -0.543 1.159 1.00 25.61 741 TRP A CA 1
ATOM 5543 C C . TRP A 1 741 ? -24.736 -0.585 2.542 1.00 25.61 741 TRP A C 1
ATOM 5545 O O . TRP A 1 741 ? -23.793 0.164 2.783 1.00 25.61 741 TRP A O 1
ATOM 5555 N N . ASP A 1 742 ? -25.334 -1.337 3.468 1.00 27.38 742 ASP A N 1
ATOM 5556 C CA . ASP A 1 742 ? -24.826 -1.626 4.818 1.00 27.38 742 ASP A CA 1
ATOM 5557 C C . ASP A 1 742 ? -24.077 -0.474 5.514 1.00 27.38 742 ASP A C 1
ATOM 5559 O O . ASP A 1 742 ? -22.934 -0.598 5.943 1.00 27.38 742 ASP A O 1
ATOM 5563 N N . GLY A 1 743 ? -24.739 0.682 5.632 1.00 25.33 743 GLY A N 1
ATOM 5564 C CA . GLY A 1 743 ? -24.217 1.829 6.384 1.00 25.33 743 GLY A CA 1
ATOM 5565 C C . GLY A 1 743 ? -23.255 2.754 5.628 1.00 25.33 743 GLY A C 1
ATOM 5566 O O . GLY A 1 743 ? -22.747 3.696 6.236 1.00 25.33 743 GLY A O 1
ATOM 5567 N N . PHE A 1 744 ? -23.044 2.562 4.321 1.00 30.39 744 PHE A N 1
ATOM 5568 C CA . PHE A 1 744 ? -22.232 3.452 3.482 1.00 30.39 744 PHE A CA 1
ATOM 5569 C C . PHE A 1 744 ? -23.082 4.290 2.526 1.00 30.39 744 PHE A C 1
ATOM 5571 O O . PHE A 1 744 ? -24.021 3.801 1.896 1.00 30.39 744 PHE A O 1
ATOM 5578 N N . ALA A 1 745 ? -22.716 5.565 2.377 1.00 28.89 745 ALA A N 1
ATOM 5579 C CA . ALA A 1 745 ? -23.232 6.414 1.314 1.00 28.89 745 ALA A CA 1
ATOM 5580 C C . ALA A 1 745 ? -22.355 6.238 0.066 1.00 28.89 745 ALA A C 1
ATOM 5582 O O . ALA A 1 745 ? -21.286 6.836 -0.038 1.00 28.89 745 ALA A O 1
ATOM 5583 N N . ILE A 1 746 ? -22.809 5.417 -0.882 1.00 31.38 746 ILE A N 1
ATOM 5584 C CA . ILE A 1 746 ? -22.214 5.331 -2.220 1.00 31.38 746 ILE A CA 1
ATOM 5585 C C . ILE A 1 746 ? -22.981 6.303 -3.121 1.00 31.38 746 ILE A C 1
ATOM 5587 O O . ILE A 1 746 ? -24.194 6.168 -3.313 1.00 31.38 746 ILE A O 1
ATOM 5591 N N . ALA A 1 747 ? -22.285 7.302 -3.665 1.00 28.97 747 ALA A N 1
ATOM 5592 C CA . ALA A 1 747 ? -22.800 8.093 -4.777 1.00 28.97 747 ALA A CA 1
ATOM 5593 C C . ALA A 1 747 ? -22.518 7.316 -6.070 1.00 28.97 747 ALA A C 1
ATOM 5595 O O . ALA A 1 747 ? -21.371 7.230 -6.505 1.00 28.97 747 ALA A O 1
ATOM 5596 N N . SER A 1 748 ? -23.557 6.711 -6.643 1.00 30.91 748 SER A N 1
ATOM 5597 C CA . SER A 1 748 ? -23.490 6.003 -7.922 1.00 30.91 748 SER A CA 1
ATOM 5598 C C . SER A 1 748 ? -23.866 6.939 -9.064 1.00 30.91 748 SER A C 1
ATOM 5600 O O . SER A 1 748 ? -24.888 7.620 -8.988 1.00 30.91 748 SER A O 1
ATOM 5602 N N . VAL A 1 749 ? -23.081 6.937 -10.134 1.00 29.20 749 VAL A N 1
ATOM 5603 C CA . VAL A 1 749 ? -23.454 7.553 -11.412 1.00 29.20 749 VAL A CA 1
ATOM 5604 C C . VAL A 1 749 ? -23.785 6.405 -12.372 1.00 29.20 749 VAL A C 1
ATOM 5606 O O . VAL A 1 749 ? -22.982 5.476 -12.492 1.00 29.20 749 VAL A O 1
ATOM 5609 N N . ARG A 1 750 ? -24.988 6.418 -12.965 1.00 30.30 750 ARG A N 1
ATOM 5610 C CA . ARG A 1 750 ? -25.280 5.625 -14.169 1.00 30.30 750 ARG A CA 1
ATOM 5611 C C . ARG A 1 750 ? -24.878 6.438 -15.369 1.00 30.30 750 ARG A C 1
ATOM 5613 O O . ARG A 1 750 ? -25.169 7.654 -15.306 1.00 30.30 750 ARG A O 1
#

pLDDT: mean 83.88, std 18.24, range [25.33, 98.94]

Solvent-accessible surface area (backbone atoms only — not comparable to full-atom values): 38600 Å² total; per-residue (Å²): 129,61,68,67,63,51,40,55,50,36,28,49,29,45,52,52,21,75,69,45,94,47,67,73,56,19,50,52,26,42,52,52,24,49,55,54,24,63,78,66,75,45,56,67,66,58,26,50,54,73,65,51,77,84,74,74,87,81,65,72,43,78,45,80,47,79,72,48,66,77,89,50,89,62,39,69,57,54,44,50,51,42,49,52,44,18,57,76,43,71,20,48,68,49,72,40,96,74,49,26,34,30,42,38,38,26,42,64,66,37,48,48,51,30,50,52,52,42,54,52,52,50,52,51,51,50,51,53,50,48,54,50,58,72,64,66,77,70,72,96,74,92,66,79,64,64,63,54,52,54,54,56,46,54,56,60,51,63,29,56,65,46,48,47,32,17,49,52,14,33,47,52,13,42,54,36,40,48,72,70,42,58,66,43,92,46,32,49,48,32,42,42,66,42,71,35,25,15,49,38,59,65,28,59,17,27,44,38,64,62,19,13,56,49,38,19,26,25,29,38,19,13,28,77,48,37,14,36,19,20,43,25,34,46,61,80,56,41,49,31,51,38,26,79,40,23,27,43,35,60,53,71,65,27,40,52,66,22,58,49,38,13,54,50,52,18,38,76,72,32,60,43,32,28,36,26,21,11,48,24,22,49,70,84,29,40,33,30,49,20,39,60,59,36,38,51,41,42,41,48,74,66,53,52,67,38,27,33,31,31,30,77,66,27,54,90,44,42,67,19,46,85,18,44,36,45,41,79,39,47,49,75,59,15,41,71,77,66,72,39,47,25,76,46,68,56,33,52,48,34,37,77,74,68,77,42,59,68,67,59,56,50,48,31,53,47,16,48,51,48,29,38,54,74,40,44,54,80,53,92,71,77,91,52,85,80,60,66,68,63,47,45,54,50,48,27,50,51,26,38,44,58,23,20,29,73,46,68,74,74,64,65,54,39,60,50,86,34,64,48,31,32,21,40,29,16,54,54,29,79,54,13,35,50,43,53,24,41,93,83,48,74,82,50,91,95,43,60,60,45,77,44,82,70,51,71,74,73,94,55,16,88,50,38,33,40,37,23,32,66,17,24,30,48,59,38,36,51,71,56,24,75,58,31,48,77,48,78,41,75,45,86,42,36,70,58,36,18,52,47,16,57,74,24,70,32,27,40,37,34,44,53,58,77,42,17,59,70,41,45,46,91,62,41,66,56,57,94,57,43,60,54,27,51,42,36,24,23,77,43,22,70,47,18,33,38,39,34,35,30,53,55,56,59,45,60,96,49,55,88,51,39,24,26,35,34,42,45,32,56,31,52,74,37,19,10,51,27,51,32,32,38,49,40,50,80,36,49,32,46,8,52,35,51,47,46,25,51,60,57,47,79,81,41,99,59,59,63,65,75,55,68,92,52,63,86,80,45,74,34,78,44,74,46,85,60,51,44,35,40,41,54,29,34,30,65,76,72,68,50,76,54,67,41,50,52,64,40,49,42,53,82,42,45,76,46,79,46,77,76,46,78,45,71,69,54,46,32,39,40,33,31,36,43,30,26,74,29,89,38,61,40,45,49,67,58,54,37,33,38,49,44,40,84,92,42,82,40,67,42,80,56,44,69,41,55,48,77,33,49,52,70,33,70,46,80,47,76,46,71,32,71,32,61,44,98,87,44,83,59,72,76,80,47,92,50,75,73,46,74,60,95,90,38,83,42,50,44,44,57

Foldseek 3Di:
DPPVVLLQVLLVLCCQLVVDPDPVSVVVSPVVSVVSCVVSVHDSVNSPVVNDDDDPDFDKDKDKAFQADQPDPCLVVLLVLLCVLCVVLVWHWDADPRSGIIITIGTPVSNVVSNVVSVVVVVVVVVVVVVVVVVVPDDDDDDPVVVVVVVVVVCVFFPDLLVLLLLLLLLVLLVCVLVPAQEDAAAEAAALQDLQALCLLSHQFNFLVRSLSSSLSSQQSNLLSNHFYEHDAAYDCNHLQLQLQEEEEFDPLLCVLGGVSSVLSNCVRRLGQEYEYTNHHYNPHQRLLALCRAPVPQCNVSVRLHAYEYDALSDPALNSLVSHHLYYPNQVVCCVPVVDDRCPPVNVVCVVVVVDDPVSNVSSVNNNVVSSVVSPVVDDDDNRDDDPVVSVVSLLVCLLAAKFWFFAQPLDQDALADLWAEEEEAPVLQFAFWDEWDPPDDADVVGFSDKAQPADDDPCRRGQITTGARARLQVLLCVSNVNYNYDYYRLLDLVVLLVSLLVTQAYEYEFEDHGYHNDTHQWQAGPNCSLSNQQSSLVSYQRYEYEYQASGAHARPCVVSYRIYMDSHRSPNNSSNSVSCCNNVVRKHAHFASFFRANTLPLRPPSGDFSPPPDRPDNTYDHPPCRNCGGLSSCLVVVGDTPAHGRDGDTPWDKDKADWDWDDQQKIKIKIKIFTQGQAWDKYKDWAWEQAAPVGGTTHTQDITIDTAHHGDMDMDIGIGGNPDPSHDHDDWDADAFDDDPRDTYRYID

InterPro domains:
  IPR001764 Glycoside hydrolase, family 3, N-terminal [PF00933] (153-370)
  IPR001764 Glycoside hydrolase, family 3, N-terminal [PR00133] (196-212)
  IPR001764 Glycoside hydrolase, family 3, N-terminal [PR00133] (227-243)
  IPR001764 Glycoside hydrolase, family 3, N-terminal [PR00133] (297-315)
  IPR002772 Glycoside hydrolase family 3 C-terminal domain [PF01915] (403-652)
  IPR013783 Immunoglobulin-like fold [G3DSA:2.60.40.10] (653-740)
  IPR017853 Glycoside hydrolase superfamily [SSF51445] (164-402)
  IPR024498 Domain of unknown function DUF2786 [PF10979] (5-43)
  IPR026891 Fibronectin type III-like domain [PF14310] (684-720)
  IPR026891 Fibronectin type III-like domain [SM01217] (684-750)
  IPR036881 Glycoside hydrolase family 3 C-terminal domain superfamily [G3DSA:3.40.50.1700] (388-652)
  IPR036881 Glycoside hydrolase family 3 C-terminal domain superfamily [SSF52279] (403-655)
  IPR036962 Glycoside hydrolase, family 3, N-terminal domain superfamily [G3DSA:3.20.20.300] (138-379)
  IPR050288 Cellulose-degrading glycosyl hydrolase 3 [PTHR42715] (165-721)

Organism: NCBI:txid1236609

Secondary structure (DSSP, 8-state):
--HHHHHHHHHHHHHHHHT-S-HHHHHHHHHHHHHHHHHTT--HHHHHHTTS--PPPPPPEEEEEE---TT-TTHHHHHHHHHHHHHHTT-EEEE-TTSSEEEEEE-HHHHHHHHHHHHHHHHHHHHHHHHHHHTS---S---THHHHHHHHHHHHHHHHHHHHHHHHHHHHHHHHHHTT-SEE---B-----STT-TTGGGS--SSHHHHHHHHHHHHHHHHHTT-EEEEEEETT----TTTTTEEEE--HHHHHHTHHHHHHHHHHHH--SEEEEPSSEETTEEGGG-HIIIIIIIIIIT---SEEE--TT---STTHHHHT--B---HHHHHHHTS--TTTHHHHHHHHTTSS-HHHHHHHHHHHHHHHHHHT-SS--------HHHHHHHHHHHHHHH-EEEEESS--SPPTT---EEEEEETTTTT-EEE-BSTT--PPTT--SEEEE---SSTTGGG-EEEEES--HHHHHHHH-TTSEEEEE--S-HHHHHHHHHH-SEEEEEEE---BTTB--SSSSPSTTHHHHHHHHHHH-SSEEEEEE-SS----TTGGG-SEEEE--S--TTHHHHHHHHHTTSS------SS-B-SSSTTSS-SS-TTTTSPTT--EEEE-TTTT--THHHHHHHTPPPSB-TT--B-SS-EEEEEEEEE-SSEEEEEEEEEE-SSS-EEE--EEEEEEETTEEEEEEEEE--EEE-TT-EEEEEEEEES--TTS------B---EEETTEEEEEE-